Protein 2LB0 (pdb70)

GO terms:
  GO:0005515 protein binding (F, IPI)
  GO:0061630 ubiquitin protein ligase activity (F, IDA)
  GO:0005634 nucleus (C, IDA)
  GO:0005737 cytoplasm (C, IDA)
  GO:0043161 proteasome-mediated ubiquitin-dependent protein catabolic process (P, IDA)
  GO:0045668 negative regulation of osteoblast differentiation (P, IDA)
  GO:0034125 negative regulation of MyD88-dependent toll-like receptor signaling pathway (P, IDA)
  GO:0061630 ubiquitin protein ligase activity (F, IMP)
  GO:2000060 positive regulation of ubiquitin-dependent protein catabolic process (P, IMP)
  GO:0005543 phospholipid binding (F, TAS)
  GO:0005739 mitochondrion (C, IGI)
  GO:0072659 protein localization to plasma membrane (P, TAS)
  GO:0061736 engulfment of target by autophagosome (P, IMP)
  GO:0061753 substrate localization to autophagosome (P, IMP)
  GO:0071211 protein targeting to vacuole involved in autophagy (P, IMP)
  GO:0004842 ubiquitin-protein transferase activity (F, IDA)
  GO:0030509 BMP signaling pathway (P, IDA)
  GO:0006511 ubiquitin-dependent protein catabolic process (P, IDA)
  GO:0000209 protein polyubiquitination (P, IDA)
  GO:0061630 ubiquitin protein ligase activity (F, TAS)

Radius of gyration: 9.8 Å; Cα contacts (8 Å, |Δi|>4): 51; chains: 2; bounding box: 25×21×20 Å

Organism: Homo sapiens (NCBI:txid9606)

Structure (mmCIF, N/CA/C/O backbone):
data_2LB0
#
_entry.id   2LB0
#
loop_
_entity.id
_entity.type
_entity.pdbx_description
1 polymer 'E3 ubiquitin-protein ligase SMURF1'
2 polymer 'Mothers against decapentaplegic homolog 1'
#
loop_
_atom_site.group_PDB
_atom_site.id
_atom_site.type_symbol
_atom_site.label_atom_id
_atom_site.label_alt_id
_atom_site.label_comp_id
_atom_site.label_asym_id
_atom_site.label_entity_id
_atom_site.label_seq_id
_atom_site.pdbx_PDB_ins_code
_atom_site.Cartn_x
_atom_site.Cartn_y
_atom_site.Cartn_z
_atom_site.occupancy
_atom_site.B_iso_or_equiv
_atom_site.auth_seq_id
_atom_site.auth_comp_id
_atom_site.auth_asym_id
_atom_site.auth_atom_id
_atom_site.pdbx_PDB_model_num
ATOM 1 N N . GLU A 1 4 ? 10.990 7.518 3.525 1.00 15.00 235 GLU A N 1
ATOM 2 C CA . GLU A 1 4 ? 11.512 6.578 2.510 1.00 15.00 235 GLU A CA 1
ATOM 3 C C . GLU A 1 4 ? 11.001 5.170 2.788 1.00 15.00 235 GLU A C 1
ATOM 4 O O . GLU A 1 4 ? 10.685 4.831 3.930 1.00 15.00 235 GLU A O 1
ATOM 16 N N . LEU A 1 5 ? 10.925 4.350 1.750 1.00 15.00 236 LEU A N 1
ATOM 17 C CA . LEU A 1 5 ? 10.490 2.969 1.903 1.00 15.00 236 LEU A CA 1
ATOM 18 C C . LEU A 1 5 ? 11.598 2.034 1.460 1.00 15.00 236 LEU A C 1
ATOM 19 O O . LEU A 1 5 ? 12.537 2.447 0.777 1.00 15.00 236 LEU A O 1
ATOM 35 N N . PRO A 1 6 ? 11.505 0.760 1.843 1.00 15.00 237 PRO A N 1
ATOM 36 C CA . PRO A 1 6 ? 12.281 -0.292 1.200 1.00 15.00 237 PRO A CA 1
ATOM 37 C C . PRO A 1 6 ? 11.753 -0.504 -0.209 1.00 15.00 237 PRO A C 1
ATOM 38 O O . PRO A 1 6 ? 10.573 -0.281 -0.472 1.00 15.00 237 PRO A O 1
ATOM 49 N N . GLU A 1 7 ? 12.609 -0.924 -1.110 1.00 15.00 238 GLU A N 1
ATOM 50 C CA . GLU A 1 7 ? 12.216 -1.056 -2.504 1.00 15.00 238 GLU A CA 1
ATOM 51 C C . GLU A 1 7 ? 11.238 -2.209 -2.686 1.00 15.00 238 GLU A C 1
ATOM 52 O O . GLU A 1 7 ? 11.361 -3.262 -2.062 1.00 15.00 238 GLU A O 1
ATOM 64 N N . GLY A 1 8 ? 10.272 -1.994 -3.558 1.00 15.00 239 GLY A N 1
ATOM 65 C CA . GLY A 1 8 ? 9.234 -2.974 -3.784 1.00 15.00 239 GLY A CA 1
ATOM 66 C C . GLY A 1 8 ? 7.844 -2.403 -3.566 1.00 15.00 239 GLY A C 1
ATOM 67 O O . GLY A 1 8 ? 6.861 -2.934 -4.087 1.00 15.00 239 GLY A O 1
ATOM 71 N N . TYR A 1 9 ? 7.753 -1.329 -2.789 1.00 15.00 240 TYR A N 1
ATOM 72 C CA . TYR A 1 9 ? 6.466 -0.687 -2.524 1.00 15.00 240 TYR A CA 1
ATOM 73 C C . TYR A 1 9 ? 6.258 0.473 -3.477 1.00 15.00 240 TYR A C 1
ATOM 74 O O . TYR A 1 9 ? 7.183 1.247 -3.735 1.00 15.00 240 TYR A O 1
ATOM 92 N N . GLU A 1 10 ? 5.051 0.605 -3.980 1.00 15.00 241 GLU A N 1
ATOM 93 C CA . GLU A 1 10 ? 4.671 1.798 -4.703 1.00 15.00 241 GLU A CA 1
ATOM 94 C C . GLU A 1 10 ? 3.736 2.623 -3.830 1.00 15.00 241 GLU A C 1
ATOM 95 O O . GLU A 1 10 ? 2.928 2.072 -3.076 1.00 15.00 241 GLU A O 1
ATOM 107 N N . GLN A 1 11 ? 3.834 3.936 -3.931 1.00 15.00 242 GLN A N 1
ATOM 108 C CA . GLN A 1 11 ? 2.997 4.809 -3.131 1.00 15.00 242 GLN A CA 1
ATOM 109 C C . GLN A 1 11 ? 1.723 5.086 -3.896 1.00 15.00 242 GLN A C 1
ATOM 110 O O . GLN A 1 11 ? 1.710 5.851 -4.863 1.00 15.00 242 GLN A O 1
ATOM 124 N N . ARG A 1 12 ? 0.668 4.409 -3.490 1.00 15.00 243 ARG A N 1
ATOM 125 C CA . ARG A 1 12 ? -0.602 4.500 -4.177 1.00 15.00 243 ARG A CA 1
ATOM 126 C C . ARG A 1 12 ? -1.645 5.184 -3.308 1.00 15.00 243 ARG A C 1
ATOM 127 O O . ARG A 1 12 ? -1.798 4.870 -2.125 1.00 15.00 243 ARG A O 1
ATOM 148 N N . THR A 1 13 ? -2.377 6.091 -3.923 1.00 15.00 244 THR A N 1
ATOM 149 C CA . THR A 1 13 ? -3.381 6.876 -3.240 1.00 15.00 244 THR A CA 1
ATOM 150 C C . THR A 1 13 ? -4.679 6.844 -4.031 1.00 15.00 244 THR A C 1
ATOM 151 O O . THR A 1 13 ? -4.671 6.981 -5.254 1.00 15.00 244 THR A O 1
ATOM 162 N N . THR A 1 14 ? -5.781 6.644 -3.336 1.00 15.00 245 THR A N 1
ATOM 163 C CA . THR A 1 14 ? -7.079 6.617 -3.972 1.00 15.00 245 THR A CA 1
ATOM 164 C C . THR A 1 14 ? -7.909 7.819 -3.536 1.00 15.00 245 THR A C 1
ATOM 165 O O . THR A 1 14 ? -7.729 8.340 -2.429 1.00 15.00 245 THR A O 1
ATOM 176 N N . VAL A 1 15 ? -8.794 8.271 -4.424 1.00 15.00 246 VAL A N 1
ATOM 177 C CA . VAL A 1 15 ? -9.737 9.354 -4.129 1.00 15.00 246 VAL A CA 1
ATOM 178 C C . VAL A 1 15 ? -10.538 9.075 -2.860 1.00 15.00 246 VAL A C 1
ATOM 179 O O . VAL A 1 15 ? -11.166 9.971 -2.291 1.00 15.00 246 VAL A O 1
ATOM 192 N N . GLN A 1 16 ? -10.519 7.818 -2.447 1.00 15.00 247 GLN A N 1
ATOM 193 C CA . GLN A 1 16 ? -11.071 7.384 -1.168 1.00 15.00 247 GLN A CA 1
ATOM 194 C C . GLN A 1 16 ? -10.497 8.212 -0.003 1.00 15.00 247 GLN A C 1
ATOM 195 O O . GLN A 1 16 ? -11.053 8.229 1.094 1.00 15.00 247 GLN A O 1
ATOM 209 N N . GLY A 1 17 ? -9.367 8.872 -0.245 1.00 15.00 248 GLY A N 1
ATOM 210 C CA . GLY A 1 17 ? -8.791 9.758 0.750 1.00 15.00 248 GLY A CA 1
ATOM 211 C C . GLY A 1 17 ? -7.780 9.052 1.626 1.00 15.00 248 GLY A C 1
ATOM 212 O O . GLY A 1 17 ? -7.218 9.643 2.546 1.00 15.00 248 GLY A O 1
ATOM 216 N N . GLN A 1 18 ? -7.543 7.787 1.328 1.00 15.00 249 GLN A N 1
ATOM 217 C CA . GLN A 1 18 ? -6.641 6.966 2.117 1.00 15.00 249 GLN A CA 1
ATOM 218 C C . GLN A 1 18 ? -5.561 6.389 1.215 1.00 15.00 249 GLN A C 1
ATOM 219 O O . GLN A 1 18 ? -5.801 6.149 0.030 1.00 15.00 249 GLN A O 1
ATOM 233 N N . VAL A 1 19 ? -4.386 6.159 1.766 1.00 15.00 250 VAL A N 1
ATOM 234 C CA . VAL A 1 19 ? -3.293 5.586 1.000 1.00 15.00 250 VAL A CA 1
ATOM 235 C C . VAL A 1 19 ? -3.111 4.121 1.366 1.00 15.00 250 VAL A C 1
ATOM 236 O O . VAL A 1 19 ? -3.208 3.749 2.536 1.00 15.00 250 VAL A O 1
ATOM 249 N N . TYR A 1 20 ? -2.881 3.285 0.368 1.00 15.00 251 TYR A N 1
ATOM 250 C CA . TYR A 1 20 ? -2.633 1.877 0.623 1.00 15.00 251 TYR A CA 1
ATOM 251 C C . TYR A 1 20 ? -1.323 1.450 -0.032 1.00 15.00 251 TYR A C 1
ATOM 252 O O . TYR A 1 20 ? -1.136 1.601 -1.239 1.00 15.00 251 TYR A O 1
ATOM 270 N N . PHE A 1 21 ? -0.417 0.916 0.786 1.00 15.00 252 PHE A N 1
ATOM 271 C CA . PHE A 1 21 ? 0.941 0.616 0.346 1.00 15.00 252 PHE A CA 1
ATOM 272 C C . PHE A 1 21 ? 1.036 -0.778 -0.214 1.00 15.00 252 PHE A C 1
ATOM 273 O O . PHE A 1 21 ? 0.893 -1.765 0.516 1.00 15.00 252 PHE A O 1
ATOM 290 N N . LEU A 1 22 ? 1.263 -0.853 -1.517 1.00 15.00 253 LEU A N 1
ATOM 291 C CA . LEU A 1 22 ? 1.301 -2.126 -2.202 1.00 15.00 253 LEU A CA 1
ATOM 292 C C . LEU A 1 22 ? 2.684 -2.541 -2.652 1.00 15.00 253 LEU A C 1
ATOM 293 O O . LEU A 1 22 ? 3.450 -1.782 -3.247 1.00 15.00 253 LEU A O 1
ATOM 309 N N . HIS A 1 23 ? 2.956 -3.793 -2.352 1.00 15.00 254 HIS A N 1
ATOM 310 C CA . HIS A 1 23 ? 4.208 -4.454 -2.654 1.00 15.00 254 HIS A CA 1
ATOM 311 C C . HIS A 1 23 ? 3.901 -5.884 -2.995 1.00 15.00 254 HIS A C 1
ATOM 312 O O . HIS A 1 23 ? 3.708 -6.702 -2.090 1.00 15.00 254 HIS A O 1
ATOM 327 N N . THR A 1 24 ? 3.792 -6.223 -4.257 1.00 15.00 255 THR A N 1
ATOM 328 C CA . THR A 1 24 ? 3.514 -7.605 -4.521 1.00 15.00 255 THR A CA 1
ATOM 329 C C . THR A 1 24 ? 4.791 -8.366 -4.815 1.00 15.00 255 THR A C 1
ATOM 330 O O . THR A 1 24 ? 5.242 -8.483 -5.949 1.00 15.00 255 THR A O 1
ATOM 341 N N . GLN A 1 25 ? 5.376 -8.835 -3.731 1.00 15.00 256 GLN A N 1
ATOM 342 C CA . GLN A 1 25 ? 6.188 -10.028 -3.684 1.00 15.00 256 GLN A CA 1
ATOM 343 C C . GLN A 1 25 ? 5.320 -11.119 -3.093 1.00 15.00 256 GLN A C 1
ATOM 344 O O . GLN A 1 25 ? 5.147 -12.206 -3.642 1.00 15.00 256 GLN A O 1
ATOM 358 N N . THR A 1 26 ? 4.778 -10.760 -1.928 1.00 15.00 257 THR A N 1
ATOM 359 C CA . THR A 1 26 ? 3.950 -11.625 -1.122 1.00 15.00 257 THR A CA 1
ATOM 360 C C . THR A 1 26 ? 2.584 -11.029 -0.920 1.00 15.00 257 THR A C 1
ATOM 361 O O . THR A 1 26 ? 1.866 -11.304 0.040 1.00 15.00 257 THR A O 1
ATOM 372 N N . GLY A 1 27 ? 2.273 -10.252 -1.879 1.00 15.00 258 GLY A N 1
ATOM 373 C CA . GLY A 1 27 ? 1.040 -9.480 -1.918 1.00 15.00 258 GLY A CA 1
ATOM 374 C C . GLY A 1 27 ? 0.822 -8.611 -0.685 1.00 15.00 258 GLY A C 1
ATOM 375 O O . GLY A 1 27 ? -0.012 -8.929 0.161 1.00 15.00 258 GLY A O 1
ATOM 379 N N . VAL A 1 28 ? 1.568 -7.513 -0.572 1.00 15.00 259 VAL A N 1
ATOM 380 C CA . VAL A 1 28 ? 1.331 -6.568 0.518 1.00 15.00 259 VAL A CA 1
ATOM 381 C C . VAL A 1 28 ? 0.333 -5.508 0.128 1.00 15.00 259 VAL A C 1
ATOM 382 O O . VAL A 1 28 ? 0.586 -4.703 -0.760 1.00 15.00 259 VAL A O 1
ATOM 395 N N . SER A 1 29 ? -0.785 -5.534 0.821 1.00 15.00 260 SER A N 1
ATOM 396 C CA . SER A 1 29 ? -1.787 -4.478 0.734 1.00 15.00 260 SER A CA 1
ATOM 397 C C . SER A 1 29 ? -2.122 -4.005 2.132 1.00 15.00 260 SER A C 1
ATOM 398 O O . SER A 1 29 ? -2.793 -4.704 2.892 1.00 15.00 260 SER A O 1
ATOM 406 N N . THR A 1 30 ? -1.623 -2.833 2.480 1.00 15.00 261 THR A N 1
ATOM 407 C CA . THR A 1 30 ? -1.663 -2.393 3.869 1.00 15.00 261 THR A CA 1
ATOM 408 C C . THR A 1 30 ? -1.959 -0.906 4.006 1.00 15.00 261 THR A C 1
ATOM 409 O O . THR A 1 30 ? -1.628 -0.111 3.125 1.00 15.00 261 THR A O 1
ATOM 420 N N . TRP A 1 31 ? -2.601 -0.551 5.115 1.00 15.00 262 TRP A N 1
ATOM 421 C CA . TRP A 1 31 ? -2.832 0.844 5.458 1.00 15.00 262 TRP A CA 1
ATOM 422 C C . TRP A 1 31 ? -1.553 1.500 5.974 1.00 15.00 262 TRP A C 1
ATOM 423 O O . TRP A 1 31 ? -1.343 2.700 5.801 1.00 15.00 262 TRP A O 1
ATOM 444 N N . HIS A 1 32 ? -0.720 0.714 6.646 1.00 15.00 263 HIS A N 1
ATOM 445 C CA . HIS A 1 32 ? 0.458 1.252 7.315 1.00 15.00 263 HIS A CA 1
ATOM 446 C C . HIS A 1 32 ? 1.634 1.360 6.355 1.00 15.00 263 HIS A C 1
ATOM 447 O O . HIS A 1 32 ? 1.856 0.477 5.526 1.00 15.00 263 HIS A O 1
ATOM 462 N N . ASP A 1 33 ? 2.382 2.442 6.486 1.00 15.00 264 ASP A N 1
ATOM 463 C CA . ASP A 1 33 ? 3.654 2.580 5.796 1.00 15.00 264 ASP A CA 1
ATOM 464 C C . ASP A 1 33 ? 4.565 1.444 6.237 1.00 15.00 264 ASP A C 1
ATOM 465 O O . ASP A 1 33 ? 4.779 1.243 7.421 1.00 15.00 264 ASP A O 1
ATOM 474 N N . PRO A 1 34 ? 5.078 0.649 5.306 1.00 15.00 265 PRO A N 1
ATOM 475 C CA . PRO A 1 34 ? 5.830 -0.552 5.646 1.00 15.00 265 PRO A CA 1
ATOM 476 C C . PRO A 1 34 ? 7.194 -0.267 6.232 1.00 15.00 265 PRO A C 1
ATOM 477 O O . PRO A 1 34 ? 7.841 -1.157 6.784 1.00 15.00 265 PRO A O 1
ATOM 488 N N . ARG A 1 35 ? 7.642 0.958 6.090 1.00 15.00 266 ARG A N 1
ATOM 489 C CA . ARG A 1 35 ? 8.871 1.376 6.723 1.00 15.00 266 ARG A CA 1
ATOM 490 C C . ARG A 1 35 ? 8.589 1.654 8.185 1.00 15.00 266 ARG A C 1
ATOM 491 O O . ARG A 1 35 ? 9.491 1.868 8.992 1.00 15.00 266 ARG A O 1
ATOM 512 N N . ILE A 1 36 ? 7.308 1.656 8.498 1.00 15.00 267 ILE A N 1
ATOM 513 C CA . ILE A 1 36 ? 6.853 1.839 9.875 1.00 15.00 267 ILE A CA 1
ATOM 514 C C . ILE A 1 36 ? 5.940 0.689 10.301 1.00 15.00 267 ILE A C 1
ATOM 515 O O . ILE A 1 36 ? 4.704 0.789 10.155 1.00 15.00 267 ILE A O 1
ATOM 532 N N . THR B 2 1 ? 1.750 2.447 -9.704 1.00 15.00 208 THR B N 1
ATOM 533 C CA . THR B 2 1 ? 0.443 2.515 -10.385 1.00 15.00 208 THR B CA 1
ATOM 534 C C . THR B 2 1 ? 0.023 1.121 -10.872 1.00 15.00 208 THR B C 1
ATOM 535 O O . THR B 2 1 ? -0.481 0.953 -11.983 1.00 15.00 208 THR B O 1
ATOM 548 N N . SER B 2 2 ? 0.229 0.123 -10.023 1.00 15.00 209 SER B N 1
ATOM 549 C CA . SER B 2 2 ? -0.127 -1.249 -10.350 1.00 15.00 209 SER B CA 1
ATOM 550 C C . SER B 2 2 ? -0.532 -2.012 -9.093 1.00 15.00 209 SER B C 1
ATOM 551 O O . SER B 2 2 ? 0.309 -2.374 -8.270 1.00 15.00 209 SER B O 1
ATOM 573 N N . ASP B 2 4 ? -3.245 -5.117 -7.410 1.00 15.00 211 ASP B N 1
ATOM 574 C CA . ASP B 2 4 ? -4.174 -6.235 -7.579 1.00 15.00 211 ASP B CA 1
ATOM 575 C C . ASP B 2 4 ? -5.325 -6.274 -6.533 1.00 15.00 211 ASP B C 1
ATOM 576 O O . ASP B 2 4 ? -6.297 -7.002 -6.748 1.00 15.00 211 ASP B O 1
ATOM 585 N N . PRO B 2 5 ? -5.257 -5.536 -5.388 1.00 15.00 212 PRO B N 1
ATOM 586 C CA . PRO B 2 5 ? -6.207 -5.660 -4.295 1.00 15.00 212 PRO B CA 1
ATOM 587 C C . PRO B 2 5 ? -7.273 -4.570 -4.320 1.00 15.00 212 PRO B C 1
ATOM 588 O O . PRO B 2 5 ? -7.090 -3.519 -4.927 1.00 15.00 212 PRO B O 1
ATOM 599 N N . GLY B 2 6 ? -8.373 -4.808 -3.643 1.00 15.00 213 GLY B N 1
ATOM 600 C CA . GLY B 2 6 ? -9.387 -3.785 -3.536 1.00 15.00 213 GLY B CA 1
ATOM 601 C C . GLY B 2 6 ? -9.124 -2.916 -2.327 1.00 15.00 213 GLY B C 1
ATOM 602 O O . GLY B 2 6 ? -8.399 -3.324 -1.416 1.00 15.00 213 GLY B O 1
ATOM 620 N N . PRO B 2 8 ? -9.745 -0.854 1.133 1.00 15.00 215 PRO B N 1
ATOM 621 C CA . PRO B 2 8 ? -10.430 -1.193 2.380 1.00 15.00 215 PRO B CA 1
ATOM 622 C C . PRO B 2 8 ? -11.186 -0.014 2.991 1.00 15.00 215 PRO B C 1
ATOM 623 O O . PRO B 2 8 ? -10.786 1.142 2.865 1.00 15.00 215 PRO B O 1
ATOM 634 N N . PHE B 2 9 ? -12.291 -0.328 3.653 1.00 15.00 216 PHE B N 1
ATOM 635 C CA . PHE B 2 9 ? -13.122 0.677 4.307 1.00 15.00 216 PHE B CA 1
ATOM 636 C C . PHE B 2 9 ? -12.915 0.623 5.816 1.00 15.00 216 PHE B C 1
ATOM 637 O O . PHE B 2 9 ? -13.649 1.248 6.585 1.00 15.00 216 PHE B O 1
ATOM 654 N N . GLN B 2 10 ? -11.909 -0.130 6.230 1.00 15.00 217 GLN B N 1
ATOM 655 C CA . GLN B 2 10 ? -11.614 -0.313 7.643 1.00 15.00 217 GLN B CA 1
ATOM 656 C C . GLN B 2 10 ? -10.619 0.736 8.117 1.00 15.00 217 GLN B C 1
ATOM 657 O O . GLN B 2 10 ? -11.053 1.747 8.697 1.00 15.00 217 GLN B O 1
ATOM 672 N N . GLU A 1 4 ? 9.917 7.051 3.910 1.00 15.00 235 GLU A N 2
ATOM 673 C CA . GLU A 1 4 ? 10.733 6.468 2.823 1.00 15.00 235 GLU A CA 2
ATOM 674 C C . GLU A 1 4 ? 10.691 4.953 2.908 1.00 15.00 235 GLU A C 2
ATOM 675 O O . GLU A 1 4 ? 11.178 4.369 3.871 1.00 15.00 235 GLU A O 2
ATOM 687 N N . LEU A 1 5 ? 10.101 4.320 1.909 1.00 15.00 236 LEU A N 2
ATOM 688 C CA . LEU A 1 5 ? 9.951 2.874 1.911 1.00 15.00 236 LEU A CA 2
ATOM 689 C C . LEU A 1 5 ? 11.158 2.230 1.248 1.00 15.00 236 LEU A C 2
ATOM 690 O O . LEU A 1 5 ? 11.842 2.863 0.445 1.00 15.00 236 LEU A O 2
ATOM 706 N N . PRO A 1 6 ? 11.417 0.957 1.554 1.00 15.00 237 PRO A N 2
ATOM 707 C CA . PRO A 1 6 ? 12.364 0.162 0.779 1.00 15.00 237 PRO A CA 2
ATOM 708 C C . PRO A 1 6 ? 11.797 -0.120 -0.601 1.00 15.00 237 PRO A C 2
ATOM 709 O O . PRO A 1 6 ? 10.580 -0.111 -0.800 1.00 15.00 237 PRO A O 2
ATOM 720 N N . GLU A 1 7 ? 12.677 -0.386 -1.544 1.00 15.00 238 GLU A N 2
ATOM 721 C CA . GLU A 1 7 ? 12.266 -0.514 -2.937 1.00 15.00 238 GLU A CA 2
ATOM 722 C C . GLU A 1 7 ? 11.444 -1.769 -3.165 1.00 15.00 238 GLU A C 2
ATOM 723 O O . GLU A 1 7 ? 11.883 -2.890 -2.903 1.00 15.00 238 GLU A O 2
ATOM 735 N N . GLY A 1 8 ? 10.243 -1.542 -3.666 1.00 15.00 239 GLY A N 2
ATOM 736 C CA . GLY A 1 8 ? 9.289 -2.605 -3.870 1.00 15.00 239 GLY A CA 2
ATOM 737 C C . GLY A 1 8 ? 7.886 -2.167 -3.494 1.00 15.00 239 GLY A C 2
ATOM 738 O O . GLY A 1 8 ? 6.903 -2.790 -3.894 1.00 15.00 239 GLY A O 2
ATOM 742 N N . TYR A 1 9 ? 7.800 -1.095 -2.714 1.00 15.00 240 TYR A N 2
ATOM 743 C CA . TYR A 1 9 ? 6.514 -0.555 -2.277 1.00 15.00 240 TYR A CA 2
ATOM 744 C C . TYR A 1 9 ? 6.133 0.655 -3.112 1.00 15.00 240 TYR A C 2
ATOM 745 O O . TYR A 1 9 ? 6.978 1.504 -3.409 1.00 15.00 240 TYR A O 2
ATOM 763 N N . GLU A 1 10 ? 4.869 0.746 -3.472 1.00 15.00 241 GLU A N 2
ATOM 764 C CA . GLU A 1 10 ? 4.344 1.960 -4.065 1.00 15.00 241 GLU A CA 2
ATOM 765 C C . GLU A 1 10 ? 3.359 2.606 -3.101 1.00 15.00 241 GLU A C 2
ATOM 766 O O . GLU A 1 10 ? 2.547 1.920 -2.477 1.00 15.00 241 GLU A O 2
ATOM 778 N N . GLN A 1 11 ? 3.432 3.919 -2.977 1.00 15.00 242 GLN A N 2
ATOM 779 C CA . GLN A 1 11 ? 2.490 4.639 -2.145 1.00 15.00 242 GLN A CA 2
ATOM 780 C C . GLN A 1 11 ? 1.299 5.032 -2.996 1.00 15.00 242 GLN A C 2
ATOM 781 O O . GLN A 1 11 ? 1.349 5.997 -3.761 1.00 15.00 242 GLN A O 2
ATOM 795 N N . ARG A 1 12 ? 0.252 4.237 -2.909 1.00 15.00 243 ARG A N 2
ATOM 796 C CA . ARG A 1 12 ? -0.874 4.392 -3.798 1.00 15.00 243 ARG A CA 2
ATOM 797 C C . ARG A 1 12 ? -1.958 5.253 -3.181 1.00 15.00 243 ARG A C 2
ATOM 798 O O . ARG A 1 12 ? -2.517 4.926 -2.132 1.00 15.00 243 ARG A O 2
ATOM 819 N N . THR A 1 13 ? -2.258 6.346 -3.862 1.00 15.00 244 THR A N 2
ATOM 820 C CA . THR A 1 13 ? -3.273 7.276 -3.415 1.00 15.00 244 THR A CA 2
ATOM 821 C C . THR A 1 13 ? -4.502 7.178 -4.307 1.00 15.00 244 THR A C 2
ATOM 822 O O . THR A 1 13 ? -4.484 7.607 -5.459 1.00 15.00 244 THR A O 2
ATOM 833 N N . THR A 1 14 ? -5.553 6.577 -3.779 1.00 15.00 245 THR A N 2
ATOM 834 C CA . THR A 1 14 ? -6.809 6.464 -4.496 1.00 15.00 245 THR A CA 2
ATOM 835 C C . THR A 1 14 ? -7.686 7.672 -4.186 1.00 15.00 245 THR A C 2
ATOM 836 O O . THR A 1 14 ? -7.558 8.262 -3.112 1.00 15.00 245 THR A O 2
ATOM 847 N N . VAL A 1 15 ? -8.536 8.058 -5.143 1.00 15.00 246 VAL A N 2
ATOM 848 C CA . VAL A 1 15 ? -9.448 9.198 -4.978 1.00 15.00 246 VAL A CA 2
ATOM 849 C C . VAL A 1 15 ? -10.236 9.076 -3.671 1.00 15.00 246 VAL A C 2
ATOM 850 O O . VAL A 1 15 ? -10.691 10.073 -3.098 1.00 15.00 246 VAL A O 2
ATOM 863 N N . GLN A 1 16 ? -10.365 7.833 -3.212 1.00 15.00 247 GLN A N 2
ATOM 864 C CA . GLN A 1 16 ? -10.921 7.497 -1.906 1.00 15.00 247 GLN A CA 2
ATOM 865 C C . GLN A 1 16 ? -10.347 8.387 -0.795 1.00 15.00 247 GLN A C 2
ATOM 866 O O . GLN A 1 16 ? -11.033 8.712 0.174 1.00 15.00 247 GLN A O 2
ATOM 880 N N . GLY A 1 17 ? -9.077 8.753 -0.929 1.00 15.00 248 GLY A N 2
ATOM 881 C CA . GLY A 1 17 ? -8.437 9.595 0.060 1.00 15.00 248 GLY A CA 2
ATOM 882 C C . GLY A 1 17 ? -7.468 8.825 0.930 1.00 15.00 248 GLY A C 2
ATOM 883 O O . GLY A 1 17 ? -6.642 9.412 1.629 1.00 15.00 248 GLY A O 2
ATOM 887 N N . GLN A 1 18 ? -7.570 7.508 0.894 1.00 15.00 249 GLN A N 2
ATOM 888 C CA . GLN A 1 18 ? -6.715 6.656 1.703 1.00 15.00 249 GLN A CA 2
ATOM 889 C C . GLN A 1 18 ? -5.537 6.139 0.893 1.00 15.00 249 GLN A C 2
ATOM 890 O O . GLN A 1 18 ? -5.703 5.646 -0.224 1.00 15.00 249 GLN A O 2
ATOM 904 N N . VAL A 1 19 ? -4.350 6.248 1.464 1.00 15.00 250 VAL A N 2
ATOM 905 C CA . VAL A 1 19 ? -3.153 5.709 0.844 1.00 15.00 250 VAL A CA 2
ATOM 906 C C . VAL A 1 19 ? -2.916 4.280 1.321 1.00 15.00 250 VAL A C 2
ATOM 907 O O . VAL A 1 19 ? -2.918 4.010 2.520 1.00 15.00 250 VAL A O 2
ATOM 920 N N . TYR A 1 20 ? -2.743 3.364 0.381 1.00 15.00 251 TYR A N 2
ATOM 921 C CA . TYR A 1 20 ? -2.489 1.977 0.727 1.00 15.00 251 TYR A CA 2
ATOM 922 C C . TYR A 1 20 ? -1.168 1.503 0.126 1.00 15.00 251 TYR A C 2
ATOM 923 O O . TYR A 1 20 ? -0.910 1.691 -1.066 1.00 15.00 251 TYR A O 2
ATOM 941 N N . PHE A 1 21 ? -0.335 0.888 0.967 1.00 15.00 252 PHE A N 2
ATOM 942 C CA . PHE A 1 21 ? 1.022 0.506 0.579 1.00 15.00 252 PHE A CA 2
ATOM 943 C C . PHE A 1 21 ? 1.057 -0.880 -0.012 1.00 15.00 252 PHE A C 2
ATOM 944 O O . PHE A 1 21 ? 0.906 -1.876 0.701 1.00 15.00 252 PHE A O 2
ATOM 961 N N . LEU A 1 22 ? 1.244 -0.936 -1.319 1.00 15.00 253 LEU A N 2
ATOM 962 C CA . LEU A 1 22 ? 1.313 -2.201 -2.022 1.00 15.00 253 LEU A CA 2
ATOM 963 C C . LEU A 1 22 ? 2.701 -2.544 -2.522 1.00 15.00 253 LEU A C 2
ATOM 964 O O . LEU A 1 22 ? 3.416 -1.736 -3.117 1.00 15.00 253 LEU A O 2
ATOM 980 N N . HIS A 1 23 ? 3.038 -3.786 -2.255 1.00 15.00 254 HIS A N 2
ATOM 981 C CA . HIS A 1 23 ? 4.306 -4.383 -2.622 1.00 15.00 254 HIS A CA 2
ATOM 982 C C . HIS A 1 23 ? 4.043 -5.790 -3.079 1.00 15.00 254 HIS A C 2
ATOM 983 O O . HIS A 1 23 ? 3.778 -6.660 -2.245 1.00 15.00 254 HIS A O 2
ATOM 998 N N . THR A 1 24 ? 4.072 -6.062 -4.363 1.00 15.00 255 THR A N 2
ATOM 999 C CA . THR A 1 24 ? 3.851 -7.428 -4.729 1.00 15.00 255 THR A CA 2
ATOM 1000 C C . THR A 1 24 ? 5.167 -8.142 -4.978 1.00 15.00 255 THR A C 2
ATOM 1001 O O . THR A 1 24 ? 5.704 -8.157 -6.080 1.00 15.00 255 THR A O 2
ATOM 1012 N N . GLN A 1 25 ? 5.703 -8.673 -3.895 1.00 15.00 256 GLN A N 2
ATOM 1013 C CA . GLN A 1 25 ? 6.491 -9.886 -3.892 1.00 15.00 256 GLN A CA 2
ATOM 1014 C C . GLN A 1 25 ? 5.582 -10.988 -3.399 1.00 15.00 256 GLN A C 2
ATOM 1015 O O . GLN A 1 25 ? 5.411 -12.036 -4.018 1.00 15.00 256 GLN A O 2
ATOM 1029 N N . THR A 1 26 ? 5.000 -10.689 -2.235 1.00 15.00 257 THR A N 2
ATOM 1030 C CA . THR A 1 26 ? 4.172 -11.608 -1.497 1.00 15.00 257 THR A CA 2
ATOM 1031 C C . THR A 1 26 ? 2.792 -11.049 -1.279 1.00 15.00 257 THR A C 2
ATOM 1032 O O . THR A 1 26 ? 2.053 -11.415 -0.364 1.00 15.00 257 THR A O 2
ATOM 1043 N N . GLY A 1 27 ? 2.491 -10.207 -2.181 1.00 15.00 258 GLY A N 2
ATOM 1044 C CA . GLY A 1 27 ? 1.267 -9.425 -2.171 1.00 15.00 258 GLY A CA 2
ATOM 1045 C C . GLY A 1 27 ? 1.031 -8.687 -0.861 1.00 15.00 258 GLY A C 2
ATOM 1046 O O . GLY A 1 27 ? 0.206 -9.106 -0.054 1.00 15.00 258 GLY A O 2
ATOM 1050 N N . VAL A 1 28 ? 1.756 -7.592 -0.637 1.00 15.00 259 VAL A N 2
ATOM 1051 C CA . VAL A 1 28 ? 1.506 -6.759 0.540 1.00 15.00 259 VAL A CA 2
ATOM 1052 C C . VAL A 1 28 ? 0.486 -5.688 0.257 1.00 15.00 259 VAL A C 2
ATOM 1053 O O . VAL A 1 28 ? 0.722 -4.781 -0.530 1.00 15.00 259 VAL A O 2
ATOM 1066 N N . SER A 1 29 ? -0.638 -5.823 0.924 1.00 15.00 260 SER A N 2
ATOM 1067 C CA . SER A 1 29 ? -1.689 -4.812 0.901 1.00 15.00 260 SER A CA 2
ATOM 1068 C C . SER A 1 29 ? -2.021 -4.410 2.325 1.00 15.00 260 SER A C 2
ATOM 1069 O O . SER A 1 29 ? -2.624 -5.180 3.075 1.00 15.00 260 SER A O 2
ATOM 1077 N N . THR A 1 30 ? -1.602 -3.218 2.706 1.00 15.00 261 THR A N 2
ATOM 1078 C CA . THR A 1 30 ? -1.647 -2.840 4.112 1.00 15.00 261 THR A CA 2
ATOM 1079 C C . THR A 1 30 ? -1.844 -1.342 4.325 1.00 15.00 261 THR A C 2
ATOM 1080 O O . THR A 1 30 ? -1.463 -0.522 3.484 1.00 15.00 261 THR A O 2
ATOM 1091 N N . TRP A 1 31 ? -2.485 -1.013 5.447 1.00 15.00 262 TRP A N 2
ATOM 1092 C CA . TRP A 1 31 ? -2.671 0.370 5.872 1.00 15.00 262 TRP A CA 2
ATOM 1093 C C . TRP A 1 31 ? -1.388 0.970 6.449 1.00 15.00 262 TRP A C 2
ATOM 1094 O O . TRP A 1 31 ? -1.250 2.191 6.519 1.00 15.00 262 TRP A O 2
ATOM 1115 N N . HIS A 1 32 ? -0.463 0.125 6.894 1.00 15.00 263 HIS A N 2
ATOM 1116 C CA . HIS A 1 32 ? 0.720 0.620 7.594 1.00 15.00 263 HIS A CA 2
ATOM 1117 C C . HIS A 1 32 ? 1.897 0.778 6.639 1.00 15.00 263 HIS A C 2
ATOM 1118 O O . HIS A 1 32 ? 2.162 -0.098 5.814 1.00 15.00 263 HIS A O 2
ATOM 1133 N N . ASP A 1 33 ? 2.595 1.903 6.761 1.00 15.00 264 ASP A N 2
ATOM 1134 C CA . ASP A 1 33 ? 3.858 2.107 6.060 1.00 15.00 264 ASP A CA 2
ATOM 1135 C C . ASP A 1 33 ? 4.812 0.982 6.442 1.00 15.00 264 ASP A C 2
ATOM 1136 O O . ASP A 1 33 ? 5.047 0.735 7.618 1.00 15.00 264 ASP A O 2
ATOM 1145 N N . PRO A 1 34 ? 5.341 0.249 5.464 1.00 15.00 265 PRO A N 2
ATOM 1146 C CA . PRO A 1 34 ? 6.170 -0.923 5.727 1.00 15.00 265 PRO A CA 2
ATOM 1147 C C . PRO A 1 34 ? 7.533 -0.587 6.274 1.00 15.00 265 PRO A C 2
ATOM 1148 O O . PRO A 1 34 ? 8.251 -1.463 6.761 1.00 15.00 265 PRO A O 2
ATOM 1159 N N . ARG A 1 35 ? 7.906 0.663 6.160 1.00 15.00 266 ARG A N 2
ATOM 1160 C CA . ARG A 1 35 ? 9.131 1.126 6.752 1.00 15.00 266 ARG A CA 2
ATOM 1161 C C . ARG A 1 35 ? 8.891 1.352 8.226 1.00 15.00 266 ARG A C 2
ATOM 1162 O O . ARG A 1 35 ? 9.816 1.571 9.009 1.00 15.00 266 ARG A O 2
ATOM 1183 N N . ILE A 1 36 ? 7.623 1.289 8.588 1.00 15.00 267 ILE A N 2
ATOM 1184 C CA . ILE A 1 36 ? 7.220 1.418 9.983 1.00 15.00 267 ILE A CA 2
ATOM 1185 C C . ILE A 1 36 ? 6.370 0.218 10.403 1.00 15.00 267 ILE A C 2
ATOM 1186 O O . ILE A 1 36 ? 6.920 -0.904 10.418 1.00 15.00 267 ILE A O 2
ATOM 1203 N N . THR B 2 1 ? 0.846 2.258 -9.128 1.00 15.00 208 THR B N 2
ATOM 1204 C CA . THR B 2 1 ? -0.437 2.624 -9.759 1.00 15.00 208 THR B CA 2
ATOM 1205 C C . THR B 2 1 ? -1.236 1.382 -10.163 1.00 15.00 208 THR B C 2
ATOM 1206 O O . THR B 2 1 ? -2.380 1.494 -10.599 1.00 15.00 208 THR B O 2
ATOM 1219 N N . SER B 2 2 ? -0.639 0.204 -10.016 1.00 15.00 209 SER B N 2
ATOM 1220 C CA . SER B 2 2 ? -1.302 -1.035 -10.392 1.00 15.00 209 SER B CA 2
ATOM 1221 C C . SER B 2 2 ? -1.523 -1.913 -9.164 1.00 15.00 209 SER B C 2
ATOM 1222 O O . SER B 2 2 ? -0.578 -2.492 -8.628 1.00 15.00 209 SER B O 2
ATOM 1244 N N . ASP B 2 4 ? -3.415 -5.172 -7.372 1.00 15.00 211 ASP B N 2
ATOM 1245 C CA . ASP B 2 4 ? -4.181 -6.412 -7.447 1.00 15.00 211 ASP B CA 2
ATOM 1246 C C . ASP B 2 4 ? -5.273 -6.514 -6.355 1.00 15.00 211 ASP B C 2
ATOM 1247 O O . ASP B 2 4 ? -6.248 -7.245 -6.543 1.00 15.00 211 ASP B O 2
ATOM 1256 N N . PRO B 2 5 ? -5.144 -5.830 -5.184 1.00 15.00 212 PRO B N 2
ATOM 1257 C CA . PRO B 2 5 ? -6.104 -5.926 -4.105 1.00 15.00 212 PRO B CA 2
ATOM 1258 C C . PRO B 2 5 ? -7.095 -4.762 -4.127 1.00 15.00 212 PRO B C 2
ATOM 1259 O O . PRO B 2 5 ? -6.827 -3.709 -4.716 1.00 15.00 212 PRO B O 2
ATOM 1270 N N . GLY B 2 6 ? -8.224 -4.935 -3.469 1.00 15.00 213 GLY B N 2
ATOM 1271 C CA . GLY B 2 6 ? -9.191 -3.867 -3.400 1.00 15.00 213 GLY B CA 2
ATOM 1272 C C . GLY B 2 6 ? -8.924 -2.991 -2.198 1.00 15.00 213 GLY B C 2
ATOM 1273 O O . GLY B 2 6 ? -8.260 -3.422 -1.251 1.00 15.00 213 GLY B O 2
ATOM 1291 N N . PRO B 2 8 ? -9.542 -0.758 1.201 1.00 15.00 215 PRO B N 2
ATOM 1292 C CA . PRO B 2 8 ? -10.270 -1.015 2.444 1.00 15.00 215 PRO B CA 2
ATOM 1293 C C . PRO B 2 8 ? -11.029 0.199 2.976 1.00 15.00 215 PRO B C 2
ATOM 1294 O O . PRO B 2 8 ? -10.478 1.287 3.125 1.00 15.00 215 PRO B O 2
ATOM 1305 N N . PHE B 2 9 ? -12.312 -0.002 3.255 1.00 15.00 216 PHE B N 2
ATOM 1306 C CA . PHE B 2 9 ? -13.129 1.019 3.893 1.00 15.00 216 PHE B CA 2
ATOM 1307 C C . PHE B 2 9 ? -13.041 0.870 5.406 1.00 15.00 216 PHE B C 2
ATOM 1308 O O . PHE B 2 9 ? -13.783 0.084 6.003 1.00 15.00 216 PHE B O 2
ATOM 1325 N N . GLN B 2 10 ? -12.094 1.568 6.012 1.00 15.00 217 GLN B N 2
ATOM 1326 C CA . GLN B 2 10 ? -11.895 1.497 7.453 1.00 15.00 217 GLN B CA 2
ATOM 1327 C C . GLN B 2 10 ? -11.597 2.879 8.009 1.00 15.00 217 GLN B C 2
ATOM 1328 O O . GLN B 2 10 ? -10.412 3.255 8.073 1.00 15.00 217 GLN B O 2
ATOM 1343 N N . GLU A 1 4 ? 10.757 7.147 3.195 1.00 15.00 235 GLU A N 3
ATOM 1344 C CA . GLU A 1 4 ? 11.261 6.232 2.144 1.00 15.00 235 GLU A CA 3
ATOM 1345 C C . GLU A 1 4 ? 11.136 4.785 2.594 1.00 15.00 235 GLU A C 3
ATOM 1346 O O . GLU A 1 4 ? 11.486 4.439 3.723 1.00 15.00 235 GLU A O 3
ATOM 1358 N N . LEU A 1 5 ? 10.656 3.943 1.696 1.00 15.00 236 LEU A N 3
ATOM 1359 C CA . LEU A 1 5 ? 10.424 2.544 2.001 1.00 15.00 236 LEU A CA 3
ATOM 1360 C C . LEU A 1 5 ? 11.633 1.718 1.596 1.00 15.00 236 LEU A C 3
ATOM 1361 O O . LEU A 1 5 ? 12.550 2.220 0.949 1.00 15.00 236 LEU A O 3
ATOM 1377 N N . PRO A 1 6 ? 11.640 0.434 1.969 1.00 15.00 237 PRO A N 3
ATOM 1378 C CA . PRO A 1 6 ? 12.510 -0.544 1.324 1.00 15.00 237 PRO A CA 3
ATOM 1379 C C . PRO A 1 6 ? 12.024 -0.784 -0.099 1.00 15.00 237 PRO A C 3
ATOM 1380 O O . PRO A 1 6 ? 10.824 -0.731 -0.372 1.00 15.00 237 PRO A O 3
ATOM 1391 N N . GLU A 1 7 ? 12.950 -1.063 -0.992 1.00 15.00 238 GLU A N 3
ATOM 1392 C CA . GLU A 1 7 ? 12.660 -1.055 -2.418 1.00 15.00 238 GLU A CA 3
ATOM 1393 C C . GLU A 1 7 ? 11.750 -2.208 -2.817 1.00 15.00 238 GLU A C 3
ATOM 1394 O O . GLU A 1 7 ? 12.106 -3.381 -2.692 1.00 15.00 238 GLU A O 3
ATOM 1406 N N . GLY A 1 8 ? 10.567 -1.846 -3.285 1.00 15.00 239 GLY A N 3
ATOM 1407 C CA . GLY A 1 8 ? 9.579 -2.827 -3.682 1.00 15.00 239 GLY A CA 3
ATOM 1408 C C . GLY A 1 8 ? 8.162 -2.342 -3.438 1.00 15.00 239 GLY A C 3
ATOM 1409 O O . GLY A 1 8 ? 7.207 -2.901 -3.976 1.00 15.00 239 GLY A O 3
ATOM 1413 N N . TYR A 1 9 ? 8.019 -1.310 -2.615 1.00 15.00 240 TYR A N 3
ATOM 1414 C CA . TYR A 1 9 ? 6.704 -0.752 -2.308 1.00 15.00 240 TYR A CA 3
ATOM 1415 C C . TYR A 1 9 ? 6.398 0.424 -3.218 1.00 15.00 240 TYR A C 3
ATOM 1416 O O . TYR A 1 9 ? 7.225 1.326 -3.380 1.00 15.00 240 TYR A O 3
ATOM 1434 N N . GLU A 1 10 ? 5.211 0.435 -3.790 1.00 15.00 241 GLU A N 3
ATOM 1435 C CA . GLU A 1 10 ? 4.759 1.587 -4.538 1.00 15.00 241 GLU A CA 3
ATOM 1436 C C . GLU A 1 10 ? 3.698 2.329 -3.737 1.00 15.00 241 GLU A C 3
ATOM 1437 O O . GLU A 1 10 ? 2.859 1.715 -3.073 1.00 15.00 241 GLU A O 3
ATOM 1449 N N . GLN A 1 11 ? 3.722 3.648 -3.820 1.00 15.00 242 GLN A N 3
ATOM 1450 C CA . GLN A 1 11 ? 2.780 4.464 -3.079 1.00 15.00 242 GLN A CA 3
ATOM 1451 C C . GLN A 1 11 ? 1.546 4.687 -3.934 1.00 15.00 242 GLN A C 3
ATOM 1452 O O . GLN A 1 11 ? 1.632 5.225 -5.041 1.00 15.00 242 GLN A O 3
ATOM 1466 N N . ARG A 1 12 ? 0.406 4.239 -3.437 1.00 15.00 243 ARG A N 3
ATOM 1467 C CA . ARG A 1 12 ? -0.840 4.399 -4.154 1.00 15.00 243 ARG A CA 3
ATOM 1468 C C . ARG A 1 12 ? -1.879 5.110 -3.297 1.00 15.00 243 ARG A C 3
ATOM 1469 O O . ARG A 1 12 ? -2.056 4.806 -2.114 1.00 15.00 243 ARG A O 3
ATOM 1490 N N . THR A 1 13 ? -2.581 6.032 -3.928 1.00 15.00 244 THR A N 3
ATOM 1491 C CA . THR A 1 13 ? -3.614 6.809 -3.283 1.00 15.00 244 THR A CA 3
ATOM 1492 C C . THR A 1 13 ? -4.883 6.755 -4.124 1.00 15.00 244 THR A C 3
ATOM 1493 O O . THR A 1 13 ? -4.855 7.030 -5.323 1.00 15.00 244 THR A O 3
ATOM 1504 N N . THR A 1 14 ? -5.978 6.366 -3.506 1.00 15.00 245 THR A N 3
ATOM 1505 C CA . THR A 1 14 ? -7.258 6.318 -4.184 1.00 15.00 245 THR A CA 3
ATOM 1506 C C . THR A 1 14 ? -8.015 7.623 -3.974 1.00 15.00 245 THR A C 3
ATOM 1507 O O . THR A 1 14 ? -7.839 8.282 -2.947 1.00 15.00 245 THR A O 3
ATOM 1518 N N . VAL A 1 15 ? -8.846 7.993 -4.953 1.00 15.00 246 VAL A N 3
ATOM 1519 C CA . VAL A 1 15 ? -9.706 9.173 -4.847 1.00 15.00 246 VAL A CA 3
ATOM 1520 C C . VAL A 1 15 ? -10.559 9.103 -3.587 1.00 15.00 246 VAL A C 3
ATOM 1521 O O . VAL A 1 15 ? -11.065 10.111 -3.095 1.00 15.00 246 VAL A O 3
ATOM 1534 N N . GLN A 1 16 ? -10.711 7.885 -3.092 1.00 15.00 247 GLN A N 3
ATOM 1535 C CA . GLN A 1 16 ? -11.318 7.604 -1.799 1.00 15.00 247 GLN A CA 3
ATOM 1536 C C . GLN A 1 16 ? -10.741 8.506 -0.699 1.00 15.00 247 GLN A C 3
ATOM 1537 O O . GLN A 1 16 ? -11.434 8.868 0.252 1.00 15.00 247 GLN A O 3
ATOM 1551 N N . GLY A 1 17 ? -9.467 8.856 -0.832 1.00 15.00 248 GLY A N 3
ATOM 1552 C CA . GLY A 1 17 ? -8.827 9.725 0.133 1.00 15.00 248 GLY A CA 3
ATOM 1553 C C . GLY A 1 17 ? -7.997 8.962 1.144 1.00 15.00 248 GLY A C 3
ATOM 1554 O O . GLY A 1 17 ? -7.685 9.480 2.216 1.00 15.00 248 GLY A O 3
ATOM 1558 N N . GLN A 1 18 ? -7.641 7.728 0.810 1.00 15.00 249 GLN A N 3
ATOM 1559 C CA . GLN A 1 18 ? -6.827 6.907 1.700 1.00 15.00 249 GLN A CA 3
ATOM 1560 C C . GLN A 1 18 ? -5.616 6.380 0.945 1.00 15.00 249 GLN A C 3
ATOM 1561 O O . GLN A 1 18 ? -5.692 6.115 -0.259 1.00 15.00 249 GLN A O 3
ATOM 1575 N N . VAL A 1 19 ? -4.511 6.212 1.651 1.00 15.00 250 VAL A N 3
ATOM 1576 C CA . VAL A 1 19 ? -3.307 5.662 1.052 1.00 15.00 250 VAL A CA 3
ATOM 1577 C C . VAL A 1 19 ? -3.125 4.205 1.469 1.00 15.00 250 VAL A C 3
ATOM 1578 O O . VAL A 1 19 ? -3.327 3.851 2.631 1.00 15.00 250 VAL A O 3
ATOM 1591 N N . TYR A 1 20 ? -2.775 3.360 0.514 1.00 15.00 251 TYR A N 3
ATOM 1592 C CA . TYR A 1 20 ? -2.522 1.959 0.796 1.00 15.00 251 TYR A CA 3
ATOM 1593 C C . TYR A 1 20 ? -1.239 1.517 0.095 1.00 15.00 251 TYR A C 3
ATOM 1594 O O . TYR A 1 20 ? -1.082 1.692 -1.116 1.00 15.00 251 TYR A O 3
ATOM 1612 N N . PHE A 1 21 ? -0.313 0.955 0.870 1.00 15.00 252 PHE A N 3
ATOM 1613 C CA . PHE A 1 21 ? 1.022 0.643 0.372 1.00 15.00 252 PHE A CA 3
ATOM 1614 C C . PHE A 1 21 ? 1.084 -0.741 -0.216 1.00 15.00 252 PHE A C 3
ATOM 1615 O O . PHE A 1 21 ? 0.957 -1.739 0.495 1.00 15.00 252 PHE A O 3
ATOM 1632 N N . LEU A 1 22 ? 1.279 -0.796 -1.523 1.00 15.00 253 LEU A N 3
ATOM 1633 C CA . LEU A 1 22 ? 1.297 -2.057 -2.230 1.00 15.00 253 LEU A CA 3
ATOM 1634 C C . LEU A 1 22 ? 2.677 -2.474 -2.683 1.00 15.00 253 LEU A C 3
ATOM 1635 O O . LEU A 1 22 ? 3.454 -1.705 -3.247 1.00 15.00 253 LEU A O 3
ATOM 1651 N N . HIS A 1 23 ? 2.940 -3.733 -2.408 1.00 15.00 254 HIS A N 3
ATOM 1652 C CA . HIS A 1 23 ? 4.207 -4.382 -2.698 1.00 15.00 254 HIS A CA 3
ATOM 1653 C C . HIS A 1 23 ? 3.934 -5.813 -3.068 1.00 15.00 254 HIS A C 3
ATOM 1654 O O . HIS A 1 23 ? 3.650 -6.628 -2.187 1.00 15.00 254 HIS A O 3
ATOM 1669 N N . THR A 1 24 ? 3.980 -6.164 -4.329 1.00 15.00 255 THR A N 3
ATOM 1670 C CA . THR A 1 24 ? 3.749 -7.552 -4.608 1.00 15.00 255 THR A CA 3
ATOM 1671 C C . THR A 1 24 ? 5.063 -8.293 -4.816 1.00 15.00 255 THR A C 3
ATOM 1672 O O . THR A 1 24 ? 5.613 -8.386 -5.912 1.00 15.00 255 THR A O 3
ATOM 1683 N N . GLN A 1 25 ? 5.585 -8.753 -3.697 1.00 15.00 256 GLN A N 3
ATOM 1684 C CA . GLN A 1 25 ? 6.390 -9.948 -3.612 1.00 15.00 256 GLN A CA 3
ATOM 1685 C C . GLN A 1 25 ? 5.487 -11.041 -3.078 1.00 15.00 256 GLN A C 3
ATOM 1686 O O . GLN A 1 25 ? 5.361 -12.127 -3.637 1.00 15.00 256 GLN A O 3
ATOM 1700 N N . THR A 1 26 ? 4.851 -10.686 -1.959 1.00 15.00 257 THR A N 3
ATOM 1701 C CA . THR A 1 26 ? 3.989 -11.573 -1.212 1.00 15.00 257 THR A CA 3
ATOM 1702 C C . THR A 1 26 ? 2.602 -11.013 -1.087 1.00 15.00 257 THR A C 3
ATOM 1703 O O . THR A 1 26 ? 1.818 -11.351 -0.201 1.00 15.00 257 THR A O 3
ATOM 1714 N N . GLY A 1 27 ? 2.345 -10.204 -2.031 1.00 15.00 258 GLY A N 3
ATOM 1715 C CA . GLY A 1 27 ? 1.112 -9.437 -2.111 1.00 15.00 258 GLY A CA 3
ATOM 1716 C C . GLY A 1 27 ? 0.832 -8.595 -0.870 1.00 15.00 258 GLY A C 3
ATOM 1717 O O . GLY A 1 27 ? -0.046 -8.929 -0.077 1.00 15.00 258 GLY A O 3
ATOM 1721 N N . VAL A 1 28 ? 1.565 -7.494 -0.701 1.00 15.00 259 VAL A N 3
ATOM 1722 C CA . VAL A 1 28 ? 1.294 -6.580 0.410 1.00 15.00 259 VAL A CA 3
ATOM 1723 C C . VAL A 1 28 ? 0.297 -5.514 0.023 1.00 15.00 259 VAL A C 3
ATOM 1724 O O . VAL A 1 28 ? 0.532 -4.734 -0.891 1.00 15.00 259 VAL A O 3
ATOM 1737 N N . SER A 1 29 ? -0.807 -5.514 0.743 1.00 15.00 260 SER A N 3
ATOM 1738 C CA . SER A 1 29 ? -1.791 -4.442 0.673 1.00 15.00 260 SER A CA 3
ATOM 1739 C C . SER A 1 29 ? -2.145 -4.015 2.084 1.00 15.00 260 SER A C 3
ATOM 1740 O O . SER A 1 29 ? -2.779 -4.761 2.831 1.00 15.00 260 SER A O 3
ATOM 1748 N N . THR A 1 30 ? -1.702 -2.830 2.464 1.00 15.00 261 THR A N 3
ATOM 1749 C CA . THR A 1 30 ? -1.773 -2.443 3.864 1.00 15.00 261 THR A CA 3
ATOM 1750 C C . THR A 1 30 ? -1.931 -0.937 4.062 1.00 15.00 261 THR A C 3
ATOM 1751 O O . THR A 1 30 ? -1.489 -0.132 3.237 1.00 15.00 261 THR A O 3
ATOM 1762 N N . TRP A 1 31 ? -2.597 -0.580 5.159 1.00 15.00 262 TRP A N 3
ATOM 1763 C CA . TRP A 1 31 ? -2.774 0.812 5.550 1.00 15.00 262 TRP A CA 3
ATOM 1764 C C . TRP A 1 31 ? -1.473 1.435 6.039 1.00 15.00 262 TRP A C 3
ATOM 1765 O O . TRP A 1 31 ? -1.287 2.649 5.947 1.00 15.00 262 TRP A O 3
ATOM 1786 N N . HIS A 1 32 ? -0.598 0.618 6.613 1.00 15.00 263 HIS A N 3
ATOM 1787 C CA . HIS A 1 32 ? 0.576 1.149 7.296 1.00 15.00 263 HIS A CA 3
ATOM 1788 C C . HIS A 1 32 ? 1.757 1.271 6.348 1.00 15.00 263 HIS A C 3
ATOM 1789 O O . HIS A 1 32 ? 2.020 0.372 5.548 1.00 15.00 263 HIS A O 3
ATOM 1804 N N . ASP A 1 33 ? 2.458 2.392 6.439 1.00 15.00 264 ASP A N 3
ATOM 1805 C CA . ASP A 1 33 ? 3.748 2.533 5.782 1.00 15.00 264 ASP A CA 3
ATOM 1806 C C . ASP A 1 33 ? 4.653 1.413 6.276 1.00 15.00 264 ASP A C 3
ATOM 1807 O O . ASP A 1 33 ? 4.865 1.270 7.472 1.00 15.00 264 ASP A O 3
ATOM 1816 N N . PRO A 1 34 ? 5.147 0.560 5.380 1.00 15.00 265 PRO A N 3
ATOM 1817 C CA . PRO A 1 34 ? 5.897 -0.631 5.769 1.00 15.00 265 PRO A CA 3
ATOM 1818 C C . PRO A 1 34 ? 7.257 -0.329 6.352 1.00 15.00 265 PRO A C 3
ATOM 1819 O O . PRO A 1 34 ? 7.902 -1.203 6.934 1.00 15.00 265 PRO A O 3
ATOM 1830 N N . ARG A 1 35 ? 7.706 0.888 6.164 1.00 15.00 266 ARG A N 3
ATOM 1831 C CA . ARG A 1 35 ? 8.929 1.335 6.783 1.00 15.00 266 ARG A CA 3
ATOM 1832 C C . ARG A 1 35 ? 8.640 1.672 8.231 1.00 15.00 266 ARG A C 3
ATOM 1833 O O . ARG A 1 35 ? 9.542 1.897 9.039 1.00 15.00 266 ARG A O 3
ATOM 1854 N N . ILE A 1 36 ? 7.355 1.702 8.532 1.00 15.00 267 ILE A N 3
ATOM 1855 C CA . ILE A 1 36 ? 6.886 1.957 9.890 1.00 15.00 267 ILE A CA 3
ATOM 1856 C C . ILE A 1 36 ? 5.878 0.889 10.328 1.00 15.00 267 ILE A C 3
ATOM 1857 O O . ILE A 1 36 ? 4.675 1.195 10.500 1.00 15.00 267 ILE A O 3
ATOM 1874 N N . THR B 2 1 ? 0.575 2.980 -8.361 1.00 15.00 208 THR B N 3
ATOM 1875 C CA . THR B 2 1 ? 0.357 3.005 -9.825 1.00 15.00 208 THR B CA 3
ATOM 1876 C C . THR B 2 1 ? -0.279 1.705 -10.333 1.00 15.00 208 THR B C 3
ATOM 1877 O O . THR B 2 1 ? -1.114 1.741 -11.233 1.00 15.00 208 THR B O 3
ATOM 1890 N N . SER B 2 2 ? 0.091 0.569 -9.751 1.00 15.00 209 SER B N 3
ATOM 1891 C CA . SER B 2 2 ? -0.431 -0.718 -10.189 1.00 15.00 209 SER B CA 3
ATOM 1892 C C . SER B 2 2 ? -0.778 -1.597 -8.993 1.00 15.00 209 SER B C 3
ATOM 1893 O O . SER B 2 2 ? 0.090 -1.964 -8.204 1.00 15.00 209 SER B O 3
ATOM 1915 N N . ASP B 2 4 ? -3.549 -4.892 -7.514 1.00 15.00 211 ASP B N 3
ATOM 1916 C CA . ASP B 2 4 ? -4.560 -5.926 -7.720 1.00 15.00 211 ASP B CA 3
ATOM 1917 C C . ASP B 2 4 ? -5.643 -5.966 -6.600 1.00 15.00 211 ASP B C 3
ATOM 1918 O O . ASP B 2 4 ? -6.671 -6.620 -6.786 1.00 15.00 211 ASP B O 3
ATOM 1927 N N . PRO B 2 5 ? -5.449 -5.313 -5.415 1.00 15.00 212 PRO B N 3
ATOM 1928 C CA . PRO B 2 5 ? -6.323 -5.470 -4.266 1.00 15.00 212 PRO B CA 3
ATOM 1929 C C . PRO B 2 5 ? -7.401 -4.396 -4.218 1.00 15.00 212 PRO B C 3
ATOM 1930 O O . PRO B 2 5 ? -7.271 -3.341 -4.832 1.00 15.00 212 PRO B O 3
ATOM 1941 N N . GLY B 2 6 ? -8.460 -4.650 -3.479 1.00 15.00 213 GLY B N 3
ATOM 1942 C CA . GLY B 2 6 ? -9.453 -3.622 -3.293 1.00 15.00 213 GLY B CA 3
ATOM 1943 C C . GLY B 2 6 ? -9.109 -2.781 -2.082 1.00 15.00 213 GLY B C 3
ATOM 1944 O O . GLY B 2 6 ? -8.342 -3.216 -1.222 1.00 15.00 213 GLY B O 3
ATOM 1962 N N . PRO B 2 8 ? -9.650 -0.793 1.439 1.00 15.00 215 PRO B N 3
ATOM 1963 C CA . PRO B 2 8 ? -10.341 -1.137 2.678 1.00 15.00 215 PRO B CA 3
ATOM 1964 C C . PRO B 2 8 ? -11.078 0.051 3.295 1.00 15.00 215 PRO B C 3
ATOM 1965 O O . PRO B 2 8 ? -10.699 1.206 3.118 1.00 15.00 215 PRO B O 3
ATOM 1976 N N . PHE B 2 9 ? -12.158 -0.247 3.996 1.00 15.00 216 PHE B N 3
ATOM 1977 C CA . PHE B 2 9 ? -12.909 0.762 4.725 1.00 15.00 216 PHE B CA 3
ATOM 1978 C C . PHE B 2 9 ? -12.694 0.570 6.220 1.00 15.00 216 PHE B C 3
ATOM 1979 O O . PHE B 2 9 ? -13.275 1.269 7.050 1.00 15.00 216 PHE B O 3
ATOM 1996 N N . GLN B 2 10 ? -11.834 -0.382 6.544 1.00 15.00 217 GLN B N 3
ATOM 1997 C CA . GLN B 2 10 ? -11.570 -0.762 7.919 1.00 15.00 217 GLN B CA 3
ATOM 1998 C C . GLN B 2 10 ? -10.070 -0.765 8.185 1.00 15.00 217 GLN B C 3
ATOM 1999 O O . GLN B 2 10 ? -9.633 -0.104 9.150 1.00 15.00 217 GLN B O 3
ATOM 2014 N N . GLU A 1 4 ? 12.583 7.124 4.129 1.00 15.00 235 GLU A N 4
ATOM 2015 C CA . GLU A 1 4 ? 12.163 6.515 2.847 1.00 15.00 235 GLU A CA 4
ATOM 2016 C C . GLU A 1 4 ? 11.724 5.075 3.059 1.00 15.00 235 GLU A C 4
ATOM 2017 O O . GLU A 1 4 ? 11.961 4.494 4.114 1.00 15.00 235 GLU A O 4
ATOM 2029 N N . LEU A 1 5 ? 11.082 4.500 2.056 1.00 15.00 236 LEU A N 4
ATOM 2030 C CA . LEU A 1 5 ? 10.646 3.117 2.136 1.00 15.00 236 LEU A CA 4
ATOM 2031 C C . LEU A 1 5 ? 11.653 2.241 1.418 1.00 15.00 236 LEU A C 4
ATOM 2032 O O . LEU A 1 5 ? 12.383 2.717 0.545 1.00 15.00 236 LEU A O 4
ATOM 2048 N N . PRO A 1 6 ? 11.681 0.951 1.745 1.00 15.00 237 PRO A N 4
ATOM 2049 C CA . PRO A 1 6 ? 12.494 -0.018 1.007 1.00 15.00 237 PRO A CA 4
ATOM 2050 C C . PRO A 1 6 ? 11.919 -0.232 -0.390 1.00 15.00 237 PRO A C 4
ATOM 2051 O O . PRO A 1 6 ? 10.701 -0.213 -0.574 1.00 15.00 237 PRO A O 4
ATOM 2062 N N . GLU A 1 7 ? 12.784 -0.443 -1.370 1.00 15.00 238 GLU A N 4
ATOM 2063 C CA . GLU A 1 7 ? 12.351 -0.477 -2.761 1.00 15.00 238 GLU A CA 4
ATOM 2064 C C . GLU A 1 7 ? 11.514 -1.704 -3.062 1.00 15.00 238 GLU A C 4
ATOM 2065 O O . GLU A 1 7 ? 11.934 -2.844 -2.848 1.00 15.00 238 GLU A O 4
ATOM 2077 N N . GLY A 1 8 ? 10.330 -1.444 -3.577 1.00 15.00 239 GLY A N 4
ATOM 2078 C CA . GLY A 1 8 ? 9.384 -2.499 -3.867 1.00 15.00 239 GLY A CA 4
ATOM 2079 C C . GLY A 1 8 ? 7.961 -2.080 -3.564 1.00 15.00 239 GLY A C 4
ATOM 2080 O O . GLY A 1 8 ? 7.009 -2.676 -4.064 1.00 15.00 239 GLY A O 4
ATOM 2084 N N . TYR A 1 9 ? 7.817 -1.057 -2.732 1.00 15.00 240 TYR A N 4
ATOM 2085 C CA . TYR A 1 9 ? 6.499 -0.536 -2.388 1.00 15.00 240 TYR A CA 4
ATOM 2086 C C . TYR A 1 9 ? 6.108 0.573 -3.346 1.00 15.00 240 TYR A C 4
ATOM 2087 O O . TYR A 1 9 ? 6.851 1.540 -3.523 1.00 15.00 240 TYR A O 4
ATOM 2105 N N . GLU A 1 10 ? 4.949 0.439 -3.955 1.00 15.00 241 GLU A N 4
ATOM 2106 C CA . GLU A 1 10 ? 4.397 1.501 -4.766 1.00 15.00 241 GLU A CA 4
ATOM 2107 C C . GLU A 1 10 ? 3.387 2.283 -3.937 1.00 15.00 241 GLU A C 4
ATOM 2108 O O . GLU A 1 10 ? 2.486 1.706 -3.318 1.00 15.00 241 GLU A O 4
ATOM 2120 N N . GLN A 1 11 ? 3.538 3.597 -3.918 1.00 15.00 242 GLN A N 4
ATOM 2121 C CA . GLN A 1 11 ? 2.700 4.437 -3.083 1.00 15.00 242 GLN A CA 4
ATOM 2122 C C . GLN A 1 11 ? 1.464 4.845 -3.861 1.00 15.00 242 GLN A C 4
ATOM 2123 O O . GLN A 1 11 ? 1.515 5.695 -4.750 1.00 15.00 242 GLN A O 4
ATOM 2137 N N . ARG A 1 12 ? 0.360 4.197 -3.536 1.00 15.00 243 ARG A N 4
ATOM 2138 C CA . ARG A 1 12 ? -0.880 4.394 -4.253 1.00 15.00 243 ARG A CA 4
ATOM 2139 C C . ARG A 1 12 ? -1.854 5.234 -3.435 1.00 15.00 243 ARG A C 4
ATOM 2140 O O . ARG A 1 12 ? -1.996 5.048 -2.226 1.00 15.00 243 ARG A O 4
ATOM 2161 N N . THR A 1 13 ? -2.542 6.130 -4.121 1.00 15.00 244 THR A N 4
ATOM 2162 C CA . THR A 1 13 ? -3.425 7.090 -3.491 1.00 15.00 244 THR A CA 4
ATOM 2163 C C . THR A 1 13 ? -4.778 7.103 -4.195 1.00 15.00 244 THR A C 4
ATOM 2164 O O . THR A 1 13 ? -4.895 7.567 -5.329 1.00 15.00 244 THR A O 4
ATOM 2175 N N . THR A 1 14 ? -5.790 6.583 -3.530 1.00 15.00 245 THR A N 4
ATOM 2176 C CA . THR A 1 14 ? -7.130 6.542 -4.091 1.00 15.00 245 THR A CA 4
ATOM 2177 C C . THR A 1 14 ? -7.948 7.749 -3.628 1.00 15.00 245 THR A C 4
ATOM 2178 O O . THR A 1 14 ? -7.702 8.296 -2.547 1.00 15.00 245 THR A O 4
ATOM 2189 N N . VAL A 1 15 ? -8.892 8.178 -4.477 1.00 15.00 246 VAL A N 4
ATOM 2190 C CA . VAL A 1 15 ? -9.785 9.313 -4.191 1.00 15.00 246 VAL A CA 4
ATOM 2191 C C . VAL A 1 15 ? -10.493 9.130 -2.853 1.00 15.00 246 VAL A C 4
ATOM 2192 O O . VAL A 1 15 ? -11.027 10.072 -2.265 1.00 15.00 246 VAL A O 4
ATOM 2205 N N . GLN A 1 16 ? -10.494 7.887 -2.411 1.00 15.00 247 GLN A N 4
ATOM 2206 C CA . GLN A 1 16 ? -10.954 7.495 -1.084 1.00 15.00 247 GLN A CA 4
ATOM 2207 C C . GLN A 1 16 ? -10.339 8.380 0.010 1.00 15.00 247 GLN A C 4
ATOM 2208 O O . GLN A 1 16 ? -10.874 8.478 1.115 1.00 15.00 247 GLN A O 4
ATOM 2222 N N . GLY A 1 17 ? -9.189 8.984 -0.294 1.00 15.00 248 GLY A N 4
ATOM 2223 C CA . GLY A 1 17 ? -8.527 9.865 0.651 1.00 15.00 248 GLY A CA 4
ATOM 2224 C C . GLY A 1 17 ? -7.530 9.119 1.509 1.00 15.00 248 GLY A C 4
ATOM 2225 O O . GLY A 1 17 ? -7.003 9.653 2.483 1.00 15.00 248 GLY A O 4
ATOM 2229 N N . GLN A 1 18 ? -7.265 7.879 1.131 1.00 15.00 249 GLN A N 4
ATOM 2230 C CA . GLN A 1 18 ? -6.404 7.006 1.908 1.00 15.00 249 GLN A CA 4
ATOM 2231 C C . GLN A 1 18 ? -5.350 6.386 1.008 1.00 15.00 249 GLN A C 4
ATOM 2232 O O . GLN A 1 18 ? -5.642 5.993 -0.124 1.00 15.00 249 GLN A O 4
ATOM 2246 N N . VAL A 1 19 ? -4.135 6.289 1.508 1.00 15.00 250 VAL A N 4
ATOM 2247 C CA . VAL A 1 19 ? -3.054 5.691 0.751 1.00 15.00 250 VAL A CA 4
ATOM 2248 C C . VAL A 1 19 ? -2.813 4.258 1.211 1.00 15.00 250 VAL A C 4
ATOM 2249 O O . VAL A 1 19 ? -2.609 3.998 2.397 1.00 15.00 250 VAL A O 4
ATOM 2262 N N . TYR A 1 20 ? -2.875 3.322 0.280 1.00 15.00 251 TYR A N 4
ATOM 2263 C CA . TYR A 1 20 ? -2.592 1.937 0.605 1.00 15.00 251 TYR A CA 4
ATOM 2264 C C . TYR A 1 20 ? -1.268 1.512 -0.021 1.00 15.00 251 TYR A C 4
ATOM 2265 O O . TYR A 1 20 ? -1.050 1.675 -1.224 1.00 15.00 251 TYR A O 4
ATOM 2283 N N . PHE A 1 21 ? -0.388 0.961 0.813 1.00 15.00 252 PHE A N 4
ATOM 2284 C CA . PHE A 1 21 ? 0.978 0.649 0.406 1.00 15.00 252 PHE A CA 4
ATOM 2285 C C . PHE A 1 21 ? 1.070 -0.742 -0.164 1.00 15.00 252 PHE A C 4
ATOM 2286 O O . PHE A 1 21 ? 0.973 -1.734 0.561 1.00 15.00 252 PHE A O 4
ATOM 2303 N N . LEU A 1 22 ? 1.242 -0.809 -1.471 1.00 15.00 253 LEU A N 4
ATOM 2304 C CA . LEU A 1 22 ? 1.284 -2.078 -2.158 1.00 15.00 253 LEU A CA 4
ATOM 2305 C C . LEU A 1 22 ? 2.670 -2.470 -2.619 1.00 15.00 253 LEU A C 4
ATOM 2306 O O . LEU A 1 22 ? 3.425 -1.689 -3.191 1.00 15.00 253 LEU A O 4
ATOM 2322 N N . HIS A 1 23 ? 2.963 -3.720 -2.339 1.00 15.00 254 HIS A N 4
ATOM 2323 C CA . HIS A 1 23 ? 4.227 -4.353 -2.669 1.00 15.00 254 HIS A CA 4
ATOM 2324 C C . HIS A 1 23 ? 3.942 -5.770 -3.065 1.00 15.00 254 HIS A C 4
ATOM 2325 O O . HIS A 1 23 ? 3.673 -6.607 -2.198 1.00 15.00 254 HIS A O 4
ATOM 2340 N N . THR A 1 24 ? 3.953 -6.080 -4.336 1.00 15.00 255 THR A N 4
ATOM 2341 C CA . THR A 1 24 ? 3.693 -7.456 -4.647 1.00 15.00 255 THR A CA 4
ATOM 2342 C C . THR A 1 24 ? 4.978 -8.189 -4.975 1.00 15.00 255 THR A C 4
ATOM 2343 O O . THR A 1 24 ? 5.423 -8.265 -6.118 1.00 15.00 255 THR A O 4
ATOM 2354 N N . GLN A 1 25 ? 5.577 -8.697 -3.915 1.00 15.00 256 GLN A N 4
ATOM 2355 C CA . GLN A 1 25 ? 6.339 -9.921 -3.917 1.00 15.00 256 GLN A CA 4
ATOM 2356 C C . GLN A 1 25 ? 5.449 -10.999 -3.330 1.00 15.00 256 GLN A C 4
ATOM 2357 O O . GLN A 1 25 ? 5.320 -12.100 -3.855 1.00 15.00 256 GLN A O 4
ATOM 2371 N N . THR A 1 26 ? 4.844 -10.632 -2.192 1.00 15.00 257 THR A N 4
ATOM 2372 C CA . THR A 1 26 ? 4.019 -11.526 -1.407 1.00 15.00 257 THR A CA 4
ATOM 2373 C C . THR A 1 26 ? 2.646 -10.949 -1.179 1.00 15.00 257 THR A C 4
ATOM 2374 O O . THR A 1 26 ? 1.913 -11.295 -0.250 1.00 15.00 257 THR A O 4
ATOM 2385 N N . GLY A 1 27 ? 2.339 -10.120 -2.094 1.00 15.00 258 GLY A N 4
ATOM 2386 C CA . GLY A 1 27 ? 1.100 -9.358 -2.101 1.00 15.00 258 GLY A CA 4
ATOM 2387 C C . GLY A 1 27 ? 0.866 -8.564 -0.821 1.00 15.00 258 GLY A C 4
ATOM 2388 O O . GLY A 1 27 ? 0.029 -8.941 -0.002 1.00 15.00 258 GLY A O 4
ATOM 2392 N N . VAL A 1 28 ? 1.595 -7.466 -0.644 1.00 15.00 259 VAL A N 4
ATOM 2393 C CA . VAL A 1 28 ? 1.353 -6.583 0.501 1.00 15.00 259 VAL A CA 4
ATOM 2394 C C . VAL A 1 28 ? 0.336 -5.523 0.160 1.00 15.00 259 VAL A C 4
ATOM 2395 O O . VAL A 1 28 ? 0.544 -4.723 -0.743 1.00 15.00 259 VAL A O 4
ATOM 2408 N N . SER A 1 29 ? -0.744 -5.534 0.913 1.00 15.00 260 SER A N 4
ATOM 2409 C CA . SER A 1 29 ? -1.784 -4.517 0.807 1.00 15.00 260 SER A CA 4
ATOM 2410 C C . SER A 1 29 ? -2.200 -4.084 2.193 1.00 15.00 260 SER A C 4
ATOM 2411 O O . SER A 1 29 ? -2.869 -4.823 2.913 1.00 15.00 260 SER A O 4
ATOM 2419 N N . THR A 1 30 ? -1.772 -2.901 2.579 1.00 15.00 261 THR A N 4
ATOM 2420 C CA . THR A 1 30 ? -1.921 -2.479 3.963 1.00 15.00 261 THR A CA 4
ATOM 2421 C C . THR A 1 30 ? -2.073 -0.968 4.117 1.00 15.00 261 THR A C 4
ATOM 2422 O O . THR A 1 30 ? -1.587 -0.191 3.288 1.00 15.00 261 THR A O 4
ATOM 2433 N N . TRP A 1 31 ? -2.794 -0.574 5.167 1.00 15.00 262 TRP A N 4
ATOM 2434 C CA . TRP A 1 31 ? -2.929 0.829 5.539 1.00 15.00 262 TRP A CA 4
ATOM 2435 C C . TRP A 1 31 ? -1.608 1.394 6.059 1.00 15.00 262 TRP A C 4
ATOM 2436 O O . TRP A 1 31 ? -1.339 2.587 5.924 1.00 15.00 262 TRP A O 4
ATOM 2457 N N . HIS A 1 32 ? -0.801 0.542 6.687 1.00 15.00 263 HIS A N 4
ATOM 2458 C CA . HIS A 1 32 ? 0.379 1.014 7.402 1.00 15.00 263 HIS A CA 4
ATOM 2459 C C . HIS A 1 32 ? 1.574 1.142 6.467 1.00 15.00 263 HIS A C 4
ATOM 2460 O O . HIS A 1 32 ? 1.823 0.271 5.634 1.00 15.00 263 HIS A O 4
ATOM 2475 N N . ASP A 1 33 ? 2.308 2.234 6.621 1.00 15.00 264 ASP A N 4
ATOM 2476 C CA . ASP A 1 33 ? 3.580 2.406 5.938 1.00 15.00 264 ASP A CA 4
ATOM 2477 C C . ASP A 1 33 ? 4.503 1.261 6.335 1.00 15.00 264 ASP A C 4
ATOM 2478 O O . ASP A 1 33 ? 4.702 1.006 7.513 1.00 15.00 264 ASP A O 4
ATOM 2487 N N . PRO A 1 34 ? 5.048 0.524 5.367 1.00 15.00 265 PRO A N 4
ATOM 2488 C CA . PRO A 1 34 ? 5.861 -0.662 5.643 1.00 15.00 265 PRO A CA 4
ATOM 2489 C C . PRO A 1 34 ? 7.183 -0.356 6.294 1.00 15.00 265 PRO A C 4
ATOM 2490 O O . PRO A 1 34 ? 7.860 -1.251 6.800 1.00 15.00 265 PRO A O 4
ATOM 2501 N N . ARG A 1 35 ? 7.568 0.892 6.258 1.00 15.00 266 ARG A N 4
ATOM 2502 C CA . ARG A 1 35 ? 8.760 1.310 6.931 1.00 15.00 266 ARG A CA 4
ATOM 2503 C C . ARG A 1 35 ? 8.432 1.527 8.391 1.00 15.00 266 ARG A C 4
ATOM 2504 O O . ARG A 1 35 ? 9.302 1.774 9.226 1.00 15.00 266 ARG A O 4
ATOM 2525 N N . ILE A 1 36 ? 7.146 1.425 8.670 1.00 15.00 267 ILE A N 4
ATOM 2526 C CA . ILE A 1 36 ? 6.632 1.516 10.035 1.00 15.00 267 ILE A CA 4
ATOM 2527 C C . ILE A 1 36 ? 5.667 0.360 10.334 1.00 15.00 267 ILE A C 4
ATOM 2528 O O . ILE A 1 36 ? 6.157 -0.775 10.508 1.00 15.00 267 ILE A O 4
ATOM 2545 N N . THR B 2 1 ? 1.046 2.864 -11.120 1.00 15.00 208 THR B N 4
ATOM 2546 C CA . THR B 2 1 ? 0.984 1.781 -10.120 1.00 15.00 208 THR B CA 4
ATOM 2547 C C . THR B 2 1 ? -0.042 0.737 -10.546 1.00 15.00 208 THR B C 4
ATOM 2548 O O . THR B 2 1 ? -1.041 1.063 -11.193 1.00 15.00 208 THR B O 4
ATOM 2561 N N . SER B 2 2 ? 0.212 -0.513 -10.202 1.00 15.00 209 SER B N 4
ATOM 2562 C CA . SER B 2 2 ? -0.657 -1.604 -10.603 1.00 15.00 209 SER B CA 4
ATOM 2563 C C . SER B 2 2 ? -1.060 -2.417 -9.384 1.00 15.00 209 SER B C 4
ATOM 2564 O O . SER B 2 2 ? -0.253 -3.160 -8.820 1.00 15.00 209 SER B O 4
ATOM 2586 N N . ASP B 2 4 ? -3.460 -5.174 -7.453 1.00 15.00 211 ASP B N 4
ATOM 2587 C CA . ASP B 2 4 ? -4.350 -6.324 -7.536 1.00 15.00 211 ASP B CA 4
ATOM 2588 C C . ASP B 2 4 ? -5.436 -6.348 -6.425 1.00 15.00 211 ASP B C 4
ATOM 2589 O O . ASP B 2 4 ? -6.452 -7.021 -6.594 1.00 15.00 211 ASP B O 4
ATOM 2598 N N . PRO B 2 5 ? -5.275 -5.638 -5.273 1.00 15.00 212 PRO B N 4
ATOM 2599 C CA . PRO B 2 5 ? -6.177 -5.761 -4.146 1.00 15.00 212 PRO B CA 4
ATOM 2600 C C . PRO B 2 5 ? -7.231 -4.660 -4.138 1.00 15.00 212 PRO B C 4
ATOM 2601 O O . PRO B 2 5 ? -7.051 -3.610 -4.747 1.00 15.00 212 PRO B O 4
ATOM 2612 N N . GLY B 2 6 ? -8.316 -4.882 -3.428 1.00 15.00 213 GLY B N 4
ATOM 2613 C CA . GLY B 2 6 ? -9.314 -3.847 -3.308 1.00 15.00 213 GLY B CA 4
ATOM 2614 C C . GLY B 2 6 ? -9.022 -2.963 -2.116 1.00 15.00 213 GLY B C 4
ATOM 2615 O O . GLY B 2 6 ? -8.331 -3.383 -1.184 1.00 15.00 213 GLY B O 4
ATOM 2633 N N . PRO B 2 8 ? -9.734 -0.791 1.295 1.00 15.00 215 PRO B N 4
ATOM 2634 C CA . PRO B 2 8 ? -10.499 -1.032 2.521 1.00 15.00 215 PRO B CA 4
ATOM 2635 C C . PRO B 2 8 ? -11.234 0.210 3.031 1.00 15.00 215 PRO B C 4
ATOM 2636 O O . PRO B 2 8 ? -10.789 1.343 2.850 1.00 15.00 215 PRO B O 4
ATOM 2647 N N . PHE B 2 9 ? -12.383 -0.021 3.653 1.00 15.00 216 PHE B N 4
ATOM 2648 C CA . PHE B 2 9 ? -13.146 1.042 4.295 1.00 15.00 216 PHE B CA 4
ATOM 2649 C C . PHE B 2 9 ? -13.002 0.931 5.807 1.00 15.00 216 PHE B C 4
ATOM 2650 O O . PHE B 2 9 ? -13.505 1.765 6.563 1.00 15.00 216 PHE B O 4
ATOM 2667 N N . GLN B 2 10 ? -12.318 -0.113 6.238 1.00 15.00 217 GLN B N 4
ATOM 2668 C CA . GLN B 2 10 ? -12.124 -0.378 7.649 1.00 15.00 217 GLN B CA 4
ATOM 2669 C C . GLN B 2 10 ? -10.670 -0.147 8.041 1.00 15.00 217 GLN B C 4
ATOM 2670 O O . GLN B 2 10 ? -10.424 0.712 8.915 1.00 15.00 217 GLN B O 4
ATOM 2685 N N . GLU A 1 4 ? 11.701 6.944 3.814 1.00 15.00 235 GLU A N 5
ATOM 2686 C CA . GLU A 1 4 ? 11.135 6.283 2.622 1.00 15.00 235 GLU A CA 5
ATOM 2687 C C . GLU A 1 4 ? 11.062 4.780 2.841 1.00 15.00 235 GLU A C 5
ATOM 2688 O O . GLU A 1 4 ? 11.522 4.280 3.864 1.00 15.00 235 GLU A O 5
ATOM 2700 N N . LEU A 1 5 ? 10.511 4.062 1.873 1.00 15.00 236 LEU A N 5
ATOM 2701 C CA . LEU A 1 5 ? 10.295 2.630 2.024 1.00 15.00 236 LEU A CA 5
ATOM 2702 C C . LEU A 1 5 ? 11.500 1.845 1.535 1.00 15.00 236 LEU A C 5
ATOM 2703 O O . LEU A 1 5 ? 12.387 2.383 0.867 1.00 15.00 236 LEU A O 5
ATOM 2719 N N . PRO A 1 6 ? 11.534 0.550 1.867 1.00 15.00 237 PRO A N 5
ATOM 2720 C CA . PRO A 1 6 ? 12.387 -0.410 1.173 1.00 15.00 237 PRO A CA 5
ATOM 2721 C C . PRO A 1 6 ? 11.871 -0.626 -0.240 1.00 15.00 237 PRO A C 5
ATOM 2722 O O . PRO A 1 6 ? 10.701 -0.373 -0.537 1.00 15.00 237 PRO A O 5
ATOM 2733 N N . GLU A 1 7 ? 12.736 -1.109 -1.097 1.00 15.00 238 GLU A N 5
ATOM 2734 C CA . GLU A 1 7 ? 12.423 -1.211 -2.516 1.00 15.00 238 GLU A CA 5
ATOM 2735 C C . GLU A 1 7 ? 11.369 -2.273 -2.780 1.00 15.00 238 GLU A C 5
ATOM 2736 O O . GLU A 1 7 ? 11.519 -3.436 -2.406 1.00 15.00 238 GL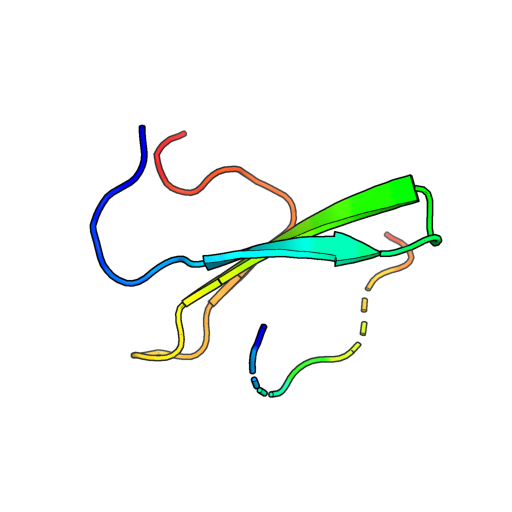U A O 5
ATOM 2748 N N . GLY A 1 8 ? 10.297 -1.842 -3.424 1.00 15.00 239 GLY A N 5
ATOM 2749 C CA . GLY A 1 8 ? 9.226 -2.747 -3.782 1.00 15.00 239 GLY A CA 5
ATOM 2750 C C . GLY A 1 8 ? 7.848 -2.203 -3.452 1.00 15.00 239 GLY A C 5
ATOM 2751 O O . GLY A 1 8 ? 6.844 -2.727 -3.932 1.00 15.00 239 GLY A O 5
ATOM 2755 N N . TYR A 1 9 ? 7.784 -1.169 -2.623 1.00 15.00 240 TYR A N 5
ATOM 2756 C CA . TYR A 1 9 ? 6.498 -0.603 -2.224 1.00 15.00 240 TYR A CA 5
ATOM 2757 C C . TYR A 1 9 ? 6.153 0.612 -3.067 1.00 15.00 240 TYR A C 5
ATOM 2758 O O . TYR A 1 9 ? 6.967 1.524 -3.215 1.00 15.00 240 TYR A O 5
ATOM 2776 N N . GLU A 1 10 ? 4.943 0.634 -3.592 1.00 15.00 241 GLU A N 5
ATOM 2777 C CA . GLU A 1 10 ? 4.430 1.817 -4.252 1.00 15.00 241 GLU A CA 5
ATOM 2778 C C . GLU A 1 10 ? 3.335 2.441 -3.394 1.00 15.00 241 GLU A C 5
ATOM 2779 O O . GLU A 1 10 ? 2.516 1.732 -2.796 1.00 15.00 241 GLU A O 5
ATOM 2791 N N . GLN A 1 11 ? 3.320 3.761 -3.324 1.00 15.00 242 GLN A N 5
ATOM 2792 C CA . GLN A 1 11 ? 2.252 4.454 -2.631 1.00 15.00 242 GLN A CA 5
ATOM 2793 C C . GLN A 1 11 ? 1.140 4.733 -3.615 1.00 15.00 242 GLN A C 5
ATOM 2794 O O . GLN A 1 11 ? 1.389 5.064 -4.774 1.00 15.00 242 GLN A O 5
ATOM 2808 N N . ARG A 1 12 ? -0.080 4.647 -3.138 1.00 15.00 243 ARG A N 5
ATOM 2809 C CA . ARG A 1 12 ? -1.226 4.762 -4.001 1.00 15.00 243 ARG A CA 5
ATOM 2810 C C . ARG A 1 12 ? -2.320 5.572 -3.340 1.00 15.00 243 ARG A C 5
ATOM 2811 O O . ARG A 1 12 ? -2.686 5.332 -2.185 1.00 15.00 243 ARG A O 5
ATOM 2832 N N . THR A 1 13 ? -2.835 6.520 -4.094 1.00 15.00 244 THR A N 5
ATOM 2833 C CA . THR A 1 13 ? -3.886 7.397 -3.637 1.00 15.00 244 THR A CA 5
ATOM 2834 C C . THR A 1 13 ? -5.154 7.164 -4.447 1.00 15.00 244 THR A C 5
ATOM 2835 O O . THR A 1 13 ? -5.206 7.450 -5.641 1.00 15.00 244 THR A O 5
ATOM 2846 N N . THR A 1 14 ? -6.161 6.619 -3.799 1.00 15.00 245 THR A N 5
ATOM 2847 C CA . THR A 1 14 ? -7.444 6.406 -4.438 1.00 15.00 245 THR A CA 5
ATOM 2848 C C . THR A 1 14 ? -8.325 7.631 -4.239 1.00 15.00 245 THR A C 5
ATOM 2849 O O . THR A 1 14 ? -8.157 8.355 -3.255 1.00 15.00 245 THR A O 5
ATOM 2860 N N . VAL A 1 15 ? -9.221 7.891 -5.193 1.00 15.00 246 VAL A N 5
ATOM 2861 C CA . VAL A 1 15 ? -10.180 8.995 -5.075 1.00 15.00 246 VAL A CA 5
ATOM 2862 C C . VAL A 1 15 ? -10.919 8.923 -3.738 1.00 15.00 246 VAL A C 5
ATOM 2863 O O . VAL A 1 15 ? -11.396 9.930 -3.214 1.00 15.00 246 VAL A O 5
ATOM 2876 N N . GLN A 1 16 ? -10.980 7.708 -3.204 1.00 15.00 247 GLN A N 5
ATOM 2877 C CA . GLN A 1 16 ? -11.455 7.431 -1.854 1.00 15.00 247 GLN A CA 5
ATOM 2878 C C . GLN A 1 16 ? -10.822 8.372 -0.819 1.00 15.00 247 GLN A C 5
ATOM 2879 O O . GLN A 1 16 ? -11.479 8.800 0.129 1.00 15.00 247 GLN A O 5
ATOM 2893 N N . GLY A 1 17 ? -9.539 8.669 -0.994 1.00 15.00 248 GLY A N 5
ATOM 2894 C CA . GLY A 1 17 ? -8.860 9.586 -0.096 1.00 15.00 248 GLY A CA 5
ATOM 2895 C C . G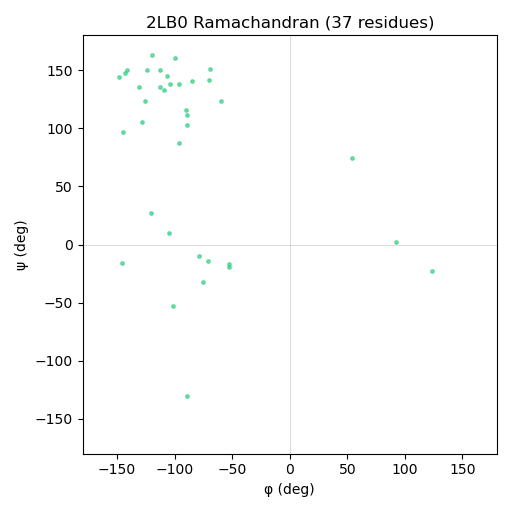LY A 1 17 ? -7.887 8.902 0.846 1.00 15.00 248 GLY A C 5
ATOM 2896 O O . GLY A 1 17 ? -7.296 9.550 1.710 1.00 15.00 248 GLY A O 5
ATOM 2900 N N . GLN A 1 18 ? -7.694 7.601 0.678 1.00 15.00 249 GLN A N 5
ATOM 2901 C CA . GLN A 1 18 ? -6.846 6.845 1.593 1.00 15.00 249 GLN A CA 5
ATOM 2902 C C . GLN A 1 18 ? -5.592 6.337 0.885 1.00 15.00 249 GLN A C 5
ATOM 2903 O O . GLN A 1 18 ? -5.661 5.837 -0.242 1.00 15.00 249 GLN A O 5
ATOM 2917 N N . VAL A 1 19 ? -4.458 6.442 1.567 1.00 15.00 250 VAL A N 5
ATOM 2918 C CA . VAL A 1 19 ? -3.191 5.941 1.046 1.00 15.00 250 VAL A CA 5
ATOM 2919 C C . VAL A 1 19 ? -2.974 4.487 1.467 1.00 15.00 250 VAL A C 5
ATOM 2920 O O . VAL A 1 19 ? -2.968 4.167 2.654 1.00 15.00 250 VAL A O 5
ATOM 2933 N N . TYR A 1 20 ? -2.822 3.604 0.492 1.00 15.00 251 TYR A N 5
ATOM 2934 C CA . TYR A 1 20 ? -2.553 2.204 0.787 1.00 15.00 251 TYR A CA 5
ATOM 2935 C C . TYR A 1 20 ? -1.232 1.764 0.152 1.00 15.00 251 TYR A C 5
ATOM 2936 O O . TYR A 1 20 ? -0.994 2.002 -1.035 1.00 15.00 251 TYR A O 5
ATOM 2954 N N . PHE A 1 21 ? -0.376 1.132 0.958 1.00 15.00 252 PHE A N 5
ATOM 2955 C CA . PHE A 1 21 ? 0.967 0.752 0.522 1.00 15.00 252 PHE A CA 5
ATOM 2956 C C . PHE A 1 21 ? 0.980 -0.625 -0.091 1.00 15.00 252 PHE A C 5
ATOM 2957 O O . PHE A 1 21 ? 0.797 -1.628 0.603 1.00 15.00 252 PHE A O 5
ATOM 2974 N N . LEU A 1 22 ? 1.189 -0.672 -1.397 1.00 15.00 253 LEU A N 5
ATOM 2975 C CA . LEU A 1 22 ? 1.210 -1.931 -2.111 1.00 15.00 253 LEU A CA 5
ATOM 2976 C C . LEU A 1 22 ? 2.583 -2.346 -2.590 1.00 15.00 253 LEU A C 5
ATOM 2977 O O . LEU A 1 22 ? 3.340 -1.581 -3.183 1.00 15.00 253 LEU A O 5
ATOM 2993 N N . HIS A 1 23 ? 2.861 -3.601 -2.309 1.00 15.00 254 HIS A N 5
ATOM 2994 C CA . HIS A 1 23 ? 4.107 -4.258 -2.654 1.00 15.00 254 HIS A CA 5
ATOM 2995 C C . HIS A 1 23 ? 3.784 -5.661 -3.091 1.00 15.00 254 HIS A C 5
ATOM 2996 O O . HIS A 1 23 ? 3.516 -6.514 -2.242 1.00 15.00 254 HIS A O 5
ATOM 3011 N N . THR A 1 24 ? 3.757 -5.943 -4.374 1.00 15.00 255 THR A N 5
ATOM 3012 C CA . THR A 1 24 ? 3.477 -7.308 -4.714 1.00 15.00 255 THR A CA 5
ATOM 3013 C C . THR A 1 24 ? 4.762 -8.058 -5.024 1.00 15.00 255 THR A C 5
ATOM 3014 O O . THR A 1 24 ? 5.231 -8.140 -6.157 1.00 15.00 255 THR A O 5
ATOM 3025 N N . GLN A 1 25 ? 5.327 -8.581 -3.955 1.00 15.00 256 GLN A N 5
ATOM 3026 C CA . GLN A 1 25 ? 6.123 -9.782 -3.959 1.00 15.00 256 GLN A CA 5
ATOM 3027 C C . GLN A 1 25 ? 5.237 -10.894 -3.443 1.00 15.00 256 GLN A C 5
ATOM 3028 O O . GLN A 1 25 ? 5.113 -11.967 -4.028 1.00 15.00 256 GLN A O 5
ATOM 3042 N N . THR A 1 26 ? 4.631 -10.582 -2.295 1.00 15.00 257 THR A N 5
ATOM 3043 C CA . THR A 1 26 ? 3.778 -11.491 -1.570 1.00 15.00 257 THR A CA 5
ATOM 3044 C C . THR A 1 26 ? 2.419 -10.891 -1.338 1.00 15.00 257 THR A C 5
ATOM 3045 O O . THR A 1 26 ? 1.665 -11.251 -0.437 1.00 15.00 257 THR A O 5
ATOM 3056 N N . GLY A 1 27 ? 2.151 -10.013 -2.220 1.00 15.00 258 GLY A N 5
ATOM 3057 C CA . GLY A 1 27 ? 0.938 -9.213 -2.209 1.00 15.00 258 GLY A CA 5
ATOM 3058 C C . GLY A 1 27 ? 0.718 -8.458 -0.903 1.00 15.00 258 GLY A C 5
ATOM 3059 O O . GLY A 1 27 ? -0.127 -8.845 -0.097 1.00 15.00 258 GLY A O 5
ATOM 3063 N N . VAL A 1 28 ? 1.471 -7.381 -0.686 1.00 15.00 259 VAL A N 5
ATOM 3064 C CA . VAL A 1 28 ? 1.237 -6.522 0.482 1.00 15.00 259 VAL A CA 5
ATOM 3065 C C . VAL A 1 28 ? 0.248 -5.428 0.166 1.00 15.00 259 VAL A C 5
ATOM 3066 O O . VAL A 1 28 ? 0.505 -4.583 -0.684 1.00 15.00 259 VAL A O 5
ATOM 3079 N N . SER A 1 29 ? -0.869 -5.464 0.864 1.00 15.00 260 SER A N 5
ATOM 3080 C CA . SER A 1 29 ? -1.848 -4.383 0.823 1.00 15.00 260 SER A CA 5
ATOM 3081 C C . SER A 1 29 ? -2.162 -3.947 2.237 1.00 15.00 260 SER A C 5
ATOM 3082 O O . SER A 1 29 ? -2.804 -4.680 2.995 1.00 15.00 260 SER A O 5
ATOM 3090 N N . THR A 1 30 ? -1.696 -2.767 2.600 1.00 15.00 261 THR A N 5
ATOM 3091 C CA . THR A 1 30 ? -1.730 -2.358 3.996 1.00 15.00 261 THR A CA 5
ATOM 3092 C C . THR A 1 30 ? -1.861 -0.848 4.161 1.00 15.00 261 THR A C 5
ATOM 3093 O O . THR A 1 30 ? -1.440 -0.074 3.297 1.00 15.00 261 THR A O 5
ATOM 3104 N N . TRP A 1 31 ? -2.491 -0.443 5.260 1.00 15.00 262 TRP A N 5
ATOM 3105 C CA . TRP A 1 31 ? -2.598 0.966 5.610 1.00 15.00 262 TRP A CA 5
ATOM 3106 C C . TRP A 1 31 ? -1.285 1.490 6.179 1.00 15.00 262 TRP A C 5
ATOM 3107 O O . TRP A 1 31 ? -1.012 2.690 6.136 1.00 15.00 262 TRP A O 5
ATOM 3128 N N . HIS A 1 32 ? -0.492 0.594 6.751 1.00 15.00 263 HIS A N 5
ATOM 3129 C CA . HIS A 1 32 ? 0.692 1.015 7.483 1.00 15.00 263 HIS A CA 5
ATOM 3130 C C . HIS A 1 32 ? 1.906 1.079 6.569 1.00 15.00 263 HIS A C 5
ATOM 3131 O O . HIS A 1 32 ? 2.172 0.157 5.799 1.00 15.00 263 HIS A O 5
ATOM 3146 N N . ASP A 1 33 ? 2.627 2.185 6.661 1.00 15.00 264 ASP A N 5
ATOM 3147 C CA . ASP A 1 33 ? 3.929 2.310 6.025 1.00 15.00 264 ASP A CA 5
ATOM 3148 C C . ASP A 1 33 ? 4.802 1.136 6.462 1.00 15.00 264 ASP A C 5
ATOM 3149 O O . ASP A 1 33 ? 4.986 0.902 7.649 1.00 15.00 264 ASP A O 5
ATOM 3158 N N . PRO A 1 34 ? 5.307 0.336 5.524 1.00 15.00 265 PRO A N 5
ATOM 3159 C CA . PRO A 1 34 ? 6.061 -0.871 5.856 1.00 15.00 265 PRO A CA 5
ATOM 3160 C C . PRO A 1 34 ? 7.438 -0.598 6.425 1.00 15.00 265 PRO A C 5
ATOM 3161 O O . PRO A 1 34 ? 8.087 -1.495 6.962 1.00 15.00 265 PRO A O 5
ATOM 3172 N N . ARG A 1 35 ? 7.899 0.620 6.280 1.00 15.00 266 ARG A N 5
ATOM 3173 C CA . ARG A 1 35 ? 9.158 1.018 6.865 1.00 15.00 266 ARG A CA 5
ATOM 3174 C C . ARG A 1 35 ? 8.949 1.319 8.331 1.00 15.00 266 ARG A C 5
ATOM 3175 O O . ARG A 1 35 ? 9.891 1.573 9.081 1.00 15.00 266 ARG A O 5
ATOM 3196 N N . ILE A 1 36 ? 7.688 1.307 8.708 1.00 15.00 267 ILE A N 5
ATOM 3197 C CA . ILE A 1 36 ? 7.300 1.558 10.097 1.00 15.00 267 ILE A CA 5
ATOM 3198 C C . ILE A 1 36 ? 7.748 0.401 10.984 1.00 15.00 267 ILE A C 5
ATOM 3199 O O . ILE A 1 36 ? 8.628 0.613 11.843 1.00 15.00 267 ILE A O 5
ATOM 3216 N N . THR B 2 1 ? 2.886 1.204 -9.999 1.00 15.00 208 THR B N 5
ATOM 3217 C CA . THR B 2 1 ? 1.594 1.918 -10.089 1.00 15.00 208 THR B CA 5
ATOM 3218 C C . THR B 2 1 ? 0.472 0.941 -10.464 1.00 15.00 208 THR B C 5
ATOM 3219 O O . THR B 2 1 ? -0.459 1.287 -11.192 1.00 15.00 208 THR B O 5
ATOM 3232 N N . SER B 2 2 ? 0.543 -0.274 -9.931 1.00 15.00 209 SER B N 5
ATOM 3233 C CA . SER B 2 2 ? -0.414 -1.311 -10.285 1.00 15.00 209 SER B CA 5
ATOM 3234 C C . SER B 2 2 ? -0.873 -2.071 -9.043 1.00 15.00 209 SER B C 5
ATOM 3235 O O . SER B 2 2 ? -0.080 -2.744 -8.383 1.00 15.00 209 SER B O 5
ATOM 3257 N N . ASP B 2 4 ? -3.328 -4.917 -7.435 1.00 15.00 211 ASP B N 5
ATOM 3258 C CA . ASP B 2 4 ? -4.196 -6.085 -7.579 1.00 15.00 211 ASP B CA 5
ATOM 3259 C C . ASP B 2 4 ? -5.304 -6.190 -6.495 1.00 15.00 211 ASP B C 5
ATOM 3260 O O . ASP B 2 4 ? -6.259 -6.944 -6.687 1.00 15.00 211 ASP B O 5
ATOM 3269 N N . PRO B 2 5 ? -5.209 -5.489 -5.330 1.00 15.00 212 PRO B N 5
ATOM 3270 C CA . PRO B 2 5 ? -6.181 -5.600 -4.256 1.00 15.00 212 PRO B CA 5
ATOM 3271 C C . PRO B 2 5 ? -7.219 -4.487 -4.312 1.00 15.00 212 PRO B C 5
ATOM 3272 O O . PRO B 2 5 ? -6.998 -3.447 -4.932 1.00 15.00 212 PRO B O 5
ATOM 3283 N N . GLY B 2 6 ? -8.339 -4.696 -3.657 1.00 15.00 213 GLY B N 5
ATOM 3284 C CA . GLY B 2 6 ? -9.312 -3.640 -3.533 1.00 15.00 213 GLY B CA 5
ATOM 3285 C C . GLY B 2 6 ? -9.019 -2.829 -2.290 1.00 15.00 213 GLY B C 5
ATOM 3286 O O . GLY B 2 6 ? -8.321 -3.309 -1.390 1.00 15.00 213 GLY B O 5
ATOM 3304 N N . PRO B 2 8 ? -9.444 -0.839 1.241 1.00 15.00 215 PRO B N 5
ATOM 3305 C CA . PRO B 2 8 ? -10.096 -1.182 2.505 1.00 15.00 215 PRO B CA 5
ATOM 3306 C C . PRO B 2 8 ? -10.792 0.011 3.156 1.00 15.00 215 PRO B C 5
ATOM 3307 O O . PRO B 2 8 ? -10.506 1.162 2.837 1.00 15.00 215 PRO B O 5
ATOM 3318 N N . PHE B 2 9 ? -11.724 -0.273 4.054 1.00 15.00 216 PHE B N 5
ATOM 3319 C CA . PHE B 2 9 ? -12.414 0.774 4.800 1.00 15.00 216 PHE B CA 5
ATOM 3320 C C . PHE B 2 9 ? -12.023 0.716 6.271 1.00 15.00 216 PHE B C 5
ATOM 3321 O O . PHE B 2 9 ? -12.449 1.543 7.081 1.00 15.00 216 PHE B O 5
ATOM 3338 N N . GLN B 2 10 ? -11.201 -0.266 6.602 1.00 15.00 217 GLN B N 5
ATOM 3339 C CA . GLN B 2 10 ? -10.786 -0.506 7.974 1.00 15.00 217 GLN B CA 5
ATOM 3340 C C . GLN B 2 10 ? -9.334 -0.961 8.002 1.00 15.00 217 GLN B C 5
ATOM 3341 O O . GLN B 2 10 ? -8.565 -0.489 8.864 1.00 15.00 217 GLN B O 5
ATOM 3356 N N . GLU A 1 4 ? 9.826 7.804 2.230 1.00 15.00 235 GLU A N 6
ATOM 3357 C CA . GLU A 1 4 ? 10.730 6.821 1.595 1.00 15.00 235 GLU A CA 6
ATOM 3358 C C . GLU A 1 4 ? 10.455 5.422 2.131 1.00 15.00 235 GLU A C 6
ATOM 3359 O O . GLU A 1 4 ? 10.363 5.227 3.341 1.00 15.00 235 GLU A O 6
ATOM 3371 N N . LEU A 1 5 ? 10.344 4.450 1.231 1.00 15.00 236 LEU A N 6
ATOM 3372 C CA . LEU A 1 5 ? 10.096 3.064 1.622 1.00 15.00 236 LEU A CA 6
ATOM 3373 C C . LEU A 1 5 ? 11.222 2.183 1.095 1.00 15.00 236 LEU A C 6
ATOM 3374 O O . LEU A 1 5 ? 12.099 2.658 0.374 1.00 15.00 236 LEU A O 6
ATOM 3390 N N . PRO A 1 6 ? 11.230 0.896 1.467 1.00 15.00 237 PRO A N 6
ATOM 3391 C CA . PRO A 1 6 ? 12.059 -0.103 0.791 1.00 15.00 237 PRO A CA 6
ATOM 3392 C C . PRO A 1 6 ? 11.540 -0.371 -0.614 1.00 15.00 237 PRO A C 6
ATOM 3393 O O . PRO A 1 6 ? 10.371 -0.130 -0.920 1.00 15.00 237 PRO A O 6
ATOM 3404 N N . GLU A 1 7 ? 12.413 -0.899 -1.444 1.00 15.00 238 GLU A N 6
ATOM 3405 C CA . GLU A 1 7 ? 12.126 -1.057 -2.863 1.00 15.00 238 GLU A CA 6
ATOM 3406 C C . GLU A 1 7 ? 11.069 -2.134 -3.088 1.00 15.00 238 GLU A C 6
ATOM 3407 O O . GLU A 1 7 ? 11.224 -3.276 -2.656 1.00 15.00 238 GLU A O 6
ATOM 3419 N N . GLY A 1 8 ? 9.992 -1.753 -3.762 1.00 15.00 239 GLY A N 6
ATOM 3420 C CA . GLY A 1 8 ? 8.941 -2.698 -4.062 1.00 15.00 239 GLY A CA 6
ATOM 3421 C C . GLY A 1 8 ? 7.569 -2.202 -3.651 1.00 15.00 239 GLY A C 6
ATOM 3422 O O . GLY A 1 8 ? 6.557 -2.773 -4.054 1.00 15.00 239 GLY A O 6
ATOM 3426 N N . TYR A 1 9 ? 7.528 -1.158 -2.833 1.00 15.00 240 TYR A N 6
ATOM 3427 C CA . TYR A 1 9 ? 6.261 -0.589 -2.395 1.00 15.00 240 TYR A CA 6
ATOM 3428 C C . TYR A 1 9 ? 5.866 0.572 -3.291 1.00 15.00 240 TYR A C 6
ATOM 3429 O O . TYR A 1 9 ? 6.670 1.468 -3.550 1.00 15.00 240 TYR A O 6
ATOM 3447 N N . GLU A 1 10 ? 4.632 0.561 -3.750 1.00 15.00 241 GLU A N 6
ATOM 3448 C CA . GLU A 1 10 ? 4.069 1.723 -4.402 1.00 15.00 241 GLU A CA 6
ATOM 3449 C C . GLU A 1 10 ? 3.248 2.498 -3.380 1.00 15.00 241 GLU A C 6
ATOM 3450 O O . GLU A 1 10 ? 2.432 1.919 -2.654 1.00 15.00 241 GLU A O 6
ATOM 3462 N N . GLN A 1 11 ? 3.466 3.800 -3.307 1.00 15.00 242 GLN A N 6
ATOM 3463 C CA . GLN A 1 11 ? 2.705 4.623 -2.392 1.00 15.00 242 GLN A CA 6
ATOM 3464 C C . GLN A 1 11 ? 1.466 5.112 -3.103 1.00 15.00 242 GLN A C 6
ATOM 3465 O O . GLN A 1 11 ? 1.506 6.059 -3.892 1.00 15.00 242 GLN A O 6
ATOM 3479 N N . ARG A 1 12 ? 0.370 4.433 -2.841 1.00 15.00 243 ARG A N 6
ATOM 3480 C CA . ARG A 1 12 ? -0.836 4.617 -3.611 1.00 15.00 243 ARG A CA 6
ATOM 3481 C C . ARG A 1 12 ? -1.885 5.374 -2.822 1.00 15.00 243 ARG A C 6
ATOM 3482 O O . ARG A 1 12 ? -2.337 4.933 -1.766 1.00 15.00 243 ARG A O 6
ATOM 3503 N N . THR A 1 13 ? -2.263 6.517 -3.356 1.00 15.00 244 THR A N 6
ATOM 3504 C CA . THR A 1 13 ? -3.260 7.364 -2.745 1.00 15.00 244 THR A CA 6
ATOM 3505 C C . THR A 1 13 ? -4.472 7.454 -3.658 1.00 15.00 244 THR A C 6
ATOM 3506 O O . THR A 1 13 ? -4.400 8.033 -4.744 1.00 15.00 244 THR A O 6
ATOM 3517 N N . THR A 1 14 ? -5.570 6.865 -3.231 1.00 15.00 245 THR A N 6
ATOM 3518 C CA . THR A 1 14 ? -6.793 6.890 -4.007 1.00 15.00 245 THR A CA 6
ATOM 3519 C C . THR A 1 14 ? -7.620 8.113 -3.628 1.00 15.00 245 THR A C 6
ATOM 3520 O O . THR A 1 14 ? -7.518 8.603 -2.502 1.00 15.00 245 THR A O 6
ATOM 3531 N N . VAL A 1 15 ? -8.395 8.627 -4.588 1.00 15.00 246 VAL A N 6
ATOM 3532 C CA . VAL A 1 15 ? -9.261 9.796 -4.373 1.00 15.00 246 VAL A CA 6
ATOM 3533 C C . VAL A 1 15 ? -10.146 9.620 -3.140 1.00 15.00 246 VAL A C 6
ATOM 3534 O O . VAL A 1 15 ? -10.660 10.589 -2.574 1.00 15.00 246 VAL A O 6
ATOM 3547 N N . GLN A 1 16 ? -10.316 8.365 -2.762 1.00 15.00 247 GLN A N 6
ATOM 3548 C CA . GLN A 1 16 ? -10.945 7.970 -1.509 1.00 15.00 247 GLN A CA 6
ATOM 3549 C C . GLN A 1 16 ? -10.411 8.790 -0.326 1.00 15.00 247 GLN A C 6
ATOM 3550 O O . GLN A 1 16 ? -11.154 9.132 0.593 1.00 15.00 247 GLN A O 6
ATOM 3564 N N . GLY A 1 17 ? -9.116 9.089 -0.352 1.00 15.00 248 GLY A N 6
ATOM 3565 C CA . GLY A 1 17 ? -8.519 9.905 0.688 1.00 15.00 248 GLY A CA 6
ATOM 3566 C C . GLY A 1 17 ? -7.564 9.121 1.566 1.00 15.00 248 GLY A C 6
ATOM 3567 O O . GLY A 1 17 ? -6.853 9.698 2.385 1.00 15.00 248 GLY A O 6
ATOM 3571 N N . GLN A 1 18 ? -7.542 7.806 1.395 1.00 15.00 249 GLN A N 6
ATOM 3572 C CA . GLN A 1 18 ? -6.707 6.945 2.223 1.00 15.00 249 GLN A CA 6
ATOM 3573 C C . GLN A 1 18 ? -5.594 6.324 1.392 1.00 15.00 249 GLN A C 6
ATOM 3574 O O . GLN A 1 18 ? -5.791 5.986 0.223 1.00 15.00 249 GLN A O 6
ATOM 3588 N N . VAL A 1 19 ? -4.426 6.179 1.999 1.00 15.00 250 VAL A N 6
ATOM 3589 C CA . VAL A 1 19 ? -3.276 5.606 1.315 1.00 15.00 250 VAL A CA 6
ATOM 3590 C C . VAL A 1 19 ? -3.131 4.124 1.648 1.00 15.00 250 VAL A C 6
ATOM 3591 O O . VAL A 1 19 ? -3.264 3.721 2.805 1.00 15.00 250 VAL A O 6
ATOM 3604 N N . TYR A 1 20 ? -2.883 3.315 0.633 1.00 15.00 251 TYR A N 6
ATOM 3605 C CA . TYR A 1 20 ? -2.630 1.902 0.844 1.00 15.00 251 TYR A CA 6
ATOM 3606 C C . TYR A 1 20 ? -1.315 1.504 0.177 1.00 15.00 251 TYR A C 6
ATOM 3607 O O . TYR A 1 20 ? -1.111 1.742 -1.014 1.00 15.00 251 TYR A O 6
ATOM 3625 N N . PHE A 1 21 ? -0.423 0.911 0.967 1.00 15.00 252 PHE A N 6
ATOM 3626 C CA . PHE A 1 21 ? 0.924 0.585 0.507 1.00 15.00 252 PHE A CA 6
ATOM 3627 C C . PHE A 1 21 ? 0.971 -0.794 -0.103 1.00 15.00 252 PHE A C 6
ATOM 3628 O O . PHE A 1 21 ? 0.833 -1.798 0.601 1.00 15.00 252 PHE A O 6
ATOM 3645 N N . LEU A 1 22 ? 1.148 -0.844 -1.414 1.00 15.00 253 LEU A N 6
ATOM 3646 C CA . LEU A 1 22 ? 1.202 -2.111 -2.116 1.00 15.00 253 LEU A CA 6
ATOM 3647 C C . LEU A 1 22 ? 2.585 -2.503 -2.571 1.00 15.00 253 LEU A C 6
ATOM 3648 O O . LEU A 1 22 ? 3.319 -1.742 -3.196 1.00 15.00 253 LEU A O 6
ATOM 3664 N N . HIS A 1 23 ? 2.896 -3.738 -2.247 1.00 15.00 254 HIS A N 6
ATOM 3665 C CA . HIS A 1 23 ? 4.154 -4.366 -2.573 1.00 15.00 254 HIS A CA 6
ATOM 3666 C C . HIS A 1 23 ? 3.869 -5.794 -2.945 1.00 15.00 254 HIS A C 6
ATOM 3667 O O . HIS A 1 23 ? 3.752 -6.646 -2.059 1.00 15.00 254 HIS A O 6
ATOM 3682 N N . THR A 1 24 ? 3.693 -6.096 -4.209 1.00 15.00 255 THR A N 6
ATOM 3683 C CA . THR A 1 24 ? 3.444 -7.479 -4.496 1.00 15.00 255 THR A CA 6
ATOM 3684 C C . THR A 1 24 ? 4.744 -8.183 -4.835 1.00 15.00 255 THR A C 6
ATOM 3685 O O . THR A 1 24 ? 5.192 -8.232 -5.978 1.00 15.00 255 THR A O 6
ATOM 3696 N N . GLN A 1 25 ? 5.370 -8.655 -3.773 1.00 15.00 256 GLN A N 6
ATOM 3697 C CA . GLN A 1 25 ? 6.223 -9.819 -3.773 1.00 15.00 256 GLN A CA 6
ATOM 3698 C C . GLN A 1 25 ? 5.397 -10.949 -3.196 1.00 15.00 256 GLN A C 6
ATOM 3699 O O . GLN A 1 25 ? 5.249 -12.025 -3.767 1.00 15.00 256 GLN A O 6
ATOM 3713 N N . THR A 1 26 ? 4.858 -10.635 -2.016 1.00 15.00 257 THR A N 6
ATOM 3714 C CA . THR A 1 26 ? 4.056 -11.545 -1.235 1.00 15.00 257 THR A CA 6
ATOM 3715 C C . THR A 1 26 ? 2.659 -11.012 -1.056 1.00 15.00 257 THR A C 6
ATOM 3716 O O . THR A 1 26 ? 1.918 -11.355 -0.136 1.00 15.00 257 THR A O 6
ATOM 3727 N N . GLY A 1 27 ? 2.355 -10.210 -1.993 1.00 15.00 258 GLY A N 6
ATOM 3728 C CA . GLY A 1 27 ? 1.103 -9.467 -2.040 1.00 15.00 258 GLY A CA 6
ATOM 3729 C C . GLY A 1 27 ? 0.826 -8.645 -0.784 1.00 15.00 258 GLY A C 6
ATOM 3730 O O . GLY A 1 27 ? -0.033 -9.010 0.019 1.00 15.00 258 GLY A O 6
ATOM 3734 N N . VAL A 1 28 ? 1.552 -7.540 -0.603 1.00 15.00 259 VAL A N 6
ATOM 3735 C CA . VAL A 1 28 ? 1.288 -6.641 0.524 1.00 15.00 259 VAL A CA 6
ATOM 3736 C C . VAL A 1 28 ? 0.284 -5.572 0.172 1.00 15.00 259 VAL A C 6
ATOM 3737 O O . VAL A 1 28 ? 0.552 -4.716 -0.661 1.00 15.00 259 VAL A O 6
ATOM 3750 N N . SER A 1 29 ? -0.853 -5.634 0.836 1.00 15.00 260 SER A N 6
ATOM 3751 C CA . SER A 1 29 ? -1.863 -4.577 0.763 1.00 15.00 260 SER A CA 6
ATOM 3752 C C . SER A 1 29 ? -2.226 -4.142 2.166 1.00 15.00 260 SER A C 6
ATOM 3753 O O . SER A 1 29 ? -2.871 -4.885 2.907 1.00 15.00 260 SER A O 6
ATOM 3761 N N . THR A 1 30 ? -1.788 -2.959 2.543 1.00 15.00 261 THR A N 6
ATOM 3762 C CA . THR A 1 30 ? -1.907 -2.543 3.931 1.00 15.00 261 THR A CA 6
ATOM 3763 C C . THR A 1 30 ? -2.053 -1.030 4.081 1.00 15.00 261 THR A C 6
ATOM 3764 O O . THR A 1 30 ? -1.574 -0.262 3.245 1.00 15.00 261 THR A O 6
ATOM 3775 N N . TRP A 1 31 ? -2.751 -0.614 5.139 1.00 15.00 262 TRP A N 6
ATOM 3776 C CA . TRP A 1 31 ? -2.898 0.801 5.464 1.00 15.00 262 TRP A CA 6
ATOM 3777 C C . TRP A 1 31 ? -1.615 1.367 6.069 1.00 15.00 262 TRP A C 6
ATOM 3778 O O . TRP A 1 31 ? -1.380 2.575 6.021 1.00 15.00 262 TRP A O 6
ATOM 3799 N N . HIS A 1 32 ? -0.810 0.506 6.682 1.00 15.00 263 HIS A N 6
ATOM 3800 C CA . HIS A 1 32 ? 0.330 0.975 7.461 1.00 15.00 263 HIS A CA 6
ATOM 3801 C C . HIS A 1 32 ? 1.560 1.145 6.581 1.00 15.00 263 HIS A C 6
ATOM 3802 O O . HIS A 1 32 ? 1.815 0.341 5.682 1.00 15.00 263 HIS A O 6
ATOM 3817 N N . ASP A 1 33 ? 2.324 2.185 6.862 1.00 15.00 264 ASP A N 6
ATOM 3818 C CA . ASP A 1 33 ? 3.595 2.403 6.192 1.00 15.00 264 ASP A CA 6
ATOM 3819 C C . ASP A 1 33 ? 4.564 1.286 6.578 1.00 15.00 264 ASP A C 6
ATOM 3820 O O . ASP A 1 33 ? 4.694 0.946 7.750 1.00 15.00 264 ASP A O 6
ATOM 3829 N N . PRO A 1 34 ? 5.228 0.671 5.600 1.00 15.00 265 PRO A N 6
ATOM 3830 C CA . PRO A 1 34 ? 6.109 -0.468 5.844 1.00 15.00 265 PRO A CA 6
ATOM 3831 C C . PRO A 1 34 ? 7.496 -0.081 6.296 1.00 15.00 265 PRO A C 6
ATOM 3832 O O . PRO A 1 34 ? 8.273 -0.920 6.753 1.00 15.00 265 PRO A O 6
ATOM 3843 N N . ARG A 1 35 ? 7.819 1.173 6.127 1.00 15.00 266 ARG A N 6
ATOM 3844 C CA . ARG A 1 35 ? 9.099 1.690 6.541 1.00 15.00 266 ARG A CA 6
ATOM 3845 C C . ARG A 1 35 ? 9.045 2.002 8.018 1.00 15.00 266 ARG A C 6
ATOM 3846 O O . ARG A 1 35 ? 10.030 2.400 8.638 1.00 15.00 266 ARG A O 6
ATOM 3867 N N . ILE A 1 36 ? 7.858 1.823 8.543 1.00 15.00 267 ILE A N 6
ATOM 3868 C CA . ILE A 1 36 ? 7.583 2.061 9.959 1.00 15.00 267 ILE A CA 6
ATOM 3869 C C . ILE A 1 36 ? 8.277 1.014 10.826 1.00 15.00 267 ILE A C 6
ATOM 3870 O O . ILE A 1 36 ? 7.780 -0.130 10.897 1.00 15.00 267 ILE A O 6
ATOM 3887 N N . THR B 2 1 ? 3.090 -0.652 -9.141 1.00 15.00 208 THR B N 6
ATOM 3888 C CA . THR B 2 1 ? 2.396 0.463 -9.815 1.00 15.00 208 THR B CA 6
ATOM 3889 C C . THR B 2 1 ? 0.967 0.059 -10.173 1.00 15.00 208 THR B C 6
ATOM 3890 O O . THR B 2 1 ? 0.072 0.900 -10.282 1.00 15.00 208 THR B O 6
ATOM 3903 N N . SER B 2 2 ? 0.758 -1.234 -10.367 1.00 15.00 209 SER B N 6
ATOM 3904 C CA . SER B 2 2 ? -0.570 -1.766 -10.598 1.00 15.00 209 SER B CA 6
ATOM 3905 C C . SER B 2 2 ? -1.063 -2.480 -9.346 1.00 15.00 209 SER B C 6
ATOM 3906 O O . SER B 2 2 ? -0.437 -3.436 -8.880 1.00 15.00 209 SER B O 6
ATOM 3928 N N . ASP B 2 4 ? -3.280 -4.951 -7.592 1.00 15.00 211 ASP B N 6
ATOM 3929 C CA . ASP B 2 4 ? -4.129 -6.127 -7.733 1.00 15.00 211 ASP B CA 6
ATOM 3930 C C . ASP B 2 4 ? -5.275 -6.191 -6.699 1.00 15.00 211 ASP B C 6
ATOM 3931 O O . ASP B 2 4 ? -6.272 -6.867 -6.952 1.00 15.00 211 ASP B O 6
ATOM 3940 N N . PRO B 2 5 ? -5.172 -5.545 -5.507 1.00 15.00 212 PRO B N 6
ATOM 3941 C CA . PRO B 2 5 ? -6.190 -5.631 -4.486 1.00 15.00 212 PRO B CA 6
ATOM 3942 C C . PRO B 2 5 ? -7.151 -4.444 -4.524 1.00 15.00 212 PRO B C 6
ATOM 3943 O O . PRO B 2 5 ? -6.837 -3.383 -5.063 1.00 15.00 212 PRO B O 6
ATOM 3954 N N . GLY B 2 6 ? -8.304 -4.630 -3.926 1.00 15.00 213 GLY B N 6
ATOM 3955 C CA . GLY B 2 6 ? -9.281 -3.571 -3.818 1.00 15.00 213 GLY B CA 6
ATOM 3956 C C . GLY B 2 6 ? -9.052 -2.770 -2.557 1.00 15.00 213 GLY B C 6
ATOM 3957 O O . GLY B 2 6 ? -8.393 -3.256 -1.634 1.00 15.00 213 GLY B O 6
ATOM 3975 N N . PRO B 2 8 ? -9.699 -0.907 1.000 1.00 15.00 215 PRO B N 6
ATOM 3976 C CA . PRO B 2 8 ? -10.408 -1.328 2.210 1.00 15.00 215 PRO B CA 6
ATOM 3977 C C . PRO B 2 8 ? -11.218 -0.213 2.862 1.00 15.00 215 PRO B C 6
ATOM 3978 O O . PRO B 2 8 ? -10.867 0.960 2.807 1.00 15.00 215 PRO B O 6
ATOM 3989 N N . PHE B 2 9 ? -12.316 -0.603 3.488 1.00 15.00 216 PHE B N 6
ATOM 3990 C CA . PHE B 2 9 ? -13.166 0.335 4.206 1.00 15.00 216 PHE B CA 6
ATOM 3991 C C . PHE B 2 9 ? -12.986 0.139 5.706 1.00 15.00 216 PHE B C 6
ATOM 3992 O O . PHE B 2 9 ? -13.704 0.722 6.516 1.00 15.00 216 PHE B O 6
ATOM 4009 N N . GLN B 2 10 ? -12.001 -0.675 6.060 1.00 15.00 217 GLN B N 6
ATOM 4010 C CA . GLN B 2 10 ? -11.720 -0.998 7.447 1.00 15.00 217 GLN B CA 6
ATOM 4011 C C . GLN B 2 10 ? -10.218 -1.147 7.643 1.00 15.00 217 GLN B C 6
ATOM 4012 O O . GLN B 2 10 ? -9.706 -0.736 8.706 1.00 15.00 217 GLN B O 6
ATOM 4027 N N . GLU A 1 4 ? 8.715 6.508 4.743 1.00 15.00 235 GLU A N 7
ATOM 4028 C CA . GLU A 1 4 ? 9.525 6.332 3.512 1.00 15.00 235 GLU A CA 7
ATOM 4029 C C . GLU A 1 4 ? 9.806 4.852 3.299 1.00 15.00 235 GLU A C 7
ATOM 4030 O O . GLU A 1 4 ? 10.299 4.172 4.191 1.00 15.00 235 GLU A O 7
ATOM 4042 N N . LEU A 1 5 ? 9.516 4.356 2.109 1.00 15.00 236 LEU A N 7
ATOM 4043 C CA . LEU A 1 5 ? 9.510 2.921 1.881 1.00 15.00 236 LEU A CA 7
ATOM 4044 C C . LEU A 1 5 ? 10.839 2.451 1.323 1.00 15.00 236 LEU A C 7
ATOM 4045 O O . LEU A 1 5 ? 11.538 3.183 0.622 1.00 15.00 236 LEU A O 7
ATOM 4061 N N . PRO A 1 6 ? 11.175 1.202 1.617 1.00 15.00 237 PRO A N 7
ATOM 4062 C CA . PRO A 1 6 ? 12.243 0.487 0.927 1.00 15.00 237 PRO A CA 7
ATOM 4063 C C . PRO A 1 6 ? 11.820 0.192 -0.497 1.00 15.00 237 PRO A C 7
ATOM 4064 O O . PRO A 1 6 ? 10.630 0.169 -0.812 1.00 15.00 237 PRO A O 7
ATOM 4075 N N . GLU A 1 7 ? 12.790 -0.048 -1.347 1.00 15.00 238 GLU A N 7
ATOM 4076 C CA . GLU A 1 7 ? 12.518 -0.205 -2.769 1.00 15.00 238 GLU A CA 7
ATOM 4077 C C . GLU A 1 7 ? 11.763 -1.507 -3.026 1.00 15.00 238 GLU A C 7
ATOM 4078 O O . GLU A 1 7 ? 12.264 -2.598 -2.753 1.00 15.00 238 GLU A O 7
ATOM 4090 N N . GLY A 1 8 ? 10.547 -1.372 -3.540 1.00 15.00 239 GLY A N 7
ATOM 4091 C CA . GLY A 1 8 ? 9.691 -2.521 -3.756 1.00 15.00 239 GLY A CA 7
ATOM 4092 C C . GLY A 1 8 ? 8.244 -2.260 -3.361 1.00 15.00 239 GLY A C 7
ATOM 4093 O O . GLY A 1 8 ? 7.387 -3.133 -3.514 1.00 15.00 239 GLY A O 7
ATOM 4097 N N . TYR A 1 9 ? 7.970 -1.065 -2.844 1.00 15.00 240 TYR A N 7
ATOM 4098 C CA . TYR A 1 9 ? 6.609 -0.676 -2.472 1.00 15.00 240 TYR A CA 7
ATOM 4099 C C . TYR A 1 9 ? 6.156 0.501 -3.322 1.00 15.00 240 TYR A C 7
ATOM 4100 O O . TYR A 1 9 ? 6.910 1.456 -3.516 1.00 15.00 240 TYR A O 7
ATOM 4118 N N . GLU A 1 10 ? 4.926 0.459 -3.797 1.00 15.00 241 GLU A N 7
ATOM 4119 C CA . GLU A 1 10 ? 4.344 1.603 -4.474 1.00 15.00 241 GLU A CA 7
ATOM 4120 C C . GLU A 1 10 ? 3.282 2.239 -3.583 1.00 15.00 241 GLU A C 7
ATOM 4121 O O . GLU A 1 10 ? 2.450 1.540 -2.994 1.00 15.00 241 GLU A O 7
ATOM 4133 N N . GLN A 1 11 ? 3.312 3.559 -3.471 1.00 15.00 242 GLN A N 7
ATOM 4134 C CA . GLN A 1 11 ? 2.332 4.265 -2.665 1.00 15.00 242 GLN A CA 7
ATOM 4135 C C . GLN A 1 11 ? 1.135 4.621 -3.520 1.00 15.00 242 GLN A C 7
ATOM 4136 O O . GLN A 1 11 ? 1.160 5.596 -4.276 1.00 15.00 242 GLN A O 7
ATOM 4150 N N . ARG A 1 12 ? 0.106 3.805 -3.432 1.00 15.00 243 ARG A N 7
ATOM 4151 C CA . ARG A 1 12 ? -1.066 3.998 -4.255 1.00 15.00 243 ARG A CA 7
ATOM 4152 C C . ARG A 1 12 ? -2.125 4.784 -3.501 1.00 15.00 243 ARG A C 7
ATOM 4153 O O . ARG A 1 12 ? -2.602 4.364 -2.447 1.00 15.00 243 ARG A O 7
ATOM 4174 N N . THR A 1 13 ? -2.472 5.932 -4.050 1.00 15.00 244 THR A N 7
ATOM 4175 C CA . THR A 1 13 ? -3.470 6.794 -3.458 1.00 15.00 244 THR A CA 7
ATOM 4176 C C . THR A 1 13 ? -4.782 6.685 -4.231 1.00 15.00 244 THR A C 7
ATOM 4177 O O . THR A 1 13 ? -4.790 6.411 -5.434 1.00 15.00 244 THR A O 7
ATOM 4188 N N . THR A 1 14 ? -5.876 6.882 -3.526 1.00 15.00 245 THR A N 7
ATOM 4189 C CA . THR A 1 14 ? -7.208 6.757 -4.088 1.00 15.00 245 THR A CA 7
ATOM 4190 C C . THR A 1 14 ? -8.074 7.924 -3.637 1.00 15.00 245 THR A C 7
ATOM 4191 O O . THR A 1 14 ? -7.834 8.496 -2.571 1.00 15.00 245 THR A O 7
ATOM 4202 N N . VAL A 1 15 ? -9.045 8.305 -4.475 1.00 15.00 246 VAL A N 7
ATOM 4203 C CA . VAL A 1 15 ? -9.996 9.382 -4.160 1.00 15.00 246 VAL A CA 7
ATOM 4204 C C . VAL A 1 15 ? -10.657 9.150 -2.791 1.00 15.00 246 VAL A C 7
ATOM 4205 O O . VAL A 1 15 ? -11.228 10.062 -2.193 1.00 15.00 246 VAL A O 7
ATOM 4218 N N . GLN A 1 16 ? -10.556 7.915 -2.310 1.00 15.00 247 GLN A N 7
ATOM 4219 C CA . GLN A 1 16 ? -10.961 7.544 -0.957 1.00 15.00 247 GLN A CA 7
ATOM 4220 C C . GLN A 1 16 ? -10.270 8.432 0.096 1.00 15.00 247 GLN A C 7
ATOM 4221 O O . GLN A 1 16 ? -10.713 8.520 1.241 1.00 15.00 247 GLN A O 7
ATOM 4235 N N . GLY A 1 17 ? -9.161 9.057 -0.296 1.00 15.00 248 GLY A N 7
ATOM 4236 C CA . GLY A 1 17 ? -8.464 9.981 0.581 1.00 15.00 248 GLY A CA 7
ATOM 4237 C C . GLY A 1 17 ? -7.381 9.303 1.395 1.00 15.00 248 GLY A C 7
ATOM 4238 O O . GLY A 1 17 ? -6.713 9.939 2.211 1.00 15.00 248 GLY A O 7
ATOM 4242 N N . GLN A 1 18 ? -7.195 8.013 1.162 1.00 15.00 249 GLN A N 7
ATOM 4243 C CA . GLN A 1 18 ? -6.250 7.225 1.939 1.00 15.00 249 GLN A CA 7
ATOM 4244 C C . GLN A 1 18 ? -5.268 6.523 1.010 1.00 15.00 249 GLN A C 7
ATOM 4245 O O . GLN A 1 18 ? -5.664 5.966 -0.013 1.00 15.00 249 GLN A O 7
ATOM 4259 N N . VAL A 1 19 ? -3.995 6.550 1.365 1.00 15.00 250 VAL A N 7
ATOM 4260 C CA . VAL A 1 19 ? -2.978 5.854 0.593 1.00 15.00 250 VAL A CA 7
ATOM 4261 C C . VAL A 1 19 ? -2.805 4.431 1.107 1.00 15.00 250 VAL A C 7
ATOM 4262 O O . VAL A 1 19 ? -2.820 4.192 2.317 1.00 15.00 250 VAL A O 7
ATOM 4275 N N . TYR A 1 20 ? -2.674 3.484 0.193 1.00 15.00 251 TYR A N 7
ATOM 4276 C CA . TYR A 1 20 ? -2.443 2.099 0.574 1.00 15.00 251 TYR A CA 7
ATOM 4277 C C . TYR A 1 20 ? -1.155 1.585 -0.066 1.00 15.00 251 TYR A C 7
ATOM 4278 O O . TYR A 1 20 ? -0.938 1.738 -1.269 1.00 15.00 251 TYR A O 7
ATOM 4296 N N . PHE A 1 21 ? -0.303 0.972 0.754 1.00 15.00 252 PHE A N 7
ATOM 4297 C CA . PHE A 1 21 ? 1.038 0.584 0.326 1.00 15.00 252 PHE A CA 7
ATOM 4298 C C . PHE A 1 21 ? 1.056 -0.803 -0.259 1.00 15.00 252 PHE A C 7
ATOM 4299 O O . PHE A 1 21 ? 0.906 -1.791 0.463 1.00 15.00 252 PHE A O 7
ATOM 4316 N N . LEU A 1 22 ? 1.232 -0.879 -1.569 1.00 15.00 253 LEU A N 7
ATOM 4317 C CA . LEU A 1 22 ? 1.247 -2.159 -2.244 1.00 15.00 253 LEU A CA 7
ATOM 4318 C C . LEU A 1 22 ? 2.622 -2.582 -2.706 1.00 15.00 253 LEU A C 7
ATOM 4319 O O . LEU A 1 22 ? 3.379 -1.833 -3.320 1.00 15.00 253 LEU A O 7
ATOM 4335 N N . HIS A 1 23 ? 2.905 -3.822 -2.379 1.00 15.00 254 HIS A N 7
ATOM 4336 C CA . HIS A 1 23 ? 4.157 -4.478 -2.681 1.00 15.00 254 HIS A CA 7
ATOM 4337 C C . HIS A 1 23 ? 3.843 -5.886 -3.080 1.00 15.00 254 HIS A C 7
ATOM 4338 O O . HIS A 1 23 ? 3.575 -6.722 -2.216 1.00 15.00 254 HIS A O 7
ATOM 4353 N N . THR A 1 24 ? 3.804 -6.191 -4.353 1.00 15.00 255 THR A N 7
ATOM 4354 C CA . THR A 1 24 ? 3.546 -7.569 -4.643 1.00 15.00 255 THR A CA 7
ATOM 4355 C C . THR A 1 24 ? 4.788 -8.266 -5.172 1.00 15.00 255 THR A C 7
ATOM 4356 O O . THR A 1 24 ? 5.077 -8.325 -6.365 1.00 15.00 255 THR A O 7
ATOM 4367 N N . GLN A 1 25 ? 5.538 -8.746 -4.207 1.00 15.00 256 GLN A N 7
ATOM 4368 C CA . GLN A 1 25 ? 6.255 -9.994 -4.265 1.00 15.00 256 GLN A CA 7
ATOM 4369 C C . GLN A 1 25 ? 5.439 -11.003 -3.470 1.00 15.00 256 GLN A C 7
ATOM 4370 O O . GLN A 1 25 ? 5.163 -12.115 -3.910 1.00 15.00 256 GLN A O 7
ATOM 4384 N N . THR A 1 26 ? 5.053 -10.551 -2.266 1.00 15.00 257 THR A N 7
ATOM 4385 C CA . THR A 1 26 ? 4.385 -11.368 -1.280 1.00 15.00 257 THR A CA 7
ATOM 4386 C C . THR A 1 26 ? 3.012 -10.842 -0.957 1.00 15.00 257 THR A C 7
ATOM 4387 O O . THR A 1 26 ? 2.422 -11.093 0.094 1.00 15.00 257 THR A O 7
ATOM 4398 N N . GLY A 1 27 ? 2.549 -10.157 -1.922 1.00 15.00 258 GLY A N 7
ATOM 4399 C CA . GLY A 1 27 ? 1.251 -9.484 -1.896 1.00 15.00 258 GLY A CA 7
ATOM 4400 C C . GLY A 1 27 ? 1.004 -8.632 -0.652 1.00 15.00 258 GLY A C 7
ATOM 4401 O O . GLY A 1 27 ? 0.206 -9.006 0.207 1.00 15.00 258 GLY A O 7
ATOM 4405 N N . VAL A 1 28 ? 1.673 -7.484 -0.551 1.00 15.00 259 VAL A N 7
ATOM 4406 C CA . VAL A 1 28 ? 1.405 -6.545 0.542 1.00 15.00 259 VAL A CA 7
ATOM 4407 C C . VAL A 1 28 ? 0.367 -5.511 0.149 1.00 15.00 259 VAL A C 7
ATOM 4408 O O . VAL A 1 28 ? 0.592 -4.721 -0.762 1.00 15.00 259 VAL A O 7
ATOM 4421 N N . SER A 1 29 ? -0.761 -5.544 0.844 1.00 15.00 260 SER A N 7
ATOM 4422 C CA . SER A 1 29 ? -1.751 -4.474 0.781 1.00 15.00 260 SER A CA 7
ATOM 4423 C C . SER A 1 29 ? -2.051 -4.007 2.192 1.00 15.00 260 SER A C 7
ATOM 4424 O O . SER A 1 29 ? -2.640 -4.738 2.989 1.00 15.00 260 SER A O 7
ATOM 4432 N N . THR A 1 30 ? -1.614 -2.804 2.514 1.00 15.00 261 THR A N 7
ATOM 4433 C CA . THR A 1 30 ? -1.618 -2.371 3.905 1.00 15.00 261 THR A CA 7
ATOM 4434 C C . THR A 1 30 ? -1.802 -0.862 4.058 1.00 15.00 261 THR A C 7
ATOM 4435 O O . THR A 1 30 ? -1.432 -0.084 3.173 1.00 15.00 261 THR A O 7
ATOM 4446 N N . TRP A 1 31 ? -2.412 -0.472 5.177 1.00 15.00 262 TRP A N 7
ATOM 4447 C CA . TRP A 1 31 ? -2.584 0.934 5.520 1.00 15.00 262 TRP A CA 7
ATOM 4448 C C . TRP A 1 31 ? -1.279 1.552 6.017 1.00 15.00 262 TRP A C 7
ATOM 4449 O O . TRP A 1 31 ? -1.064 2.755 5.876 1.00 15.00 262 TRP A O 7
ATOM 4470 N N . HIS A 1 32 ? -0.428 0.739 6.633 1.00 15.00 263 HIS A N 7
ATOM 4471 C CA . HIS A 1 32 ? 0.743 1.272 7.322 1.00 15.00 263 HIS A CA 7
ATOM 4472 C C . HIS A 1 32 ? 1.963 1.278 6.413 1.00 15.00 263 HIS A C 7
ATOM 4473 O O . HIS A 1 32 ? 2.180 0.338 5.647 1.00 15.00 263 HIS A O 7
ATOM 4488 N N . ASP A 1 33 ? 2.750 2.349 6.511 1.00 15.00 264 ASP A N 7
ATOM 4489 C CA . ASP A 1 33 ? 4.043 2.423 5.834 1.00 15.00 264 ASP A CA 7
ATOM 4490 C C . ASP A 1 33 ? 4.838 1.162 6.160 1.00 15.00 264 ASP A C 7
ATOM 4491 O O . ASP A 1 33 ? 4.994 0.804 7.320 1.00 15.00 264 ASP A O 7
ATOM 4500 N N . PRO A 1 34 ? 5.315 0.450 5.145 1.00 15.00 265 PRO A N 7
ATOM 4501 C CA . PRO A 1 34 ? 5.982 -0.836 5.334 1.00 15.00 265 PRO A CA 7
ATOM 4502 C C . PRO A 1 34 ? 7.348 -0.722 5.980 1.00 15.00 265 PRO A C 7
ATOM 4503 O O . PRO A 1 34 ? 7.935 -1.721 6.395 1.00 15.00 265 PRO A O 7
ATOM 4514 N N . ARG A 1 35 ? 7.868 0.484 6.007 1.00 15.00 266 ARG A N 7
ATOM 4515 C CA . ARG A 1 35 ? 9.111 0.760 6.694 1.00 15.00 266 ARG A CA 7
ATOM 4516 C C . ARG A 1 35 ? 8.841 0.854 8.181 1.00 15.00 266 ARG A C 7
ATOM 4517 O O . ARG A 1 35 ? 9.754 0.930 9.005 1.00 15.00 266 ARG A O 7
ATOM 4538 N N . ILE A 1 36 ? 7.564 0.870 8.497 1.00 15.00 267 ILE A N 7
ATOM 4539 C CA . ILE A 1 36 ? 7.114 0.980 9.886 1.00 15.00 267 ILE A CA 7
ATOM 4540 C C . ILE A 1 36 ? 7.200 -0.374 10.579 1.00 15.00 267 ILE A C 7
ATOM 4541 O O . ILE A 1 36 ? 6.328 -1.229 10.325 1.00 15.00 267 ILE A O 7
ATOM 4558 N N . THR B 2 1 ? 2.924 0.533 -10.096 1.00 15.00 208 THR B N 7
ATOM 4559 C CA . THR B 2 1 ? 1.707 1.359 -10.198 1.00 15.00 208 THR B CA 7
ATOM 4560 C C . THR B 2 1 ? 0.507 0.475 -10.551 1.00 15.00 208 THR B C 7
ATOM 4561 O O . THR B 2 1 ? -0.441 0.912 -11.207 1.00 15.00 208 THR B O 7
ATOM 4574 N N . SER B 2 2 ? 0.544 -0.770 -10.082 1.00 15.00 209 SER B N 7
ATOM 4575 C CA . SER B 2 2 ? -0.485 -1.742 -10.415 1.00 15.00 209 SER B CA 7
ATOM 4576 C C . SER B 2 2 ? -0.912 -2.506 -9.166 1.00 15.00 209 SER B C 7
ATOM 4577 O O . SER B 2 2 ? -0.117 -3.233 -8.571 1.00 15.00 209 SER B O 7
ATOM 4599 N N . ASP B 2 4 ? -3.383 -5.265 -7.274 1.00 15.00 211 ASP B N 7
ATOM 4600 C CA . ASP B 2 4 ? -4.316 -6.389 -7.329 1.00 15.00 211 ASP B CA 7
ATOM 4601 C C . ASP B 2 4 ? -5.525 -6.221 -6.379 1.00 15.00 211 ASP B C 7
ATOM 4602 O O . ASP B 2 4 ? -6.600 -6.745 -6.669 1.00 15.00 211 ASP B O 7
ATOM 4611 N N . PRO B 2 5 ? -5.389 -5.517 -5.223 1.00 15.00 212 PRO B N 7
ATOM 4612 C CA . PRO B 2 5 ? -6.368 -5.555 -4.157 1.00 15.00 212 PRO B CA 7
ATOM 4613 C C . PRO B 2 5 ? -7.345 -4.387 -4.212 1.00 15.00 212 PRO B C 7
ATOM 4614 O O . PRO B 2 5 ? -7.064 -3.345 -4.800 1.00 15.00 212 PRO B O 7
ATOM 4625 N N . GLY B 2 6 ? -8.473 -4.548 -3.558 1.00 15.00 213 GLY B N 7
ATOM 4626 C CA . GLY B 2 6 ? -9.416 -3.465 -3.441 1.00 15.00 213 GLY B CA 7
ATOM 4627 C C . GLY B 2 6 ? -9.104 -2.647 -2.211 1.00 15.00 213 GLY B C 7
ATOM 4628 O O . GLY B 2 6 ? -8.415 -3.128 -1.305 1.00 15.00 213 GLY B O 7
ATOM 4646 N N . PRO B 2 8 ? -9.552 -0.483 1.284 1.00 15.00 215 PRO B N 7
ATOM 4647 C CA . PRO B 2 8 ? -10.224 -0.816 2.537 1.00 15.00 215 PRO B CA 7
ATOM 4648 C C . PRO B 2 8 ? -11.059 0.331 3.100 1.00 15.00 215 PRO B C 7
ATOM 4649 O O . PRO B 2 8 ? -10.640 1.486 3.126 1.00 15.00 215 PRO B O 7
ATOM 4660 N N . PHE B 2 9 ? -12.250 -0.022 3.560 1.00 15.00 216 PHE B N 7
ATOM 4661 C CA . PHE B 2 9 ? -13.188 0.935 4.124 1.00 15.00 216 PHE B CA 7
ATOM 4662 C C . PHE B 2 9 ? -13.094 0.918 5.643 1.00 15.00 216 PHE B C 7
ATOM 4663 O O . PHE B 2 9 ? -13.822 1.631 6.333 1.00 15.00 216 PHE B O 7
ATOM 4680 N N . GLN B 2 10 ? -12.196 0.085 6.156 1.00 15.00 217 GLN B N 7
ATOM 4681 C CA . GLN B 2 10 ? -11.959 0.002 7.586 1.00 15.00 217 GLN B CA 7
ATOM 4682 C C . GLN B 2 10 ? -11.150 1.204 8.060 1.00 15.00 217 GLN B C 7
ATOM 4683 O O . GLN B 2 10 ? -11.657 1.968 8.904 1.00 15.00 217 GLN B O 7
ATOM 4698 N N . GLU A 1 4 ? 9.779 7.898 1.674 1.00 15.00 235 GLU A N 8
ATOM 4699 C CA . GLU A 1 4 ? 10.685 6.852 1.147 1.00 15.00 235 GLU A CA 8
ATOM 4700 C C . GLU A 1 4 ? 10.451 5.537 1.880 1.00 15.00 235 GLU A C 8
ATOM 4701 O O . GLU A 1 4 ? 10.476 5.491 3.110 1.00 15.00 235 GLU A O 8
ATOM 4713 N N . LEU A 1 5 ? 10.223 4.477 1.123 1.00 15.00 236 LEU A N 8
ATOM 4714 C CA . LEU A 1 5 ? 10.019 3.152 1.699 1.00 15.00 236 LEU A CA 8
ATOM 4715 C C . LEU A 1 5 ? 11.165 2.248 1.251 1.00 15.00 236 LEU A C 8
ATOM 4716 O O . LEU A 1 5 ? 12.037 2.691 0.500 1.00 15.00 236 LEU A O 8
ATOM 4732 N N . PRO A 1 6 ? 11.207 0.982 1.702 1.00 15.00 237 PRO A N 8
ATOM 4733 C CA . PRO A 1 6 ? 12.123 -0.004 1.129 1.00 15.00 237 PRO A CA 8
ATOM 4734 C C . PRO A 1 6 ? 11.701 -0.367 -0.282 1.00 15.00 237 PRO A C 8
ATOM 4735 O O . PRO A 1 6 ? 10.545 -0.179 -0.674 1.00 15.00 237 PRO A O 8
ATOM 4746 N N . GLU A 1 7 ? 12.637 -0.911 -1.028 1.00 15.00 238 GLU A N 8
ATOM 4747 C CA . GLU A 1 7 ? 12.446 -1.139 -2.454 1.00 15.00 238 GLU A CA 8
ATOM 4748 C C . GLU A 1 7 ? 11.428 -2.246 -2.706 1.00 15.00 238 GLU A C 8
ATOM 4749 O O . GLU A 1 7 ? 11.604 -3.386 -2.272 1.00 15.00 238 GLU A O 8
ATOM 4761 N N . GLY A 1 8 ? 10.355 -1.891 -3.405 1.00 15.00 239 GLY A N 8
ATOM 4762 C CA . GLY A 1 8 ? 9.332 -2.860 -3.737 1.00 15.00 2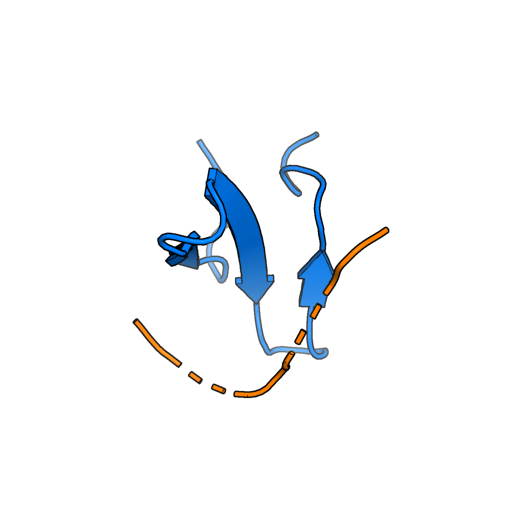39 GLY A CA 8
ATOM 4763 C C . GLY A 1 8 ? 7.924 -2.341 -3.507 1.00 15.00 239 GLY A C 8
ATOM 4764 O O . GLY A 1 8 ? 6.979 -2.798 -4.150 1.00 15.00 239 GLY A O 8
ATOM 4768 N N . TYR A 1 9 ? 7.774 -1.405 -2.580 1.00 15.00 240 TYR A N 8
ATOM 4769 C CA . TYR A 1 9 ? 6.456 -0.861 -2.255 1.00 15.00 240 TYR A CA 8
ATOM 4770 C C . TYR A 1 9 ? 6.170 0.380 -3.084 1.00 15.00 240 TYR A C 8
ATOM 4771 O O . TYR A 1 9 ? 7.034 1.246 -3.218 1.00 15.00 240 TYR A O 8
ATOM 4789 N N . GLU A 1 10 ? 4.963 0.487 -3.606 1.00 15.00 241 GLU A N 8
ATOM 4790 C CA . GLU A 1 10 ? 4.517 1.741 -4.180 1.00 15.00 241 GLU A CA 8
ATOM 4791 C C . GLU A 1 10 ? 3.446 2.350 -3.285 1.00 15.00 241 GLU A C 8
ATOM 4792 O O . GLU A 1 10 ? 2.602 1.638 -2.732 1.00 15.00 241 GLU A O 8
ATOM 4804 N N . GLN A 1 11 ? 3.483 3.663 -3.140 1.00 15.00 242 GLN A N 8
ATOM 4805 C CA . GLN A 1 11 ? 2.493 4.351 -2.340 1.00 15.00 242 GLN A CA 8
ATOM 4806 C C . GLN A 1 11 ? 1.318 4.737 -3.217 1.00 15.00 242 GLN A C 8
ATOM 4807 O O . GLN A 1 11 ? 1.382 5.712 -3.968 1.00 15.00 242 GLN A O 8
ATOM 4821 N N . ARG A 1 12 ? 0.269 3.942 -3.157 1.00 15.00 243 ARG A N 8
ATOM 4822 C CA . ARG A 1 12 ? -0.877 4.156 -4.015 1.00 15.00 243 ARG A CA 8
ATOM 4823 C C . ARG A 1 12 ? -1.923 5.007 -3.316 1.00 15.00 243 ARG A C 8
ATOM 4824 O O . ARG A 1 12 ? -2.326 4.726 -2.190 1.00 15.00 243 ARG A O 8
ATOM 4845 N N . THR A 1 13 ? -2.372 6.033 -4.012 1.00 15.00 244 THR A N 8
ATOM 4846 C CA . THR A 1 13 ? -3.325 6.972 -3.467 1.00 15.00 244 THR A CA 8
ATOM 4847 C C . THR A 1 13 ? -4.597 6.977 -4.308 1.00 15.00 244 THR A C 8
ATOM 4848 O O . THR A 1 13 ? -4.590 7.419 -5.459 1.00 15.00 244 THR A O 8
ATOM 4859 N N . THR A 1 14 ? -5.673 6.463 -3.744 1.00 15.00 245 THR A N 8
ATOM 4860 C CA . THR A 1 14 ? -6.957 6.475 -4.419 1.00 15.00 245 THR A CA 8
ATOM 4861 C C . THR A 1 14 ? -7.714 7.753 -4.067 1.00 15.00 245 THR A C 8
ATOM 4862 O O . THR A 1 14 ? -7.500 8.328 -3.000 1.00 15.00 245 THR A O 8
ATOM 4873 N N . VAL A 1 15 ? -8.554 8.222 -4.994 1.00 15.00 246 VAL A N 8
ATOM 4874 C CA . VAL A 1 15 ? -9.348 9.442 -4.796 1.00 15.00 246 VAL A CA 8
ATOM 4875 C C . VAL A 1 15 ? -10.180 9.342 -3.516 1.00 15.00 246 VAL A C 8
ATOM 4876 O O . VAL A 1 15 ? -10.654 10.343 -2.972 1.00 15.00 246 VAL A O 8
ATOM 4889 N N . GLN A 1 16 ? -10.339 8.110 -3.050 1.00 15.00 247 GLN A N 8
ATOM 4890 C CA . GLN A 1 16 ? -10.932 7.814 -1.755 1.00 15.00 247 GLN A CA 8
ATOM 4891 C C . GLN A 1 16 ? -10.286 8.648 -0.638 1.00 15.00 247 GLN A C 8
ATOM 4892 O O . GLN A 1 16 ? -10.919 8.947 0.376 1.00 15.00 247 GLN A O 8
ATOM 4906 N N . GLY A 1 17 ? -9.020 8.997 -0.822 1.00 15.00 248 GLY A N 8
ATOM 4907 C CA . GLY A 1 17 ? -8.331 9.827 0.141 1.00 15.00 248 GLY A CA 8
ATOM 4908 C C . GLY A 1 17 ? -7.250 9.066 0.876 1.00 15.00 248 GLY A C 8
ATOM 4909 O O . GLY A 1 17 ? -6.291 9.656 1.371 1.00 15.00 248 GLY A O 8
ATOM 4913 N N . GLN A 1 18 ? -7.394 7.752 0.932 1.00 15.00 249 GLN A N 8
ATOM 4914 C CA . GLN A 1 18 ? -6.460 6.911 1.667 1.00 15.00 249 GLN A CA 8
ATOM 4915 C C . GLN A 1 18 ? -5.309 6.457 0.781 1.00 15.00 249 GLN A C 8
ATOM 4916 O O . GLN A 1 18 ? -5.469 6.263 -0.427 1.00 15.00 249 GLN A O 8
ATOM 4930 N N . VAL A 1 19 ? -4.152 6.283 1.398 1.00 15.00 250 VAL A N 8
ATOM 4931 C CA . VAL A 1 19 ? -2.996 5.726 0.721 1.00 15.00 250 VAL A CA 8
ATOM 4932 C C . VAL A 1 19 ? -2.779 4.285 1.174 1.00 15.00 250 VAL A C 8
ATOM 4933 O O . VAL A 1 19 ? -2.657 4.016 2.371 1.00 15.00 250 VAL A O 8
ATOM 4946 N N . TYR A 1 20 ? -2.763 3.353 0.233 1.00 15.00 251 TYR A N 8
ATOM 4947 C CA . TYR A 1 20 ? -2.529 1.962 0.579 1.00 15.00 251 TYR A CA 8
ATOM 4948 C C . TYR A 1 20 ? -1.204 1.476 -0.012 1.00 15.00 251 TYR A C 8
ATOM 4949 O O . TYR A 1 20 ? -0.944 1.632 -1.207 1.00 15.00 251 TYR A O 8
ATOM 4967 N N . PHE A 1 21 ? -0.373 0.884 0.849 1.00 15.00 252 PHE A N 8
ATOM 4968 C CA . PHE A 1 21 ? 0.991 0.507 0.485 1.00 15.00 252 PHE A CA 8
ATOM 4969 C C . PHE A 1 21 ? 1.044 -0.890 -0.080 1.00 15.00 252 PHE A C 8
ATOM 4970 O O . PHE A 1 21 ? 0.840 -1.870 0.643 1.00 15.00 252 PHE A O 8
ATOM 4987 N N . LEU A 1 22 ? 1.313 -0.977 -1.373 1.00 15.00 253 LEU A N 8
ATOM 4988 C CA . LEU A 1 22 ? 1.353 -2.259 -2.050 1.00 15.00 253 LEU A CA 8
ATOM 4989 C C . LEU A 1 22 ? 2.738 -2.679 -2.481 1.00 15.00 253 LEU A C 8
ATOM 4990 O O . LEU A 1 22 ? 3.513 -1.920 -3.061 1.00 15.00 253 LEU A O 8
ATOM 5006 N N . HIS A 1 23 ? 2.998 -3.936 -2.190 1.00 15.00 254 HIS A N 8
ATOM 5007 C CA . HIS A 1 23 ? 4.240 -4.605 -2.516 1.00 15.00 254 HIS A CA 8
ATOM 5008 C C . HIS A 1 23 ? 3.938 -6.043 -2.805 1.00 15.00 254 HIS A C 8
ATOM 5009 O O . HIS A 1 23 ? 3.719 -6.819 -1.875 1.00 15.00 254 HIS A O 8
ATOM 5024 N N . THR A 1 24 ? 3.897 -6.441 -4.046 1.00 15.00 255 THR A N 8
ATOM 5025 C CA . THR A 1 24 ? 3.636 -7.837 -4.252 1.00 15.00 255 THR A CA 8
ATOM 5026 C C . THR A 1 24 ? 4.908 -8.590 -4.606 1.00 15.00 255 THR A C 8
ATOM 5027 O O . THR A 1 24 ? 5.301 -8.730 -5.761 1.00 15.00 255 THR A O 8
ATOM 5038 N N . GLN A 1 25 ? 5.567 -9.023 -3.547 1.00 15.00 256 GLN A N 8
ATOM 5039 C CA . GLN A 1 25 ? 6.339 -10.241 -3.528 1.00 15.00 256 GLN A CA 8
ATOM 5040 C C . GLN A 1 25 ? 5.480 -11.276 -2.832 1.00 15.00 256 GLN A C 8
ATOM 5041 O O . GLN A 1 25 ? 5.260 -12.382 -3.316 1.00 15.00 256 GLN A O 8
ATOM 5055 N N . THR A 1 26 ? 4.996 -10.855 -1.663 1.00 15.00 257 THR A N 8
ATOM 5056 C CA . THR A 1 26 ? 4.188 -11.678 -0.796 1.00 15.00 257 THR A CA 8
ATOM 5057 C C . THR A 1 26 ? 2.805 -11.102 -0.627 1.00 15.00 257 THR A C 8
ATOM 5058 O O . THR A 1 26 ? 2.094 -11.329 0.355 1.00 15.00 257 THR A O 8
ATOM 5069 N N . GLY A 1 27 ? 2.469 -10.406 -1.643 1.00 15.00 258 GLY A N 8
ATOM 5070 C CA . GLY A 1 27 ? 1.204 -9.689 -1.751 1.00 15.00 258 GLY A CA 8
ATOM 5071 C C . GLY A 1 27 ? 0.905 -8.779 -0.566 1.00 15.00 258 GLY A C 8
ATOM 5072 O O . GLY A 1 27 ? 0.033 -9.083 0.245 1.00 15.00 258 GLY A O 8
ATOM 5076 N N . VAL A 1 28 ? 1.621 -7.665 -0.455 1.00 15.00 259 VAL A N 8
ATOM 5077 C CA . VAL A 1 28 ? 1.356 -6.708 0.619 1.00 15.00 259 VAL A CA 8
ATOM 5078 C C . VAL A 1 28 ? 0.342 -5.672 0.208 1.00 15.00 259 VAL A C 8
ATOM 5079 O O . VAL A 1 28 ? 0.591 -4.870 -0.684 1.00 15.00 259 VAL A O 8
ATOM 5092 N N . SER A 1 29 ? -0.788 -5.709 0.884 1.00 15.00 260 SER A N 8
ATOM 5093 C CA . SER A 1 29 ? -1.807 -4.670 0.769 1.00 15.00 260 SER A CA 8
ATOM 5094 C C . SER A 1 29 ? -2.168 -4.176 2.161 1.00 15.00 260 SER A C 8
ATOM 5095 O O . SER A 1 29 ? -2.911 -4.830 2.891 1.00 15.00 260 SER A O 8
ATOM 5103 N N . THR A 1 30 ? -1.604 -3.037 2.541 1.00 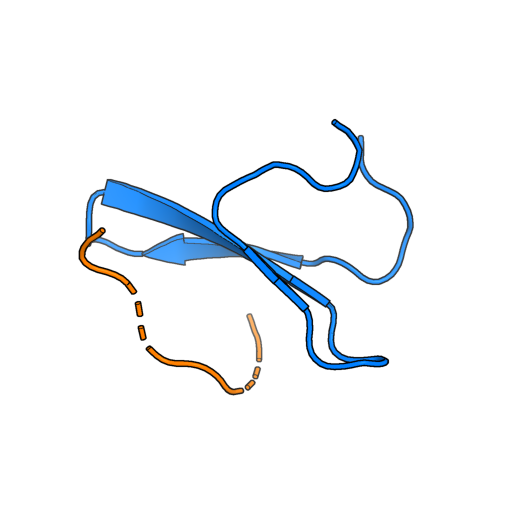15.00 261 THR A N 8
ATOM 5104 C CA . THR A 1 30 ? -1.658 -2.601 3.936 1.00 15.00 261 THR A CA 8
ATOM 5105 C C . THR A 1 30 ? -1.865 -1.094 4.089 1.00 15.00 261 THR A C 8
ATOM 5106 O O . THR A 1 30 ? -1.467 -0.306 3.227 1.00 15.00 261 THR A O 8
ATOM 5117 N N . TRP A 1 31 ? -2.515 -0.717 5.189 1.00 15.00 262 TRP A N 8
ATOM 5118 C CA . TRP A 1 31 ? -2.671 0.684 5.570 1.00 15.00 262 TRP A CA 8
ATOM 5119 C C . TRP A 1 31 ? -1.351 1.286 6.034 1.00 15.00 262 TRP A C 8
ATOM 5120 O O . TRP A 1 31 ? -1.028 2.434 5.724 1.00 15.00 262 TRP A O 8
ATOM 5141 N N . HIS A 1 32 ? -0.618 0.519 6.825 1.00 15.00 263 HIS A N 8
ATOM 5142 C CA . HIS A 1 32 ? 0.576 1.026 7.489 1.00 15.00 263 HIS A CA 8
ATOM 5143 C C . HIS A 1 32 ? 1.750 1.141 6.525 1.00 15.00 263 HIS A C 8
ATOM 5144 O O . HIS A 1 32 ? 1.969 0.263 5.687 1.00 15.00 263 HIS A O 8
ATOM 5159 N N . ASP A 1 33 ? 2.503 2.228 6.661 1.00 15.00 264 ASP A N 8
ATOM 5160 C CA . ASP A 1 33 ? 3.790 2.365 5.985 1.00 15.00 264 ASP A CA 8
ATOM 5161 C C . ASP A 1 33 ? 4.647 1.156 6.341 1.00 15.00 264 ASP A C 8
ATOM 5162 O O . ASP A 1 33 ? 4.785 0.809 7.508 1.00 15.00 264 ASP A O 8
ATOM 5171 N N . PRO A 1 34 ? 5.196 0.461 5.354 1.00 15.00 265 PRO A N 8
ATOM 5172 C CA . PRO A 1 34 ? 5.983 -0.738 5.609 1.00 15.00 265 PRO A CA 8
ATOM 5173 C C . PRO A 1 34 ? 7.349 -0.435 6.176 1.00 15.00 265 PRO A C 8
ATOM 5174 O O . PRO A 1 34 ? 8.035 -1.319 6.690 1.00 15.00 265 PRO A O 8
ATOM 5185 N N . ARG A 1 35 ? 7.740 0.811 6.073 1.00 15.00 266 ARG A N 8
ATOM 5186 C CA . ARG A 1 35 ? 8.983 1.271 6.639 1.00 15.00 266 ARG A CA 8
ATOM 5187 C C . ARG A 1 35 ? 8.772 1.549 8.108 1.00 15.00 266 ARG A C 8
ATOM 5188 O O . ARG A 1 35 ? 9.702 1.866 8.850 1.00 15.00 266 ARG A O 8
ATOM 5209 N N . ILE A 1 36 ? 7.523 1.436 8.497 1.00 15.00 267 ILE A N 8
ATOM 5210 C CA . ILE A 1 36 ? 7.134 1.620 9.897 1.00 15.00 267 ILE A CA 8
ATOM 5211 C C . ILE A 1 36 ? 7.752 0.524 10.763 1.00 15.00 267 ILE A C 8
ATOM 5212 O O . ILE A 1 36 ? 8.630 0.841 11.595 1.00 15.00 267 ILE A O 8
ATOM 5229 N N . THR B 2 1 ? 1.808 2.892 -9.554 1.00 15.00 208 THR B N 8
ATOM 5230 C CA . THR B 2 1 ? 0.397 3.322 -9.460 1.00 15.00 208 THR B CA 8
ATOM 5231 C C . THR B 2 1 ? -0.548 2.227 -9.943 1.00 15.00 208 THR B C 8
ATOM 5232 O O . THR B 2 1 ? -1.701 2.502 -10.283 1.00 15.00 208 THR B O 8
ATOM 5245 N N . SER B 2 2 ? -0.077 0.987 -9.941 1.00 15.00 209 SER B N 8
ATOM 5246 C CA . SER B 2 2 ? -0.872 -0.128 -10.428 1.00 15.00 209 SER B CA 8
ATOM 5247 C C . SER B 2 2 ? -1.044 -1.175 -9.338 1.00 15.00 209 SER B C 8
ATOM 5248 O O . SER B 2 2 ? -0.066 -1.751 -8.861 1.00 15.00 209 SER B O 8
ATOM 5270 N N . ASP B 2 4 ? -3.598 -4.540 -7.642 1.00 15.00 211 ASP B N 8
ATOM 5271 C CA . ASP B 2 4 ? -4.565 -5.592 -7.909 1.00 15.00 211 ASP B CA 8
ATOM 5272 C C . ASP B 2 4 ? -5.567 -5.816 -6.743 1.00 15.00 211 ASP B C 8
ATOM 5273 O O . ASP B 2 4 ? -6.598 -6.453 -6.959 1.00 15.00 211 ASP B O 8
ATOM 5282 N N . PRO B 2 5 ? -5.307 -5.339 -5.490 1.00 15.00 212 PRO B N 8
ATOM 5283 C CA . PRO B 2 5 ? -6.205 -5.565 -4.372 1.00 15.00 212 PRO B CA 8
ATOM 5284 C C . PRO B 2 5 ? -7.231 -4.445 -4.240 1.00 15.00 212 PRO B C 8
ATOM 5285 O O . PRO B 2 5 ? -7.028 -3.335 -4.733 1.00 15.00 212 PRO B O 8
ATOM 5296 N N . GLY B 2 6 ? -8.313 -4.722 -3.545 1.00 15.00 213 GLY B N 8
ATOM 5297 C CA . GLY B 2 6 ? -9.338 -3.730 -3.358 1.00 15.00 213 GLY B CA 8
ATOM 5298 C C . GLY B 2 6 ? -9.056 -2.916 -2.119 1.00 15.00 213 GLY B C 8
ATOM 5299 O O . GLY B 2 6 ? -8.297 -3.356 -1.252 1.00 15.00 213 GLY B O 8
ATOM 5317 N N . PRO B 2 8 ? -9.547 -0.896 1.451 1.00 15.00 215 PRO B N 8
ATOM 5318 C CA . PRO B 2 8 ? -10.158 -1.269 2.727 1.00 15.00 215 PRO B CA 8
ATOM 5319 C C . PRO B 2 8 ? -11.026 -0.174 3.338 1.00 15.00 215 PRO B C 8
ATOM 5320 O O . PRO B 2 8 ? -10.607 0.967 3.513 1.00 15.00 215 PRO B O 8
ATOM 5331 N N . PHE B 2 9 ? -12.253 -0.547 3.666 1.00 15.00 216 PHE B N 8
ATOM 5332 C CA . PHE B 2 9 ? -13.195 0.363 4.298 1.00 15.00 216 PHE B CA 8
ATOM 5333 C C . PHE B 2 9 ? -13.142 0.208 5.813 1.00 15.00 216 PHE B C 8
ATOM 5334 O O . PHE B 2 9 ? -13.935 0.805 6.540 1.00 15.00 216 PHE B O 8
ATOM 5351 N N . GLN B 2 10 ? -12.202 -0.602 6.279 1.00 15.00 217 GLN B N 8
ATOM 5352 C CA . GLN B 2 10 ? -12.012 -0.819 7.704 1.00 15.00 217 GLN B CA 8
ATOM 5353 C C . GLN B 2 10 ? -10.715 -0.162 8.152 1.00 15.00 217 GLN B C 8
ATOM 5354 O O . GLN B 2 10 ? -10.660 0.340 9.293 1.00 15.00 217 GLN B O 8
ATOM 5369 N N . GLU A 1 4 ? 11.145 7.579 2.292 1.00 15.00 235 GLU A N 9
ATOM 5370 C CA . GLU A 1 4 ? 11.725 6.443 1.546 1.00 15.00 235 GLU A CA 9
ATOM 5371 C C . GLU A 1 4 ? 11.394 5.131 2.233 1.00 15.00 235 GLU A C 9
ATOM 5372 O O . GLU A 1 4 ? 11.655 4.954 3.424 1.00 15.00 235 GLU A O 9
ATOM 5384 N N . LEU A 1 5 ? 10.822 4.214 1.473 1.00 15.00 236 LEU A N 9
ATOM 5385 C CA . LEU A 1 5 ? 10.450 2.908 1.994 1.00 15.00 236 LEU A CA 9
ATOM 5386 C C . LEU A 1 5 ? 11.503 1.891 1.575 1.00 15.00 236 LEU A C 9
ATOM 5387 O O . LEU A 1 5 ? 12.479 2.254 0.919 1.00 15.00 236 LEU A O 9
ATOM 5403 N N . PRO A 1 6 ? 11.344 0.612 1.954 1.00 15.00 237 PRO A N 9
ATOM 5404 C CA . PRO A 1 6 ? 12.143 -0.460 1.372 1.00 15.00 237 PRO A CA 9
ATOM 5405 C C . PRO A 1 6 ? 11.749 -0.685 -0.073 1.00 15.00 237 PRO A C 9
ATOM 5406 O O . PRO A 1 6 ? 10.658 -0.304 -0.508 1.00 15.00 237 PRO A O 9
ATOM 5417 N N . GLU A 1 7 ? 12.623 -1.344 -0.791 1.00 15.00 238 GLU A N 9
ATOM 5418 C CA . GLU A 1 7 ? 12.478 -1.491 -2.232 1.00 15.00 238 GLU A CA 9
ATOM 5419 C C . GLU A 1 7 ? 11.306 -2.406 -2.580 1.00 15.00 238 GLU A C 9
ATOM 5420 O O . GLU A 1 7 ? 11.232 -3.548 -2.120 1.00 15.00 238 GLU A O 9
ATOM 5432 N N . GLY A 1 8 ? 10.386 -1.890 -3.388 1.00 15.00 239 GLY A N 9
ATOM 5433 C CA . GLY A 1 8 ? 9.284 -2.694 -3.869 1.00 15.00 239 GLY A CA 9
ATOM 5434 C C . GLY A 1 8 ? 7.921 -2.106 -3.551 1.00 15.00 239 GLY A C 9
ATOM 5435 O O . GLY A 1 8 ? 6.914 -2.552 -4.101 1.00 15.00 239 GLY A O 9
ATOM 5439 N N . TYR A 1 9 ? 7.873 -1.126 -2.659 1.00 15.00 240 TYR A N 9
ATOM 5440 C CA . TYR A 1 9 ? 6.601 -0.516 -2.279 1.00 15.00 240 TYR A CA 9
ATOM 5441 C C . TYR A 1 9 ? 6.329 0.725 -3.109 1.00 15.00 240 TYR A C 9
ATOM 5442 O O . TYR A 1 9 ? 7.191 1.594 -3.238 1.00 15.00 240 TYR A O 9
ATOM 5460 N N . GLU A 1 10 ? 5.129 0.821 -3.646 1.00 15.00 241 GLU A N 9
ATOM 5461 C CA . GLU A 1 10 ? 4.686 2.046 -4.278 1.00 15.00 241 GLU A CA 9
ATOM 5462 C C . GLU A 1 10 ? 3.678 2.739 -3.368 1.00 15.00 241 GLU A C 9
ATOM 5463 O O . GLU A 1 10 ? 2.836 2.085 -2.744 1.00 15.00 241 GLU A O 9
ATOM 5475 N N . GLN A 1 11 ? 3.758 4.055 -3.291 1.00 15.00 242 GLN A N 9
ATOM 5476 C CA . GLN A 1 11 ? 2.838 4.809 -2.462 1.00 15.00 242 GLN A CA 9
ATOM 5477 C C . GLN A 1 11 ? 1.631 5.174 -3.298 1.00 15.00 242 GLN A C 9
ATOM 5478 O O . GLN A 1 11 ? 1.684 6.068 -4.141 1.00 15.00 242 GLN A O 9
ATOM 5492 N N . ARG A 1 12 ? 0.562 4.437 -3.091 1.00 15.00 243 ARG A N 9
ATOM 5493 C CA . ARG A 1 12 ? -0.636 4.616 -3.876 1.00 15.00 243 ARG A CA 9
ATOM 5494 C C . ARG A 1 12 ? -1.752 5.246 -3.052 1.00 15.00 243 ARG A C 9
ATOM 5495 O O . ARG A 1 12 ? -1.901 4.972 -1.860 1.00 15.00 243 ARG A O 9
ATOM 5516 N N . THR A 1 13 ? -2.550 6.058 -3.721 1.00 15.00 244 THR A N 9
ATOM 5517 C CA . THR A 1 13 ? -3.627 6.791 -3.092 1.00 15.00 244 THR A CA 9
ATOM 5518 C C . THR A 1 13 ? -4.878 6.720 -3.968 1.00 15.00 244 THR A C 9
ATOM 5519 O O . THR A 1 13 ? -4.839 7.069 -5.149 1.00 15.00 244 THR A O 9
ATOM 5530 N N . THR A 1 14 ? -5.975 6.259 -3.391 1.00 15.00 245 THR A N 9
ATOM 5531 C CA . THR A 1 14 ? -7.235 6.147 -4.114 1.00 15.00 245 THR A CA 9
ATOM 5532 C C . THR A 1 14 ? -8.029 7.436 -3.974 1.00 15.00 245 THR A C 9
ATOM 5533 O O . THR A 1 14 ? -7.868 8.151 -2.986 1.00 15.00 245 THR A O 9
ATOM 5544 N N . VAL A 1 15 ? -8.841 7.752 -4.986 1.00 15.00 246 VAL A N 9
ATOM 5545 C CA . VAL A 1 15 ? -9.704 8.938 -4.961 1.00 15.00 246 VAL A CA 9
ATOM 5546 C C . VAL A 1 15 ? -10.534 8.984 -3.678 1.00 15.00 246 VAL A C 9
ATOM 5547 O O . VAL A 1 15 ? -10.976 10.047 -3.239 1.00 15.00 246 VAL A O 9
ATOM 5560 N N . GLN A 1 16 ? -10.733 7.811 -3.097 1.00 15.00 247 GLN A N 9
ATOM 5561 C CA . GLN A 1 16 ? -11.350 7.654 -1.785 1.00 15.00 247 GLN A CA 9
ATOM 5562 C C . GLN A 1 16 ? -10.667 8.530 -0.729 1.00 15.00 247 GLN A C 9
ATOM 5563 O O . GLN A 1 16 ? -11.305 9.006 0.209 1.00 15.00 247 GLN A O 9
ATOM 5577 N N . GLY A 1 17 ? -9.364 8.719 -0.880 1.00 15.00 248 GLY A N 9
ATOM 5578 C CA . GLY A 1 17 ? -8.608 9.499 0.077 1.00 15.00 248 GLY A CA 9
ATOM 5579 C C . GLY A 1 17 ? -7.761 8.635 0.990 1.00 15.00 248 GLY A C 9
ATOM 5580 O O . GLY A 1 17 ? -7.240 9.113 1.997 1.00 15.00 248 GLY A O 9
ATOM 5584 N N . GLN A 1 18 ? -7.625 7.357 0.646 1.00 15.00 249 GLN A N 9
ATOM 5585 C CA . GLN A 1 18 ? -6.820 6.443 1.446 1.00 15.00 249 GLN A CA 9
ATOM 5586 C C . GLN A 1 18 ? -5.455 6.290 0.807 1.00 15.00 249 GLN A C 9
ATOM 5587 O O . GLN A 1 18 ? -5.347 6.210 -0.422 1.00 15.00 249 GLN A O 9
ATOM 5601 N N . VAL A 1 19 ? -4.430 6.199 1.619 1.00 15.00 250 VAL A N 9
ATOM 5602 C CA . VAL A 1 19 ? -3.126 5.816 1.121 1.00 15.00 250 VAL A CA 9
ATOM 5603 C C . VAL A 1 19 ? -2.844 4.355 1.471 1.00 15.00 250 VAL A C 9
ATOM 5604 O O . VAL A 1 19 ? -2.605 4.016 2.627 1.00 15.00 250 VAL A O 9
ATOM 5617 N N . TYR A 1 20 ? -2.910 3.481 0.476 1.00 15.00 251 TYR A N 9
ATOM 5618 C CA . TYR A 1 20 ? -2.620 2.076 0.714 1.00 15.00 251 TYR A CA 9
ATOM 5619 C C . TYR A 1 20 ? -1.299 1.684 0.061 1.00 15.00 251 TYR A C 9
ATOM 5620 O O . TYR A 1 20 ? -1.087 1.906 -1.132 1.00 15.00 251 TYR A O 9
ATOM 5638 N N . PHE A 1 21 ? -0.417 1.093 0.865 1.00 15.00 252 PHE A N 9
ATOM 5639 C CA . PHE A 1 21 ? 0.950 0.804 0.444 1.00 15.00 252 PHE A CA 9
ATOM 5640 C C . PHE A 1 21 ? 1.031 -0.555 -0.192 1.00 15.00 252 PHE A C 9
ATOM 5641 O O . PHE A 1 21 ? 0.900 -1.578 0.484 1.00 15.00 252 PHE A O 9
ATOM 5658 N N . LEU A 1 22 ? 1.217 -0.558 -1.502 1.00 15.00 253 LEU A N 9
ATOM 5659 C CA . LEU A 1 22 ? 1.224 -1.788 -2.257 1.00 15.00 253 LEU A CA 9
ATOM 5660 C C . LEU A 1 22 ? 2.597 -2.184 -2.752 1.00 15.00 253 LEU A C 9
ATOM 5661 O O . LEU A 1 22 ? 3.365 -1.392 -3.295 1.00 15.00 253 LEU A O 9
ATOM 5677 N N . HIS A 1 23 ? 2.863 -3.450 -2.531 1.00 15.00 254 HIS A N 9
ATOM 5678 C CA . HIS A 1 23 ? 4.116 -4.091 -2.867 1.00 15.00 254 HIS A CA 9
ATOM 5679 C C . HIS A 1 23 ? 3.812 -5.489 -3.314 1.00 15.00 254 HIS A C 9
ATOM 5680 O O . HIS A 1 23 ? 3.486 -6.338 -2.481 1.00 15.00 254 HIS A O 9
ATOM 5695 N N . THR A 1 24 ? 3.868 -5.777 -4.589 1.00 15.00 255 THR A N 9
ATOM 5696 C CA . THR A 1 24 ? 3.602 -7.141 -4.931 1.00 15.00 255 THR A CA 9
ATOM 5697 C C . THR A 1 24 ? 4.888 -7.881 -5.278 1.00 15.00 255 THR A C 9
ATOM 5698 O O . THR A 1 24 ? 5.345 -7.937 -6.420 1.00 15.00 255 THR A O 9
ATOM 5709 N N . GLN A 1 25 ? 5.482 -8.412 -4.224 1.00 15.00 256 GLN A N 9
ATOM 5710 C CA . GLN A 1 25 ? 6.256 -9.629 -4.255 1.00 15.00 256 GLN A CA 9
ATOM 5711 C C . GLN A 1 25 ? 5.369 -10.726 -3.704 1.00 15.00 256 GLN A C 9
ATOM 5712 O O . GLN A 1 25 ? 5.224 -11.804 -4.274 1.00 15.00 256 GLN A O 9
ATOM 5726 N N . THR A 1 26 ? 4.784 -10.401 -2.549 1.00 15.00 257 THR A N 9
ATOM 5727 C CA . THR A 1 26 ? 3.924 -11.300 -1.813 1.00 15.00 257 THR A CA 9
ATOM 5728 C C . THR A 1 26 ? 2.576 -10.683 -1.544 1.00 15.00 257 THR A C 9
ATOM 5729 O O . THR A 1 26 ? 1.857 -11.024 -0.605 1.00 15.00 257 THR A O 9
ATOM 5740 N N . GLY A 1 27 ? 2.272 -9.820 -2.433 1.00 15.00 258 GLY A N 9
ATOM 5741 C CA . GLY A 1 27 ? 1.037 -9.047 -2.417 1.00 15.00 258 GLY A CA 9
ATOM 5742 C C . GLY A 1 27 ? 0.779 -8.302 -1.109 1.00 15.00 258 GLY A C 9
ATOM 5743 O O . GLY A 1 27 ? -0.082 -8.699 -0.327 1.00 15.00 258 GLY A O 9
ATOM 5747 N N . VAL A 1 28 ? 1.517 -7.220 -0.872 1.00 15.00 259 VAL A N 9
ATOM 5748 C CA . VAL A 1 28 ? 1.252 -6.365 0.294 1.00 15.00 259 VAL A CA 9
ATOM 5749 C C . VAL A 1 28 ? 0.262 -5.269 -0.035 1.00 15.00 259 VAL A C 9
ATOM 5750 O O . VAL A 1 28 ? 0.497 -4.457 -0.922 1.00 15.00 259 VAL A O 9
ATOM 5763 N N . SER A 1 29 ? -0.843 -5.275 0.693 1.00 15.00 260 SER A N 9
ATOM 5764 C CA . SER A 1 29 ? -1.798 -4.175 0.674 1.00 15.00 260 SER A CA 9
ATOM 5765 C C . SER A 1 29 ? -2.134 -3.785 2.095 1.00 15.00 260 SER A C 9
ATOM 5766 O O . SER A 1 29 ? -2.756 -4.554 2.829 1.00 15.00 260 SER A O 9
ATOM 5774 N N . THR A 1 30 ? -1.711 -2.598 2.486 1.00 15.00 261 THR A N 9
ATOM 5775 C CA . THR A 1 30 ? -1.747 -2.232 3.898 1.00 15.00 261 THR A CA 9
ATOM 5776 C C . THR A 1 30 ? -2.076 -0.763 4.130 1.00 15.00 261 THR A C 9
ATOM 5777 O O . THR A 1 30 ? -1.780 0.094 3.295 1.00 15.00 261 THR A O 9
ATOM 5788 N N . TRP A 1 31 ? -2.714 -0.503 5.269 1.00 15.00 262 TRP A N 9
ATOM 5789 C CA . TRP A 1 31 ? -2.953 0.854 5.740 1.00 15.00 262 TRP A CA 9
ATOM 5790 C C . TRP A 1 31 ? -1.663 1.475 6.251 1.00 15.00 262 TRP A C 9
ATOM 5791 O O . TRP A 1 31 ? -1.445 2.681 6.132 1.00 15.00 262 TRP A O 9
ATOM 5812 N N . HIS A 1 32 ? -0.840 0.646 6.880 1.00 15.00 263 HIS A N 9
ATOM 5813 C CA . HIS A 1 32 ? 0.348 1.129 7.566 1.00 15.00 263 HIS A CA 9
ATOM 5814 C C . HIS A 1 32 ? 1.526 1.247 6.611 1.00 15.00 263 HIS A C 9
ATOM 5815 O O . HIS A 1 32 ? 1.708 0.408 5.728 1.00 15.00 263 HIS A O 9
ATOM 5830 N N . ASP A 1 33 ? 2.325 2.286 6.805 1.00 15.00 264 ASP A N 9
ATOM 5831 C CA . ASP A 1 33 ? 3.582 2.427 6.086 1.00 15.00 264 ASP A CA 9
ATOM 5832 C C . ASP A 1 33 ? 4.459 1.215 6.389 1.00 15.00 264 ASP A C 9
ATOM 5833 O O . ASP A 1 33 ? 4.613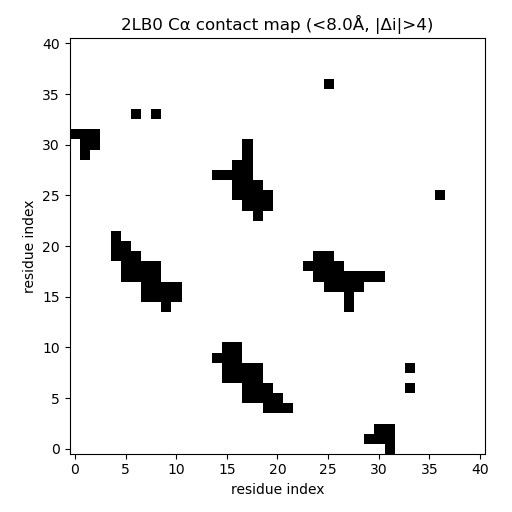 0.826 7.540 1.00 15.00 264 ASP A O 9
ATOM 5842 N N . PRO A 1 34 ? 5.030 0.585 5.369 1.00 15.00 265 PRO A N 9
ATOM 5843 C CA . PRO A 1 34 ? 5.771 -0.663 5.541 1.00 15.00 265 PRO A CA 9
ATOM 5844 C C . PRO A 1 34 ? 7.156 -0.471 6.121 1.00 15.00 265 PRO A C 9
ATOM 5845 O O . PRO A 1 34 ? 7.809 -1.430 6.537 1.00 15.00 265 PRO A O 9
ATOM 5856 N N . ARG A 1 35 ? 7.619 0.754 6.108 1.00 15.00 266 ARG A N 9
ATOM 5857 C CA . ARG A 1 35 ? 8.887 1.086 6.709 1.00 15.00 266 ARG A CA 9
ATOM 5858 C C . ARG A 1 35 ? 8.691 1.231 8.199 1.00 15.00 266 ARG A C 9
ATOM 5859 O O . ARG A 1 35 ? 9.641 1.374 8.969 1.00 15.00 266 ARG A O 9
ATOM 5880 N N . ILE A 1 36 ? 7.432 1.182 8.576 1.00 15.00 267 ILE A N 9
ATOM 5881 C CA . ILE A 1 36 ? 7.042 1.270 9.982 1.00 15.00 267 ILE A CA 9
ATOM 5882 C C . ILE A 1 36 ? 7.385 -0.030 10.698 1.00 15.00 267 ILE A C 9
ATOM 5883 O O . ILE A 1 36 ? 8.282 -0.017 11.569 1.00 15.00 267 ILE A O 9
ATOM 5900 N N . THR B 2 1 ? 2.094 1.875 -9.801 1.00 15.00 208 THR B N 9
ATOM 5901 C CA . THR B 2 1 ? 0.932 1.722 -10.698 1.00 15.00 208 THR B CA 9
ATOM 5902 C C . THR B 2 1 ? 0.500 0.261 -10.806 1.00 15.00 208 THR B C 9
ATOM 5903 O O . THR B 2 1 ? -0.229 -0.111 -11.728 1.00 15.00 208 THR B O 9
ATOM 5916 N N . SER B 2 2 ? 0.934 -0.567 -9.861 1.00 15.00 209 SER B N 9
ATOM 5917 C CA . SER B 2 2 ? 0.585 -1.978 -9.878 1.00 15.00 209 SER B CA 9
ATOM 5918 C C . SER B 2 2 ? -0.091 -2.386 -8.575 1.00 15.00 209 SER B C 9
ATOM 5919 O O . SER B 2 2 ? 0.548 -2.481 -7.528 1.00 15.00 209 SER B O 9
ATOM 5941 N N . ASP B 2 4 ? -3.309 -5.097 -7.121 1.00 15.00 211 ASP B N 9
ATOM 5942 C CA . ASP B 2 4 ? -4.331 -6.122 -7.325 1.00 15.00 211 ASP B CA 9
ATOM 5943 C C . ASP B 2 4 ? -5.560 -5.981 -6.375 1.00 15.00 211 ASP B C 9
ATOM 5944 O O . ASP B 2 4 ? -6.592 -6.608 -6.621 1.00 15.00 211 ASP B O 9
ATOM 5953 N N . PRO B 2 5 ? -5.498 -5.172 -5.280 1.00 15.00 212 PRO B N 9
ATOM 5954 C CA . PRO B 2 5 ? -6.417 -5.257 -4.164 1.00 15.00 212 PRO B CA 9
ATOM 5955 C C . PRO B 2 5 ? -7.511 -4.189 -4.174 1.00 15.00 212 PRO B C 9
ATOM 5956 O O . PRO B 2 5 ? -7.381 -3.133 -4.799 1.00 15.00 212 PRO B O 9
ATOM 5967 N N . GLY B 2 6 ? -8.571 -4.459 -3.443 1.00 15.00 213 GLY B N 9
ATOM 5968 C CA . GLY B 2 6 ? -9.564 -3.446 -3.192 1.00 15.00 213 GLY B CA 9
ATOM 5969 C C . GLY B 2 6 ? -9.205 -2.681 -1.938 1.00 15.00 213 GLY B C 9
ATOM 5970 O O . GLY B 2 6 ? -8.425 -3.169 -1.115 1.00 15.00 213 GLY B O 9
ATOM 5988 N N . PRO B 2 8 ? -9.741 -0.814 1.746 1.00 15.00 215 PRO B N 9
ATOM 5989 C CA . PRO B 2 8 ? -10.432 -1.170 2.989 1.00 15.00 215 PRO B CA 9
ATOM 5990 C C . PRO B 2 8 ? -11.261 -0.026 3.573 1.00 15.00 215 PRO B C 9
ATOM 5991 O O . PRO B 2 8 ? -10.853 1.127 3.578 1.00 15.00 215 PRO B O 9
ATOM 6002 N N . PHE B 2 9 ? -12.446 -0.374 4.064 1.00 15.00 216 PHE B N 9
ATOM 6003 C CA . PHE B 2 9 ? -13.309 0.579 4.757 1.00 15.00 216 PHE B CA 9
ATOM 6004 C C . PHE B 2 9 ? -13.090 0.473 6.262 1.00 15.00 216 PHE B C 9
ATOM 6005 O O . PHE B 2 9 ? -13.827 1.056 7.058 1.00 15.00 216 PHE B O 9
ATOM 6022 N N . GLN B 2 10 ? -12.063 -0.276 6.642 1.00 15.00 217 GLN B N 9
ATOM 6023 C CA . GLN B 2 10 ? -11.737 -0.483 8.044 1.00 15.00 217 GLN B CA 9
ATOM 6024 C C . GLN B 2 10 ? -10.725 0.551 8.516 1.00 15.00 217 GLN B C 9
ATOM 6025 O O . GLN B 2 10 ? -9.518 0.244 8.505 1.00 15.00 217 GLN B O 9
ATOM 6040 N N . GLU A 1 4 ? 8.726 6.926 4.203 1.00 15.00 235 GLU A N 10
ATOM 6041 C CA . GLU A 1 4 ? 9.582 6.553 3.054 1.00 15.00 235 GLU A CA 10
ATOM 6042 C C . GLU A 1 4 ? 9.796 5.049 3.049 1.00 15.00 235 GLU A C 10
ATOM 6043 O O . GLU A 1 4 ? 10.286 4.485 4.022 1.00 15.00 235 GLU A O 10
ATOM 6055 N N . LEU A 1 5 ? 9.456 4.409 1.941 1.00 15.00 236 LEU A N 10
ATOM 6056 C CA . LEU A 1 5 ? 9.402 2.954 1.891 1.00 15.00 236 LEU A CA 10
ATOM 6057 C C . LEU A 1 5 ? 10.723 2.369 1.430 1.00 15.00 236 LEU A C 10
ATOM 6058 O O . LEU A 1 5 ? 11.494 3.010 0.712 1.00 15.00 236 LEU A O 10
ATOM 6074 N N . PRO A 1 6 ? 10.966 1.123 1.828 1.00 15.00 237 PRO A N 10
ATOM 6075 C CA . PRO A 1 6 ? 12.003 0.285 1.230 1.00 15.00 237 PRO A CA 10
ATOM 6076 C C . PRO A 1 6 ? 11.629 -0.107 -0.186 1.00 15.00 237 PRO A C 10
ATOM 6077 O O . PRO A 1 6 ? 10.483 0.044 -0.619 1.00 15.00 237 PRO A O 10
ATOM 6088 N N . GLU A 1 7 ? 12.605 -0.631 -0.884 1.00 15.00 238 GLU A N 10
ATOM 6089 C CA . GLU A 1 7 ? 12.456 -0.956 -2.295 1.00 15.00 238 GLU A CA 10
ATOM 6090 C C . GLU A 1 7 ? 11.513 -2.130 -2.500 1.00 15.00 238 GLU A C 10
ATOM 6091 O O . GLU A 1 7 ? 11.792 -3.259 -2.088 1.00 15.00 238 GLU A O 10
ATOM 6103 N N . GLY A 1 8 ? 10.392 -1.837 -3.139 1.00 15.00 239 GLY A N 10
ATOM 6104 C CA . GLY A 1 8 ? 9.405 -2.857 -3.427 1.00 15.00 239 GLY A CA 10
ATOM 6105 C C . GLY A 1 8 ? 7.976 -2.358 -3.296 1.00 15.00 239 GLY A C 10
ATOM 6106 O O . GLY A 1 8 ? 7.050 -2.972 -3.826 1.00 15.00 239 GLY A O 10
ATOM 6110 N N . TYR A 1 9 ? 7.786 -1.246 -2.593 1.00 15.00 240 TYR A N 10
ATOM 6111 C CA . TYR A 1 9 ? 6.443 -0.718 -2.353 1.00 15.00 240 TYR A CA 10
ATOM 6112 C C . TYR A 1 9 ? 6.141 0.450 -3.277 1.00 15.00 240 TYR A C 10
ATOM 6113 O O . TYR A 1 9 ? 6.943 1.378 -3.402 1.00 15.00 240 TYR A O 10
ATOM 6131 N N . GLU A 1 10 ? 4.982 0.411 -3.911 1.00 15.00 241 GLU A N 10
ATOM 6132 C CA . GLU A 1 10 ? 4.488 1.559 -4.645 1.00 15.00 241 GLU A CA 10
ATOM 6133 C C . GLU A 1 10 ? 3.429 2.272 -3.813 1.00 15.00 241 GLU A C 10
ATOM 6134 O O . GLU A 1 10 ? 2.590 1.632 -3.170 1.00 15.00 241 GLU A O 10
ATOM 6146 N N . GLN A 1 11 ? 3.473 3.591 -3.817 1.00 15.00 242 GLN A N 10
ATOM 6147 C CA . GLN A 1 11 ? 2.523 4.386 -3.061 1.00 15.00 242 GLN A CA 10
ATOM 6148 C C . GLN A 1 11 ? 1.311 4.689 -3.930 1.00 15.00 242 GLN A C 10
ATOM 6149 O O . GLN A 1 11 ? 1.404 5.429 -4.908 1.00 15.00 242 GLN A O 10
ATOM 6163 N N . ARG A 1 12 ? 0.182 4.082 -3.597 1.00 15.00 243 ARG A N 10
ATOM 6164 C CA . ARG A 1 12 ? -1.033 4.281 -4.368 1.00 15.00 243 ARG A CA 10
ATOM 6165 C C . ARG A 1 12 ? -2.080 5.046 -3.565 1.00 15.00 243 ARG A C 10
ATOM 6166 O O . ARG A 1 12 ? -2.409 4.683 -2.436 1.00 15.00 243 ARG A O 10
ATOM 6187 N N . THR A 1 13 ? -2.603 6.100 -4.173 1.00 15.00 244 THR A N 10
ATOM 6188 C CA . THR A 1 13 ? -3.607 6.943 -3.550 1.00 15.00 244 THR A CA 10
ATOM 6189 C C . THR A 1 13 ? -4.928 6.812 -4.297 1.00 15.00 244 THR A C 10
ATOM 6190 O O . THR A 1 13 ? -4.986 6.994 -5.513 1.00 15.00 244 THR A O 10
ATOM 6201 N N . THR A 1 14 ? -5.975 6.479 -3.570 1.00 15.00 245 THR A N 10
ATOM 6202 C CA . THR A 1 14 ? -7.293 6.329 -4.156 1.00 15.00 245 THR A CA 10
ATOM 6203 C C . THR A 1 14 ? -8.197 7.485 -3.748 1.00 15.00 245 THR A C 10
ATOM 6204 O O . THR A 1 14 ? -8.007 8.084 -2.686 1.00 15.00 245 THR A O 10
ATOM 6215 N N . VAL A 1 15 ? -9.147 7.817 -4.623 1.00 15.00 246 VAL A N 10
ATOM 6216 C CA . VAL A 1 15 ? -10.156 8.852 -4.364 1.00 15.00 246 VAL A CA 10
ATOM 6217 C C . VAL A 1 15 ? -10.826 8.677 -2.998 1.00 15.00 246 VAL A C 10
ATOM 6218 O O . VAL A 1 15 ? -11.416 9.614 -2.454 1.00 15.00 246 VAL A O 10
ATOM 6231 N N . GLN A 1 16 ? -10.740 7.463 -2.476 1.00 15.00 247 GLN A N 10
ATOM 6232 C CA . GLN A 1 16 ? -11.155 7.132 -1.114 1.00 15.00 247 GLN A CA 10
ATOM 6233 C C . GLN A 1 16 ? -10.530 8.088 -0.081 1.00 15.00 247 GLN A C 10
ATOM 6234 O O . GLN A 1 16 ? -11.023 8.223 1.038 1.00 15.00 247 GLN A O 10
ATOM 6248 N N . GLY A 1 17 ? -9.426 8.729 -0.456 1.00 15.00 248 GLY A N 10
ATOM 6249 C CA . GLY A 1 17 ? -8.780 9.681 0.426 1.00 15.00 248 GLY A CA 10
ATOM 6250 C C . GLY A 1 17 ? -7.744 9.020 1.309 1.00 15.00 248 GLY A C 10
ATOM 6251 O O . GLY A 1 17 ? -7.270 9.609 2.280 1.00 15.00 248 GLY A O 10
ATOM 6255 N N . GLN A 1 18 ? -7.396 7.789 0.971 1.00 15.00 249 GLN A N 10
ATOM 6256 C CA . GLN A 1 18 ? -6.440 7.023 1.753 1.00 15.00 249 GLN A CA 10
ATOM 6257 C C . GLN A 1 18 ? -5.384 6.431 0.833 1.00 15.00 249 GLN A C 10
ATOM 6258 O O . GLN A 1 18 ? -5.660 6.125 -0.329 1.00 15.00 249 GLN A O 10
ATOM 6272 N N . VAL A 1 19 ? -4.183 6.263 1.356 1.00 15.00 250 VAL A N 10
ATOM 6273 C CA . VAL A 1 19 ? -3.098 5.664 0.598 1.00 15.00 250 VAL A CA 10
ATOM 6274 C C . VAL A 1 19 ? -2.894 4.216 1.035 1.00 15.00 250 VAL A C 10
ATOM 6275 O O . VAL A 1 19 ? -2.970 3.908 2.223 1.00 15.00 250 VAL A O 10
ATOM 6288 N N . TYR A 1 20 ? -2.661 3.325 0.084 1.00 15.00 251 TYR A N 10
ATOM 6289 C CA . TYR A 1 20 ? -2.398 1.937 0.423 1.00 15.00 251 TYR A CA 10
ATOM 6290 C C . TYR A 1 20 ? -1.080 1.479 -0.190 1.00 15.00 251 TYR A C 10
ATOM 6291 O O . TYR A 1 20 ? -0.841 1.637 -1.390 1.00 15.00 251 TYR A O 10
ATOM 6309 N N . PHE A 1 21 ? -0.229 0.911 0.663 1.00 15.00 252 PHE A N 10
ATOM 6310 C CA . PHE A 1 21 ? 1.140 0.562 0.294 1.00 15.00 252 PHE A CA 10
ATOM 6311 C C . PHE A 1 21 ? 1.221 -0.829 -0.260 1.00 15.00 252 PHE A C 10
ATOM 6312 O O . PHE A 1 21 ? 1.054 -1.809 0.472 1.00 15.00 252 PHE A O 10
ATOM 6329 N N . LEU A 1 22 ? 1.471 -0.913 -1.555 1.00 15.00 253 LEU A N 10
ATOM 6330 C CA . LEU A 1 22 ? 1.482 -2.189 -2.228 1.00 15.00 253 LEU A CA 10
ATOM 6331 C C . LEU A 1 22 ? 2.851 -2.635 -2.677 1.00 15.00 253 LEU A C 10
ATOM 6332 O O . LEU A 1 22 ? 3.621 -1.903 -3.295 1.00 15.00 253 LEU A O 10
ATOM 6348 N N . HIS A 1 23 ? 3.102 -3.885 -2.361 1.00 15.00 254 HIS A N 10
ATOM 6349 C CA . HIS A 1 23 ? 4.333 -4.572 -2.689 1.00 15.00 254 HIS A CA 10
ATOM 6350 C C . HIS A 1 23 ? 3.973 -5.972 -3.094 1.00 15.00 254 HIS A C 10
ATOM 6351 O O . HIS A 1 23 ? 3.743 -6.824 -2.226 1.00 15.00 254 HIS A O 10
ATOM 6366 N N . THR A 1 24 ? 3.861 -6.242 -4.376 1.00 15.00 255 THR A N 10
ATOM 6367 C CA . THR A 1 24 ? 3.488 -7.582 -4.715 1.00 15.00 255 THR A CA 10
ATOM 6368 C C . THR A 1 24 ? 4.721 -8.445 -4.894 1.00 15.00 255 THR A C 10
ATOM 6369 O O . THR A 1 24 ? 5.310 -8.551 -5.968 1.00 15.00 255 THR A O 10
ATOM 6380 N N . GLN A 1 25 ? 5.131 -8.998 -3.770 1.00 15.00 256 GLN A N 10
ATOM 6381 C CA . GLN A 1 25 ? 5.853 -10.246 -3.686 1.00 15.00 256 GLN A CA 10
ATOM 6382 C C . GLN A 1 25 ? 4.885 -11.342 -3.276 1.00 15.00 256 GLN A C 10
ATOM 6383 O O . GLN A 1 25 ? 4.879 -12.449 -3.810 1.00 15.00 256 GLN A O 10
ATOM 6397 N N . THR A 1 26 ? 4.077 -10.987 -2.280 1.00 15.00 257 THR A N 10
ATOM 6398 C CA . THR A 1 26 ? 3.271 -11.927 -1.540 1.00 15.00 257 THR A CA 10
ATOM 6399 C C . THR A 1 26 ? 1.990 -11.262 -1.153 1.00 15.00 257 THR A C 10
ATOM 6400 O O . THR A 1 26 ? 1.285 -11.620 -0.210 1.00 15.00 257 THR A O 10
ATOM 6411 N N . GLY A 1 27 ? 1.710 -10.324 -1.977 1.00 15.00 258 GLY A N 10
ATOM 6412 C CA . GLY A 1 27 ? 0.589 -9.438 -1.794 1.00 15.00 258 GLY A CA 10
ATOM 6413 C C . GLY A 1 27 ? 0.649 -8.651 -0.496 1.00 15.00 258 GLY A C 10
ATOM 6414 O O . GLY A 1 27 ? -0.057 -8.971 0.460 1.00 15.00 258 GLY A O 10
ATOM 6418 N N . VAL A 1 28 ? 1.495 -7.625 -0.440 1.00 15.00 259 VAL A N 10
ATOM 6419 C CA . VAL A 1 28 ? 1.345 -6.641 0.641 1.00 15.00 259 VAL A CA 10
ATOM 6420 C C . VAL A 1 28 ? 0.412 -5.535 0.232 1.00 15.00 259 VAL A C 10
ATOM 6421 O O . VAL A 1 28 ? 0.681 -4.776 -0.695 1.00 15.00 259 VAL A O 10
ATOM 6434 N N . SER A 1 29 ? -0.689 -5.483 0.954 1.00 15.00 260 SER A N 10
ATOM 6435 C CA . SER A 1 29 ? -1.666 -4.413 0.836 1.00 15.00 260 SER A CA 10
ATOM 6436 C C . SER A 1 29 ? -1.961 -3.871 2.226 1.00 15.00 260 SER A C 10
ATOM 6437 O O . SER A 1 29 ? -2.614 -4.530 3.040 1.00 15.00 260 SER A O 10
ATOM 6445 N N . THR A 1 30 ? -1.443 -2.689 2.513 1.00 15.00 261 THR A N 10
ATOM 6446 C CA . THR A 1 30 ? -1.432 -2.187 3.882 1.00 15.00 261 THR A CA 10
ATOM 6447 C C . THR A 1 30 ? -1.685 -0.686 3.968 1.00 15.00 261 THR A C 10
ATOM 6448 O O . THR A 1 30 ? -1.365 0.060 3.042 1.00 15.00 261 THR A O 10
ATOM 6459 N N . TRP A 1 31 ? -2.289 -0.267 5.078 1.00 15.00 262 TRP A N 10
ATOM 6460 C CA . TRP A 1 31 ? -2.442 1.147 5.394 1.00 15.00 262 TRP A CA 10
ATOM 6461 C C . TRP A 1 31 ? -1.130 1.705 5.924 1.00 15.00 262 TRP A C 10
ATOM 6462 O O . TRP A 1 31 ? -0.784 2.862 5.690 1.00 15.00 262 TRP A O 10
ATOM 6483 N N . HIS A 1 32 ? -0.429 0.875 6.688 1.00 15.00 263 HIS A N 10
ATOM 6484 C CA . HIS A 1 32 ? 0.766 1.310 7.391 1.00 15.00 263 HIS A CA 10
ATOM 6485 C C . HIS A 1 32 ? 1.966 1.344 6.460 1.00 15.00 263 HIS A C 10
ATOM 6486 O O . HIS A 1 32 ? 2.133 0.463 5.617 1.00 15.00 263 HIS A O 10
ATOM 6501 N N . ASP A 1 33 ? 2.800 2.356 6.632 1.00 15.00 264 ASP A N 10
ATOM 6502 C CA . ASP A 1 33 ? 4.089 2.397 5.958 1.00 15.00 264 ASP A CA 10
ATOM 6503 C C . ASP A 1 33 ? 4.888 1.172 6.391 1.00 15.00 264 ASP A C 10
ATOM 6504 O O . ASP A 1 33 ? 5.038 0.917 7.577 1.00 15.00 264 ASP A O 10
ATOM 6513 N N . PRO A 1 34 ? 5.372 0.364 5.455 1.00 15.00 265 PRO A N 10
ATOM 6514 C CA . PRO A 1 34 ? 6.108 -0.853 5.783 1.00 15.00 265 PRO A CA 10
ATOM 6515 C C . PRO A 1 34 ? 7.480 -0.574 6.364 1.00 15.00 265 PRO A C 10
ATOM 6516 O O . PRO A 1 34 ? 8.132 -1.465 6.902 1.00 15.00 265 PRO A O 10
ATOM 6527 N N . ARG A 1 35 ? 7.934 0.654 6.214 1.00 15.00 266 ARG A N 10
ATOM 6528 C CA . ARG A 1 35 ? 9.168 1.089 6.836 1.00 15.00 266 ARG A CA 10
ATOM 6529 C C . ARG A 1 35 ? 8.928 1.300 8.321 1.00 15.00 266 ARG A C 10
ATOM 6530 O O . ARG A 1 35 ? 9.855 1.519 9.101 1.00 15.00 266 ARG A O 10
ATOM 6551 N N . ILE A 1 36 ? 7.659 1.261 8.680 1.00 15.00 267 ILE A N 10
ATOM 6552 C CA . ILE A 1 36 ? 7.243 1.389 10.078 1.00 15.00 267 ILE A CA 10
ATOM 6553 C C . ILE A 1 36 ? 7.562 0.104 10.829 1.00 15.00 267 ILE A C 10
ATOM 6554 O O . ILE A 1 36 ? 7.008 -0.952 10.457 1.00 15.00 267 ILE A O 10
ATOM 6571 N N . THR B 2 1 ? 1.358 2.915 -8.776 1.00 15.00 208 THR B N 10
ATOM 6572 C CA . THR B 2 1 ? 1.517 2.623 -10.211 1.00 15.00 208 THR B CA 10
ATOM 6573 C C . THR B 2 1 ? 0.415 1.686 -10.704 1.00 15.00 208 THR B C 10
ATOM 6574 O O . THR B 2 1 ? -0.476 2.106 -11.441 1.00 15.00 208 THR B O 10
ATOM 6587 N N . SER B 2 2 ? 0.454 0.432 -10.275 1.00 15.00 209 SER B N 10
ATOM 6588 C CA . SER B 2 2 ? -0.517 -0.558 -10.713 1.00 15.00 209 SER B CA 10
ATOM 6589 C C . SER B 2 2 ? -0.739 -1.600 -9.625 1.00 15.00 209 SER B C 10
ATOM 6590 O O . SER B 2 2 ? 0.175 -2.343 -9.271 1.00 15.00 209 SER B O 10
ATOM 6612 N N . ASP B 2 4 ? -3.261 -4.700 -7.620 1.00 15.00 211 ASP B N 10
ATOM 6613 C CA . ASP B 2 4 ? -4.175 -5.816 -7.847 1.00 15.00 211 ASP B CA 10
ATOM 6614 C C . ASP B 2 4 ? -5.227 -6.014 -6.718 1.00 15.00 211 ASP B C 10
ATOM 6615 O O . ASP B 2 4 ? -6.192 -6.756 -6.929 1.00 15.00 211 ASP B O 10
ATOM 6624 N N . PRO B 2 5 ? -5.088 -5.401 -5.507 1.00 15.00 212 PRO B N 10
ATOM 6625 C CA . PRO B 2 5 ? -5.994 -5.629 -4.395 1.00 15.00 212 PRO B CA 10
ATOM 6626 C C . PRO B 2 5 ? -7.074 -4.552 -4.309 1.00 15.00 212 PRO B C 10
ATOM 6627 O O . PRO B 2 5 ? -6.921 -3.452 -4.842 1.00 15.00 212 PRO B O 10
ATOM 6638 N N . GLY B 2 6 ? -8.152 -4.853 -3.615 1.00 15.00 213 GLY B N 10
ATOM 6639 C CA . GLY B 2 6 ? -9.185 -3.865 -3.429 1.00 15.00 213 GLY B CA 10
ATOM 6640 C C . GLY B 2 6 ? -8.916 -3.047 -2.187 1.00 15.00 213 GLY B C 10
ATOM 6641 O O . GLY B 2 6 ? -8.163 -3.477 -1.308 1.00 15.00 213 GLY B O 10
ATOM 6659 N N . PRO B 2 8 ? -9.401 -0.954 1.346 1.00 15.00 215 PRO B N 10
ATOM 6660 C CA . PRO B 2 8 ? -10.010 -1.256 2.642 1.00 15.00 215 PRO B CA 10
ATOM 6661 C C . PRO B 2 8 ? -10.808 -0.085 3.219 1.00 15.00 215 PRO B C 10
ATOM 6662 O O . PRO B 2 8 ? -10.512 1.082 2.968 1.00 15.00 215 PRO B O 10
ATOM 6673 N N . PHE B 2 9 ? -11.821 -0.414 4.007 1.00 15.00 216 PHE B N 10
ATOM 6674 C CA . PHE B 2 9 ? -12.685 0.587 4.613 1.00 15.00 216 PHE B CA 10
ATOM 6675 C C . PHE B 2 9 ? -12.532 0.559 6.131 1.00 15.00 216 PHE B C 10
ATOM 6676 O O . PHE B 2 9 ? -13.470 0.229 6.860 1.00 15.00 216 PHE B O 10
ATOM 6693 N N . GLN B 2 10 ? -11.339 0.882 6.603 1.00 15.00 217 GLN B N 10
ATOM 6694 C CA . GLN B 2 10 ? -11.042 0.831 8.027 1.00 15.00 217 GLN B CA 10
ATOM 6695 C C . GLN B 2 10 ? -10.486 2.163 8.512 1.00 15.00 217 GLN B C 10
ATOM 6696 O O . GLN B 2 10 ? -11.281 2.982 9.018 1.00 15.00 217 GLN B O 10
ATOM 6711 N N . GLU A 1 4 ? 10.709 7.174 4.114 1.00 15.00 235 GLU A N 11
ATOM 6712 C CA . GLU A 1 4 ? 11.168 6.595 2.832 1.00 15.00 235 GLU A CA 11
ATOM 6713 C C . GLU A 1 4 ? 11.064 5.077 2.894 1.00 15.00 235 GLU A C 11
ATOM 6714 O O . GLU A 1 4 ? 11.518 4.460 3.852 1.00 15.00 235 GLU A O 11
ATOM 6726 N N . LEU A 1 5 ? 10.496 4.470 1.867 1.00 15.00 236 LEU A N 11
ATOM 6727 C CA . LEU A 1 5 ? 10.216 3.040 1.902 1.00 15.00 236 LEU A CA 11
ATOM 6728 C C . LEU A 1 5 ? 11.399 2.252 1.368 1.00 15.00 236 LEU A C 11
ATOM 6729 O O . LEU A 1 5 ? 12.206 2.767 0.592 1.00 15.00 236 LEU A O 11
ATOM 6745 N N . PRO A 1 6 ? 11.497 0.982 1.772 1.00 15.00 237 PRO A N 11
ATOM 6746 C CA . PRO A 1 6 ? 12.399 0.027 1.133 1.00 15.00 237 PRO A CA 11
ATOM 6747 C C . PRO A 1 6 ? 11.899 -0.296 -0.263 1.00 15.00 237 PRO A C 11
ATOM 6748 O O . PRO A 1 6 ? 10.711 -0.170 -0.553 1.00 15.00 237 PRO A O 11
ATOM 6759 N N . GLU A 1 7 ? 12.803 -0.721 -1.116 1.00 15.00 238 GLU A N 11
ATOM 6760 C CA . GLU A 1 7 ? 12.490 -0.888 -2.527 1.00 15.00 238 GLU A CA 11
ATOM 6761 C C . GLU A 1 7 ? 11.538 -2.057 -2.746 1.00 15.00 238 GLU A C 11
ATOM 6762 O O . GLU A 1 7 ? 11.861 -3.208 -2.440 1.00 15.00 238 GLU A O 11
ATOM 6774 N N . GLY A 1 8 ? 10.360 -1.741 -3.271 1.00 15.00 239 GLY A N 11
ATOM 6775 C CA . GLY A 1 8 ? 9.363 -2.753 -3.548 1.00 15.00 239 GLY A CA 11
ATOM 6776 C C . GLY A 1 8 ? 7.939 -2.254 -3.347 1.00 15.00 239 GLY A C 11
ATOM 6777 O O . GLY A 1 8 ? 6.986 -2.906 -3.778 1.00 15.00 239 GLY A O 11
ATOM 6781 N N . TYR A 1 9 ? 7.782 -1.102 -2.698 1.00 15.00 240 TYR A N 11
ATOM 6782 C CA . TYR A 1 9 ? 6.451 -0.572 -2.393 1.00 15.00 240 TYR A CA 11
ATOM 6783 C C . TYR A 1 9 ? 6.105 0.586 -3.316 1.00 15.00 240 TYR A C 11
ATOM 6784 O O . TYR A 1 9 ? 6.941 1.451 -3.577 1.00 15.00 240 TYR A O 11
ATOM 6802 N N . GLU A 1 10 ? 4.871 0.613 -3.780 1.00 15.00 241 GLU A N 11
ATOM 6803 C CA . GLU A 1 10 ? 4.365 1.768 -4.494 1.00 15.00 241 GLU A CA 11
ATOM 6804 C C . GLU A 1 10 ? 3.402 2.538 -3.599 1.00 15.00 241 GLU A C 11
ATOM 6805 O O . GLU A 1 10 ? 2.577 1.944 -2.896 1.00 15.00 241 GLU A O 11
ATOM 6817 N N . GLN A 1 11 ? 3.507 3.857 -3.624 1.00 15.00 242 GLN A N 11
ATOM 6818 C CA . GLN A 1 11 ? 2.622 4.700 -2.841 1.00 15.00 242 GLN A CA 11
ATOM 6819 C C . GLN A 1 11 ? 1.408 5.028 -3.682 1.00 15.00 242 GLN A C 11
ATOM 6820 O O . GLN A 1 11 ? 1.481 5.820 -4.620 1.00 15.00 242 GLN A O 11
ATOM 6834 N N . ARG A 1 12 ? 0.303 4.380 -3.372 1.00 15.00 243 ARG A N 11
ATOM 6835 C CA . ARG A 1 12 ? -0.895 4.524 -4.168 1.00 15.00 243 ARG A CA 11
ATOM 6836 C C . ARG A 1 12 ? -1.964 5.312 -3.428 1.00 15.00 243 ARG A C 11
ATOM 6837 O O . ARG A 1 12 ? -2.280 5.026 -2.273 1.00 15.00 243 ARG A O 11
ATOM 6858 N N . THR A 1 13 ? -2.517 6.300 -4.111 1.00 15.00 244 THR A N 11
ATOM 6859 C CA . THR A 1 13 ? -3.585 7.112 -3.566 1.00 15.00 244 THR A CA 11
ATOM 6860 C C . THR A 1 13 ? -4.868 6.914 -4.379 1.00 15.00 244 THR A C 11
ATOM 6861 O O . THR A 1 13 ? -4.866 7.052 -5.602 1.00 15.00 244 THR A O 11
ATOM 6872 N N . THR A 1 14 ? -5.939 6.560 -3.689 1.00 15.00 245 THR A N 11
ATOM 6873 C CA . THR A 1 14 ? -7.249 6.397 -4.306 1.00 15.00 245 THR A CA 11
ATOM 6874 C C . THR A 1 14 ? -8.153 7.561 -3.928 1.00 15.00 245 THR A C 11
ATOM 6875 O O . THR A 1 14 ? -7.962 8.176 -2.877 1.00 15.00 245 THR A O 11
ATOM 6886 N N . VAL A 1 15 ? -9.092 7.892 -4.818 1.00 15.00 246 VAL A N 11
ATOM 6887 C CA . VAL A 1 15 ? -10.104 8.930 -4.567 1.00 15.00 246 VAL A CA 11
ATOM 6888 C C . VAL A 1 15 ? -10.730 8.783 -3.171 1.00 15.00 246 VAL A C 11
ATOM 6889 O O . VAL A 1 15 ? -11.247 9.747 -2.602 1.00 15.00 246 VAL A O 11
ATOM 6902 N N . GLN A 1 16 ? -10.664 7.567 -2.632 1.00 15.00 247 GLN A N 11
ATOM 6903 C CA . GLN A 1 16 ? -11.073 7.270 -1.259 1.00 15.00 247 GLN A CA 11
ATOM 6904 C C . GLN A 1 16 ? -10.419 8.234 -0.254 1.00 15.00 247 GLN A C 11
ATOM 6905 O O . GLN A 1 16 ? -10.911 8.418 0.862 1.00 15.00 247 GLN A O 11
ATOM 6919 N N . GLY A 1 17 ? -9.293 8.823 -0.645 1.00 15.00 248 GLY A N 11
ATOM 6920 C CA . GLY A 1 17 ? -8.622 9.795 0.195 1.00 15.00 248 GLY A CA 11
ATOM 6921 C C . GLY A 1 17 ? -7.506 9.177 1.008 1.00 15.00 248 GLY A C 11
ATOM 6922 O O . GLY A 1 17 ? -6.673 9.883 1.575 1.00 15.00 248 GLY A O 11
ATOM 6926 N N . GLN A 1 18 ? -7.481 7.855 1.050 1.00 15.00 249 GLN A N 11
ATOM 6927 C CA . GLN A 1 18 ? -6.516 7.138 1.865 1.00 15.00 249 GLN A CA 11
ATOM 6928 C C . GLN A 1 18 ? -5.445 6.500 0.990 1.00 15.00 249 GLN A C 11
ATOM 6929 O O . GLN A 1 18 ? -5.734 6.003 -0.104 1.00 15.00 249 GLN A O 11
ATOM 6943 N N . VAL A 1 19 ? -4.218 6.508 1.476 1.00 15.00 250 VAL A N 11
ATOM 6944 C CA . VAL A 1 19 ? -3.121 5.863 0.780 1.00 15.00 250 VAL A CA 11
ATOM 6945 C C . VAL A 1 19 ? -2.956 4.423 1.263 1.00 15.00 250 VAL A C 11
ATOM 6946 O O . VAL A 1 19 ? -3.060 4.146 2.457 1.00 15.00 250 VAL A O 11
ATOM 6959 N N . TYR A 1 20 ? -2.734 3.505 0.334 1.00 15.00 251 TYR A N 11
ATOM 6960 C CA . TYR A 1 20 ? -2.506 2.112 0.691 1.00 15.00 251 TYR A CA 11
ATOM 6961 C C . TYR A 1 20 ? -1.222 1.607 0.038 1.00 15.00 251 TYR A C 11
ATOM 6962 O O . TYR A 1 20 ? -1.025 1.749 -1.170 1.00 15.00 251 TYR A O 11
ATOM 6980 N N . PHE A 1 21 ? -0.350 1.024 0.856 1.00 15.00 252 PHE A N 11
ATOM 6981 C CA . PHE A 1 21 ? 0.992 0.648 0.425 1.00 15.00 252 PHE A CA 11
ATOM 6982 C C . PHE A 1 21 ? 1.024 -0.751 -0.134 1.00 15.00 252 PHE A C 11
ATOM 6983 O O . PHE A 1 21 ? 0.843 -1.729 0.597 1.00 15.00 252 PHE A O 11
ATOM 7000 N N . LEU A 1 22 ? 1.248 -0.846 -1.434 1.00 15.00 253 LEU A N 11
ATOM 7001 C CA . LEU A 1 22 ? 1.313 -2.135 -2.088 1.00 15.00 253 LEU A CA 11
ATOM 7002 C C . LEU A 1 22 ? 2.705 -2.534 -2.523 1.00 15.00 253 LEU A C 11
ATOM 7003 O O . LEU A 1 22 ? 3.462 -1.769 -3.120 1.00 15.00 253 LEU A O 11
ATOM 7019 N N . HIS A 1 23 ? 2.995 -3.776 -2.203 1.00 15.00 254 HIS A N 11
ATOM 7020 C CA . HIS A 1 23 ? 4.238 -4.437 -2.539 1.00 15.00 254 HIS A CA 11
ATOM 7021 C C . HIS A 1 23 ? 3.903 -5.848 -2.926 1.00 15.00 254 HIS A C 11
ATOM 7022 O O . HIS A 1 23 ? 3.686 -6.689 -2.048 1.00 15.00 254 HIS A O 11
ATOM 7037 N N . THR A 1 24 ? 3.789 -6.141 -4.197 1.00 15.00 255 THR A N 11
ATOM 7038 C CA . THR A 1 24 ? 3.467 -7.501 -4.508 1.00 15.00 255 THR A CA 11
ATOM 7039 C C . THR A 1 24 ? 4.713 -8.291 -4.850 1.00 15.00 255 THR A C 11
ATOM 7040 O O . THR A 1 24 ? 5.156 -8.361 -5.997 1.00 15.00 255 THR A O 11
ATOM 7051 N N . GLN A 1 25 ? 5.299 -8.821 -3.796 1.00 15.00 256 GLN A N 11
ATOM 7052 C CA . GLN A 1 25 ? 6.022 -10.070 -3.806 1.00 15.00 256 GLN A CA 11
ATOM 7053 C C . GLN A 1 25 ? 5.100 -11.114 -3.217 1.00 15.00 256 GLN A C 11
ATOM 7054 O O . GLN A 1 25 ? 4.852 -12.177 -3.777 1.00 15.00 256 GLN A O 11
ATOM 7068 N N . THR A 1 26 ? 4.613 -10.751 -2.033 1.00 15.00 257 THR A N 11
ATOM 7069 C CA . THR A 1 26 ? 3.785 -11.599 -1.214 1.00 15.00 257 THR A CA 11
ATOM 7070 C C . THR A 1 26 ? 2.439 -10.976 -0.978 1.00 15.00 257 THR A C 11
ATOM 7071 O O . THR A 1 26 ? 1.735 -11.245 -0.002 1.00 15.00 257 THR A O 11
ATOM 7082 N N . GLY A 1 27 ? 2.111 -10.199 -1.933 1.00 15.00 258 GLY A N 11
ATOM 7083 C CA . GLY A 1 27 ? 0.902 -9.397 -1.932 1.00 15.00 258 GLY A CA 11
ATOM 7084 C C . GLY A 1 27 ? 0.723 -8.562 -0.672 1.00 15.00 258 GLY A C 11
ATOM 7085 O O . GLY A 1 27 ? -0.102 -8.894 0.180 1.00 15.00 258 GLY A O 11
ATOM 7089 N N . VAL A 1 28 ? 1.485 -7.476 -0.541 1.00 15.00 259 VAL A N 11
ATOM 7090 C CA . VAL A 1 28 ? 1.292 -6.569 0.590 1.00 15.00 259 VAL A CA 11
ATOM 7091 C C . VAL A 1 28 ? 0.291 -5.503 0.261 1.00 15.00 259 VAL A C 11
ATOM 7092 O O . VAL A 1 28 ? 0.547 -4.631 -0.559 1.00 15.00 259 VAL A O 11
ATOM 7105 N N . SER A 1 29 ? -0.837 -5.605 0.919 1.00 15.00 260 SER A N 11
ATOM 7106 C CA . SER A 1 29 ? -1.892 -4.604 0.831 1.00 15.00 260 SER A CA 11
ATOM 7107 C C . SER A 1 29 ? -2.226 -4.119 2.228 1.00 15.00 260 SER A C 11
ATOM 7108 O O . SER A 1 29 ? -2.891 -4.818 2.993 1.00 15.00 260 SER A O 11
ATOM 7116 N N . THR A 1 30 ? -1.724 -2.945 2.575 1.00 15.00 261 THR A N 11
ATOM 7117 C CA . THR A 1 30 ? -1.797 -2.487 3.956 1.00 15.00 261 THR A CA 11
ATOM 7118 C C . THR A 1 30 ? -1.868 -0.963 4.065 1.00 15.00 261 THR A C 11
ATOM 7119 O O . THR A 1 30 ? -1.378 -0.241 3.193 1.00 15.00 261 THR A O 11
ATOM 7130 N N . TRP A 1 31 ? -2.523 -0.488 5.123 1.00 15.00 262 TRP A N 11
ATOM 7131 C CA . TRP A 1 31 ? -2.568 0.938 5.425 1.00 15.00 262 TRP A CA 11
ATOM 7132 C C . TRP A 1 31 ? -1.222 1.429 5.948 1.00 15.00 262 TRP A C 11
ATOM 7133 O O . TRP A 1 31 ? -0.807 2.551 5.662 1.00 15.00 262 TRP A O 11
ATOM 7154 N N . HIS A 1 32 ? -0.568 0.598 6.758 1.00 15.00 263 HIS A N 11
ATOM 7155 C CA . HIS A 1 32 ? 0.621 1.025 7.488 1.00 15.00 263 HIS A CA 11
ATOM 7156 C C . HIS A 1 32 ? 1.832 1.125 6.574 1.00 15.00 263 HIS A C 11
ATOM 7157 O O . HIS A 1 32 ? 2.081 0.244 5.749 1.00 15.00 263 HIS A O 11
ATOM 7172 N N . ASP A 1 33 ? 2.582 2.201 6.746 1.00 15.00 264 ASP A N 11
ATOM 7173 C CA . ASP A 1 33 ? 3.868 2.361 6.087 1.00 15.00 264 ASP A CA 11
ATOM 7174 C C . ASP A 1 33 ? 4.769 1.182 6.464 1.00 15.00 264 ASP A C 11
ATOM 7175 O O . ASP A 1 33 ? 4.952 0.889 7.636 1.00 15.00 264 ASP A O 11
ATOM 7184 N N . PRO A 1 34 ? 5.304 0.452 5.487 1.00 15.00 265 PRO A N 11
ATOM 7185 C CA . PRO A 1 34 ? 6.117 -0.734 5.748 1.00 15.00 265 PRO A CA 11
ATOM 7186 C C . PRO A 1 34 ? 7.500 -0.424 6.280 1.00 15.00 265 PRO A C 11
ATOM 7187 O O . PRO A 1 34 ? 8.208 -1.316 6.747 1.00 15.00 265 PRO A O 11
ATOM 7198 N N . ARG A 1 35 ? 7.905 0.819 6.162 1.00 15.00 266 ARG A N 11
ATOM 7199 C CA . ARG A 1 35 ? 9.169 1.253 6.719 1.00 15.00 266 ARG A CA 11
ATOM 7200 C C . ARG A 1 35 ? 9.012 1.414 8.212 1.00 15.00 266 ARG A C 11
ATOM 7201 O O . ARG A 1 35 ? 9.976 1.622 8.947 1.00 15.00 266 ARG A O 11
ATOM 7222 N N . ILE A 1 36 ? 7.765 1.330 8.630 1.00 15.00 267 ILE A N 11
ATOM 7223 C CA . ILE A 1 36 ? 7.418 1.407 10.047 1.00 15.00 267 ILE A CA 11
ATOM 7224 C C . ILE A 1 36 ? 7.845 0.121 10.749 1.00 15.00 267 ILE A C 11
ATOM 7225 O O . ILE A 1 36 ? 7.195 -0.921 10.527 1.00 15.00 267 ILE A O 11
ATOM 7242 N N . THR B 2 1 ? 2.707 0.378 -10.001 1.00 15.00 208 THR B N 11
ATOM 7243 C CA . THR B 2 1 ? 1.853 1.525 -10.378 1.00 15.00 208 THR B CA 11
ATOM 7244 C C . THR B 2 1 ? 0.390 1.093 -10.520 1.00 15.00 208 THR B C 11
ATOM 7245 O O . THR B 2 1 ? -0.504 1.924 -10.703 1.00 15.00 208 THR B O 11
ATOM 7258 N N . SER B 2 2 ? 0.145 -0.208 -10.429 1.00 15.00 209 SER B N 11
ATOM 7259 C CA . SER B 2 2 ? -1.201 -0.745 -10.552 1.00 15.00 209 SER B CA 11
ATOM 7260 C C . SER B 2 2 ? -1.477 -1.722 -9.413 1.00 15.00 209 SER B C 11
ATOM 7261 O O . SER B 2 2 ? -0.679 -2.626 -9.163 1.00 15.00 209 SER B O 11
ATOM 7283 N N . ASP B 2 4 ? -3.648 -4.748 -7.611 1.00 15.00 211 ASP B N 11
ATOM 7284 C CA . ASP B 2 4 ? -4.564 -5.866 -7.796 1.00 15.00 211 ASP B CA 11
ATOM 7285 C C . ASP B 2 4 ? -5.548 -6.055 -6.618 1.00 15.00 211 ASP B C 11
ATOM 7286 O O . ASP B 2 4 ? -6.555 -6.745 -6.789 1.00 15.00 211 ASP B O 11
ATOM 7295 N N . PRO B 2 5 ? -5.289 -5.514 -5.394 1.00 15.00 212 PRO B N 11
ATOM 7296 C CA . PRO B 2 5 ? -6.186 -5.685 -4.269 1.00 15.00 212 PRO B CA 11
ATOM 7297 C C . PRO B 2 5 ? -7.190 -4.541 -4.189 1.00 15.00 212 PRO B C 11
ATOM 7298 O O . PRO B 2 5 ? -6.947 -3.455 -4.704 1.00 15.00 212 PRO B O 11
ATOM 7309 N N . GLY B 2 6 ? -8.284 -4.758 -3.493 1.00 15.00 213 GLY B N 11
ATOM 7310 C CA . GLY B 2 6 ? -9.283 -3.724 -3.383 1.00 15.00 213 GLY B CA 11
ATOM 7311 C C . GLY B 2 6 ? -8.995 -2.843 -2.194 1.00 15.00 213 GLY B C 11
ATOM 7312 O O . GLY B 2 6 ? -8.284 -3.255 -1.273 1.00 15.00 213 GLY B O 11
ATOM 7330 N N . PRO B 2 8 ? -9.512 -0.676 1.234 1.00 15.00 215 PRO B N 11
ATOM 7331 C CA . PRO B 2 8 ? -10.162 -1.021 2.495 1.00 15.00 215 PRO B CA 11
ATOM 7332 C C . PRO B 2 8 ? -10.996 0.111 3.093 1.00 15.00 215 PRO B C 11
ATOM 7333 O O . PRO B 2 8 ? -10.607 1.276 3.097 1.00 15.00 215 PRO B O 11
ATOM 7344 N N . PHE B 2 9 ? -12.167 -0.262 3.591 1.00 15.00 216 PHE B N 11
ATOM 7345 C CA . PHE B 2 9 ? -13.018 0.650 4.343 1.00 15.00 216 PHE B CA 11
ATOM 7346 C C . PHE B 2 9 ? -12.805 0.414 5.831 1.00 15.00 216 PHE B C 11
ATOM 7347 O O . PHE B 2 9 ? -13.503 0.975 6.675 1.00 15.00 216 PHE B O 11
ATOM 7364 N N . GLN B 2 10 ? -11.820 -0.421 6.131 1.00 15.00 217 GLN B N 11
ATOM 7365 C CA . GLN B 2 10 ? -11.509 -0.803 7.498 1.00 15.00 217 GLN B CA 11
ATOM 7366 C C . GLN B 2 10 ? -10.645 0.264 8.153 1.00 15.00 217 GLN B C 11
ATOM 7367 O O . GLN B 2 10 ? -11.194 1.110 8.884 1.00 15.00 217 GLN B O 11
ATOM 7382 N N . GLU A 1 4 ? 10.520 7.484 2.815 1.00 15.00 235 GLU A N 12
ATOM 7383 C CA . GLU A 1 4 ? 11.342 6.562 2.000 1.00 15.00 235 GLU A CA 12
ATOM 7384 C C . GLU A 1 4 ? 11.137 5.126 2.454 1.00 15.00 235 GLU A C 12
ATOM 7385 O O . GLU A 1 4 ? 11.420 4.787 3.598 1.00 15.00 235 GLU A O 12
ATOM 7397 N N . LEU A 1 5 ? 10.647 4.285 1.555 1.00 15.00 236 LEU A N 12
ATOM 7398 C CA . LEU A 1 5 ? 10.379 2.892 1.882 1.00 15.00 236 LEU A CA 12
ATOM 7399 C C . LEU A 1 5 ? 11.504 2.012 1.355 1.00 15.00 236 LEU A C 12
ATOM 7400 O O . LEU A 1 5 ? 12.385 2.493 0.638 1.00 15.00 236 LEU A O 12
ATOM 7416 N N . PRO A 1 6 ? 11.506 0.720 1.711 1.00 15.00 237 PRO A N 12
ATOM 7417 C CA . PRO A 1 6 ? 12.356 -0.269 1.044 1.00 15.00 237 PRO A CA 12
ATOM 7418 C C . PRO A 1 6 ? 11.880 -0.524 -0.375 1.00 15.00 237 PRO A C 12
ATOM 7419 O O . PRO A 1 6 ? 10.756 -0.179 -0.748 1.00 15.00 237 PRO A O 12
ATOM 7430 N N . GLU A 1 7 ? 12.736 -1.158 -1.137 1.00 15.00 238 GLU A N 12
ATOM 7431 C CA . GLU A 1 7 ? 12.498 -1.373 -2.558 1.00 15.00 238 GLU A CA 12
ATOM 7432 C C . GLU A 1 7 ? 11.363 -2.369 -2.786 1.00 15.00 238 GLU A C 12
ATOM 7433 O O . GLU A 1 7 ? 11.369 -3.482 -2.251 1.00 15.00 238 GLU A O 12
ATOM 7445 N N . GLY A 1 8 ? 10.387 -1.954 -3.587 1.00 15.00 239 GLY A N 12
ATOM 7446 C CA . GLY A 1 8 ? 9.284 -2.826 -3.928 1.00 15.00 239 GLY A CA 12
ATOM 7447 C C . GLY A 1 8 ? 7.925 -2.270 -3.539 1.00 15.00 239 GLY A C 12
ATOM 7448 O O . GLY A 1 8 ? 6.899 -2.794 -3.967 1.00 15.00 239 GLY A O 12
ATOM 7452 N N . TYR A 1 9 ? 7.902 -1.235 -2.713 1.00 15.00 240 TYR A N 12
ATOM 7453 C CA . TYR A 1 9 ? 6.634 -0.651 -2.283 1.00 15.00 240 TYR A CA 12
ATOM 7454 C C . TYR A 1 9 ? 6.262 0.529 -3.160 1.00 15.00 240 TYR A C 12
ATOM 7455 O O . TYR A 1 9 ? 7.061 1.448 -3.349 1.00 15.00 240 TYR A O 12
ATOM 7473 N N . GLU A 1 10 ? 5.049 0.515 -3.675 1.00 15.00 241 GLU A N 12
ATOM 7474 C CA . GLU A 1 10 ? 4.525 1.660 -4.388 1.00 15.00 241 GLU A CA 12
ATOM 7475 C C . GLU A 1 10 ? 3.480 2.363 -3.531 1.00 15.00 241 GLU A C 12
ATOM 7476 O O . GLU A 1 10 ? 2.620 1.722 -2.921 1.00 15.00 241 GLU A O 12
ATOM 7488 N N . GLN A 1 11 ? 3.551 3.684 -3.493 1.00 15.00 242 GLN A N 12
ATOM 7489 C CA . GLN A 1 11 ? 2.634 4.465 -2.683 1.00 15.00 242 GLN A CA 12
ATOM 7490 C C . GLN A 1 11 ? 1.420 4.798 -3.524 1.00 15.00 242 GLN A C 12
ATOM 7491 O O . GLN A 1 11 ? 1.505 5.549 -4.498 1.00 15.00 242 GLN A O 12
ATOM 7505 N N . ARG A 1 12 ? 0.298 4.211 -3.163 1.00 15.00 243 ARG A N 12
ATOM 7506 C CA . ARG A 1 12 ? -0.897 4.365 -3.957 1.00 15.00 243 ARG A CA 12
ATOM 7507 C C . ARG A 1 12 ? -1.916 5.265 -3.279 1.00 15.00 243 ARG A C 12
ATOM 7508 O O . ARG A 1 12 ? -2.300 5.052 -2.128 1.00 15.00 243 ARG A O 12
ATOM 7529 N N . THR A 1 13 ? -2.351 6.257 -4.028 1.00 15.00 244 THR A N 12
ATOM 7530 C CA . THR A 1 13 ? -3.373 7.185 -3.600 1.00 15.00 244 THR A CA 12
ATOM 7531 C C . THR A 1 13 ? -4.622 7.010 -4.457 1.00 15.00 244 THR A C 12
ATOM 7532 O O . THR A 1 13 ? -4.551 7.063 -5.687 1.00 15.00 244 THR A O 12
ATOM 7543 N N . THR A 1 14 ? -5.749 6.762 -3.818 1.00 15.00 245 THR A N 12
ATOM 7544 C CA . THR A 1 14 ? -7.013 6.682 -4.525 1.00 15.00 245 THR A CA 12
ATOM 7545 C C . THR A 1 14 ? -7.862 7.909 -4.212 1.00 15.00 245 THR A C 12
ATOM 7546 O O . THR A 1 14 ? -7.728 8.496 -3.136 1.00 15.00 245 THR A O 12
ATOM 7557 N N . VAL A 1 15 ? -8.703 8.313 -5.169 1.00 15.00 246 VAL A N 12
ATOM 7558 C CA . VAL A 1 15 ? -9.608 9.456 -4.994 1.00 15.00 246 VAL A CA 12
ATOM 7559 C C . VAL A 1 15 ? -10.479 9.258 -3.754 1.00 15.00 246 VAL A C 12
ATOM 7560 O O . VAL A 1 15 ? -11.052 10.205 -3.211 1.00 15.00 246 VAL A O 12
ATOM 7573 N N . GLN A 1 16 ? -10.554 8.008 -3.319 1.00 15.00 247 GLN A N 12
ATOM 7574 C CA . GLN A 1 16 ? -11.170 7.635 -2.058 1.00 15.00 247 GLN A CA 12
ATOM 7575 C C . GLN A 1 16 ? -10.686 8.536 -0.917 1.00 15.00 247 GLN A C 12
ATOM 7576 O O . GLN A 1 16 ? -11.467 8.936 -0.056 1.00 15.00 247 GLN A O 12
ATOM 7590 N N . GLY A 1 17 ? -9.391 8.841 -0.915 1.00 15.00 248 GLY A N 12
ATOM 7591 C CA . GLY A 1 17 ? -8.836 9.717 0.100 1.00 15.00 248 GLY A CA 12
ATOM 7592 C C . GLY A 1 17 ? -7.839 9.016 1.003 1.00 15.00 248 GLY A C 12
ATOM 7593 O O . GLY A 1 17 ? -7.191 9.653 1.835 1.00 15.00 248 GLY A O 12
ATOM 7597 N N . GLN A 1 18 ? -7.717 7.705 0.847 1.00 15.00 249 GLN A N 12
ATOM 7598 C CA . GLN A 1 18 ? -6.816 6.917 1.680 1.00 15.00 249 GLN A CA 12
ATOM 7599 C C . GLN A 1 18 ? -5.549 6.520 0.922 1.00 15.00 249 GLN A C 12
ATOM 7600 O O . GLN A 1 18 ? -5.564 6.351 -0.303 1.00 15.00 249 GLN A O 12
ATOM 7614 N N . VAL A 1 19 ? -4.458 6.375 1.664 1.00 15.00 250 VAL A N 12
ATOM 7615 C CA . VAL A 1 19 ? -3.199 5.888 1.112 1.00 15.00 250 VAL A CA 12
ATOM 7616 C C . VAL A 1 19 ? -2.991 4.420 1.481 1.00 15.00 250 VAL A C 12
ATOM 7617 O O . VAL A 1 19 ? -3.029 4.063 2.658 1.00 15.00 250 VAL A O 12
ATOM 7630 N N . TYR A 1 20 ? -2.794 3.562 0.490 1.00 15.00 251 TYR A N 12
ATOM 7631 C CA . TYR A 1 20 ? -2.547 2.159 0.781 1.00 15.00 251 TYR A CA 12
ATOM 7632 C C . TYR A 1 20 ? -1.261 1.663 0.127 1.00 15.00 251 TYR A C 12
ATOM 7633 O O . TYR A 1 20 ? -1.035 1.852 -1.074 1.00 15.00 251 TYR A O 12
ATOM 7651 N N . PHE A 1 21 ? -0.416 1.026 0.945 1.00 15.00 252 PHE A N 12
ATOM 7652 C CA . PHE A 1 21 ? 0.912 0.588 0.520 1.00 15.00 252 PHE A CA 12
ATOM 7653 C C . PHE A 1 21 ? 0.883 -0.813 -0.047 1.00 15.00 252 PHE A C 12
ATOM 7654 O O . PHE A 1 21 ? 0.653 -1.785 0.682 1.00 15.00 252 PHE A O 12
ATOM 7671 N N . LEU A 1 22 ? 1.111 -0.911 -1.349 1.00 15.00 253 LEU A N 12
ATOM 7672 C CA . LEU A 1 22 ? 1.196 -2.201 -2.013 1.00 15.00 253 LEU A CA 12
ATOM 7673 C C . LEU A 1 22 ? 2.593 -2.538 -2.484 1.00 15.00 253 LEU A C 12
ATOM 7674 O O . LEU A 1 22 ? 3.307 -1.731 -3.080 1.00 15.00 253 LEU A O 12
ATOM 7690 N N . HIS A 1 23 ? 2.945 -3.769 -2.185 1.00 15.00 254 HIS A N 12
ATOM 7691 C CA . HIS A 1 23 ? 4.224 -4.358 -2.540 1.00 15.00 254 HIS A CA 12
ATOM 7692 C C . HIS A 1 23 ? 3.982 -5.780 -2.948 1.00 15.00 254 HIS A C 12
ATOM 7693 O O . HIS A 1 23 ? 3.797 -6.640 -2.082 1.00 15.00 254 HIS A O 12
ATOM 7708 N N . THR A 1 24 ? 3.936 -6.077 -4.220 1.00 15.00 255 THR A N 12
ATOM 7709 C CA . THR A 1 24 ? 3.729 -7.456 -4.532 1.00 15.00 255 THR A CA 12
ATOM 7710 C C . THR A 1 24 ? 5.036 -8.123 -4.936 1.00 15.00 255 THR A C 12
ATOM 7711 O O . THR A 1 24 ? 5.445 -8.152 -6.095 1.00 15.00 255 THR A O 12
ATOM 7722 N N . GLN A 1 25 ? 5.708 -8.603 -3.910 1.00 15.00 256 GLN A N 12
ATOM 7723 C CA . GLN A 1 25 ? 6.554 -9.772 -3.969 1.00 15.00 256 GLN A CA 12
ATOM 7724 C C . GLN A 1 25 ? 5.760 -10.917 -3.373 1.00 15.00 256 GLN A C 12
ATOM 7725 O O . GLN A 1 25 ? 5.702 -12.021 -3.907 1.00 15.00 256 GLN A O 12
ATOM 7739 N N . THR A 1 26 ? 5.160 -10.604 -2.222 1.00 15.00 257 THR A N 12
ATOM 7740 C CA . THR A 1 26 ? 4.384 -11.541 -1.446 1.00 15.00 257 THR A CA 12
ATOM 7741 C C . THR A 1 26 ? 2.998 -11.013 -1.186 1.00 15.00 257 THR A C 12
ATOM 7742 O O . THR A 1 26 ? 2.308 -11.374 -0.230 1.00 15.00 257 THR A O 12
ATOM 7753 N N . GLY A 1 27 ? 2.631 -10.202 -2.103 1.00 15.00 258 GLY A N 12
ATOM 7754 C CA . GLY A 1 27 ? 1.357 -9.498 -2.099 1.00 15.00 258 GLY A CA 12
ATOM 7755 C C . GLY A 1 27 ? 1.074 -8.726 -0.817 1.00 15.00 258 GLY A C 12
ATOM 7756 O O . GLY A 1 27 ? 0.234 -9.138 -0.018 1.00 15.00 258 GLY A O 12
ATOM 7760 N N . VAL A 1 28 ? 1.765 -7.606 -0.612 1.00 15.00 259 VAL A N 12
ATOM 7761 C CA . VAL A 1 28 ? 1.488 -6.751 0.545 1.00 15.00 259 VAL A CA 12
ATOM 7762 C C . VAL A 1 28 ? 0.443 -5.705 0.240 1.00 15.00 259 VAL A C 12
ATOM 7763 O O . VAL A 1 28 ? 0.672 -4.802 -0.556 1.00 15.00 259 VAL A O 12
ATOM 7776 N N . SER A 1 29 ? -0.685 -5.842 0.904 1.00 15.00 260 SER A N 12
ATOM 7777 C CA . SER A 1 29 ? -1.732 -4.821 0.892 1.00 15.00 260 SER A CA 12
ATOM 7778 C C . SER A 1 29 ? -1.991 -4.377 2.319 1.00 15.00 260 SER A C 12
ATOM 7779 O O . SER A 1 29 ? -2.554 -5.130 3.116 1.00 15.00 260 SER A O 12
ATOM 7787 N N . THR A 1 30 ? -1.543 -3.176 2.657 1.00 15.00 261 THR A N 12
ATOM 7788 C CA . THR A 1 30 ? -1.544 -2.745 4.054 1.00 15.00 261 THR A CA 12
ATOM 7789 C C . THR A 1 30 ? -1.893 -1.272 4.229 1.00 15.00 261 THR A C 12
ATOM 7790 O O . THR A 1 30 ? -1.633 -0.444 3.353 1.00 15.00 261 THR A O 12
ATOM 7801 N N . TRP A 1 31 ? -2.502 -0.971 5.375 1.00 15.00 262 TRP A N 12
ATOM 7802 C CA . TRP A 1 31 ? -2.757 0.403 5.784 1.00 15.00 262 TRP A CA 12
ATOM 7803 C C . TRP A 1 31 ? -1.489 1.046 6.324 1.00 15.00 262 TRP A C 12
ATOM 7804 O O . TRP A 1 31 ? -1.269 2.247 6.170 1.00 15.00 262 TRP A O 12
ATOM 7825 N N . HIS A 1 32 ? -0.673 0.239 6.994 1.00 15.00 263 HIS A N 12
ATOM 7826 C CA . HIS A 1 32 ? 0.498 0.756 7.684 1.00 15.00 263 HIS A CA 12
ATOM 7827 C C . HIS A 1 32 ? 1.667 0.926 6.723 1.00 15.00 263 HIS A C 12
ATOM 7828 O O . HIS A 1 32 ? 1.920 0.066 5.878 1.00 15.00 263 HIS A O 12
ATOM 7843 N N . ASP A 1 33 ? 2.370 2.037 6.868 1.00 15.00 264 ASP A N 12
ATOM 7844 C CA . ASP A 1 33 ? 3.622 2.253 6.152 1.00 15.00 264 ASP A CA 12
ATOM 7845 C C . ASP A 1 33 ? 4.588 1.116 6.486 1.00 15.00 264 ASP A C 12
ATOM 7846 O O . ASP A 1 33 ? 4.730 0.738 7.646 1.00 15.00 264 ASP A O 12
ATOM 7855 N N . PRO A 1 34 ? 5.244 0.530 5.485 1.00 15.00 265 PRO A N 12
ATOM 7856 C CA . PRO A 1 34 ? 6.102 -0.635 5.690 1.00 15.00 265 PRO A CA 12
ATOM 7857 C C . PRO A 1 34 ? 7.484 -0.298 6.199 1.00 15.00 265 PRO A C 12
ATOM 7858 O O . PRO A 1 34 ? 8.227 -1.171 6.647 1.00 15.00 265 PRO A O 12
ATOM 7869 N N . ARG A 1 35 ? 7.832 0.957 6.106 1.00 15.00 266 ARG A N 12
ATOM 7870 C CA . ARG A 1 35 ? 9.104 1.426 6.596 1.00 15.00 266 ARG A CA 12
ATOM 7871 C C . ARG A 1 35 ? 8.975 1.694 8.075 1.00 15.00 266 ARG A C 12
ATOM 7872 O O . ARG A 1 35 ? 9.927 2.060 8.764 1.00 15.00 266 ARG A O 12
ATOM 7893 N N . ILE A 1 36 ? 7.758 1.513 8.528 1.00 15.00 267 ILE A N 12
ATOM 7894 C CA . ILE A 1 36 ? 7.427 1.657 9.942 1.00 15.00 267 ILE A CA 12
ATOM 7895 C C . ILE A 1 36 ? 8.038 0.508 10.734 1.00 15.00 267 ILE A C 12
ATOM 7896 O O . ILE A 1 36 ? 7.498 -0.615 10.664 1.00 15.00 267 ILE A O 12
ATOM 7913 N N . THR B 2 1 ? 1.564 2.094 -9.127 1.00 15.00 208 THR B N 12
ATOM 7914 C CA . THR B 2 1 ? 0.215 2.620 -8.841 1.00 15.00 208 THR B CA 12
ATOM 7915 C C . THR B 2 1 ? -0.866 1.646 -9.315 1.00 15.00 208 THR B C 12
ATOM 7916 O O . THR B 2 1 ? -2.048 1.985 -9.350 1.00 15.00 208 THR B O 12
ATOM 7929 N N . SER B 2 2 ? -0.457 0.428 -9.654 1.00 15.00 209 SER B N 12
ATOM 7930 C CA . SER B 2 2 ? -1.380 -0.575 -10.157 1.00 15.00 209 SER B CA 12
ATOM 7931 C C . SER B 2 2 ? -1.580 -1.672 -9.119 1.00 15.00 209 SER B C 12
ATOM 7932 O O . SER B 2 2 ? -0.678 -2.470 -8.862 1.00 15.00 209 SER B O 12
ATOM 7954 N N . ASP B 2 4 ? -3.465 -5.007 -7.377 1.00 15.00 211 ASP B N 12
ATOM 7955 C CA . ASP B 2 4 ? -4.273 -6.203 -7.569 1.00 15.00 211 ASP B CA 12
ATOM 7956 C C . ASP B 2 4 ? -5.367 -6.352 -6.483 1.00 15.00 211 ASP B C 12
ATOM 7957 O O . ASP B 2 4 ? -6.364 -7.034 -6.729 1.00 15.00 211 ASP B O 12
ATOM 7966 N N . PRO B 2 5 ? -5.215 -5.757 -5.262 1.00 15.00 212 PRO B N 12
ATOM 7967 C CA . PRO B 2 5 ? -6.194 -5.877 -4.199 1.00 15.00 212 PRO B CA 12
ATOM 7968 C C . PRO B 2 5 ? -7.147 -4.680 -4.170 1.00 15.00 212 PRO B C 12
ATOM 7969 O O . PRO B 2 5 ? -6.835 -3.609 -4.695 1.00 15.00 212 PRO B O 12
ATOM 7980 N N . GLY B 2 6 ? -8.291 -4.853 -3.538 1.00 15.00 213 GLY B N 12
ATOM 7981 C CA . GLY B 2 6 ? -9.241 -3.768 -3.424 1.00 15.00 213 GLY B CA 12
ATOM 7982 C C . GLY B 2 6 ? -8.980 -2.946 -2.181 1.00 15.00 213 GLY B C 12
ATOM 7983 O O . GLY B 2 6 ? -8.313 -3.413 -1.256 1.00 15.00 213 GLY B O 12
ATOM 8001 N N . PRO B 2 8 ? -9.622 -0.800 1.307 1.00 15.00 215 PRO B N 12
ATOM 8002 C CA . PRO B 2 8 ? -10.383 -1.018 2.541 1.00 15.00 215 PRO B CA 12
ATOM 8003 C C . PRO B 2 8 ? -11.103 0.228 3.052 1.00 15.00 215 PRO B C 12
ATOM 8004 O O . PRO B 2 8 ? -10.527 1.302 3.160 1.00 15.00 215 PRO B O 12
ATOM 8015 N N . PHE B 2 9 ? -12.375 0.060 3.385 1.00 15.00 216 PHE B N 12
ATOM 8016 C CA . PHE B 2 9 ? -13.145 1.113 4.031 1.00 15.00 216 PHE B CA 12
ATOM 8017 C C . PHE B 2 9 ? -12.975 1.015 5.541 1.00 15.00 216 PHE B C 12
ATOM 8018 O O . PHE B 2 9 ? -13.516 1.819 6.300 1.00 15.00 216 PHE B O 12
ATOM 8035 N N . GLN B 2 10 ? -12.228 0.007 5.963 1.00 15.00 217 GLN B N 12
ATOM 8036 C CA . GLN B 2 10 ? -12.020 -0.271 7.376 1.00 15.00 217 GLN B CA 12
ATOM 8037 C C . GLN B 2 10 ? -10.881 0.576 7.929 1.00 15.00 217 GLN B C 12
ATOM 8038 O O . GLN B 2 10 ? -9.715 0.169 7.767 1.00 15.00 217 GLN B O 12
ATOM 8053 N N . GLU A 1 4 ? 9.691 7.571 2.668 1.00 15.00 235 GLU A N 13
ATOM 8054 C CA . GLU A 1 4 ? 10.584 6.645 1.940 1.00 15.00 235 GLU A CA 13
ATOM 8055 C C . GLU A 1 4 ? 10.394 5.220 2.446 1.00 15.00 235 GLU A C 13
ATOM 8056 O O . GLU A 1 4 ? 10.268 4.991 3.650 1.00 15.00 235 GLU A O 13
ATOM 8068 N N . LEU A 1 5 ? 10.397 4.266 1.522 1.00 15.00 236 LEU A N 13
ATOM 8069 C CA . LEU A 1 5 ? 10.190 2.862 1.858 1.00 15.00 236 LEU A CA 13
ATOM 8070 C C . LEU A 1 5 ? 11.377 2.040 1.372 1.00 15.00 236 LEU A C 13
ATOM 8071 O O . LEU A 1 5 ? 12.253 2.558 0.676 1.00 15.00 236 LEU A O 13
ATOM 8087 N N . PRO A 1 6 ? 11.424 0.747 1.730 1.00 15.00 237 PRO A N 13
ATOM 8088 C CA . PRO A 1 6 ? 12.334 -0.201 1.090 1.00 15.00 237 PRO A CA 13
ATOM 8089 C C . PRO A 1 6 ? 11.904 -0.466 -0.344 1.00 15.00 237 PRO A C 13
ATOM 8090 O O . PRO A 1 6 ? 10.744 -0.264 -0.711 1.00 15.00 237 PRO A O 13
ATOM 8101 N N . GLU A 1 7 ? 12.837 -0.944 -1.136 1.00 15.00 238 GLU A N 13
ATOM 8102 C CA . GLU A 1 7 ? 12.621 -1.112 -2.566 1.00 15.00 238 GLU A CA 13
ATOM 8103 C C . GLU A 1 7 ? 11.627 -2.235 -2.846 1.00 15.00 238 GLU A C 13
ATOM 8104 O O . GLU A 1 7 ? 11.890 -3.407 -2.560 1.00 15.00 238 GLU A O 13
ATOM 8116 N N . GLY A 1 8 ? 10.476 -1.857 -3.389 1.00 15.00 239 GLY A N 13
ATOM 8117 C CA . GLY A 1 8 ? 9.458 -2.825 -3.738 1.00 15.00 239 GLY A CA 13
ATOM 8118 C C . GLY A 1 8 ? 8.051 -2.308 -3.500 1.00 15.00 239 GLY A C 13
ATOM 8119 O O . GLY A 1 8 ? 7.082 -2.873 -4.009 1.00 15.00 239 GLY A O 13
ATOM 8123 N N . TYR A 1 9 ? 7.929 -1.239 -2.722 1.00 15.00 240 TYR A N 13
ATOM 8124 C CA . TYR A 1 9 ? 6.618 -0.683 -2.392 1.00 15.00 240 TYR A CA 13
ATOM 8125 C C . TYR A 1 9 ? 6.294 0.500 -3.289 1.00 15.00 240 TYR A C 13
ATOM 8126 O O . TYR A 1 9 ? 7.156 1.340 -3.559 1.00 15.00 240 TYR A O 13
ATOM 8144 N N . GLU A 1 10 ? 5.054 0.569 -3.733 1.00 15.00 241 GLU A N 13
ATOM 8145 C CA . GLU A 1 10 ? 4.574 1.731 -4.453 1.00 15.00 241 GLU A CA 13
ATOM 8146 C C . GLU A 1 10 ? 3.592 2.500 -3.582 1.00 15.00 241 GLU A C 13
ATOM 8147 O O . GLU A 1 10 ? 2.818 1.907 -2.824 1.00 15.00 241 GLU A O 13
ATOM 8159 N N . GLN A 1 11 ? 3.620 3.813 -3.695 1.00 15.00 242 GLN A N 13
ATOM 8160 C CA . GLN A 1 11 ? 2.704 4.656 -2.950 1.00 15.00 242 GLN A CA 13
ATOM 8161 C C . GLN A 1 11 ? 1.444 4.865 -3.780 1.00 15.00 242 GLN A C 13
ATOM 8162 O O . GLN A 1 11 ? 1.507 5.397 -4.892 1.00 15.00 242 GLN A O 13
ATOM 8176 N N . ARG A 1 12 ? 0.308 4.424 -3.262 1.00 15.00 243 ARG A N 13
ATOM 8177 C CA . ARG A 1 12 ? -0.942 4.563 -3.984 1.00 15.00 243 ARG A CA 13
ATOM 8178 C C . ARG A 1 12 ? -1.995 5.272 -3.146 1.00 15.00 243 ARG A C 13
ATOM 8179 O O . ARG A 1 12 ? -2.192 4.965 -1.968 1.00 15.00 243 ARG A O 13
ATOM 8200 N N . THR A 1 13 ? -2.694 6.190 -3.790 1.00 15.00 244 THR A N 13
ATOM 8201 C CA . THR A 1 13 ? -3.718 6.990 -3.151 1.00 15.00 244 THR A CA 13
ATOM 8202 C C . THR A 1 13 ? -4.999 6.938 -3.979 1.00 15.00 244 THR A C 13
ATOM 8203 O O . THR A 1 13 ? -5.028 7.384 -5.125 1.00 15.00 244 THR A O 13
ATOM 8214 N N . THR A 1 14 ? -6.042 6.370 -3.404 1.00 15.00 245 THR A N 13
ATOM 8215 C CA . THR A 1 14 ? -7.322 6.244 -4.083 1.00 15.00 245 THR A CA 13
ATOM 8216 C C . THR A 1 14 ? -8.194 7.460 -3.808 1.00 15.00 245 THR A C 13
ATOM 8217 O O . THR A 1 14 ? -8.047 8.105 -2.772 1.00 15.00 245 THR A O 13
ATOM 8228 N N . VAL A 1 15 ? -9.065 7.790 -4.766 1.00 15.00 246 VAL A N 13
ATOM 8229 C CA . VAL A 1 15 ? -10.046 8.870 -4.606 1.00 15.00 246 VAL A CA 13
ATOM 8230 C C . VAL A 1 15 ? -10.873 8.665 -3.326 1.00 15.00 246 VAL A C 13
ATOM 8231 O O . VAL A 1 15 ? -11.516 9.589 -2.824 1.00 15.00 246 VAL A O 13
ATOM 8244 N N . GLN A 1 16 ? -10.837 7.439 -2.805 1.00 15.00 247 GLN A N 13
ATOM 8245 C CA . GLN A 1 16 ? -11.392 7.112 -1.493 1.00 15.00 247 GLN A CA 13
ATOM 8246 C C . GLN A 1 16 ? -10.811 8.027 -0.406 1.00 15.00 247 GLN A C 13
ATOM 8247 O O . GLN A 1 16 ? -11.397 8.198 0.662 1.00 15.00 247 GLN A O 13
ATOM 8261 N N . GLY A 1 17 ? -9.642 8.590 -0.681 1.00 15.00 248 GLY A N 13
ATOM 8262 C CA . GLY A 1 17 ? -9.035 9.534 0.234 1.00 15.00 248 GLY A CA 13
ATOM 8263 C C . GLY A 1 17 ? -8.089 8.876 1.211 1.00 15.00 248 GLY A C 13
ATOM 8264 O O . GLY A 1 17 ? -7.734 9.467 2.231 1.00 15.00 248 GLY A O 13
ATOM 8268 N N . GLN A 1 18 ? -7.677 7.652 0.909 1.00 15.00 249 GLN A N 13
ATOM 8269 C CA . GLN A 1 18 ? -6.786 6.913 1.795 1.00 15.00 249 GLN A CA 13
ATOM 8270 C C . GLN A 1 18 ? -5.625 6.327 1.004 1.00 15.00 249 GLN A C 13
ATOM 8271 O O . GLN A 1 18 ? -5.783 5.942 -0.157 1.00 15.00 249 GLN A O 13
ATOM 8285 N N . VAL A 1 19 ? -4.471 6.249 1.641 1.00 15.00 250 VAL A N 13
ATOM 8286 C CA . VAL A 1 19 ? -3.288 5.677 1.017 1.00 15.00 250 VAL A CA 13
ATOM 8287 C C . VAL A 1 19 ? -3.129 4.214 1.419 1.00 15.00 250 VAL A C 13
ATOM 8288 O O . VAL A 1 19 ? -3.407 3.846 2.558 1.00 15.00 250 VAL A O 13
ATOM 8301 N N . TYR A 1 20 ? -2.710 3.378 0.481 1.00 15.00 251 TYR A N 13
ATOM 8302 C CA . TYR A 1 20 ? -2.444 1.980 0.782 1.00 15.00 251 TYR A CA 13
ATOM 8303 C C . TYR A 1 20 ? -1.141 1.538 0.116 1.00 15.00 251 TYR A C 13
ATOM 8304 O O . TYR A 1 20 ? -0.952 1.721 -1.089 1.00 15.00 251 TYR A O 13
ATOM 8322 N N . PHE A 1 21 ? -0.242 0.960 0.914 1.00 15.00 252 PHE A N 13
ATOM 8323 C CA . PHE A 1 21 ? 1.109 0.637 0.455 1.00 15.00 252 PHE A CA 13
ATOM 8324 C C . PHE A 1 21 ? 1.172 -0.745 -0.142 1.00 15.00 252 PHE A C 13
ATOM 8325 O O . PHE A 1 21 ? 1.025 -1.748 0.563 1.00 15.00 252 PHE A O 13
ATOM 8342 N N . LEU A 1 22 ? 1.387 -0.792 -1.447 1.00 15.00 253 LEU A N 13
ATOM 8343 C CA . LEU A 1 22 ? 1.389 -2.049 -2.164 1.00 15.00 253 LEU A CA 13
ATOM 8344 C C . LEU A 1 22 ? 2.762 -2.479 -2.629 1.00 15.00 253 LEU A C 13
ATOM 8345 O O . LEU A 1 22 ? 3.558 -1.703 -3.158 1.00 15.00 253 LEU A O 13
ATOM 8361 N N . HIS A 1 23 ? 2.994 -3.753 -2.412 1.00 15.00 254 HIS A N 13
ATOM 8362 C CA . HIS A 1 23 ? 4.246 -4.412 -2.719 1.00 15.00 254 HIS A CA 13
ATOM 8363 C C . HIS A 1 23 ? 3.951 -5.841 -3.079 1.00 15.00 254 HIS A C 13
ATOM 8364 O O . HIS A 1 23 ? 3.613 -6.632 -2.197 1.00 15.00 254 HIS A O 13
ATOM 8379 N N . THR A 1 24 ? 4.054 -6.218 -4.330 1.00 15.00 255 THR A N 13
ATOM 8380 C CA . THR A 1 24 ? 3.779 -7.600 -4.599 1.00 15.00 255 THR A CA 13
ATOM 8381 C C . THR A 1 24 ? 5.069 -8.369 -4.818 1.00 15.00 255 THR A C 13
ATOM 8382 O O . THR A 1 24 ? 5.584 -8.491 -5.924 1.00 15.00 255 THR A O 13
ATOM 8393 N N . GLN A 1 25 ? 5.592 -8.830 -3.699 1.00 15.00 256 GLN A N 13
ATOM 8394 C CA . GLN A 1 25 ? 6.372 -10.043 -3.592 1.00 15.00 256 GLN A CA 13
ATOM 8395 C C . GLN A 1 25 ? 5.460 -11.116 -3.030 1.00 15.00 256 GLN A C 13
ATOM 8396 O O . GLN A 1 25 ? 5.390 -12.243 -3.512 1.00 15.00 256 GLN A O 13
ATOM 8410 N N . THR A 1 26 ? 4.777 -10.713 -1.955 1.00 15.00 257 THR A N 13
ATOM 8411 C CA . THR A 1 26 ? 3.905 -11.578 -1.198 1.00 15.00 257 THR A CA 13
ATOM 8412 C C . THR A 1 26 ? 2.525 -10.995 -1.086 1.00 15.00 257 THR A C 13
ATOM 8413 O O . THR A 1 26 ? 1.735 -11.300 -0.193 1.00 15.00 257 THR A O 13
ATOM 8424 N N . GLY A 1 27 ? 2.282 -10.201 -2.050 1.00 15.00 258 GLY A N 13
ATOM 8425 C CA . GLY A 1 27 ? 1.067 -9.408 -2.144 1.00 15.00 258 GLY A CA 13
ATOM 8426 C C . GLY A 1 27 ? 0.798 -8.572 -0.898 1.00 15.00 258 GLY A C 13
ATOM 8427 O O . GLY A 1 27 ? -0.068 -8.913 -0.094 1.00 15.00 258 GLY A O 13
ATOM 8431 N N . VAL A 1 28 ? 1.540 -7.480 -0.727 1.00 15.00 259 VAL A N 13
ATOM 8432 C CA . VAL A 1 28 ? 1.295 -6.574 0.398 1.00 15.00 259 VAL A CA 13
ATOM 8433 C C . VAL A 1 28 ? 0.300 -5.502 0.040 1.00 15.00 259 VAL A C 13
ATOM 8434 O O . VAL A 1 28 ? 0.525 -4.716 -0.871 1.00 15.00 259 VAL A O 13
ATOM 8447 N N . SER A 1 29 ? -0.786 -5.498 0.786 1.00 15.00 260 SER A N 13
ATOM 8448 C CA . SER A 1 29 ? -1.790 -4.439 0.721 1.00 15.00 260 SER A CA 13
ATOM 8449 C C . SER A 1 29 ? -2.162 -4.027 2.131 1.00 15.00 260 SER A C 13
ATOM 8450 O O . SER A 1 29 ? -2.820 -4.775 2.852 1.00 15.00 260 SER A O 13
ATOM 8458 N N . THR A 1 30 ? -1.711 -2.853 2.535 1.00 15.00 261 THR A N 13
ATOM 8459 C CA . THR A 1 30 ? -1.780 -2.484 3.944 1.00 15.00 261 THR A CA 13
ATOM 8460 C C . THR A 1 30 ? -1.926 -0.980 4.156 1.00 15.00 261 THR A C 13
ATOM 8461 O O . THR A 1 30 ? -1.477 -0.176 3.330 1.00 15.00 261 THR A O 13
ATOM 8472 N N . TRP A 1 31 ? -2.585 -0.615 5.257 1.00 15.00 262 TRP A N 13
ATOM 8473 C CA . TRP A 1 31 ? -2.702 0.779 5.665 1.00 15.00 262 TRP A CA 13
ATOM 8474 C C . TRP A 1 31 ? -1.377 1.306 6.207 1.00 15.00 262 TRP A C 13
ATOM 8475 O O . TRP A 1 31 ? -1.111 2.507 6.163 1.00 15.00 262 TRP A O 13
ATOM 8496 N N . HIS A 1 32 ? -0.571 0.415 6.773 1.00 15.00 263 HIS A N 13
ATOM 8497 C CA . HIS A 1 32 ? 0.610 0.844 7.512 1.00 15.00 263 HIS A CA 13
ATOM 8498 C C . HIS A 1 32 ? 1.809 0.999 6.588 1.00 15.00 263 HIS A C 13
ATOM 8499 O O . HIS A 1 32 ? 2.073 0.143 5.744 1.00 15.00 263 HIS A O 13
ATOM 8514 N N . ASP A 1 33 ? 2.521 2.104 6.761 1.00 15.00 264 ASP A N 13
ATOM 8515 C CA . ASP A 1 33 ? 3.791 2.321 6.084 1.00 15.00 264 ASP A CA 13
ATOM 8516 C C . ASP A 1 33 ? 4.710 1.129 6.334 1.00 15.00 264 ASP A C 13
ATOM 8517 O O . ASP A 1 33 ? 4.915 0.722 7.468 1.00 15.00 264 ASP A O 13
ATOM 8526 N N . PRO A 1 34 ? 5.251 0.528 5.279 1.00 15.00 265 PRO A N 13
ATOM 8527 C CA . PRO A 1 34 ? 6.032 -0.700 5.394 1.00 15.00 265 PRO A CA 13
ATOM 8528 C C . PRO A 1 34 ? 7.440 -0.490 5.912 1.00 15.00 265 PRO A C 13
ATOM 8529 O O . PRO A 1 34 ? 8.129 -1.446 6.261 1.00 15.00 265 PRO A O 13
ATOM 8540 N N . ARG A 1 35 ? 7.885 0.744 5.913 1.00 15.00 266 ARG A N 13
ATOM 8541 C CA . ARG A 1 35 ? 9.166 1.073 6.492 1.00 15.00 266 ARG A CA 13
ATOM 8542 C C . ARG A 1 35 ? 9.006 1.154 7.997 1.00 15.00 266 ARG A C 13
ATOM 8543 O O . ARG A 1 35 ? 9.972 1.289 8.753 1.00 15.00 266 ARG A O 13
ATOM 8564 N N . ILE A 1 36 ? 7.754 1.082 8.399 1.00 15.00 267 ILE A N 13
ATOM 8565 C CA . ILE A 1 36 ? 7.388 1.077 9.816 1.00 15.00 267 ILE A CA 13
ATOM 8566 C C . ILE A 1 36 ? 7.702 -0.283 10.425 1.00 15.00 267 ILE A C 13
ATOM 8567 O O . ILE A 1 36 ? 6.916 -1.226 10.210 1.00 15.00 267 ILE A O 13
ATOM 8584 N N . THR B 2 1 ? 1.103 2.828 -8.754 1.00 15.00 208 THR B N 13
ATOM 8585 C CA . THR B 2 1 ? 1.605 2.332 -10.050 1.00 15.00 208 THR B CA 13
ATOM 8586 C C . THR B 2 1 ? 0.740 1.181 -10.570 1.00 15.00 208 THR B C 13
ATOM 8587 O O . THR B 2 1 ? -0.044 1.361 -11.503 1.00 15.00 208 THR B O 13
ATOM 8600 N N . SER B 2 2 ? 0.858 0.015 -9.946 1.00 15.00 209 SER B N 13
ATOM 8601 C CA . SER B 2 2 ? 0.117 -1.161 -10.375 1.00 15.00 209 SER B CA 13
ATOM 8602 C C . SER B 2 2 ? -0.379 -1.963 -9.172 1.00 15.00 209 SER B C 13
ATOM 8603 O O . SER B 2 2 ? 0.396 -2.645 -8.501 1.00 15.00 209 SER B O 13
ATOM 8625 N N . ASP B 2 4 ? -3.440 -4.657 -7.550 1.00 15.00 211 ASP B N 13
ATOM 8626 C CA . ASP B 2 4 ? -4.511 -5.618 -7.797 1.00 15.00 211 ASP B CA 13
ATOM 8627 C C . ASP B 2 4 ? -5.587 -5.662 -6.673 1.00 15.00 211 ASP B C 13
ATOM 8628 O O . ASP B 2 4 ? -6.672 -6.194 -6.902 1.00 15.00 211 ASP B O 13
ATOM 8637 N N . PRO B 2 5 ? -5.351 -5.103 -5.456 1.00 15.00 212 PRO B N 13
ATOM 8638 C CA . PRO B 2 5 ? -6.223 -5.317 -4.318 1.00 15.00 212 PRO B CA 13
ATOM 8639 C C . PRO B 2 5 ? -7.284 -4.231 -4.196 1.00 15.00 212 PRO B C 13
ATOM 8640 O O . PRO B 2 5 ? -7.134 -3.133 -4.732 1.00 15.00 212 PRO B O 13
ATOM 8651 N N . GLY B 2 6 ? -8.343 -4.522 -3.474 1.00 15.00 213 GLY B N 13
ATOM 8652 C CA . GLY B 2 6 ? -9.337 -3.510 -3.228 1.00 15.00 213 GLY B CA 13
ATOM 8653 C C . GLY B 2 6 ? -9.003 -2.739 -1.972 1.00 15.00 213 GLY B C 13
ATOM 8654 O O . GLY B 2 6 ? -8.250 -3.224 -1.122 1.00 15.00 213 GLY B O 13
ATOM 8672 N N . PRO B 2 8 ? -9.666 -0.825 1.659 1.00 15.00 215 PRO B N 13
ATOM 8673 C CA . PRO B 2 8 ? -10.385 -1.192 2.878 1.00 15.00 215 PRO B CA 13
ATOM 8674 C C . PRO B 2 8 ? -11.235 -0.052 3.445 1.00 15.00 215 PRO B C 13
ATOM 8675 O O . PRO B 2 8 ? -10.766 1.062 3.659 1.00 15.00 215 PRO B O 13
ATOM 8686 N N . PHE B 2 9 ? -12.513 -0.338 3.653 1.00 15.00 216 PHE B N 13
ATOM 8687 C CA . PHE B 2 9 ? -13.416 0.612 4.282 1.00 15.00 216 PHE B CA 13
ATOM 8688 C C . PHE B 2 9 ? -13.349 0.453 5.793 1.00 15.00 216 PHE B C 13
ATOM 8689 O O . PHE B 2 9 ? -14.077 -0.352 6.378 1.00 15.00 216 PHE B O 13
ATOM 8706 N N . GLN B 2 10 ? -12.426 1.171 6.410 1.00 15.00 217 GLN B N 13
ATOM 8707 C CA . GLN B 2 10 ? -12.199 1.060 7.839 1.00 15.00 217 GLN B CA 13
ATOM 8708 C C . GLN B 2 10 ? -11.952 2.441 8.433 1.00 15.00 217 GLN B C 13
ATOM 8709 O O . GLN B 2 10 ? -10.806 2.927 8.350 1.00 15.00 217 GLN B O 13
ATOM 8724 N N . GLU A 1 4 ? 10.235 7.448 3.382 1.00 15.00 235 GLU A N 14
ATOM 8725 C CA . GLU A 1 4 ? 10.750 6.640 2.259 1.00 15.00 235 GLU A CA 14
ATOM 8726 C C . GLU A 1 4 ? 10.673 5.163 2.610 1.00 15.00 235 GLU A C 14
ATOM 8727 O O . GLU A 1 4 ? 11.011 4.762 3.723 1.00 15.00 235 GLU A O 14
ATOM 8739 N N . LEU A 1 5 ? 10.242 4.354 1.658 1.00 15.00 236 LEU A N 14
ATOM 8740 C CA . LEU A 1 5 ? 10.055 2.931 1.892 1.00 15.00 236 LEU A CA 14
ATOM 8741 C C . LEU A 1 5 ? 11.238 2.154 1.331 1.00 15.00 236 LEU A C 14
ATOM 8742 O O . LEU A 1 5 ? 12.035 2.697 0.566 1.00 15.00 236 LEU A O 14
ATOM 8758 N N . PRO A 1 6 ? 11.373 0.875 1.700 1.00 15.00 237 PRO A N 14
ATOM 8759 C CA . PRO A 1 6 ? 12.316 -0.027 1.036 1.00 15.00 237 PRO A CA 14
ATOM 8760 C C . PRO A 1 6 ? 11.852 -0.338 -0.374 1.00 15.00 237 PRO A C 14
ATOM 8761 O O . PRO A 1 6 ? 10.671 -0.196 -0.704 1.00 15.00 237 PRO A O 14
ATOM 8772 N N . GLU A 1 7 ? 12.780 -0.795 -1.190 1.00 15.00 238 GLU A N 14
ATOM 8773 C CA . GLU A 1 7 ? 12.515 -0.998 -2.608 1.00 15.00 238 GLU A CA 14
ATOM 8774 C C . GLU A 1 7 ? 11.553 -2.162 -2.811 1.00 15.00 238 GLU A C 14
ATOM 8775 O O . GLU A 1 7 ? 11.833 -3.298 -2.421 1.00 15.00 238 GLU A O 14
ATOM 8787 N N . GLY A 1 8 ? 10.410 -1.859 -3.412 1.00 15.00 239 GLY A N 14
ATOM 8788 C CA . GLY A 1 8 ? 9.397 -2.862 -3.636 1.00 15.00 239 GLY A CA 14
ATOM 8789 C C . GLY A 1 8 ? 8.001 -2.355 -3.329 1.00 15.00 239 GLY A C 14
ATOM 8790 O O . GLY A 1 8 ? 7.014 -2.956 -3.748 1.00 15.00 239 GLY A O 14
ATOM 8794 N N . TYR A 1 9 ? 7.917 -1.264 -2.580 1.00 15.00 240 TYR A N 14
ATOM 8795 C CA . TYR A 1 9 ? 6.627 -0.684 -2.221 1.00 15.00 240 TYR A CA 14
ATOM 8796 C C . TYR A 1 9 ? 6.346 0.548 -3.061 1.00 15.00 240 TYR A C 14
ATOM 8797 O O . TYR A 1 9 ? 7.198 1.429 -3.180 1.00 15.00 240 TYR A O 14
ATOM 8815 N N . GLU A 1 10 ? 5.153 0.624 -3.621 1.00 15.00 241 GLU A N 14
ATOM 8816 C CA . GLU A 1 10 ? 4.699 1.848 -4.250 1.00 15.00 241 GLU A CA 14
ATOM 8817 C C . GLU A 1 10 ? 3.607 2.484 -3.400 1.00 15.00 241 GLU A C 14
ATOM 8818 O O . GLU A 1 10 ? 2.730 1.794 -2.871 1.00 15.00 241 GLU A O 14
ATOM 8830 N N . GLN A 1 11 ? 3.656 3.799 -3.278 1.00 15.00 242 GLN A N 14
ATOM 8831 C CA . GLN A 1 11 ? 2.692 4.520 -2.470 1.00 15.00 242 GLN A CA 14
ATOM 8832 C C . GLN A 1 11 ? 1.508 4.896 -3.343 1.00 15.00 242 GLN A C 14
ATOM 8833 O O . GLN A 1 11 ? 1.602 5.778 -4.196 1.00 15.00 242 GLN A O 14
ATOM 8847 N N . ARG A 1 12 ? 0.412 4.180 -3.158 1.00 15.00 243 ARG A N 14
ATOM 8848 C CA . ARG A 1 12 ? -0.770 4.382 -3.975 1.00 15.00 243 ARG A CA 14
ATOM 8849 C C . ARG A 1 12 ? -1.856 5.110 -3.202 1.00 15.00 243 ARG A C 14
ATOM 8850 O O . ARG A 1 12 ? -2.118 4.811 -2.035 1.00 15.00 243 ARG A O 14
ATOM 8871 N N . THR A 1 13 ? -2.503 6.037 -3.881 1.00 15.00 244 THR A N 14
ATOM 8872 C CA . THR A 1 13 ? -3.556 6.838 -3.297 1.00 15.00 244 THR A CA 14
ATOM 8873 C C . THR A 1 13 ? -4.798 6.787 -4.184 1.00 15.00 244 THR A C 14
ATOM 8874 O O . THR A 1 13 ? -4.764 7.206 -5.342 1.00 15.00 244 THR A O 14
ATOM 8885 N N . THR A 1 14 ? -5.877 6.252 -3.646 1.00 15.00 245 THR A N 14
ATOM 8886 C CA . THR A 1 14 ? -7.136 6.175 -4.367 1.00 15.00 245 THR A CA 14
ATOM 8887 C C . THR A 1 14 ? -7.962 7.427 -4.105 1.00 15.00 245 THR A C 14
ATOM 8888 O O . THR A 1 14 ? -7.829 8.047 -3.046 1.00 15.00 245 THR A O 14
ATOM 8899 N N . VAL A 1 15 ? -8.788 7.812 -5.085 1.00 15.00 246 VAL A N 14
ATOM 8900 C CA . VAL A 1 15 ? -9.679 8.972 -4.958 1.00 15.00 246 VAL A CA 14
ATOM 8901 C C . VAL A 1 15 ? -10.556 8.842 -3.706 1.00 15.00 246 VAL A C 14
ATOM 8902 O O . VAL A 1 15 ? -11.135 9.815 -3.220 1.00 15.00 246 VAL A O 14
ATOM 8915 N N . GLN A 1 16 ? -10.641 7.615 -3.203 1.00 15.00 247 GLN A N 14
ATOM 8916 C CA . GLN A 1 16 ? -11.281 7.302 -1.929 1.00 15.00 247 GLN A CA 14
ATOM 8917 C C . GLN A 1 16 ? -10.723 8.161 -0.785 1.00 15.00 247 GLN A C 14
ATOM 8918 O O . GLN A 1 16 ? -11.386 8.364 0.232 1.00 15.00 247 GLN A O 14
ATOM 8932 N N . GLY A 1 17 ? -9.496 8.641 -0.946 1.00 15.00 248 GLY A N 14
ATOM 8933 C CA . GLY A 1 17 ? -8.913 9.525 0.044 1.00 15.00 248 GLY A CA 14
ATOM 8934 C C . GLY A 1 17 ? -7.925 8.820 0.953 1.00 15.00 248 GLY A C 14
ATOM 8935 O O . GLY A 1 17 ? -7.305 9.447 1.810 1.00 15.00 248 GLY A O 14
ATOM 8939 N N . GLN A 1 18 ? -7.775 7.517 0.770 1.00 15.00 249 GLN A N 14
ATOM 8940 C CA . GLN A 1 18 ? -6.870 6.737 1.601 1.00 15.00 249 GLN A CA 14
ATOM 8941 C C . GLN A 1 18 ? -5.694 6.204 0.796 1.00 15.00 249 GLN A C 14
ATOM 8942 O O . GLN A 1 18 ? -5.839 5.821 -0.369 1.00 15.00 249 GLN A O 14
ATOM 8956 N N . VAL A 1 19 ? -4.539 6.167 1.439 1.00 15.00 250 VAL A N 14
ATOM 8957 C CA . VAL A 1 19 ? -3.331 5.636 0.832 1.00 15.00 250 VAL A CA 14
ATOM 8958 C C . VAL A 1 19 ? -3.112 4.190 1.273 1.00 15.00 250 VAL A C 14
ATOM 8959 O O . VAL A 1 19 ? -3.300 3.857 2.442 1.00 15.00 250 VAL A O 14
ATOM 8972 N N . TYR A 1 20 ? -2.741 3.330 0.341 1.00 15.00 251 TYR A N 14
ATOM 8973 C CA . TYR A 1 20 ? -2.449 1.946 0.677 1.00 15.00 251 TYR A CA 14
ATOM 8974 C C . TYR A 1 20 ? -1.111 1.521 0.079 1.00 15.00 251 TYR A C 14
ATOM 8975 O O . TYR A 1 20 ? -0.844 1.743 -1.103 1.00 15.00 251 TYR A O 14
ATOM 8993 N N . PHE A 1 21 ? -0.271 0.915 0.916 1.00 15.00 252 PHE A N 14
ATOM 8994 C CA . PHE A 1 21 ? 1.095 0.577 0.528 1.00 15.00 252 PHE A CA 14
ATOM 8995 C C . PHE A 1 21 ? 1.165 -0.795 -0.087 1.00 15.00 252 PHE A C 14
ATOM 8996 O O . PHE A 1 21 ? 0.995 -1.805 0.601 1.00 15.00 252 PHE A O 14
ATOM 9013 N N . LEU A 1 22 ? 1.399 -0.828 -1.388 1.00 15.00 253 LEU A N 14
ATOM 9014 C CA . LEU A 1 22 ? 1.424 -2.077 -2.117 1.00 15.00 253 LEU A CA 14
ATOM 9015 C C . LEU A 1 22 ? 2.804 -2.484 -2.578 1.00 15.00 253 LEU A C 14
ATOM 9016 O O . LEU A 1 22 ? 3.580 -1.701 -3.121 1.00 15.00 253 LEU A O 14
ATOM 9032 N N . HIS A 1 23 ? 3.057 -3.753 -2.346 1.00 15.00 254 HIS A N 14
ATOM 9033 C CA . HIS A 1 23 ? 4.296 -4.418 -2.704 1.00 15.00 254 HIS A CA 14
ATOM 9034 C C . HIS A 1 23 ? 3.952 -5.801 -3.175 1.00 15.00 254 HIS A C 14
ATOM 9035 O O . HIS A 1 23 ? 3.596 -6.653 -2.356 1.00 15.00 254 HIS A O 14
ATOM 9050 N N . THR A 1 24 ? 4.009 -6.068 -4.457 1.00 15.00 255 THR A N 14
ATOM 9051 C CA . THR A 1 24 ? 3.696 -7.411 -4.839 1.00 15.00 255 THR A CA 14
ATOM 9052 C C . THR A 1 24 ? 4.948 -8.189 -5.189 1.00 15.00 255 THR A C 14
ATOM 9053 O O . THR A 1 24 ? 5.408 -8.224 -6.327 1.00 15.00 255 THR A O 14
ATOM 9064 N N . GLN A 1 25 ? 5.509 -8.770 -4.150 1.00 15.00 256 GLN A N 14
ATOM 9065 C CA . GLN A 1 25 ? 6.198 -10.035 -4.205 1.00 15.00 256 GLN A CA 14
ATOM 9066 C C . GLN A 1 25 ? 5.244 -11.080 -3.662 1.00 15.00 256 GLN A C 14
ATOM 9067 O O . GLN A 1 25 ? 5.027 -12.142 -4.241 1.00 15.00 256 GLN A O 14
ATOM 9081 N N . THR A 1 26 ? 4.690 -10.727 -2.498 1.00 15.00 257 THR A N 14
ATOM 9082 C CA . THR A 1 26 ? 3.824 -11.589 -1.731 1.00 15.00 257 THR A CA 14
ATOM 9083 C C . THR A 1 26 ? 2.513 -10.919 -1.418 1.00 15.00 257 THR A C 14
ATOM 9084 O O . THR A 1 26 ? 1.852 -11.188 -0.414 1.00 15.00 257 THR A O 14
ATOM 9095 N N . GLY A 1 27 ? 2.167 -10.096 -2.332 1.00 15.00 258 GLY A N 14
ATOM 9096 C CA . GLY A 1 27 ? 0.963 -9.280 -2.263 1.00 15.00 258 GLY A CA 14
ATOM 9097 C C . GLY A 1 27 ? 0.783 -8.533 -0.943 1.00 15.00 258 GLY A C 14
ATOM 9098 O O . GLY A 1 27 ? -0.035 -8.925 -0.113 1.00 15.00 258 GLY A O 14
ATOM 9102 N N . VAL A 1 28 ? 1.536 -7.455 -0.746 1.00 15.00 259 VAL A N 14
ATOM 9103 C CA . VAL A 1 28 ? 1.301 -6.585 0.411 1.00 15.00 259 VAL A CA 14
ATOM 9104 C C . VAL A 1 28 ? 0.311 -5.501 0.076 1.00 15.00 259 VAL A C 14
ATOM 9105 O O . VAL A 1 28 ? 0.558 -4.684 -0.800 1.00 15.00 259 VAL A O 14
ATOM 9118 N N . SER A 1 29 ? -0.798 -5.520 0.788 1.00 15.00 260 SER A N 14
ATOM 9119 C CA . SER A 1 29 ? -1.790 -4.449 0.717 1.00 15.00 260 SER A CA 14
ATOM 9120 C C . SER A 1 29 ? -2.189 -4.035 2.119 1.00 15.00 260 SER A C 14
ATOM 9121 O O . SER A 1 29 ? -2.870 -4.772 2.829 1.00 15.00 260 SER A O 14
ATOM 9129 N N . THR A 1 30 ? -1.733 -2.867 2.532 1.00 15.00 261 THR A N 14
ATOM 9130 C CA . THR A 1 30 ? -1.845 -2.501 3.938 1.00 15.00 261 THR A CA 14
ATOM 9131 C C . THR A 1 30 ? -1.977 -0.996 4.162 1.00 15.00 261 THR A C 14
ATOM 9132 O O . THR A 1 30 ? -1.495 -0.185 3.366 1.00 15.00 261 THR A O 14
ATOM 9143 N N . TRP A 1 31 ? -2.672 -0.652 5.246 1.00 15.00 262 TRP A N 14
ATOM 9144 C CA . TRP A 1 31 ? -2.788 0.727 5.707 1.00 15.00 262 TRP A CA 14
ATOM 9145 C C . TRP A 1 31 ? -1.457 1.271 6.214 1.00 15.00 262 TRP A C 14
ATOM 9146 O O . TRP A 1 31 ? -1.194 2.471 6.128 1.00 15.00 262 TRP A O 14
ATOM 9167 N N . HIS A 1 32 ? -0.639 0.398 6.789 1.00 15.00 263 HIS A N 14
ATOM 9168 C CA . HIS A 1 32 ? 0.529 0.853 7.526 1.00 15.00 263 HIS A CA 14
ATOM 9169 C C . HIS A 1 32 ? 1.731 1.015 6.612 1.00 15.00 263 HIS A C 14
ATOM 9170 O O . HIS A 1 32 ? 2.004 0.160 5.768 1.00 15.00 263 HIS A O 14
ATOM 9185 N N . ASP A 1 33 ? 2.441 2.120 6.789 1.00 15.00 264 ASP A N 14
ATOM 9186 C CA . ASP A 1 33 ? 3.714 2.333 6.115 1.00 15.00 264 ASP A CA 14
ATOM 9187 C C . ASP A 1 33 ? 4.644 1.172 6.454 1.00 15.00 264 ASP A C 14
ATOM 9188 O O . ASP A 1 33 ? 4.807 0.819 7.615 1.00 15.00 264 ASP A O 14
ATOM 9197 N N . PRO A 1 34 ? 5.243 0.537 5.453 1.00 15.00 265 PRO A N 14
ATOM 9198 C CA . PRO A 1 34 ? 6.050 -0.656 5.673 1.00 15.00 265 PRO A CA 14
ATOM 9199 C C . PRO A 1 34 ? 7.417 -0.353 6.246 1.00 15.00 265 PRO A C 14
ATOM 9200 O O . PRO A 1 34 ? 8.117 -1.248 6.726 1.00 15.00 265 PRO A O 14
ATOM 9211 N N . ARG A 1 35 ? 7.803 0.897 6.181 1.00 15.00 266 ARG A N 14
ATOM 9212 C CA . ARG A 1 35 ? 9.051 1.328 6.758 1.00 15.00 266 ARG A CA 14
ATOM 9213 C C . ARG A 1 35 ? 8.864 1.524 8.244 1.00 15.00 266 ARG A C 14
ATOM 9214 O O . ARG A 1 35 ? 9.805 1.794 8.989 1.00 15.00 266 ARG A O 14
ATOM 9235 N N . ILE A 1 36 ? 7.621 1.393 8.649 1.00 15.00 267 ILE A N 14
ATOM 9236 C CA . ILE A 1 36 ? 7.257 1.512 10.061 1.00 15.00 267 ILE A CA 14
ATOM 9237 C C . ILE A 1 36 ? 7.787 0.309 10.837 1.00 15.00 267 ILE A C 14
ATOM 9238 O O . ILE A 1 36 ? 8.726 0.478 11.640 1.00 15.00 267 ILE A O 14
ATOM 9255 N N . THR B 2 1 ? 2.736 2.082 -10.032 1.00 15.00 208 THR B N 14
ATOM 9256 C CA . THR B 2 1 ? 1.281 2.306 -9.948 1.00 15.00 208 THR B CA 14
ATOM 9257 C C . THR B 2 1 ? 0.524 1.135 -10.573 1.00 15.00 208 THR B C 14
ATOM 9258 O O . THR B 2 1 ? 0.002 1.232 -11.685 1.00 15.00 208 THR B O 14
ATOM 9271 N N . SER B 2 2 ? 0.506 0.013 -9.868 1.00 15.00 209 SER B N 14
ATOM 9272 C CA . SER B 2 2 ? -0.168 -1.186 -10.339 1.00 15.00 209 SER B CA 14
ATOM 9273 C C . SER B 2 2 ? -0.671 -2.004 -9.152 1.00 15.00 209 SER B C 14
ATOM 9274 O O . SER B 2 2 ? 0.122 -2.567 -8.396 1.00 15.00 209 SER B O 14
ATOM 9296 N N . ASP B 2 4 ? -3.595 -4.902 -7.582 1.00 15.00 211 ASP B N 14
ATOM 9297 C CA . ASP B 2 4 ? -4.629 -5.921 -7.726 1.00 15.00 211 ASP B CA 14
ATOM 9298 C C . ASP B 2 4 ? -5.666 -5.933 -6.567 1.00 15.00 211 ASP B C 14
ATOM 9299 O O . ASP B 2 4 ? -6.707 -6.575 -6.708 1.00 15.00 211 ASP B O 14
ATOM 9308 N N . PRO B 2 5 ? -5.422 -5.274 -5.392 1.00 15.00 212 PRO B N 14
ATOM 9309 C CA . PRO B 2 5 ? -6.266 -5.420 -4.216 1.00 15.00 212 PRO B CA 14
ATOM 9310 C C . PRO B 2 5 ? -7.320 -4.319 -4.104 1.00 15.00 212 PRO B C 14
ATOM 9311 O O . PRO B 2 5 ? -7.184 -3.249 -4.691 1.00 15.00 212 PRO B O 14
ATOM 9322 N N . GLY B 2 6 ? -8.358 -4.576 -3.333 1.00 15.00 213 GLY B N 14
ATOM 9323 C CA . GLY B 2 6 ? -9.339 -3.550 -3.080 1.00 15.00 213 GLY B CA 14
ATOM 9324 C C . GLY B 2 6 ? -8.977 -2.732 -1.859 1.00 15.00 213 GLY B C 14
ATOM 9325 O O . GLY B 2 6 ? -8.227 -3.193 -0.994 1.00 15.00 213 GLY B O 14
ATOM 9343 N N . PRO B 2 8 ? -9.608 -0.690 1.721 1.00 15.00 215 PRO B N 14
ATOM 9344 C CA . PRO B 2 8 ? -10.361 -0.923 2.962 1.00 15.00 215 PRO B CA 14
ATOM 9345 C C . PRO B 2 8 ? -11.099 0.317 3.466 1.00 15.00 215 PRO B C 14
ATOM 9346 O O . PRO B 2 8 ? -10.646 1.446 3.297 1.00 15.00 215 PRO B O 14
ATOM 9357 N N . PHE B 2 9 ? -12.252 0.088 4.084 1.00 15.00 216 PHE B N 14
ATOM 9358 C CA . PHE B 2 9 ? -13.016 1.161 4.707 1.00 15.00 216 PHE B CA 14
ATOM 9359 C C . PHE B 2 9 ? -12.734 1.194 6.203 1.00 15.00 216 PHE B C 14
ATOM 9360 O O . PHE B 2 9 ? -13.252 2.037 6.931 1.00 15.00 216 PHE B O 14
ATOM 9377 N N . GLN B 2 10 ? -11.901 0.265 6.644 1.00 15.00 217 GLN B N 14
ATOM 9378 C CA . GLN B 2 10 ? -11.647 0.063 8.061 1.00 15.00 217 GLN B CA 14
ATOM 9379 C C . GLN B 2 10 ? -10.446 0.870 8.523 1.00 15.00 217 GLN B C 14
ATOM 9380 O O . GLN B 2 10 ? -10.635 2.009 8.993 1.00 15.00 217 GLN B O 14
ATOM 9395 N N . GLU A 1 4 ? 10.291 7.719 1.038 1.00 15.00 235 GLU A N 15
ATOM 9396 C CA . GLU A 1 4 ? 11.352 6.709 0.828 1.00 15.00 235 GLU A CA 15
ATOM 9397 C C . GLU A 1 4 ? 11.086 5.477 1.676 1.00 15.00 235 GLU A C 15
ATOM 9398 O O . GLU A 1 4 ? 11.080 5.543 2.905 1.00 15.00 235 GLU A O 15
ATOM 9410 N N . LEU A 1 5 ? 10.855 4.357 1.007 1.00 15.00 236 LEU A N 15
ATOM 9411 C CA . LEU A 1 5 ? 10.517 3.106 1.674 1.00 15.00 236 LEU A CA 15
ATOM 9412 C C . LEU A 1 5 ? 11.581 2.063 1.338 1.00 15.00 236 LEU A C 15
ATOM 9413 O O . LEU A 1 5 ? 12.528 2.364 0.611 1.00 15.00 236 LEU A O 15
ATOM 9429 N N . PRO A 1 6 ? 11.465 0.832 1.863 1.00 15.00 237 PRO A N 15
ATOM 9430 C CA . PRO A 1 6 ? 12.266 -0.285 1.369 1.00 15.00 237 PRO A CA 15
ATOM 9431 C C . PRO A 1 6 ? 11.819 -0.678 -0.027 1.00 15.00 237 PRO A C 15
ATOM 9432 O O . PRO A 1 6 ? 10.707 -0.360 -0.460 1.00 15.00 237 PRO A O 15
ATOM 9443 N N . GLU A 1 7 ? 12.680 -1.397 -0.706 1.00 15.00 238 GLU A N 15
ATOM 9444 C CA . GLU A 1 7 ? 12.494 -1.692 -2.119 1.00 15.00 238 GLU A CA 15
ATOM 9445 C C . GLU A 1 7 ? 11.326 -2.649 -2.335 1.00 15.00 238 GLU A C 15
ATOM 9446 O O . GLU A 1 7 ? 11.261 -3.720 -1.731 1.00 15.00 238 GLU A O 15
ATOM 9458 N N . GLY A 1 8 ? 10.399 -2.242 -3.195 1.00 15.00 239 GLY A N 15
ATOM 9459 C CA . GLY A 1 8 ? 9.285 -3.097 -3.542 1.00 15.00 239 GLY A CA 15
ATOM 9460 C C . GLY A 1 8 ? 7.928 -2.449 -3.325 1.00 15.00 239 GLY A C 15
ATOM 9461 O O . GLY A 1 8 ? 6.919 -2.956 -3.815 1.00 15.00 239 GLY A O 15
ATOM 9465 N N . TYR A 1 9 ? 7.884 -1.349 -2.584 1.00 15.00 240 TYR A N 15
ATOM 9466 C CA . TYR A 1 9 ? 6.611 -0.689 -2.295 1.00 15.00 240 TYR A CA 15
ATOM 9467 C C . TYR A 1 9 ? 6.408 0.511 -3.203 1.00 15.00 240 TYR A C 15
ATOM 9468 O O . TYR A 1 9 ? 7.328 1.305 -3.409 1.00 15.00 240 TYR A O 15
ATOM 9486 N N . GLU A 1 10 ? 5.203 0.653 -3.722 1.00 15.00 241 GLU A N 15
ATOM 9487 C CA . GLU A 1 10 ? 4.810 1.877 -4.392 1.00 15.00 241 GLU A CA 15
ATOM 9488 C C . GLU A 1 10 ? 3.871 2.654 -3.479 1.00 15.00 241 GLU A C 15
ATOM 9489 O O . GLU A 1 10 ? 3.087 2.060 -2.731 1.00 15.00 241 GLU A O 15
ATOM 9501 N N . GLN A 1 11 ? 3.940 3.973 -3.532 1.00 15.00 242 GLN A N 15
ATOM 9502 C CA . GLN A 1 11 ? 3.055 4.788 -2.722 1.00 15.00 242 GLN A CA 15
ATOM 9503 C C . GLN A 1 11 ? 1.796 5.058 -3.519 1.00 15.00 242 GLN A C 15
ATOM 9504 O O . GLN A 1 11 ? 1.818 5.769 -4.525 1.00 15.00 242 GLN A O 15
ATOM 9518 N N . ARG A 1 12 ? 0.709 4.446 -3.096 1.00 15.00 243 ARG A N 15
ATOM 9519 C CA . ARG A 1 12 ? -0.546 4.606 -3.791 1.00 15.00 243 ARG A CA 15
ATOM 9520 C C . ARG A 1 12 ? -1.585 5.263 -2.899 1.00 15.00 243 ARG A C 15
ATOM 9521 O O . ARG A 1 12 ? -1.695 4.966 -1.708 1.00 15.00 243 ARG A O 15
ATOM 9542 N N . THR A 1 13 ? -2.365 6.128 -3.511 1.00 15.00 244 THR A N 15
ATOM 9543 C CA . THR A 1 13 ? -3.369 6.907 -2.826 1.00 15.00 244 THR A CA 15
ATOM 9544 C C . THR A 1 13 ? -4.617 6.968 -3.689 1.00 15.00 244 THR A C 15
ATOM 9545 O O . THR A 1 13 ? -4.582 7.481 -4.805 1.00 15.00 244 THR A O 15
ATOM 9556 N N . THR A 1 14 ? -5.700 6.425 -3.183 1.00 15.00 245 THR A N 15
ATOM 9557 C CA . THR A 1 14 ? -6.950 6.407 -3.913 1.00 15.00 245 THR A CA 15
ATOM 9558 C C . THR A 1 14 ? -7.758 7.658 -3.596 1.00 15.00 245 THR A C 15
ATOM 9559 O O . THR A 1 14 ? -7.618 8.232 -2.514 1.00 15.00 245 THR A O 15
ATOM 9570 N N . VAL A 1 15 ? -8.564 8.095 -4.567 1.00 15.00 246 VAL A N 15
ATOM 9571 C CA . VAL A 1 15 ? -9.432 9.271 -4.422 1.00 15.00 246 VAL A CA 15
ATOM 9572 C C . VAL A 1 15 ? -10.258 9.190 -3.138 1.00 15.00 246 VAL A C 15
ATOM 9573 O O . VAL A 1 15 ? -10.730 10.197 -2.610 1.00 15.00 246 VAL A O 15
ATOM 9586 N N . GLN A 1 16 ? -10.419 7.964 -2.668 1.00 15.00 247 GLN A N 15
ATOM 9587 C CA . GLN A 1 16 ? -11.036 7.668 -1.379 1.00 15.00 247 GLN A CA 15
ATOM 9588 C C . GLN A 1 16 ? -10.428 8.514 -0.249 1.00 15.00 247 GLN A C 15
ATOM 9589 O O . GLN A 1 16 ? -11.054 8.725 0.789 1.00 15.00 247 GLN A O 15
ATOM 9603 N N . GLY A 1 17 ? -9.194 8.967 -0.444 1.00 15.00 248 GLY A N 15
ATOM 9604 C CA . GLY A 1 17 ? -8.534 9.797 0.543 1.00 15.00 248 GLY A CA 15
ATOM 9605 C C . GLY A 1 17 ? -7.576 9.001 1.398 1.00 15.00 248 GLY A C 15
ATOM 9606 O O . GLY A 1 17 ? -6.699 9.558 2.060 1.00 15.00 248 GLY A O 15
ATOM 9610 N N . GLN A 1 18 ? -7.733 7.689 1.362 1.00 15.00 249 GLN A N 15
ATOM 9611 C CA . GLN A 1 18 ? -6.939 6.793 2.185 1.00 15.00 249 GLN A CA 15
ATOM 9612 C C . GLN A 1 18 ? -5.825 6.177 1.348 1.00 15.00 249 GLN A C 15
ATOM 9613 O O . GLN A 1 18 ? -6.053 5.748 0.215 1.00 15.00 249 GLN A O 15
ATOM 9627 N N . VAL A 1 19 ? -4.627 6.128 1.901 1.00 15.00 250 VAL A N 15
ATOM 9628 C CA . VAL A 1 19 ? -3.483 5.574 1.191 1.00 15.00 250 VAL A CA 15
ATOM 9629 C C . VAL A 1 19 ? -3.362 4.079 1.460 1.00 15.00 250 VAL A C 15
ATOM 9630 O O . VAL A 1 19 ? -3.655 3.615 2.561 1.00 15.00 250 VAL A O 15
ATOM 9643 N N . TYR A 1 20 ? -2.951 3.323 0.456 1.00 15.00 251 TYR A N 15
ATOM 9644 C CA . TYR A 1 20 ? -2.685 1.912 0.653 1.00 15.00 251 TYR A CA 15
ATOM 9645 C C . TYR A 1 20 ? -1.378 1.517 -0.026 1.00 15.00 251 TYR A C 15
ATOM 9646 O O . TYR A 1 20 ? -1.199 1.713 -1.230 1.00 15.00 251 TYR A O 15
ATOM 9664 N N . PHE A 1 21 ? -0.468 0.956 0.768 1.00 15.00 252 PHE A N 15
ATOM 9665 C CA . PHE A 1 21 ? 0.895 0.684 0.323 1.00 15.00 252 PHE A CA 15
ATOM 9666 C C . PHE A 1 21 ? 0.994 -0.686 -0.290 1.00 15.00 252 PHE A C 15
ATOM 9667 O O . PHE A 1 21 ? 0.869 -1.697 0.400 1.00 15.00 252 PHE A O 15
ATOM 9684 N N . LEU A 1 22 ? 1.204 -0.714 -1.593 1.00 15.00 253 LEU A N 15
ATOM 9685 C CA . LEU A 1 22 ? 1.217 -1.960 -2.323 1.00 15.00 253 LEU A CA 15
ATOM 9686 C C . LEU A 1 22 ? 2.598 -2.386 -2.773 1.00 15.00 253 LEU A C 15
ATOM 9687 O O . LEU A 1 22 ? 3.386 -1.616 -3.322 1.00 15.00 253 LEU A O 15
ATOM 9703 N N . HIS A 1 23 ? 2.848 -3.652 -2.508 1.00 15.00 254 HIS A N 15
ATOM 9704 C CA . HIS A 1 23 ? 4.111 -4.313 -2.787 1.00 15.00 254 HIS A CA 15
ATOM 9705 C C . HIS A 1 23 ? 3.823 -5.731 -3.188 1.00 15.00 254 HIS A C 15
ATOM 9706 O O . HIS A 1 23 ? 3.450 -6.540 -2.336 1.00 15.00 254 HIS A O 15
ATOM 9721 N N . THR A 1 24 ? 3.960 -6.075 -4.443 1.00 15.00 255 THR A N 15
ATOM 9722 C CA . THR A 1 24 ? 3.686 -7.451 -4.755 1.00 15.00 255 THR A CA 15
ATOM 9723 C C . THR A 1 24 ? 4.974 -8.237 -4.927 1.00 15.00 255 THR A C 15
ATOM 9724 O O . THR A 1 24 ? 5.542 -8.337 -6.011 1.00 15.00 255 THR A O 15
ATOM 9735 N N . GLN A 1 25 ? 5.447 -8.741 -3.801 1.00 15.00 256 GLN A N 15
ATOM 9736 C CA . GLN A 1 25 ? 6.178 -9.984 -3.710 1.00 15.00 256 GLN A CA 15
ATOM 9737 C C . GLN A 1 25 ? 5.203 -11.025 -3.202 1.00 15.00 256 GLN A C 15
ATOM 9738 O O . GLN A 1 25 ? 5.005 -12.088 -3.782 1.00 15.00 256 GLN A O 15
ATOM 9752 N N . THR A 1 26 ? 4.590 -10.650 -2.077 1.00 15.00 257 THR A N 15
ATOM 9753 C CA . THR A 1 26 ? 3.696 -11.501 -1.328 1.00 15.00 257 THR A CA 15
ATOM 9754 C C . THR A 1 26 ? 2.339 -10.873 -1.179 1.00 15.00 257 THR A C 15
ATOM 9755 O O . THR A 1 26 ? 1.564 -11.161 -0.269 1.00 15.00 257 THR A O 15
ATOM 9766 N N . GLY A 1 27 ? 2.086 -10.071 -2.135 1.00 15.00 258 GLY A N 15
ATOM 9767 C CA . GLY A 1 27 ? 0.879 -9.264 -2.196 1.00 15.00 258 GLY A CA 15
ATOM 9768 C C . GLY A 1 27 ? 0.645 -8.432 -0.945 1.00 15.00 258 GLY A C 15
ATOM 9769 O O . GLY A 1 27 ? -0.200 -8.770 -0.117 1.00 15.00 258 GLY A O 15
ATOM 9773 N N . VAL A 1 28 ? 1.394 -7.345 -0.797 1.00 15.00 259 VAL A N 15
ATOM 9774 C CA . VAL A 1 28 ? 1.161 -6.424 0.313 1.00 15.00 259 VAL A CA 15
ATOM 9775 C C . VAL A 1 28 ? 0.170 -5.354 -0.064 1.00 15.00 259 VAL A C 15
ATOM 9776 O O . VAL A 1 28 ? 0.431 -4.537 -0.938 1.00 15.00 259 VAL A O 15
ATOM 9789 N N . SER A 1 29 ? -0.958 -5.393 0.612 1.00 15.00 260 SER A N 15
ATOM 9790 C CA . SER A 1 29 ? -1.947 -4.325 0.548 1.00 15.00 260 SER A CA 15
ATOM 9791 C C . SER A 1 29 ? -2.325 -3.925 1.954 1.00 15.00 260 SER A C 15
ATOM 9792 O O . SER A 1 29 ? -2.976 -4.677 2.680 1.00 15.00 260 SER A O 15
ATOM 9800 N N . THR A 1 30 ? -1.879 -2.755 2.356 1.00 15.00 261 THR A N 15
ATOM 9801 C CA . THR A 1 30 ? -1.990 -2.373 3.751 1.00 15.00 261 THR A CA 15
ATOM 9802 C C . THR A 1 30 ? -2.130 -0.870 3.945 1.00 15.00 261 THR A C 15
ATOM 9803 O O . THR A 1 30 ? -1.652 -0.074 3.133 1.00 15.00 261 THR A O 15
ATOM 9814 N N . TRP A 1 31 ? -2.823 -0.504 5.019 1.00 15.00 262 TRP A N 15
ATOM 9815 C CA . TRP A 1 31 ? -2.976 0.887 5.413 1.00 15.00 262 TRP A CA 15
ATOM 9816 C C . TRP A 1 31 ? -1.668 1.464 5.946 1.00 15.00 262 TRP A C 15
ATOM 9817 O O . TRP A 1 31 ? -1.416 2.664 5.832 1.00 15.00 262 TRP A O 15
ATOM 9838 N N . HIS A 1 32 ? -0.861 0.618 6.578 1.00 15.00 263 HIS A N 15
ATOM 9839 C CA . HIS A 1 32 ? 0.313 1.103 7.292 1.00 15.00 263 HIS A CA 15
ATOM 9840 C C . HIS A 1 32 ? 1.515 1.177 6.371 1.00 15.00 263 HIS A C 15
ATOM 9841 O O . HIS A 1 32 ? 1.781 0.254 5.599 1.00 15.00 263 HIS A O 15
ATOM 9856 N N . ASP A 1 33 ? 2.230 2.283 6.455 1.00 15.00 264 ASP A N 15
ATOM 9857 C CA . ASP A 1 33 ? 3.510 2.415 5.785 1.00 15.00 264 ASP A CA 15
ATOM 9858 C C . ASP A 1 33 ? 4.442 1.322 6.280 1.00 15.00 264 ASP A C 15
ATOM 9859 O O . ASP A 1 33 ? 4.647 1.176 7.470 1.00 15.00 264 ASP A O 15
ATOM 9868 N N . PRO A 1 34 ? 4.988 0.506 5.388 1.00 15.00 265 PRO A N 15
ATOM 9869 C CA . PRO A 1 34 ? 5.862 -0.597 5.778 1.00 15.00 265 PRO A CA 15
ATOM 9870 C C . PRO A 1 34 ? 7.194 -0.111 6.309 1.00 15.00 265 PRO A C 15
ATOM 9871 O O . PRO A 1 34 ? 7.966 -0.868 6.898 1.00 15.00 265 PRO A O 15
ATOM 9882 N N . ARG A 1 35 ? 7.465 1.149 6.055 1.00 15.00 266 ARG A N 15
ATOM 9883 C CA . ARG A 1 35 ? 8.616 1.820 6.608 1.00 15.00 266 ARG A CA 15
ATOM 9884 C C . ARG A 1 35 ? 8.343 2.146 8.068 1.00 15.00 266 ARG A C 15
ATOM 9885 O O . ARG A 1 35 ? 9.233 2.549 8.822 1.00 15.00 266 ARG A O 15
ATOM 9906 N N . ILE A 1 36 ? 7.089 1.967 8.450 1.00 15.00 267 ILE A N 15
ATOM 9907 C CA . ILE A 1 36 ? 6.671 2.159 9.843 1.00 15.00 267 ILE A CA 15
ATOM 9908 C C . ILE A 1 36 ? 5.968 0.912 10.395 1.00 15.00 267 ILE A C 15
ATOM 9909 O O . ILE A 1 36 ? 6.629 0.141 11.124 1.00 15.00 267 ILE A O 15
ATOM 9926 N N . THR B 2 1 ? 0.045 2.420 -9.222 1.00 15.00 208 THR B N 15
ATOM 9927 C CA . THR B 2 1 ? 0.806 2.023 -10.424 1.00 15.00 208 THR B CA 15
ATOM 9928 C C . THR B 2 1 ? 0.513 0.570 -10.784 1.00 15.00 208 THR B C 15
ATOM 9929 O O . THR B 2 1 ? -0.059 0.291 -11.839 1.00 15.00 208 THR B O 15
ATOM 9942 N N . SER B 2 2 ? 0.891 -0.352 -9.910 1.00 15.00 209 SER B N 15
ATOM 9943 C CA . SER B 2 2 ? 0.580 -1.753 -10.113 1.00 15.00 209 SER B CA 15
ATOM 9944 C C . SER B 2 2 ? -0.015 -2.339 -8.836 1.00 15.00 209 SER B C 15
ATOM 9945 O O . SER B 2 2 ? 0.697 -2.651 -7.881 1.00 15.00 209 SER B O 15
ATOM 9967 N N . ASP B 2 4 ? -3.189 -5.034 -7.346 1.00 15.00 211 ASP B N 15
ATOM 9968 C CA . ASP B 2 4 ? -4.193 -6.072 -7.576 1.00 15.00 211 ASP B CA 15
ATOM 9969 C C . ASP B 2 4 ? -5.445 -5.962 -6.649 1.00 15.00 211 ASP B C 15
ATOM 9970 O O . ASP B 2 4 ? -6.464 -6.585 -6.939 1.00 15.00 211 ASP B O 15
ATOM 9979 N N . PRO B 2 5 ? -5.421 -5.174 -5.535 1.00 15.00 212 PRO B N 15
ATOM 9980 C CA . PRO B 2 5 ? -6.406 -5.256 -4.468 1.00 15.00 212 PRO B CA 15
ATOM 9981 C C . PRO B 2 5 ? -7.459 -4.145 -4.498 1.00 15.00 212 PRO B C 15
ATOM 9982 O O . PRO B 2 5 ? -7.258 -3.082 -5.084 1.00 15.00 212 PRO B O 15
ATOM 9993 N N . GLY B 2 6 ? -8.567 -4.398 -3.827 1.00 15.00 213 GLY B N 15
ATOM 9994 C CA . GLY B 2 6 ? -9.573 -3.375 -3.623 1.00 15.00 213 GLY B CA 15
ATOM 9995 C C . GLY B 2 6 ? -9.290 -2.605 -2.348 1.00 15.00 213 GLY B C 15
ATOM 9996 O O . GLY B 2 6 ? -8.556 -3.092 -1.484 1.00 15.00 213 GLY B O 15
ATOM 10014 N N . PRO B 2 8 ? -9.823 -0.855 1.292 1.00 15.00 215 PRO B N 15
ATOM 10015 C CA . PRO B 2 8 ? -10.493 -1.272 2.528 1.00 15.00 215 PRO B CA 15
ATOM 10016 C C . PRO B 2 8 ? -11.198 -0.122 3.244 1.00 15.00 215 PRO B C 15
ATOM 10017 O O . PRO B 2 8 ? -10.943 1.050 2.977 1.00 15.00 215 PRO B O 15
ATOM 10028 N N . PHE B 2 9 ? -12.139 -0.472 4.110 1.00 15.00 216 PHE B N 15
ATOM 10029 C CA . PHE B 2 9 ? -12.772 0.503 4.989 1.00 15.00 216 PHE B CA 15
ATOM 10030 C C . PHE B 2 9 ? -12.552 0.107 6.443 1.00 15.00 216 PHE B C 15
ATOM 10031 O O . PHE B 2 9 ? -13.017 0.777 7.365 1.00 15.00 216 PHE B O 15
ATOM 10048 N N . GLN B 2 10 ? -11.828 -0.988 6.633 1.00 15.00 217 GLN B N 15
ATOM 10049 C CA . GLN B 2 10 ? -11.534 -1.498 7.963 1.00 15.00 217 GLN B CA 15
ATOM 10050 C C . GLN B 2 10 ? -10.197 -0.959 8.465 1.00 15.00 217 GLN B C 15
ATOM 10051 O O . GLN B 2 10 ? -10.210 -0.054 9.323 1.00 15.00 217 GLN B O 15
ATOM 10066 N N . GLU A 1 4 ? 9.700 7.576 2.544 1.00 15.00 235 GLU A N 16
ATOM 10067 C CA . GLU A 1 4 ? 10.664 6.641 1.920 1.00 15.00 235 GLU A CA 16
ATOM 10068 C C . GLU A 1 4 ? 10.369 5.213 2.359 1.00 15.00 235 GLU A C 16
ATOM 10069 O O . GLU A 1 4 ? 10.235 4.936 3.548 1.00 15.00 235 GLU A O 16
ATOM 10081 N N . LEU A 1 5 ? 10.259 4.305 1.401 1.00 15.00 236 LEU A N 16
ATOM 10082 C CA . LEU A 1 5 ? 10.000 2.908 1.714 1.00 15.00 236 LEU A CA 16
ATOM 10083 C C . LEU A 1 5 ? 11.206 2.073 1.319 1.00 15.00 236 LEU A C 16
ATOM 10084 O O . LEU A 1 5 ? 12.104 2.556 0.629 1.00 15.00 236 LEU A O 16
ATOM 10100 N N . PRO A 1 6 ? 11.241 0.813 1.755 1.00 15.00 237 PRO A N 16
ATOM 10101 C CA . PRO A 1 6 ? 12.161 -0.180 1.203 1.00 15.00 237 PRO A CA 16
ATOM 10102 C C . PRO A 1 6 ? 11.762 -0.530 -0.216 1.00 15.00 237 PRO A C 16
ATOM 10103 O O . PRO A 1 6 ? 10.644 -0.250 -0.660 1.00 15.00 237 PRO A O 16
ATOM 10114 N N . GLU A 1 7 ? 12.673 -1.160 -0.907 1.00 15.00 238 GLU A N 16
ATOM 10115 C CA . GLU A 1 7 ? 12.509 -1.418 -2.329 1.00 15.00 238 GLU A CA 16
ATOM 10116 C C . GLU A 1 7 ? 11.419 -2.444 -2.596 1.00 15.00 238 GLU A C 16
ATOM 10117 O O . GLU A 1 7 ? 11.387 -3.526 -2.003 1.00 15.00 238 GLU A O 16
ATOM 10129 N N . GLY A 1 8 ? 10.533 -2.087 -3.510 1.00 15.00 239 GLY A N 16
ATOM 10130 C CA . GLY A 1 8 ? 9.437 -2.960 -3.868 1.00 15.00 239 GLY A CA 16
ATOM 10131 C C . GLY A 1 8 ? 8.077 -2.302 -3.728 1.00 15.00 239 GLY A C 16
ATOM 10132 O O . GLY A 1 8 ? 7.166 -2.589 -4.504 1.00 15.00 239 GLY A O 16
ATOM 10136 N N . TYR A 1 9 ? 7.924 -1.434 -2.739 1.00 15.00 240 TYR A N 16
ATOM 10137 C CA . TYR A 1 9 ? 6.626 -0.818 -2.470 1.00 15.00 240 TYR A CA 16
ATOM 10138 C C . TYR A 1 9 ? 6.408 0.388 -3.364 1.00 15.00 240 TYR A C 16
ATOM 10139 O O . TYR A 1 9 ? 7.356 1.079 -3.733 1.00 15.00 240 TYR A O 16
ATOM 10157 N N . GLU A 1 10 ? 5.158 0.645 -3.691 1.00 15.00 241 GLU A N 16
ATOM 10158 C CA . GLU A 1 10 ? 4.784 1.912 -4.284 1.00 15.00 241 GLU A CA 16
ATOM 10159 C C . GLU A 1 10 ? 3.838 2.639 -3.339 1.00 15.00 241 GLU A C 16
ATOM 10160 O O . GLU A 1 10 ? 3.042 2.007 -2.637 1.00 15.00 241 GLU A O 16
ATOM 10172 N N . GLN A 1 11 ? 3.906 3.960 -3.326 1.00 15.00 242 GLN A N 16
ATOM 10173 C CA . GLN A 1 11 ? 3.026 4.738 -2.477 1.00 15.00 242 GLN A CA 16
ATOM 10174 C C . GLN A 1 11 ? 1.768 5.038 -3.257 1.00 15.00 242 GLN A C 16
ATOM 10175 O O . GLN A 1 11 ? 1.761 5.876 -4.161 1.00 15.00 242 GLN A O 16
ATOM 10189 N N . ARG A 1 12 ? 0.723 4.302 -2.950 1.00 15.00 243 ARG A N 16
ATOM 10190 C CA . ARG A 1 12 ? -0.498 4.396 -3.714 1.00 15.00 243 ARG A CA 16
ATOM 10191 C C . ARG A 1 12 ? -1.543 5.207 -2.976 1.00 15.00 243 ARG A C 16
ATOM 10192 O O . ARG A 1 12 ? -1.644 5.159 -1.752 1.00 15.00 243 ARG A O 16
ATOM 10213 N N . THR A 1 13 ? -2.353 5.897 -3.749 1.00 15.00 244 THR A N 16
ATOM 10214 C CA . THR A 1 13 ? -3.375 6.777 -3.225 1.00 15.00 244 THR A CA 16
ATOM 10215 C C . THR A 1 13 ? -4.638 6.609 -4.056 1.00 15.00 244 THR A C 16
ATOM 10216 O O . THR A 1 13 ? -4.622 6.821 -5.266 1.00 15.00 244 THR A O 16
ATOM 10227 N N . THR A 1 14 ? -5.708 6.173 -3.423 1.00 15.00 245 THR A N 16
ATOM 10228 C CA . THR A 1 14 ? -6.959 5.940 -4.121 1.00 15.00 245 THR A CA 16
ATOM 10229 C C . THR A 1 14 ? -7.880 7.144 -3.977 1.00 15.00 245 THR A C 16
ATOM 10230 O O . THR A 1 14 ? -7.795 7.873 -2.985 1.00 15.00 245 THR A O 16
ATOM 10241 N N . VAL A 1 15 ? -8.729 7.365 -4.985 1.00 15.00 246 VAL A N 16
ATOM 10242 C CA . VAL A 1 15 ? -9.676 8.487 -4.997 1.00 15.00 246 VAL A CA 16
ATOM 10243 C C . VAL A 1 15 ? -10.534 8.490 -3.728 1.00 15.00 246 VAL A C 16
ATOM 10244 O O . VAL A 1 15 ? -11.087 9.515 -3.334 1.00 15.00 246 VAL A O 16
ATOM 10257 N N . GLN A 1 16 ? -10.619 7.325 -3.099 1.00 15.00 247 GLN A N 16
ATOM 10258 C CA . GLN A 1 16 ? -11.258 7.160 -1.797 1.00 15.00 247 GLN A CA 16
ATOM 10259 C C . GLN A 1 16 ? -10.688 8.141 -0.761 1.00 15.00 247 GLN A C 16
ATOM 10260 O O . GLN A 1 16 ? -11.334 8.452 0.240 1.00 15.00 247 GLN A O 16
ATOM 10274 N N . GLY A 1 17 ? -9.467 8.602 -0.995 1.00 15.00 248 GLY A N 16
ATOM 10275 C CA . GLY A 1 17 ? -8.835 9.541 -0.092 1.00 15.00 248 GLY A CA 16
ATOM 10276 C C . GLY A 1 17 ? -7.960 8.853 0.932 1.00 15.00 248 GLY A C 16
ATOM 10277 O O . GLY A 1 17 ? -7.607 9.441 1.956 1.00 15.00 248 GLY A O 16
ATOM 10281 N N . GLN A 1 18 ? -7.602 7.603 0.662 1.00 15.00 249 GLN A N 16
ATOM 10282 C CA . GLN A 1 18 ? -6.782 6.834 1.590 1.00 15.00 249 GLN A CA 16
ATOM 10283 C C . GLN A 1 18 ? -5.551 6.319 0.855 1.00 15.00 249 GLN A C 16
ATOM 10284 O O . GLN A 1 18 ? -5.618 6.008 -0.338 1.00 15.00 249 GLN A O 16
ATOM 10298 N N . VAL A 1 19 ? -4.442 6.207 1.560 1.00 15.00 250 VAL A N 16
ATOM 10299 C CA . VAL A 1 19 ? -3.226 5.666 0.973 1.00 15.00 250 VAL A CA 16
ATOM 10300 C C . VAL A 1 19 ? -3.037 4.214 1.400 1.00 15.00 250 VAL A C 16
ATOM 10301 O O . VAL A 1 19 ? -3.157 3.888 2.578 1.00 15.00 250 VAL A O 16
ATOM 10314 N N . TYR A 1 20 ? -2.780 3.334 0.440 1.00 15.00 251 TYR A N 16
ATOM 10315 C CA . TYR A 1 20 ? -2.473 1.953 0.768 1.00 15.00 251 TYR A CA 16
ATOM 10316 C C . TYR A 1 20 ? -1.165 1.523 0.112 1.00 15.00 251 TYR A C 16
ATOM 10317 O O . TYR A 1 20 ? -0.969 1.702 -1.093 1.00 15.00 251 TYR A O 16
ATOM 10335 N N . PHE A 1 21 ? -0.272 0.953 0.924 1.00 15.00 252 PHE A N 16
ATOM 10336 C CA . PHE A 1 21 ? 1.088 0.634 0.492 1.00 15.00 252 PHE A CA 16
ATOM 10337 C C . PHE A 1 21 ? 1.161 -0.751 -0.092 1.00 15.00 252 PHE A C 16
ATOM 10338 O O . PHE A 1 21 ? 1.010 -1.748 0.620 1.00 15.00 252 PHE A O 16
ATOM 10355 N N . LEU A 1 22 ? 1.384 -0.813 -1.392 1.00 15.00 253 LEU A N 16
ATOM 10356 C CA . LEU A 1 22 ? 1.403 -2.080 -2.088 1.00 15.00 253 LEU A CA 16
ATOM 10357 C C . LEU A 1 22 ? 2.771 -2.488 -2.580 1.00 15.00 253 LEU A C 16
ATOM 10358 O O . LEU A 1 22 ? 3.535 -1.706 -3.146 1.00 15.00 253 LEU A O 16
ATOM 10374 N N . HIS A 1 23 ? 3.032 -3.755 -2.345 1.00 15.00 254 HIS A N 16
ATOM 10375 C CA . HIS A 1 23 ? 4.236 -4.433 -2.786 1.00 15.00 254 HIS A CA 16
ATOM 10376 C C . HIS A 1 23 ? 3.864 -5.841 -3.147 1.00 15.00 254 HIS A C 16
ATOM 10377 O O . HIS A 1 23 ? 3.683 -6.671 -2.254 1.00 15.00 254 HIS A O 16
ATOM 10392 N N . THR A 1 24 ? 3.706 -6.151 -4.409 1.00 15.00 255 THR A N 16
ATOM 10393 C CA . THR A 1 24 ? 3.444 -7.528 -4.692 1.00 15.00 255 THR A CA 16
ATOM 10394 C C . THR A 1 24 ? 4.687 -8.216 -5.217 1.00 15.00 255 THR A C 16
ATOM 10395 O O . THR A 1 24 ? 4.955 -8.272 -6.416 1.00 15.00 255 THR A O 16
ATOM 10406 N N . GLN A 1 25 ? 5.458 -8.698 -4.264 1.00 15.00 256 GLN A N 16
ATOM 10407 C CA . GLN A 1 25 ? 6.238 -9.904 -4.376 1.00 15.00 256 GLN A CA 16
ATOM 10408 C C . GLN A 1 25 ? 5.494 -11.017 -3.645 1.00 15.00 256 GLN A C 16
ATOM 10409 O O . GLN A 1 25 ? 5.529 -12.182 -4.033 1.00 15.00 256 GLN A O 16
ATOM 10423 N N . THR A 1 26 ? 4.844 -10.617 -2.539 1.00 15.00 257 THR A N 16
ATOM 10424 C CA . THR A 1 26 ? 4.162 -11.524 -1.644 1.00 15.00 257 THR A CA 16
ATOM 10425 C C . THR A 1 26 ? 2.843 -10.952 -1.181 1.00 15.00 257 THR A C 16
ATOM 10426 O O . THR A 1 26 ? 2.338 -11.231 -0.095 1.00 15.00 257 THR A O 16
ATOM 10437 N N . GLY A 1 27 ? 2.317 -10.189 -2.063 1.00 15.00 258 GLY A N 16
ATOM 10438 C CA . GLY A 1 27 ? 1.047 -9.500 -1.870 1.00 15.00 258 GLY A CA 16
ATOM 10439 C C . GLY A 1 27 ? 0.976 -8.640 -0.613 1.00 15.00 258 GLY A C 16
ATOM 10440 O O . GLY A 1 27 ? 0.321 -9.013 0.361 1.00 15.00 258 GLY A O 16
ATOM 10444 N N . VAL A 1 28 ? 1.650 -7.494 -0.620 1.00 15.00 259 VAL A N 16
ATOM 10445 C CA . VAL A 1 28 ? 1.479 -6.523 0.461 1.00 15.00 259 VAL A CA 16
ATOM 10446 C C . VAL A 1 28 ? 0.421 -5.512 0.127 1.00 15.00 259 VAL A C 16
ATOM 10447 O O . VAL A 1 28 ? 0.586 -4.718 -0.787 1.00 15.00 259 VAL A O 16
ATOM 10460 N N . SER A 1 29 ? -0.639 -5.548 0.900 1.00 15.00 260 SER A N 16
ATOM 10461 C CA . SER A 1 29 ? -1.699 -4.545 0.825 1.00 15.00 260 SER A CA 16
ATOM 10462 C C . SER A 1 29 ? -2.088 -4.124 2.228 1.00 15.00 260 SER A C 16
ATOM 10463 O O . SER A 1 29 ? -2.733 -4.874 2.960 1.00 15.00 260 SER A O 16
ATOM 10471 N N . THR A 1 30 ? -1.642 -2.942 2.617 1.00 15.00 261 THR A N 16
ATOM 10472 C CA . THR A 1 30 ? -1.762 -2.524 4.008 1.00 15.00 261 THR A CA 16
ATOM 10473 C C . THR A 1 30 ? -1.897 -1.009 4.160 1.00 15.00 261 THR A C 16
ATOM 10474 O O . THR A 1 30 ? -1.411 -0.242 3.323 1.00 15.00 261 THR A O 16
ATOM 10485 N N . TRP A 1 31 ? -2.593 -0.595 5.220 1.00 15.00 262 TRP A N 16
ATOM 10486 C CA . TRP A 1 31 ? -2.666 0.811 5.600 1.00 15.00 262 TRP A CA 16
ATOM 10487 C C . TRP A 1 31 ? -1.310 1.326 6.066 1.00 15.00 262 TRP A C 16
ATOM 10488 O O . TRP A 1 31 ? -0.950 2.475 5.818 1.00 15.00 262 TRP A O 16
ATOM 10509 N N . HIS A 1 32 ? -0.577 0.479 6.785 1.00 15.00 263 HIS A N 16
ATOM 10510 C CA . HIS A 1 32 ? 0.615 0.928 7.493 1.00 15.00 263 HIS A CA 16
ATOM 10511 C C . HIS A 1 32 ? 1.792 1.079 6.545 1.00 15.00 263 HIS A C 16
ATOM 10512 O O . HIS A 1 32 ? 2.026 0.225 5.689 1.00 15.00 263 HIS A O 16
ATOM 10527 N N . ASP A 1 33 ? 2.528 2.166 6.713 1.00 15.00 264 ASP A N 16
ATOM 10528 C CA . ASP A 1 33 ? 3.778 2.360 5.998 1.00 15.00 264 ASP A CA 16
ATOM 10529 C C . ASP A 1 33 ? 4.705 1.187 6.300 1.00 15.00 264 ASP A C 16
ATOM 10530 O O . ASP A 1 33 ? 4.921 0.842 7.455 1.00 15.00 264 ASP A O 16
ATOM 10539 N N . PRO A 1 34 ? 5.242 0.535 5.277 1.00 15.00 265 PRO A N 16
ATOM 10540 C CA . PRO A 1 34 ? 6.049 -0.666 5.460 1.00 15.00 265 PRO A CA 16
ATOM 10541 C C . PRO A 1 34 ? 7.447 -0.370 5.970 1.00 15.00 265 PRO A C 16
ATOM 10542 O O . PRO A 1 34 ? 8.168 -1.269 6.410 1.00 15.00 265 PRO A O 16
ATOM 10553 N N . ARG A 1 35 ? 7.830 0.885 5.887 1.00 15.00 266 ARG A N 16
ATOM 10554 C CA . ARG A 1 35 ? 9.090 1.342 6.436 1.00 15.00 266 ARG A CA 16
ATOM 10555 C C . ARG A 1 35 ? 8.952 1.445 7.943 1.00 15.00 266 ARG A C 16
ATOM 10556 O O . ARG A 1 35 ? 9.921 1.660 8.671 1.00 15.00 266 ARG A O 16
ATOM 10577 N N . ILE A 1 36 ? 7.713 1.307 8.381 1.00 15.00 267 ILE A N 16
ATOM 10578 C CA . ILE A 1 36 ? 7.385 1.321 9.805 1.00 15.00 267 ILE A CA 16
ATOM 10579 C C . ILE A 1 36 ? 7.755 -0.017 10.432 1.00 15.00 267 ILE A C 16
ATOM 10580 O O . ILE A 1 36 ? 8.712 -0.063 11.225 1.00 15.00 267 ILE A O 16
ATOM 10597 N N . THR B 2 1 ? 2.376 2.622 -9.936 1.00 15.00 208 THR B N 16
ATOM 10598 C CA . THR B 2 1 ? 1.004 2.951 -9.515 1.00 15.00 208 THR B CA 16
ATOM 10599 C C . THR B 2 1 ? 0.008 1.982 -10.154 1.00 15.00 208 THR B C 16
ATOM 10600 O O . THR B 2 1 ? -0.834 2.366 -10.969 1.00 15.00 208 THR B O 16
ATOM 10613 N N . SER B 2 2 ? 0.143 0.711 -9.806 1.00 15.00 209 SER B N 16
ATOM 10614 C CA . SER B 2 2 ? -0.748 -0.325 -10.303 1.00 15.00 209 SER B CA 16
ATOM 10615 C C . SER B 2 2 ? -0.866 -1.437 -9.267 1.00 15.00 209 SER B C 16
ATOM 10616 O O . SER B 2 2 ? 0.131 -2.046 -8.875 1.00 15.00 209 SER B O 16
ATOM 10638 N N . ASP B 2 4 ? -3.416 -4.788 -7.430 1.00 15.00 211 ASP B N 16
ATOM 10639 C CA . ASP B 2 4 ? -4.423 -5.823 -7.645 1.00 15.00 211 ASP B CA 16
ATOM 10640 C C . ASP B 2 4 ? -5.494 -5.884 -6.518 1.00 15.00 211 ASP B C 16
ATOM 10641 O O . ASP B 2 4 ? -6.573 -6.437 -6.744 1.00 15.00 211 ASP B O 16
ATOM 10650 N N . PRO B 2 5 ? -5.250 -5.339 -5.291 1.00 15.00 212 PRO B N 16
ATOM 10651 C CA . PRO B 2 5 ? -6.138 -5.534 -4.160 1.00 15.00 212 PRO B CA 16
ATOM 10652 C C . PRO B 2 5 ? -7.187 -4.435 -4.049 1.00 15.00 212 PRO B C 16
ATOM 10653 O O . PRO B 2 5 ? -7.008 -3.333 -4.567 1.00 15.00 212 PRO B O 16
ATOM 10664 N N . GLY B 2 6 ? -8.253 -4.723 -3.333 1.00 15.00 213 GLY B N 16
ATOM 10665 C CA . GLY B 2 6 ? -9.258 -3.722 -3.083 1.00 15.00 213 GLY B CA 16
ATOM 10666 C C . GLY B 2 6 ? -8.937 -2.956 -1.823 1.00 15.00 213 GLY B C 16
ATOM 10667 O O . GLY B 2 6 ? -8.163 -3.427 -0.986 1.00 15.00 213 GLY B O 16
ATOM 10685 N N . PRO B 2 8 ? -9.541 -0.957 1.830 1.00 15.00 215 PRO B N 16
ATOM 10686 C CA . PRO B 2 8 ? -10.245 -1.280 3.069 1.00 15.00 215 PRO B CA 16
ATOM 10687 C C . PRO B 2 8 ? -11.139 -0.141 3.547 1.00 15.00 215 PRO B C 16
ATOM 10688 O O . PRO B 2 8 ? -10.718 1.007 3.662 1.00 15.00 215 PRO B O 16
ATOM 10699 N N . PHE B 2 9 ? -12.396 -0.475 3.779 1.00 15.00 216 PHE B N 16
ATOM 10700 C CA . PHE B 2 9 ? -13.372 0.487 4.255 1.00 15.00 216 PHE B CA 16
ATOM 10701 C C . PHE B 2 9 ? -13.529 0.366 5.760 1.00 15.00 216 PHE B C 16
ATOM 10702 O O . PHE B 2 9 ? -13.981 -0.660 6.268 1.00 15.00 216 PHE B O 16
ATOM 10719 N N . GLN B 2 10 ? -13.136 1.405 6.465 1.00 15.00 217 GLN B N 16
ATOM 10720 C CA . GLN B 2 10 ? -13.191 1.413 7.913 1.00 15.00 217 GLN B CA 16
ATOM 10721 C C . GLN B 2 10 ? -13.593 2.792 8.411 1.00 15.00 217 GLN B C 16
ATOM 10722 O O . GLN B 2 10 ? -14.216 2.882 9.487 1.00 15.00 217 GLN B O 16
ATOM 10737 N N . GLU A 1 4 ? 10.269 7.380 2.935 1.00 15.00 235 GLU A N 17
ATOM 10738 C CA . GLU A 1 4 ? 11.248 6.551 2.198 1.00 15.00 235 GLU A CA 17
ATOM 10739 C C . GLU A 1 4 ? 11.064 5.088 2.568 1.00 15.00 235 GLU A C 17
ATOM 10740 O O . GLU A 1 4 ? 11.277 4.707 3.714 1.00 15.00 235 GLU A O 17
ATOM 10752 N N . LEU A 1 5 ? 10.657 4.272 1.610 1.00 15.00 236 LEU A N 17
ATOM 10753 C CA . LEU A 1 5 ? 10.376 2.872 1.887 1.00 15.00 236 LEU A CA 17
ATOM 10754 C C . LEU A 1 5 ? 11.521 1.997 1.406 1.00 15.00 236 LEU A C 17
ATOM 10755 O O . LEU A 1 5 ? 12.416 2.463 0.702 1.00 15.00 236 LEU A O 17
ATOM 10771 N N . PRO A 1 6 ? 11.503 0.711 1.781 1.00 15.00 237 PRO A N 17
ATOM 10772 C CA . PRO A 1 6 ? 12.371 -0.288 1.160 1.00 15.00 237 PRO A CA 17
ATOM 10773 C C . PRO A 1 6 ? 11.937 -0.554 -0.272 1.00 15.00 237 PRO A C 17
ATOM 10774 O O . PRO A 1 6 ? 10.780 -0.340 -0.639 1.00 15.00 237 PRO A O 17
ATOM 10785 N N . GLU A 1 7 ? 12.862 -1.047 -1.069 1.00 15.00 238 GLU A N 17
ATOM 10786 C CA . GLU A 1 7 ? 12.631 -1.203 -2.498 1.00 15.00 238 GLU A CA 17
ATOM 10787 C C . GLU A 1 7 ? 11.617 -2.312 -2.770 1.00 15.00 238 GLU A C 17
ATOM 10788 O O . GLU A 1 7 ? 11.816 -3.470 -2.393 1.00 15.00 238 GLU A O 17
ATOM 10800 N N . GLY A 1 8 ? 10.528 -1.943 -3.433 1.00 15.00 239 GLY A N 17
ATOM 10801 C CA . GLY A 1 8 ? 9.478 -2.896 -3.719 1.00 15.00 239 GLY A CA 17
ATOM 10802 C C . GLY A 1 8 ? 8.088 -2.356 -3.430 1.00 15.00 239 GLY A C 17
ATOM 10803 O O . GLY A 1 8 ? 7.095 -2.951 -3.849 1.00 15.00 239 GLY A O 17
ATOM 10807 N N . TYR A 1 9 ? 8.000 -1.248 -2.702 1.00 15.00 240 TYR A N 17
ATOM 10808 C CA . TYR A 1 9 ? 6.698 -0.669 -2.371 1.00 15.00 240 TYR A CA 17
ATOM 10809 C C . TYR A 1 9 ? 6.361 0.482 -3.301 1.00 15.00 240 TYR A C 17
ATOM 10810 O O . TYR A 1 9 ? 7.161 1.400 -3.484 1.00 15.00 240 TYR A O 17
ATOM 10828 N N . GLU A 1 10 ? 5.174 0.437 -3.874 1.00 15.00 241 GLU A N 17
ATOM 10829 C CA . GLU A 1 10 ? 4.647 1.570 -4.605 1.00 15.00 241 GLU A CA 17
ATOM 10830 C C . GLU A 1 10 ? 3.577 2.252 -3.760 1.00 15.00 241 GLU A C 17
ATOM 10831 O O . GLU A 1 10 ? 2.742 1.593 -3.131 1.00 15.00 241 GLU A O 17
ATOM 10843 N N . GLN A 1 11 ? 3.611 3.569 -3.741 1.00 15.00 242 GLN A N 17
ATOM 10844 C CA . GLN A 1 11 ? 2.685 4.343 -2.938 1.00 15.00 242 GLN A CA 17
ATOM 10845 C C . GLN A 1 11 ? 1.441 4.648 -3.763 1.00 15.00 242 GLN A C 17
ATOM 10846 O O . GLN A 1 11 ? 1.533 5.273 -4.822 1.00 15.00 242 GLN A O 17
ATOM 10860 N N . ARG A 1 12 ? 0.282 4.183 -3.303 1.00 15.00 243 ARG A N 17
ATOM 10861 C CA . ARG A 1 12 ? -0.956 4.448 -4.015 1.00 15.00 243 ARG A CA 17
ATOM 10862 C C . ARG A 1 12 ? -1.973 5.163 -3.135 1.00 15.00 243 ARG A C 17
ATOM 10863 O O . ARG A 1 12 ? -2.246 4.757 -2.006 1.00 15.00 243 ARG A O 17
ATOM 10884 N N . THR A 1 13 ? -2.555 6.207 -3.698 1.00 15.00 244 THR A N 17
ATOM 10885 C CA . THR A 1 13 ? -3.591 6.985 -3.043 1.00 15.00 244 THR A CA 17
ATOM 10886 C C . THR A 1 13 ? -4.862 6.938 -3.880 1.00 15.00 244 THR A C 17
ATOM 10887 O O . THR A 1 13 ? -4.852 7.295 -5.059 1.00 15.00 244 THR A O 17
ATOM 10898 N N . THR A 1 14 ? -5.943 6.477 -3.287 1.00 15.00 245 THR A N 17
ATOM 10899 C CA . THR A 1 14 ? -7.215 6.438 -3.980 1.00 15.00 245 THR A CA 17
ATOM 10900 C C . THR A 1 14 ? -8.022 7.695 -3.678 1.00 15.00 245 THR A C 17
ATOM 10901 O O . THR A 1 14 ? -7.865 8.294 -2.612 1.00 15.00 245 THR A O 17
ATOM 10912 N N . VAL A 1 15 ? -8.855 8.105 -4.636 1.00 15.00 246 VAL A N 17
ATOM 10913 C CA . VAL A 1 15 ? -9.750 9.258 -4.467 1.00 15.00 246 VAL A CA 17
ATOM 10914 C C . VAL A 1 15 ? -10.620 9.102 -3.224 1.00 15.00 246 VAL A C 17
ATOM 10915 O O . VAL A 1 15 ? -11.185 10.066 -2.709 1.00 15.00 246 VAL A O 17
ATOM 10928 N N . GLN A 1 16 ? -10.718 7.862 -2.778 1.00 15.00 247 GLN A N 17
ATOM 10929 C CA . GLN A 1 16 ? -11.324 7.49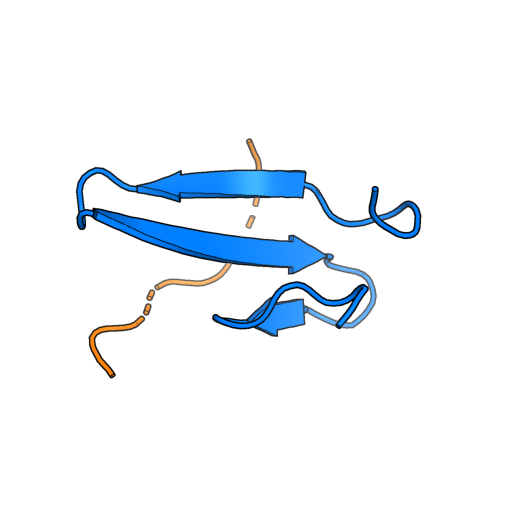9 -1.504 1.00 15.00 247 GLN A CA 17
ATOM 10930 C C . GLN A 1 16 ? -10.761 8.342 -0.345 1.00 15.00 247 GLN A C 17
ATOM 10931 O O . GLN A 1 16 ? -11.398 8.493 0.698 1.00 15.00 247 GLN A O 17
ATOM 10945 N N . GLY A 1 17 ? -9.548 8.855 -0.528 1.00 15.00 248 GLY A N 17
ATOM 10946 C CA . GLY A 1 17 ? -8.927 9.690 0.481 1.00 15.00 248 GLY A CA 17
ATOM 10947 C C . GLY A 1 17 ? -7.914 8.930 1.307 1.00 15.00 248 GLY A C 17
ATOM 10948 O O . GLY A 1 17 ? -7.253 9.496 2.179 1.00 15.00 248 GLY A O 17
ATOM 10952 N N . GLN A 1 18 ? -7.775 7.645 1.020 1.00 15.00 249 GLN A N 17
ATOM 10953 C CA . GLN A 1 18 ? -6.916 6.778 1.810 1.00 15.00 249 GLN A CA 17
ATOM 10954 C C . GLN A 1 18 ? -5.700 6.349 0.996 1.00 15.00 249 GLN A C 17
ATOM 10955 O O . GLN A 1 18 ? -5.813 6.028 -0.189 1.00 15.00 249 GLN A O 17
ATOM 10969 N N . VAL A 1 19 ? -4.544 6.341 1.636 1.00 15.00 250 VAL A N 17
ATOM 10970 C CA . VAL A 1 19 ? -3.335 5.833 1.010 1.00 15.00 250 VAL A CA 17
ATOM 10971 C C . VAL A 1 19 ? -3.158 4.359 1.359 1.00 15.00 250 VAL A C 17
ATOM 10972 O O . VAL A 1 19 ? -3.379 3.961 2.502 1.00 15.00 250 VAL A O 17
ATOM 10985 N N . TYR A 1 20 ? -2.797 3.544 0.380 1.00 15.00 251 TYR A N 17
ATOM 10986 C CA . TYR A 1 20 ? -2.517 2.146 0.647 1.00 15.00 251 TYR A CA 17
ATOM 10987 C C . TYR A 1 20 ? -1.197 1.721 0.006 1.00 15.00 251 TYR A C 17
ATOM 10988 O O . TYR A 1 20 ? -0.976 1.918 -1.191 1.00 15.00 251 TYR A O 17
ATOM 11006 N N . PHE A 1 21 ? -0.321 1.144 0.829 1.00 15.00 252 PHE A N 17
ATOM 11007 C CA . PHE A 1 21 ? 1.036 0.795 0.410 1.00 15.00 252 PHE A CA 17
ATOM 11008 C C . PHE A 1 21 ? 1.093 -0.596 -0.158 1.00 15.00 252 PHE A C 17
ATOM 11009 O O . PHE A 1 21 ? 0.890 -1.582 0.558 1.00 15.00 252 PHE A O 17
ATOM 11026 N N . LEU A 1 22 ? 1.376 -0.673 -1.447 1.00 15.00 253 LEU A N 17
ATOM 11027 C CA . LEU A 1 22 ? 1.385 -1.942 -2.140 1.00 15.00 253 LEU A CA 17
ATOM 11028 C C . LEU A 1 22 ? 2.756 -2.389 -2.590 1.00 15.00 253 LEU A C 17
ATOM 11029 O O . LEU A 1 22 ? 3.553 -1.637 -3.145 1.00 15.00 253 LEU A O 17
ATOM 11045 N N . HIS A 1 23 ? 2.986 -3.655 -2.325 1.00 15.00 254 HIS A N 17
ATOM 11046 C CA . HIS A 1 23 ? 4.208 -4.352 -2.679 1.00 15.00 254 HIS A CA 17
ATOM 11047 C C . HIS A 1 23 ? 3.831 -5.742 -3.106 1.00 15.00 254 HIS A C 17
ATOM 11048 O O . HIS A 1 23 ? 3.495 -6.571 -2.258 1.00 15.00 254 HIS A O 17
ATOM 11063 N N . THR A 1 24 ? 3.830 -6.034 -4.385 1.00 15.00 255 THR A N 17
ATOM 11064 C CA . THR A 1 24 ? 3.468 -7.377 -4.729 1.00 15.00 255 THR A CA 17
ATOM 11065 C C . THR A 1 24 ? 4.703 -8.220 -5.016 1.00 15.00 255 THR A C 17
ATOM 11066 O O . THR A 1 24 ? 5.222 -8.292 -6.132 1.00 15.00 255 THR A O 17
ATOM 11077 N N . GLN A 1 25 ? 5.209 -8.789 -3.938 1.00 15.00 256 GLN A N 17
ATOM 11078 C CA . GLN A 1 25 ? 5.872 -10.069 -3.929 1.00 15.00 256 GLN A CA 17
ATOM 11079 C C . GLN A 1 25 ? 4.873 -11.073 -3.394 1.00 15.00 256 GLN A C 17
ATOM 11080 O O . GLN A 1 25 ? 4.555 -12.088 -4.007 1.00 15.00 256 GLN A O 17
ATOM 11094 N N . THR A 1 26 ? 4.375 -10.713 -2.209 1.00 15.00 257 THR A N 17
ATOM 11095 C CA . THR A 1 26 ? 3.478 -11.536 -1.430 1.00 15.00 257 THR A CA 17
ATOM 11096 C C . THR A 1 26 ? 2.165 -10.844 -1.197 1.00 15.00 257 THR A C 17
ATOM 11097 O O . THR A 1 26 ? 1.430 -11.101 -0.241 1.00 15.00 257 THR A O 17
ATOM 11108 N N . GLY A 1 27 ? 1.907 -10.014 -2.129 1.00 15.00 258 GLY A N 17
ATOM 11109 C CA . GLY A 1 27 ? 0.742 -9.148 -2.125 1.00 15.00 258 GLY A CA 17
ATOM 11110 C C . GLY A 1 27 ? 0.583 -8.342 -0.843 1.00 15.00 258 GLY A C 17
ATOM 11111 O O . GLY A 1 27 ? -0.272 -8.658 -0.016 1.00 15.00 258 GLY A O 17
ATOM 11115 N N . VAL A 1 28 ? 1.390 -7.294 -0.673 1.00 15.00 259 VAL A N 17
ATOM 11116 C CA . VAL A 1 28 ? 1.208 -6.395 0.468 1.00 15.00 259 VAL A CA 17
ATOM 11117 C C . VAL A 1 28 ? 0.267 -5.280 0.129 1.00 15.00 259 VAL A C 17
ATOM 11118 O O . VAL A 1 28 ? 0.553 -4.446 -0.720 1.00 15.00 259 VAL A O 17
ATOM 11131 N N . SER A 1 29 ? -0.849 -5.299 0.814 1.00 15.00 260 SER A N 17
ATOM 11132 C CA . SER A 1 29 ? -1.817 -4.221 0.763 1.00 15.00 260 SER A CA 17
ATOM 11133 C C . SER A 1 29 ? -2.107 -3.761 2.171 1.00 15.00 260 SER A C 17
ATOM 11134 O O . SER A 1 29 ? -2.743 -4.474 2.949 1.00 15.00 260 SER A O 17
ATOM 11142 N N . THR A 1 30 ? -1.608 -2.590 2.512 1.00 15.00 261 THR A N 17
ATOM 11143 C CA . THR A 1 30 ? -1.618 -2.167 3.903 1.00 15.00 261 THR A CA 17
ATOM 11144 C C . THR A 1 30 ? -1.949 -0.694 4.080 1.00 15.00 261 THR A C 17
ATOM 11145 O O . THR A 1 30 ? -1.664 0.135 3.210 1.00 15.00 261 THR A O 17
ATOM 11156 N N . TRP A 1 31 ? -2.577 -0.391 5.210 1.00 15.00 262 TRP A N 17
ATOM 11157 C CA . TRP A 1 31 ? -2.808 0.981 5.623 1.00 15.00 262 TRP A CA 17
ATOM 11158 C C . TRP A 1 31 ? -1.520 1.605 6.139 1.00 15.00 262 TRP A C 17
ATOM 11159 O O . TRP A 1 31 ? -1.255 2.790 5.930 1.00 15.00 262 TRP A O 17
ATOM 11180 N N . HIS A 1 32 ? -0.744 0.801 6.856 1.00 15.00 263 HIS A N 17
ATOM 11181 C CA . HIS A 1 32 ? 0.455 1.291 7.519 1.00 15.00 263 HIS A CA 17
ATOM 11182 C C . HIS A 1 32 ? 1.606 1.428 6.531 1.00 15.00 263 HIS A C 17
ATOM 11183 O O . HIS A 1 32 ? 1.765 0.607 5.626 1.00 15.00 263 HIS A O 17
ATOM 11198 N N . ASP A 1 33 ? 2.412 2.451 6.733 1.00 15.00 264 ASP A N 17
ATOM 11199 C CA . ASP A 1 33 ? 3.645 2.618 5.981 1.00 15.00 264 ASP A CA 17
ATOM 11200 C C . ASP A 1 33 ? 4.571 1.439 6.280 1.00 15.00 264 ASP A C 17
ATOM 11201 O O . ASP A 1 33 ? 4.783 1.091 7.435 1.00 15.00 264 ASP A O 17
ATOM 11210 N N . PRO A 1 34 ? 5.123 0.783 5.258 1.00 15.00 265 PRO A N 17
ATOM 11211 C CA . PRO A 1 34 ? 5.904 -0.439 5.451 1.00 15.00 265 PRO A CA 17
ATOM 11212 C C . PRO A 1 34 ? 7.277 -0.199 6.046 1.00 15.00 265 PRO A C 17
ATOM 11213 O O . PRO A 1 34 ? 7.949 -1.132 6.491 1.00 15.00 265 PRO A O 17
ATOM 11224 N N . ARG A 1 35 ? 7.701 1.040 6.028 1.00 15.00 266 ARG A N 17
ATOM 11225 C CA . ARG A 1 35 ? 8.961 1.419 6.625 1.00 15.00 266 ARG A CA 17
ATOM 11226 C C . ARG A 1 35 ? 8.767 1.570 8.119 1.00 15.00 266 ARG A C 17
ATOM 11227 O O . ARG A 1 35 ? 9.708 1.792 8.884 1.00 15.00 266 ARG A O 17
ATOM 11248 N N . ILE A 1 36 ? 7.516 1.443 8.500 1.00 15.00 267 ILE A N 17
ATOM 11249 C CA . ILE A 1 36 ? 7.119 1.513 9.903 1.00 15.00 267 ILE A CA 17
ATOM 11250 C C . ILE A 1 36 ? 7.403 0.178 10.586 1.00 15.00 267 ILE A C 17
ATOM 11251 O O . ILE A 1 36 ? 8.349 0.105 11.400 1.00 15.00 267 ILE A O 17
ATOM 11268 N N . THR B 2 1 ? 3.331 1.121 -10.474 1.00 15.00 208 THR B N 17
ATOM 11269 C CA . THR B 2 1 ? 1.953 1.522 -10.138 1.00 15.00 208 THR B CA 17
ATOM 11270 C C . THR B 2 1 ? 0.957 0.531 -10.737 1.00 15.00 208 THR B C 17
ATOM 11271 O O . THR B 2 1 ? 0.460 0.717 -11.851 1.00 15.00 208 THR B O 17
ATOM 11284 N N . SER B 2 2 ? 0.714 -0.551 -10.017 1.00 15.00 209 SER B N 17
ATOM 11285 C CA . SER B 2 2 ? -0.226 -1.569 -10.444 1.00 15.00 209 SER B CA 17
ATOM 11286 C C . SER B 2 2 ? -0.847 -2.237 -9.224 1.00 15.00 209 SER B C 17
ATOM 11287 O O . SER B 2 2 ? -0.220 -3.080 -8.578 1.00 15.00 209 SER B O 17
ATOM 11309 N N . ASP B 2 4 ? -3.265 -4.708 -7.637 1.00 15.00 211 ASP B N 17
ATOM 11310 C CA . ASP B 2 4 ? -4.116 -5.892 -7.757 1.00 15.00 211 ASP B CA 17
ATOM 11311 C C . ASP B 2 4 ? -5.191 -6.018 -6.646 1.00 15.00 211 ASP B C 17
ATOM 11312 O O . ASP B 2 4 ? -6.130 -6.797 -6.816 1.00 15.00 211 ASP B O 17
ATOM 11321 N N . PRO B 2 5 ? -5.086 -5.319 -5.480 1.00 15.00 212 PRO B N 17
ATOM 11322 C CA . PRO B 2 5 ? -6.022 -5.473 -4.382 1.00 15.00 212 PRO B CA 17
ATOM 11323 C C . PRO B 2 5 ? -7.093 -4.392 -4.363 1.00 15.00 212 PRO B C 17
ATOM 11324 O O . PRO B 2 5 ? -6.923 -3.316 -4.935 1.00 15.00 212 PRO B O 17
ATOM 11335 N N . GLY B 2 6 ? -8.179 -4.674 -3.677 1.00 15.00 213 GLY B N 17
ATOM 11336 C CA . GLY B 2 6 ? -9.194 -3.672 -3.470 1.00 15.00 213 GLY B CA 17
ATOM 11337 C C . GLY B 2 6 ? -8.897 -2.897 -2.209 1.00 15.00 213 GLY B C 17
ATOM 11338 O O . GLY B 2 6 ? -8.143 -3.371 -1.356 1.00 15.00 213 GLY B O 17
ATOM 11356 N N . PRO B 2 8 ? -9.548 -1.072 1.445 1.00 15.00 215 PRO B N 17
ATOM 11357 C CA . PRO B 2 8 ? -10.257 -1.433 2.676 1.00 15.00 215 PRO B CA 17
ATOM 11358 C C . PRO B 2 8 ? -11.043 -0.257 3.256 1.00 15.00 215 PRO B C 17
ATOM 11359 O O . PRO B 2 8 ? -10.716 0.905 3.025 1.00 15.00 215 PRO B O 17
ATOM 11370 N N . PHE B 2 9 ? -12.098 -0.569 3.995 1.00 15.00 216 PHE B N 17
ATOM 11371 C CA . PHE B 2 9 ? -12.964 0.457 4.559 1.00 15.00 216 PHE B CA 17
ATOM 11372 C C . PHE B 2 9 ? -12.909 0.424 6.081 1.00 15.00 216 PHE B C 17
ATOM 11373 O O . PHE B 2 9 ? -13.543 1.235 6.757 1.00 15.00 216 PHE B O 17
ATOM 11390 N N . GLN B 2 10 ? -12.150 -0.523 6.610 1.00 15.00 217 GLN B N 17
ATOM 11391 C CA . GLN B 2 10 ? -12.007 -0.685 8.048 1.00 15.00 217 GLN B CA 17
ATOM 11392 C C . GLN B 2 10 ? -10.549 -0.537 8.448 1.00 15.00 217 GLN B C 17
ATOM 11393 O O . GLN B 2 10 ? -10.277 -0.333 9.651 1.00 15.00 217 GLN B O 17
ATOM 11408 N N . GLU A 1 4 ? 12.393 7.123 3.900 1.00 15.00 235 GLU A N 18
ATOM 11409 C CA . GLU A 1 4 ? 12.273 6.353 2.641 1.00 15.00 235 GLU A CA 18
ATOM 11410 C C . GLU A 1 4 ? 12.021 4.881 2.944 1.00 15.00 235 GLU A C 18
ATOM 11411 O O . GLU A 1 4 ? 12.560 4.334 3.908 1.00 15.00 235 GLU A O 18
ATOM 11423 N N . LEU A 1 5 ? 11.210 4.242 2.113 1.00 15.00 236 LEU A N 18
ATOM 11424 C CA . LEU A 1 5 ? 10.831 2.854 2.338 1.00 15.00 236 LEU A CA 18
ATOM 11425 C C . LEU A 1 5 ? 11.804 1.931 1.616 1.00 15.00 236 LEU A C 18
ATOM 11426 O O . LEU A 1 5 ? 12.617 2.390 0.812 1.00 15.00 236 LEU A O 18
ATOM 11442 N N . PRO A 1 6 ? 11.729 0.619 1.881 1.00 15.00 237 PRO A N 18
ATOM 11443 C CA . PRO A 1 6 ? 12.475 -0.374 1.108 1.00 15.00 237 PRO A CA 18
ATOM 11444 C C . PRO A 1 6 ? 11.913 -0.488 -0.302 1.00 15.00 237 PRO A C 18
ATOM 11445 O O . PRO A 1 6 ? 10.735 -0.208 -0.541 1.00 15.00 237 PRO A O 18
ATOM 11456 N N . GLU A 1 7 ? 12.750 -0.912 -1.228 1.00 15.00 238 GLU A N 18
ATOM 11457 C CA . GLU A 1 7 ? 12.376 -0.957 -2.633 1.00 15.00 238 GLU A CA 18
ATOM 11458 C C . GLU A 1 7 ? 11.337 -2.045 -2.885 1.00 15.00 238 GLU A C 18
ATOM 11459 O O . GLU A 1 7 ? 11.501 -3.189 -2.460 1.00 15.00 238 GLU A O 18
ATOM 11471 N N . GLY A 1 8 ? 10.275 -1.682 -3.590 1.00 15.00 239 GLY A N 18
ATOM 11472 C CA . GLY A 1 8 ? 9.234 -2.641 -3.901 1.00 15.00 239 GLY A CA 18
ATOM 11473 C C . GLY A 1 8 ? 7.852 -2.162 -3.503 1.00 15.00 239 GLY A C 18
ATOM 11474 O O . GLY A 1 8 ? 6.848 -2.721 -3.946 1.00 15.00 239 GLY A O 18
ATOM 11478 N N . TYR A 1 9 ? 7.789 -1.147 -2.654 1.00 15.00 240 TYR A N 18
ATOM 11479 C CA . TYR A 1 9 ? 6.507 -0.603 -2.216 1.00 15.00 240 TYR A CA 18
ATOM 11480 C C . TYR A 1 9 ? 6.122 0.590 -3.072 1.00 15.00 240 TYR A C 18
ATOM 11481 O O . TYR A 1 9 ? 6.948 1.466 -3.333 1.00 15.00 240 TYR A O 18
ATOM 11499 N N . GLU A 1 10 ? 4.875 0.635 -3.493 1.00 15.00 241 GLU A N 18
ATOM 11500 C CA . GLU A 1 10 ? 4.348 1.818 -4.139 1.00 15.00 241 GLU A CA 18
ATOM 11501 C C . GLU A 1 10 ? 3.273 2.449 -3.264 1.00 15.00 241 GLU A C 18
ATOM 11502 O O . GLU A 1 10 ? 2.442 1.755 -2.672 1.00 15.00 241 GLU A O 18
ATOM 11514 N N . GLN A 1 11 ? 3.296 3.767 -3.184 1.00 15.00 242 GLN A N 18
ATOM 11515 C CA . GLN A 1 11 ? 2.299 4.500 -2.431 1.00 15.00 242 GLN A CA 18
ATOM 11516 C C . GLN A 1 11 ? 1.139 4.829 -3.351 1.00 15.00 242 GLN A C 18
ATOM 11517 O O . GLN A 1 11 ? 1.266 5.657 -4.253 1.00 15.00 242 GLN A O 18
ATOM 11531 N N . ARG A 1 12 ? 0.023 4.147 -3.158 1.00 15.00 243 ARG A N 18
ATOM 11532 C CA . ARG A 1 12 ? -1.122 4.340 -4.023 1.00 15.00 243 ARG A CA 18
ATOM 11533 C C . ARG A 1 12 ? -2.200 5.181 -3.355 1.00 15.00 243 ARG A C 18
ATOM 11534 O O . ARG A 1 12 ? -2.545 4.973 -2.190 1.00 15.00 243 ARG A O 18
ATOM 11555 N N . THR A 1 13 ? -2.728 6.113 -4.128 1.00 15.00 244 THR A N 18
ATOM 11556 C CA . THR A 1 13 ? -3.799 6.986 -3.698 1.00 15.00 244 THR A CA 18
ATOM 11557 C C . THR A 1 13 ? -5.042 6.763 -4.552 1.00 15.00 244 THR A C 18
ATOM 11558 O O . THR A 1 13 ? -5.034 7.003 -5.759 1.00 15.00 244 THR A O 18
ATOM 11569 N N . THR A 1 14 ? -6.092 6.280 -3.921 1.00 15.00 245 THR A N 18
ATOM 11570 C CA . THR A 1 14 ? -7.371 6.098 -4.584 1.00 15.00 245 THR A CA 18
ATOM 11571 C C . THR A 1 14 ? -8.207 7.363 -4.442 1.00 15.00 245 THR A C 18
ATOM 11572 O O . THR A 1 14 ? -8.040 8.105 -3.473 1.00 15.00 245 THR A O 18
ATOM 11583 N N . VAL A 1 15 ? -9.071 7.621 -5.427 1.00 15.00 246 VAL A N 18
ATOM 11584 C CA . VAL A 1 15 ? -10.020 8.740 -5.364 1.00 15.00 246 VAL A CA 18
ATOM 11585 C C . VAL A 1 15 ? -10.799 8.695 -4.046 1.00 15.00 246 VAL A C 18
ATOM 11586 O O . VAL A 1 15 ? -11.294 9.712 -3.558 1.00 15.00 246 VAL A O 18
ATOM 11599 N N . GLN A 1 16 ? -10.882 7.491 -3.483 1.00 15.00 247 GLN A N 18
ATOM 11600 C CA . GLN A 1 16 ? -11.434 7.259 -2.154 1.00 15.00 247 GLN A CA 18
ATOM 11601 C C . GLN A 1 16 ? -10.812 8.201 -1.111 1.00 15.00 247 GLN A C 18
ATOM 11602 O O . GLN A 1 16 ? -11.457 8.570 -0.130 1.00 15.00 247 GLN A O 18
ATOM 11616 N N . GLY A 1 17 ? -9.553 8.568 -1.319 1.00 15.00 248 GLY A N 18
ATOM 11617 C CA . GLY A 1 17 ? -8.888 9.500 -0.430 1.00 15.00 248 GLY A CA 18
ATOM 11618 C C . GLY A 1 17 ? -8.071 8.820 0.649 1.00 15.00 248 GLY A C 18
ATOM 11619 O O . GLY A 1 17 ? -7.808 9.412 1.695 1.00 15.00 248 GLY A O 18
ATOM 11623 N N . GLN A 1 18 ? -7.661 7.581 0.405 1.00 15.00 249 GLN A N 18
ATOM 11624 C CA . GLN A 1 18 ? -6.864 6.843 1.382 1.00 15.00 249 GLN A CA 18
ATOM 11625 C C . GLN A 1 18 ? -5.594 6.310 0.732 1.00 15.00 249 GLN A C 18
ATOM 11626 O O . GLN A 1 18 ? -5.617 5.866 -0.418 1.00 15.00 249 GLN A O 18
ATOM 11640 N N . VAL A 1 19 ? -4.495 6.350 1.471 1.00 15.00 250 VAL A N 18
ATOM 11641 C CA . VAL A 1 19 ? -3.233 5.804 0.992 1.00 15.00 250 VAL A CA 18
ATOM 11642 C C . VAL A 1 19 ? -3.078 4.351 1.433 1.00 15.00 250 VAL A C 18
ATOM 11643 O O . VAL A 1 19 ? -3.233 4.033 2.610 1.00 15.00 250 VAL A O 18
ATOM 11656 N N . TYR A 1 20 ? -2.804 3.469 0.482 1.00 15.00 251 TYR A N 18
ATOM 11657 C CA . TYR A 1 20 ? -2.544 2.075 0.803 1.00 15.00 251 TYR A CA 18
ATOM 11658 C C . TYR A 1 20 ? -1.238 1.620 0.157 1.00 15.00 251 TYR A C 18
ATOM 11659 O O . TYR A 1 20 ? -1.015 1.832 -1.038 1.00 15.00 251 TYR A O 18
ATOM 11677 N N . PHE A 1 21 ? -0.379 0.997 0.961 1.00 15.00 252 PHE A N 18
ATOM 11678 C CA . PHE A 1 21 ? 0.963 0.635 0.524 1.00 15.00 252 PHE A CA 18
ATOM 11679 C C . PHE A 1 21 ? 0.991 -0.740 -0.091 1.00 15.00 252 PHE A C 18
ATOM 11680 O O . PHE A 1 21 ? 0.812 -1.747 0.599 1.00 15.00 252 PHE A O 18
ATOM 11697 N N . LEU A 1 22 ? 1.205 -0.776 -1.397 1.00 15.00 253 LEU A N 18
ATOM 11698 C CA . LEU A 1 22 ? 1.261 -2.030 -2.116 1.00 15.00 253 LEU A CA 18
ATOM 11699 C C . LEU A 1 22 ? 2.653 -2.424 -2.552 1.00 15.00 253 LEU A C 18
ATOM 11700 O O . LEU A 1 22 ? 3.425 -1.639 -3.099 1.00 15.00 253 LEU A O 18
ATOM 11716 N N . HIS A 1 23 ? 2.932 -3.679 -2.281 1.00 15.00 254 HIS A N 18
ATOM 11717 C CA . HIS A 1 23 ? 4.191 -4.315 -2.599 1.00 15.00 254 HIS A CA 18
ATOM 11718 C C . HIS A 1 23 ? 3.904 -5.734 -2.998 1.00 15.00 254 HIS A C 18
ATOM 11719 O O . HIS A 1 23 ? 3.747 -6.603 -2.130 1.00 15.00 254 HIS A O 18
ATOM 11734 N N . THR A 1 24 ? 3.779 -6.003 -4.274 1.00 15.00 255 THR A N 18
ATOM 11735 C CA . THR A 1 24 ? 3.469 -7.363 -4.615 1.00 15.00 255 THR A CA 18
ATOM 11736 C C . THR A 1 24 ? 4.747 -8.154 -4.822 1.00 15.00 255 THR A C 18
ATOM 11737 O O . THR A 1 24 ? 5.308 -8.235 -5.910 1.00 15.00 255 THR A O 18
ATOM 11748 N N . GLN A 1 25 ? 5.209 -8.681 -3.708 1.00 15.00 256 GLN A N 18
ATOM 11749 C CA . GLN A 1 25 ? 6.030 -9.867 -3.637 1.00 15.00 256 GLN A CA 18
ATOM 11750 C C . GLN A 1 25 ? 5.147 -11.031 -3.232 1.00 15.00 256 GLN A C 18
ATOM 11751 O O . GLN A 1 25 ? 5.139 -12.099 -3.839 1.00 15.00 256 GLN A O 18
ATOM 11765 N N . THR A 1 26 ? 4.399 -10.762 -2.167 1.00 15.00 257 THR A N 18
ATOM 11766 C CA . THR A 1 26 ? 3.621 -11.747 -1.458 1.00 15.00 257 THR A CA 18
ATOM 11767 C C . THR A 1 26 ? 2.271 -11.174 -1.180 1.00 15.00 257 THR A C 18
ATOM 11768 O O . THR A 1 26 ? 1.518 -11.576 -0.291 1.00 15.00 257 THR A O 18
ATOM 11779 N N . GLY A 1 27 ? 2.012 -10.247 -2.023 1.00 15.00 258 GLY A N 18
ATOM 11780 C CA . GLY A 1 27 ? 0.826 -9.434 -1.948 1.00 15.00 258 GLY A CA 18
ATOM 11781 C C . GLY A 1 27 ? 0.738 -8.635 -0.661 1.00 15.00 258 GLY A C 18
ATOM 11782 O O . GLY A 1 27 ? -0.048 -8.969 0.223 1.00 15.00 258 GLY A O 18
ATOM 11786 N N . VAL A 1 28 ? 1.539 -7.580 -0.545 1.00 15.00 259 VAL A N 18
ATOM 11787 C CA . VAL A 1 28 ? 1.327 -6.628 0.553 1.00 15.00 259 VAL A CA 18
ATOM 11788 C C . VAL A 1 28 ? 0.366 -5.539 0.152 1.00 15.00 259 VAL A C 18
ATOM 11789 O O . VAL A 1 28 ? 0.634 -4.748 -0.747 1.00 15.00 259 VAL A O 18
ATOM 11802 N N . SER A 1 29 ? -0.755 -5.543 0.848 1.00 15.00 260 SER A N 18
ATOM 11803 C CA . SER A 1 29 ? -1.768 -4.501 0.738 1.00 15.00 260 SER A CA 18
ATOM 11804 C C . SER A 1 29 ? -2.155 -4.038 2.131 1.00 15.00 260 SER A C 18
ATOM 11805 O O . SER A 1 29 ? -2.843 -4.747 2.865 1.00 15.00 260 SER A O 18
ATOM 11813 N N . THR A 1 30 ? -1.670 -2.871 2.512 1.00 15.00 261 THR A N 18
ATOM 11814 C CA . THR A 1 30 ? -1.778 -2.454 3.906 1.00 15.00 261 THR A CA 18
ATOM 11815 C C . THR A 1 30 ? -1.866 -0.938 4.064 1.00 15.00 261 THR A C 18
ATOM 11816 O O . THR A 1 30 ? -1.360 -0.182 3.235 1.00 15.00 261 THR A O 18
ATOM 11827 N N . TRP A 1 31 ? -2.551 -0.508 5.124 1.00 15.00 262 TRP A N 18
ATOM 11828 C CA . TRP A 1 31 ? -2.631 0.907 5.469 1.00 15.00 262 TRP A CA 18
ATOM 11829 C C . TRP A 1 31 ? -1.296 1.421 5.993 1.00 15.00 262 TRP A C 18
ATOM 11830 O O . TRP A 1 31 ? -0.946 2.585 5.793 1.00 15.00 262 TRP A O 18
ATOM 11851 N N . HIS A 1 32 ? -0.574 0.561 6.702 1.00 15.00 263 HIS A N 18
ATOM 11852 C CA . HIS A 1 32 ? 0.585 1.004 7.465 1.00 15.00 263 HIS A CA 18
ATOM 11853 C C . HIS A 1 32 ? 1.809 1.136 6.574 1.00 15.00 263 HIS A C 18
ATOM 11854 O O . HIS A 1 32 ? 2.079 0.274 5.735 1.00 15.00 263 HIS A O 18
ATOM 11869 N N . ASP A 1 33 ? 2.537 2.226 6.766 1.00 15.00 264 ASP A N 18
ATOM 11870 C CA . ASP A 1 33 ? 3.817 2.426 6.102 1.00 15.00 264 ASP A CA 18
ATOM 11871 C C . ASP A 1 33 ? 4.725 1.234 6.381 1.00 15.00 264 ASP A C 18
ATOM 11872 O O . ASP A 1 33 ? 4.872 0.808 7.523 1.00 15.00 264 ASP A O 18
ATOM 11881 N N . PRO A 1 34 ? 5.334 0.657 5.351 1.00 15.00 265 PRO A N 18
ATOM 11882 C CA . PRO A 1 34 ? 6.082 -0.589 5.488 1.00 15.00 265 PRO A CA 18
ATOM 11883 C C . PRO A 1 34 ? 7.438 -0.427 6.114 1.00 15.00 265 PRO A C 18
ATOM 11884 O O . PRO A 1 34 ? 8.075 -1.405 6.508 1.00 15.00 265 PRO A O 18
ATOM 11895 N N . ARG A 1 35 ? 7.893 0.792 6.175 1.00 15.00 266 ARG A N 18
ATOM 11896 C CA . ARG A 1 35 ? 9.158 1.080 6.785 1.00 15.00 266 ARG A CA 18
ATOM 11897 C C . ARG A 1 35 ? 8.951 1.245 8.269 1.00 15.00 266 ARG A C 18
ATOM 11898 O O . ARG A 1 35 ? 9.885 1.447 9.047 1.00 15.00 266 ARG A O 18
ATOM 11919 N N . ILE A 1 36 ? 7.696 1.147 8.623 1.00 15.00 267 ILE A N 18
ATOM 11920 C CA . ILE A 1 36 ? 7.271 1.199 10.022 1.00 15.00 267 ILE A CA 18
ATOM 11921 C C . ILE A 1 36 ? 7.595 -0.119 10.709 1.00 15.00 267 ILE A C 18
ATOM 11922 O O . ILE A 1 36 ? 7.035 -1.155 10.293 1.00 15.00 267 ILE A O 18
ATOM 11939 N N . THR B 2 1 ? 1.850 2.740 -8.962 1.00 15.00 208 THR B N 18
ATOM 11940 C CA . THR B 2 1 ? 0.477 3.084 -9.382 1.00 15.00 208 THR B CA 18
ATOM 11941 C C . THR B 2 1 ? -0.225 1.870 -9.993 1.00 15.00 208 THR B C 18
ATOM 11942 O O . THR B 2 1 ? -1.121 2.010 -10.827 1.00 15.00 208 THR B O 18
ATOM 11955 N N . SER B 2 2 ? 0.168 0.678 -9.556 1.00 15.00 209 SER B N 18
ATOM 11956 C CA . SER B 2 2 ? -0.381 -0.557 -10.089 1.00 15.00 209 SER B CA 18
ATOM 11957 C C . SER B 2 2 ? -0.768 -1.505 -8.957 1.00 15.00 209 SER B C 18
ATOM 11958 O O . SER B 2 2 ? 0.091 -2.030 -8.254 1.00 15.00 209 SER B O 18
ATOM 11980 N N . ASP B 2 4 ? -3.533 -4.766 -7.670 1.00 15.00 211 ASP B N 18
ATOM 11981 C CA . ASP B 2 4 ? -4.565 -5.761 -7.929 1.00 15.00 211 ASP B CA 18
ATOM 11982 C C . ASP B 2 4 ? -5.560 -5.936 -6.747 1.00 15.00 211 ASP B C 18
ATOM 11983 O O . ASP B 2 4 ? -6.611 -6.544 -6.945 1.00 15.00 211 ASP B O 18
ATOM 11992 N N . PRO B 2 5 ? -5.275 -5.442 -5.503 1.00 15.00 212 PRO B N 18
ATOM 11993 C CA . PRO B 2 5 ? -6.126 -5.676 -4.346 1.00 15.00 212 PRO B CA 18
ATOM 11994 C C . PRO B 2 5 ? -7.178 -4.584 -4.205 1.00 15.00 212 PRO B C 18
ATOM 11995 O O . PRO B 2 5 ? -7.022 -3.490 -4.744 1.00 15.00 212 PRO B O 18
ATOM 12006 N N . GLY B 2 6 ? -8.233 -4.858 -3.468 1.00 15.00 213 GLY B N 18
ATOM 12007 C CA . GLY B 2 6 ? -9.250 -3.853 -3.290 1.00 15.00 213 GLY B CA 18
ATOM 12008 C C . GLY B 2 6 ? -8.945 -2.992 -2.087 1.00 15.00 213 GLY B C 18
ATOM 12009 O O . GLY B 2 6 ? -8.184 -3.396 -1.203 1.00 15.00 213 GLY B O 18
ATOM 12027 N N . PRO B 2 8 ? -9.496 -0.898 1.379 1.00 15.00 215 PRO B N 18
ATOM 12028 C CA . PRO B 2 8 ? -10.163 -1.185 2.647 1.00 15.00 215 PRO B CA 18
ATOM 12029 C C . PRO B 2 8 ? -10.874 0.035 3.228 1.00 15.00 215 PRO B C 18
ATOM 12030 O O . PRO B 2 8 ? -10.579 1.171 2.866 1.00 15.00 215 PRO B O 18
ATOM 12041 N N . PHE B 2 9 ? -11.820 -0.210 4.125 1.00 15.00 216 PHE B N 18
ATOM 12042 C CA . PHE B 2 9 ? -12.567 0.863 4.769 1.00 15.00 216 PHE B CA 18
ATOM 12043 C C . PHE B 2 9 ? -12.354 0.816 6.275 1.00 15.00 216 PHE B C 18
ATOM 12044 O O . PHE B 2 9 ? -13.094 1.433 7.043 1.00 15.00 216 PHE B O 18
ATOM 12061 N N . GLN B 2 10 ? -11.316 0.101 6.685 1.00 15.00 217 GLN B N 18
ATOM 12062 C CA . GLN B 2 10 ? -11.018 -0.078 8.098 1.00 15.00 217 GLN B CA 18
ATOM 12063 C C . GLN B 2 10 ? -10.219 1.109 8.628 1.00 15.00 217 GLN B C 18
ATOM 12064 O O . GLN B 2 10 ? -8.980 1.096 8.499 1.00 15.00 217 GLN B O 18
ATOM 12079 N N . GLU A 1 4 ? 10.129 7.238 3.801 1.00 15.00 235 GLU A N 19
ATOM 12080 C CA . GLU A 1 4 ? 11.137 6.545 2.964 1.00 15.00 235 GLU A CA 19
ATOM 12081 C C . GLU A 1 4 ? 10.944 5.041 3.067 1.00 15.00 235 GLU A C 19
ATOM 12082 O O . GLU A 1 4 ? 11.136 4.465 4.130 1.00 15.00 235 GLU A O 19
ATOM 12094 N N . LEU A 1 5 ? 10.566 4.405 1.972 1.00 15.00 236 LEU A N 19
ATOM 12095 C CA . LEU A 1 5 ? 10.335 2.967 1.981 1.00 15.00 236 LEU A CA 19
ATOM 12096 C C . LEU A 1 5 ? 11.595 2.230 1.564 1.00 15.00 236 LEU A C 19
ATOM 12097 O O . LEU A 1 5 ? 12.479 2.796 0.919 1.00 15.00 236 LEU A O 19
ATOM 12113 N N . PRO A 1 6 ? 11.684 0.950 1.919 1.00 15.00 237 PRO A N 19
ATOM 12114 C CA . PRO A 1 6 ? 12.620 0.036 1.276 1.00 15.00 237 PRO A CA 19
ATOM 12115 C C . PRO A 1 6 ? 12.155 -0.209 -0.148 1.00 15.00 237 PRO A C 19
ATOM 12116 O O . PRO A 1 6 ? 10.957 -0.233 -0.410 1.00 15.00 237 PRO A O 19
ATOM 12127 N N . GLU A 1 7 ? 13.086 -0.377 -1.065 1.00 15.00 238 GLU A N 19
ATOM 12128 C CA . GLU A 1 7 ? 12.738 -0.396 -2.478 1.00 15.00 238 GLU A CA 19
ATOM 12129 C C . GLU A 1 7 ? 11.952 -1.638 -2.863 1.00 15.00 238 GLU A C 19
ATOM 12130 O O . GLU A 1 7 ? 12.501 -2.722 -3.076 1.00 15.00 238 GLU A O 19
ATOM 12142 N N . GLY A 1 8 ? 10.646 -1.449 -2.879 1.00 15.00 239 GLY A N 19
ATOM 12143 C CA . GLY A 1 8 ? 9.723 -2.482 -3.300 1.00 15.00 239 GLY A CA 19
ATOM 12144 C C . GLY A 1 8 ? 8.293 -2.202 -2.863 1.00 15.00 239 GLY A C 19
ATOM 12145 O O . GLY A 1 8 ? 7.532 -3.130 -2.601 1.00 15.00 239 GLY A O 19
ATOM 12149 N N . TYR A 1 9 ? 7.923 -0.921 -2.791 1.00 15.00 240 TYR A N 19
ATOM 12150 C CA . TYR A 1 9 ? 6.583 -0.517 -2.366 1.00 15.00 240 TYR A CA 19
ATOM 12151 C C . TYR A 1 9 ? 6.131 0.656 -3.214 1.00 15.00 240 TYR A C 19
ATOM 12152 O O . TYR A 1 9 ? 6.827 1.671 -3.292 1.00 15.00 240 TYR A O 19
ATOM 12170 N N . GLU A 1 10 ? 4.979 0.531 -3.836 1.00 15.00 241 GLU A N 19
ATOM 12171 C CA . GLU A 1 10 ? 4.418 1.632 -4.590 1.00 15.00 241 GLU A CA 19
ATOM 12172 C C . GLU A 1 10 ? 3.392 2.375 -3.742 1.00 15.00 241 GLU A C 19
ATOM 12173 O O . GLU A 1 10 ? 2.537 1.766 -3.094 1.00 15.00 241 GLU A O 19
ATOM 12185 N N . GLN A 1 11 ? 3.482 3.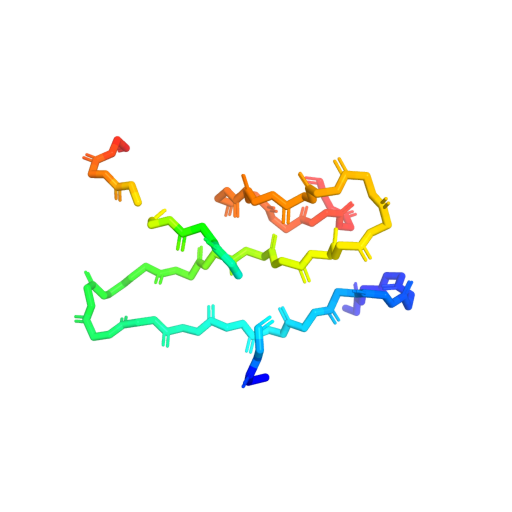696 -3.759 1.00 15.00 242 GLN A N 19
ATOM 12186 C CA . GLN A 1 11 ? 2.622 4.532 -2.943 1.00 15.00 242 GLN A CA 19
ATOM 12187 C C . GLN A 1 11 ? 1.373 4.854 -3.737 1.00 15.00 242 GLN A C 19
ATOM 12188 O O . GLN A 1 11 ? 1.429 5.549 -4.751 1.00 15.00 242 GLN A O 19
ATOM 12202 N N . ARG A 1 12 ? 0.254 4.313 -3.302 1.00 15.00 243 ARG A N 19
ATOM 12203 C CA . ARG A 1 12 ? -0.980 4.476 -4.034 1.00 15.00 243 ARG A CA 19
ATOM 12204 C C . ARG A 1 12 ? -2.041 5.162 -3.194 1.00 15.00 243 ARG A C 19
ATOM 12205 O O . ARG A 1 12 ? -2.323 4.760 -2.066 1.00 15.00 243 ARG A O 19
ATOM 12226 N N . THR A 1 13 ? -2.634 6.188 -3.774 1.00 15.00 244 THR A N 19
ATOM 12227 C CA . THR A 1 13 ? -3.670 6.955 -3.119 1.00 15.00 244 THR A CA 19
ATOM 12228 C C . THR A 1 13 ? -4.934 6.945 -3.975 1.00 15.00 244 THR A C 19
ATOM 12229 O O . THR A 1 13 ? -4.901 7.308 -5.152 1.00 15.00 244 THR A O 19
ATOM 12240 N N . THR A 1 14 ? -6.035 6.514 -3.385 1.00 15.00 245 THR A N 19
ATOM 12241 C CA . THR A 1 14 ? -7.311 6.454 -4.080 1.00 15.00 245 THR A CA 19
ATOM 12242 C C . THR A 1 14 ? -8.069 7.763 -3.913 1.00 15.00 245 THR A C 19
ATOM 12243 O O . THR A 1 14 ? -7.867 8.473 -2.927 1.00 15.00 245 THR A O 19
ATOM 12254 N N . VAL A 1 15 ? -8.892 8.104 -4.913 1.00 15.00 246 VAL A N 19
ATOM 12255 C CA . VAL A 1 15 ? -9.774 9.277 -4.848 1.00 15.00 246 VAL A CA 19
ATOM 12256 C C . VAL A 1 15 ? -10.578 9.265 -3.545 1.00 15.00 246 VAL A C 19
ATOM 12257 O O . VAL A 1 15 ? -11.032 10.304 -3.059 1.00 15.00 246 VAL A O 19
ATOM 12270 N N . GLN A 1 16 ? -10.737 8.061 -3.007 1.00 15.00 247 GLN A N 19
ATOM 12271 C CA . GLN A 1 16 ? -11.301 7.830 -1.685 1.00 15.00 247 GLN A CA 19
ATOM 12272 C C . GLN A 1 16 ? -10.668 8.744 -0.627 1.00 15.00 247 GLN A C 19
ATOM 12273 O O . GLN A 1 16 ? -11.336 9.173 0.314 1.00 15.00 247 GLN A O 19
ATOM 12287 N N . GLY A 1 17 ? -9.375 9.016 -0.775 1.00 15.00 248 GLY A N 19
ATOM 12288 C CA . GLY A 1 17 ? -8.681 9.884 0.159 1.00 15.00 248 GLY A CA 19
ATOM 12289 C C . GLY A 1 17 ? -7.700 9.134 1.041 1.00 15.00 248 GLY A C 19
ATOM 12290 O O . GLY A 1 17 ? -6.973 9.744 1.829 1.00 15.00 248 GLY A O 19
ATOM 12294 N N . GLN A 1 18 ? -7.667 7.815 0.911 1.00 15.00 249 GLN A N 19
ATOM 12295 C CA . GLN A 1 18 ? -6.805 6.995 1.754 1.00 15.00 249 GLN A CA 19
ATOM 12296 C C . GLN A 1 18 ? -5.622 6.461 0.956 1.00 15.00 249 GLN A C 19
ATOM 12297 O O . GLN A 1 18 ? -5.728 6.221 -0.250 1.00 15.00 249 GLN A O 19
ATOM 12311 N N . VAL A 1 19 ? -4.506 6.262 1.639 1.00 15.00 250 VAL A N 19
ATOM 12312 C CA . VAL A 1 19 ? -3.322 5.688 1.024 1.00 15.00 250 VAL A CA 19
ATOM 12313 C C . VAL A 1 19 ? -3.186 4.217 1.407 1.00 15.00 250 VAL A C 19
ATOM 12314 O O . VAL A 1 19 ? -3.402 3.846 2.560 1.00 15.00 250 VAL A O 19
ATOM 12327 N N . TYR A 1 20 ? -2.862 3.379 0.438 1.00 15.00 251 TYR A N 19
ATOM 12328 C CA . TYR A 1 20 ? -2.613 1.973 0.709 1.00 15.00 251 TYR A CA 19
ATOM 12329 C C . TYR A 1 20 ? -1.309 1.541 0.041 1.00 15.00 251 TYR A C 19
ATOM 12330 O O . TYR A 1 20 ? -1.117 1.738 -1.160 1.00 15.00 251 TYR A O 19
ATOM 12348 N N . PHE A 1 21 ? -0.417 0.951 0.835 1.00 15.00 252 PHE A N 19
ATOM 12349 C CA . PHE A 1 21 ? 0.933 0.630 0.378 1.00 15.00 252 PHE A CA 19
ATOM 12350 C C . PHE A 1 21 ? 0.987 -0.742 -0.230 1.00 15.00 252 PHE A C 19
ATOM 12351 O O . PHE A 1 21 ? 0.853 -1.750 0.468 1.00 15.00 252 PHE A O 19
ATOM 12368 N N . LEU A 1 22 ? 1.168 -0.778 -1.537 1.00 15.00 253 LEU A N 19
ATOM 12369 C CA . LEU A 1 22 ? 1.196 -2.035 -2.242 1.00 15.00 253 LEU A CA 19
ATOM 12370 C C . LEU A 1 22 ? 2.583 -2.455 -2.656 1.00 15.00 253 LEU A C 19
ATOM 12371 O O . LEU A 1 22 ? 3.381 -1.689 -3.191 1.00 15.00 253 LEU A O 19
ATOM 12387 N N . HIS A 1 23 ? 2.835 -3.710 -2.371 1.00 15.00 254 HIS A N 19
ATOM 12388 C CA . HIS A 1 23 ? 4.099 -4.355 -2.629 1.00 15.00 254 HIS A CA 19
ATOM 12389 C C . HIS A 1 23 ? 3.816 -5.758 -3.074 1.00 15.00 254 HIS A C 19
ATOM 12390 O O . HIS A 1 23 ? 3.571 -6.635 -2.241 1.00 15.00 254 HIS A O 19
ATOM 12405 N N . THR A 1 24 ? 3.782 -6.008 -4.360 1.00 15.00 255 THR A N 19
ATOM 12406 C CA . THR A 1 24 ? 3.508 -7.364 -4.720 1.00 15.00 255 THR A CA 19
ATOM 12407 C C . THR A 1 24 ? 4.770 -8.077 -5.174 1.00 15.00 255 THR A C 19
ATOM 12408 O O . THR A 1 24 ? 5.167 -8.083 -6.338 1.00 15.00 255 THR A O 19
ATOM 12419 N N . GLN A 1 25 ? 5.428 -8.620 -4.171 1.00 15.00 256 GLN A N 19
ATOM 12420 C CA . GLN A 1 25 ? 6.169 -9.855 -4.246 1.00 15.00 256 GLN A CA 19
ATOM 12421 C C . GLN A 1 25 ? 5.314 -10.965 -3.630 1.00 15.00 256 GLN A C 19
ATOM 12422 O O . GLN A 1 25 ? 5.369 -12.129 -4.020 1.00 15.00 256 GLN A O 19
ATOM 12436 N N . THR A 1 26 ? 4.512 -10.552 -2.643 1.00 15.00 257 THR A N 19
ATOM 12437 C CA . THR A 1 26 ? 3.827 -11.456 -1.742 1.00 15.00 257 THR A CA 19
ATOM 12438 C C . THR A 1 26 ? 2.484 -10.910 -1.395 1.00 15.00 257 THR A C 19
ATOM 12439 O O . THR A 1 26 ? 1.859 -11.229 -0.386 1.00 15.00 257 THR A O 19
ATOM 12450 N N . GLY A 1 27 ? 2.082 -10.125 -2.314 1.00 15.00 258 GLY A N 19
ATOM 12451 C CA . GLY A 1 27 ? 0.843 -9.379 -2.231 1.00 15.00 258 GLY A CA 19
ATOM 12452 C C . GLY A 1 27 ? 0.680 -8.597 -0.935 1.00 15.00 258 GLY A C 19
ATOM 12453 O O . GLY A 1 27 ? -0.155 -8.945 -0.103 1.00 15.00 258 GLY A O 19
ATOM 12457 N N . VAL A 1 28 ? 1.465 -7.536 -0.756 1.00 15.00 259 VAL A N 19
ATOM 12458 C CA . VAL A 1 28 ? 1.211 -6.619 0.363 1.00 15.00 259 VAL A CA 19
ATOM 12459 C C . VAL A 1 28 ? 0.254 -5.518 -0.026 1.00 15.00 259 VAL A C 19
ATOM 12460 O O . VAL A 1 28 ? 0.536 -4.710 -0.904 1.00 15.00 259 VAL A O 19
ATOM 12473 N N . SER A 1 29 ? -0.882 -5.532 0.650 1.00 15.00 260 SER A N 19
ATOM 12474 C CA . SER A 1 29 ? -1.860 -4.451 0.583 1.00 15.00 260 SER A CA 19
ATOM 12475 C C . SER A 1 29 ? -2.226 -4.023 1.993 1.00 15.00 260 SER A C 19
ATOM 12476 O O . SER A 1 29 ? -2.929 -4.735 2.711 1.00 15.00 260 SER A O 19
ATOM 12484 N N . THR A 1 30 ? -1.717 -2.877 2.405 1.00 15.00 261 THR A N 19
ATOM 12485 C CA . THR A 1 30 ? -1.801 -2.491 3.807 1.00 15.00 261 THR A CA 19
ATOM 12486 C C . THR A 1 30 ? -1.864 -0.978 3.999 1.00 15.00 261 THR A C 19
ATOM 12487 O O . THR A 1 30 ? -1.356 -0.213 3.175 1.00 15.00 261 THR A O 19
ATOM 12498 N N . TRP A 1 31 ? -2.530 -0.561 5.072 1.00 15.00 262 TRP A N 19
ATOM 12499 C CA . TRP A 1 31 ? -2.637 0.850 5.429 1.00 15.00 262 TRP A CA 19
ATOM 12500 C C . TRP A 1 31 ? -1.298 1.431 5.887 1.00 15.00 262 TRP A C 19
ATOM 12501 O O . TRP A 1 31 ? -1.028 2.615 5.688 1.00 15.00 262 TRP A O 19
ATOM 12522 N N . HIS A 1 32 ? -0.476 0.610 6.533 1.00 15.00 263 HIS A N 19
ATOM 12523 C CA . HIS A 1 32 ? 0.712 1.123 7.216 1.00 15.00 263 HIS A CA 19
ATOM 12524 C C . HIS A 1 32 ? 1.913 1.192 6.282 1.00 15.00 263 HIS A C 19
ATOM 12525 O O . HIS A 1 32 ? 2.139 0.291 5.473 1.00 15.00 263 HIS A O 19
ATOM 12540 N N . ASP A 1 33 ? 2.674 2.270 6.409 1.00 15.00 264 ASP A N 19
ATOM 12541 C CA . ASP A 1 33 ? 3.973 2.383 5.757 1.00 15.00 264 ASP A CA 19
ATOM 12542 C C . ASP A 1 33 ? 4.848 1.232 6.239 1.00 15.00 264 ASP A C 19
ATOM 12543 O O . ASP A 1 33 ? 5.021 1.046 7.427 1.00 15.00 264 ASP A O 19
ATOM 12552 N N . PRO A 1 34 ? 5.372 0.408 5.338 1.00 15.00 265 PRO A N 19
ATOM 12553 C CA . PRO A 1 34 ? 6.124 -0.788 5.725 1.00 15.00 265 PRO A CA 19
ATOM 12554 C C . PRO A 1 34 ? 7.454 -0.482 6.380 1.00 15.00 265 PRO A C 19
ATOM 12555 O O . PRO A 1 34 ? 8.083 -1.360 6.978 1.00 15.00 265 PRO A O 19
ATOM 12566 N N . ARG A 1 35 ? 7.887 0.747 6.251 1.00 15.00 266 ARG A N 19
ATOM 12567 C CA . ARG A 1 35 ? 9.083 1.198 6.913 1.00 15.00 266 ARG A CA 19
ATOM 12568 C C . ARG A 1 35 ? 8.748 1.528 8.351 1.00 15.00 266 ARG A C 19
ATOM 12569 O O . ARG A 1 35 ? 9.615 1.832 9.172 1.00 15.00 266 ARG A O 19
ATOM 12590 N N . ILE A 1 36 ? 7.462 1.483 8.630 1.00 15.00 267 ILE A N 19
ATOM 12591 C CA . ILE A 1 36 ? 6.969 1.690 9.989 1.00 15.00 267 ILE A CA 19
ATOM 12592 C C . ILE A 1 36 ? 6.111 0.509 10.439 1.00 15.00 267 ILE A C 19
ATOM 12593 O O . ILE A 1 36 ? 6.644 -0.342 11.182 1.00 15.00 267 ILE A O 19
ATOM 12610 N N . THR B 2 1 ? 3.469 0.468 -11.247 1.00 15.00 208 THR B N 19
ATOM 12611 C CA . THR B 2 1 ? 2.278 0.776 -10.433 1.00 15.00 208 THR B CA 19
ATOM 12612 C C . THR B 2 1 ? 1.094 -0.068 -10.895 1.00 15.00 208 THR B C 19
ATOM 12613 O O . THR B 2 1 ? 0.463 0.227 -11.911 1.00 15.00 208 THR B O 19
ATOM 12626 N N . SER B 2 2 ? 0.818 -1.140 -10.169 1.00 15.00 209 SER B N 19
ATOM 12627 C CA . SER B 2 2 ? -0.268 -2.041 -10.511 1.00 15.00 209 SER B CA 19
ATOM 12628 C C . SER B 2 2 ? -0.838 -2.687 -9.254 1.00 15.00 209 SER B C 19
ATOM 12629 O O . SER B 2 2 ? -0.190 -3.523 -8.620 1.00 15.00 209 SER B O 19
ATOM 12651 N N . ASP B 2 4 ? -3.718 -4.957 -7.415 1.00 15.00 211 ASP B N 19
ATOM 12652 C CA . ASP B 2 4 ? -4.758 -5.973 -7.563 1.00 15.00 211 ASP B CA 19
ATOM 12653 C C . ASP B 2 4 ? -5.877 -5.893 -6.486 1.00 15.00 211 ASP B C 19
ATOM 12654 O O . ASP B 2 4 ? -6.931 -6.503 -6.674 1.00 15.00 211 ASP B O 19
ATOM 12663 N N . PRO B 2 5 ? -5.702 -5.168 -5.347 1.00 15.00 212 PRO B N 19
ATOM 12664 C CA . PRO B 2 5 ? -6.592 -5.264 -4.206 1.00 15.00 212 PRO B CA 19
ATOM 12665 C C . PRO B 2 5 ? -7.643 -4.157 -4.185 1.00 15.00 212 PRO B C 19
ATOM 12666 O O . PRO B 2 5 ? -7.472 -3.108 -4.802 1.00 15.00 212 PRO B O 19
ATOM 12677 N N . GLY B 2 6 ? -8.711 -4.375 -3.448 1.00 15.00 213 GLY B N 19
ATOM 12678 C CA . GLY B 2 6 ? -9.681 -3.322 -3.264 1.00 15.00 213 GLY B CA 19
ATOM 12679 C C . GLY B 2 6 ? -9.317 -2.497 -2.052 1.00 15.00 213 GLY B C 19
ATOM 12680 O O . GLY B 2 6 ? -8.565 -2.960 -1.189 1.00 15.00 213 GLY B O 19
ATOM 12698 N N . PRO B 2 8 ? -9.710 -0.603 1.493 1.00 15.00 215 PRO B N 19
ATOM 12699 C CA . PRO B 2 8 ? -10.362 -1.005 2.740 1.00 15.00 215 PRO B CA 19
ATOM 12700 C C . PRO B 2 8 ? -11.042 0.151 3.469 1.00 15.00 215 PRO B C 19
ATOM 12701 O O . PRO B 2 8 ? -10.680 1.314 3.315 1.00 15.00 215 PRO B O 19
ATOM 12712 N N . PHE B 2 9 ? -12.058 -0.187 4.247 1.00 15.00 216 PHE B N 19
ATOM 12713 C CA . PHE B 2 9 ? -12.720 0.780 5.106 1.00 15.00 216 PHE B CA 19
ATOM 12714 C C . PHE B 2 9 ? -12.550 0.361 6.556 1.00 15.00 216 PHE B C 19
ATOM 12715 O O . PHE B 2 9 ? -12.959 1.066 7.477 1.00 15.00 216 PHE B O 19
ATOM 12732 N N . GLN B 2 10 ? -11.939 -0.801 6.742 1.00 15.00 217 GLN B N 19
ATOM 12733 C CA . GLN B 2 10 ? -11.707 -1.347 8.067 1.00 15.00 217 GLN B CA 19
ATOM 12734 C C . GLN B 2 10 ? -10.432 -0.771 8.670 1.00 15.00 217 GLN B C 19
ATOM 12735 O O . GLN B 2 10 ? -10.529 -0.076 9.698 1.00 15.00 217 GLN B O 19
ATOM 12750 N N . GLU A 1 4 ? 9.345 7.613 2.360 1.00 15.00 235 GLU A N 20
ATOM 12751 C CA . GLU A 1 4 ? 10.386 6.810 1.684 1.00 15.00 235 GLU A CA 20
ATOM 12752 C C . GLU A 1 4 ? 10.372 5.382 2.209 1.00 15.00 235 GLU A C 20
ATOM 12753 O O . GLU A 1 4 ? 10.558 5.146 3.405 1.00 15.00 235 GLU A O 20
ATOM 12765 N N . LEU A 1 5 ? 10.160 4.431 1.312 1.00 15.00 236 LEU A N 20
ATOM 12766 C CA . LEU A 1 5 ? 10.065 3.029 1.691 1.00 15.00 236 LEU A CA 20
ATOM 12767 C C . LEU A 1 5 ? 11.292 2.278 1.211 1.00 15.00 236 LEU A C 20
ATOM 12768 O O . LEU A 1 5 ? 12.114 2.822 0.470 1.00 15.00 236 LEU A O 20
ATOM 12784 N N . PRO A 1 6 ? 11.425 1.012 1.619 1.00 15.00 237 PRO A N 20
ATOM 12785 C CA . PRO A 1 6 ? 12.355 0.095 0.971 1.00 15.00 237 PRO A CA 20
ATOM 12786 C C . PRO A 1 6 ? 11.850 -0.235 -0.422 1.00 15.00 237 PRO A C 20
ATOM 12787 O O . PRO A 1 6 ? 10.648 -0.184 -0.688 1.00 15.00 237 PRO A O 20
ATOM 12798 N N . GLU A 1 7 ? 12.764 -0.591 -1.298 1.00 15.00 238 GLU A N 20
ATOM 12799 C CA . GLU A 1 7 ? 12.436 -0.743 -2.707 1.00 15.00 238 GLU A CA 20
ATOM 12800 C C . GLU A 1 7 ? 11.546 -1.960 -2.929 1.00 15.00 238 GLU A C 20
ATOM 12801 O O . GLU A 1 7 ? 11.906 -3.090 -2.589 1.00 15.00 238 GLU A O 20
ATOM 12813 N N . GLY A 1 8 ? 10.373 -1.704 -3.498 1.00 15.00 239 GLY A N 20
ATOM 12814 C CA . GLY A 1 8 ? 9.395 -2.747 -3.717 1.00 15.00 239 GLY A CA 20
ATOM 12815 C C . GLY A 1 8 ? 7.986 -2.270 -3.424 1.00 15.00 239 GLY A C 20
ATOM 12816 O O . GLY A 1 8 ? 7.012 -2.851 -3.904 1.00 15.00 239 GLY A O 20
ATOM 12820 N N . TYR A 1 9 ? 7.874 -1.212 -2.627 1.00 15.00 240 TYR A N 20
ATOM 12821 C CA . TYR A 1 9 ? 6.572 -0.654 -2.273 1.00 15.00 240 TYR A CA 20
ATOM 12822 C C . TYR A 1 9 ? 6.235 0.516 -3.176 1.00 15.00 240 TYR A C 20
ATOM 12823 O O . TYR A 1 9 ? 7.029 1.443 -3.323 1.00 15.00 240 TYR A O 20
ATOM 12841 N N . GLU A 1 10 ? 5.058 0.485 -3.761 1.00 15.00 241 GLU A N 20
ATOM 12842 C CA . GLU A 1 10 ? 4.568 1.618 -4.515 1.00 15.00 241 GLU A CA 20
ATOM 12843 C C . GLU A 1 10 ? 3.548 2.381 -3.675 1.00 15.00 241 GLU A C 20
ATOM 12844 O O . GLU A 1 10 ? 2.621 1.790 -3.112 1.00 15.00 241 GLU A O 20
ATOM 12856 N N . GLN A 1 11 ? 3.719 3.694 -3.594 1.00 15.00 242 GLN A N 20
ATOM 12857 C CA . GLN A 1 11 ? 2.886 4.516 -2.731 1.00 15.00 242 GLN A CA 20
ATOM 12858 C C . GLN A 1 11 ? 1.661 4.990 -3.493 1.00 15.00 242 GLN A C 20
ATOM 12859 O O . GLN A 1 11 ? 1.767 5.722 -4.478 1.00 15.00 242 GLN A O 20
ATOM 12873 N N . ARG A 1 12 ? 0.501 4.551 -3.039 1.00 15.00 243 ARG A N 20
ATOM 12874 C CA . ARG A 1 12 ? -0.735 4.814 -3.744 1.00 15.00 243 ARG A CA 20
ATOM 12875 C C . ARG A 1 12 ? -1.501 5.954 -3.095 1.00 15.00 243 ARG A C 20
ATOM 12876 O O . ARG A 1 12 ? -1.437 6.149 -1.886 1.00 15.00 243 ARG A O 20
ATOM 12897 N N . THR A 1 13 ? -2.247 6.670 -3.912 1.00 15.00 244 THR A N 20
ATOM 12898 C CA . THR A 1 13 ? -3.024 7.810 -3.469 1.00 15.00 244 THR A CA 20
ATOM 12899 C C . THR A 1 13 ? -4.458 7.664 -3.961 1.00 15.00 244 THR A C 20
ATOM 12900 O O . THR A 1 13 ? -4.777 7.963 -5.113 1.00 15.00 244 THR A O 20
ATOM 12911 N N . THR A 1 14 ? -5.311 7.179 -3.085 1.00 15.00 245 THR A N 20
ATOM 12912 C CA . THR A 1 14 ? -6.643 6.756 -3.460 1.00 15.00 245 THR A CA 20
ATOM 12913 C C . THR A 1 14 ? -7.653 7.888 -3.361 1.00 15.00 245 THR A C 20
ATOM 12914 O O . THR A 1 14 ? -7.519 8.792 -2.531 1.00 15.00 245 THR A O 20
ATOM 12925 N N . VAL A 1 15 ? -8.674 7.819 -4.213 1.00 15.00 246 VAL A N 20
ATOM 12926 C CA . VAL A 1 15 ? -9.818 8.721 -4.140 1.00 15.00 246 VAL A CA 20
ATOM 12927 C C . VAL A 1 15 ? -10.538 8.565 -2.803 1.00 15.00 246 VAL A C 20
ATOM 12928 O O . VAL A 1 15 ? -11.285 9.442 -2.372 1.00 15.00 246 VAL A O 20
ATOM 12941 N N . GLN A 1 16 ? -10.298 7.421 -2.176 1.00 15.00 247 GLN A N 20
ATOM 12942 C CA . GLN A 1 16 ? -10.782 7.120 -0.829 1.00 15.00 247 GLN A CA 20
ATOM 12943 C C . GLN A 1 16 ? -10.296 8.152 0.184 1.00 15.00 247 GLN A C 20
ATOM 12944 O O . GLN A 1 16 ? -10.870 8.300 1.263 1.00 15.00 247 GLN A O 20
ATOM 12958 N N . GLY A 1 17 ? -9.213 8.833 -0.157 1.00 15.00 248 GLY A N 20
ATOM 12959 C CA . GLY A 1 17 ? -8.592 9.756 0.771 1.00 15.00 248 GLY A CA 20
ATOM 12960 C C . GLY A 1 17 ? -7.636 9.023 1.680 1.00 15.00 248 GLY A C 20
ATOM 12961 O O . GLY A 1 17 ? -7.320 9.474 2.782 1.00 15.00 248 GLY A O 20
ATOM 12965 N N . GLN A 1 18 ? -7.182 7.878 1.191 1.00 15.00 249 GLN A N 20
ATOM 12966 C CA . GLN A 1 18 ? -6.334 6.976 1.945 1.00 15.00 249 GLN A CA 20
ATOM 12967 C C . GLN A 1 18 ? -5.128 6.602 1.092 1.00 15.00 249 GLN A C 20
ATOM 12968 O O . GLN A 1 18 ? -5.214 6.604 -0.134 1.00 15.00 249 GLN A O 20
ATOM 12982 N N . VAL A 1 19 ? -4.004 6.322 1.723 1.00 15.00 250 VAL A N 20
ATOM 12983 C CA . VAL A 1 19 ? -2.847 5.826 0.998 1.00 15.00 250 VAL A CA 20
ATOM 12984 C C . VAL A 1 19 ? -2.575 4.360 1.351 1.00 15.00 250 VAL A C 20
ATOM 12985 O O . VAL A 1 19 ? -2.139 4.041 2.460 1.00 15.00 250 VAL A O 20
ATOM 12998 N N . TYR A 1 20 ? -2.861 3.458 0.418 1.00 15.00 251 TYR A N 20
ATOM 12999 C CA . TYR A 1 20 ? -2.618 2.042 0.658 1.00 15.00 251 TYR A CA 20
ATOM 13000 C C . TYR A 1 20 ? -1.300 1.595 0.024 1.00 15.00 251 TYR A C 20
ATOM 13001 O O . TYR A 1 20 ? -1.069 1.782 -1.172 1.00 15.00 251 TYR A O 20
ATOM 13019 N N . PHE A 1 21 ? -0.437 0.999 0.847 1.00 15.00 252 PHE A N 20
ATOM 13020 C CA . PHE A 1 21 ? 0.909 0.617 0.422 1.00 15.00 252 PHE A CA 20
ATOM 13021 C C . PHE A 1 21 ? 0.938 -0.782 -0.141 1.00 15.00 252 PHE A C 20
ATOM 13022 O O . PHE A 1 21 ? 0.722 -1.755 0.584 1.00 15.00 252 PHE A O 20
ATOM 13039 N N . LEU A 1 22 ? 1.206 -0.882 -1.435 1.00 15.00 253 LEU A N 20
ATOM 13040 C CA . LEU A 1 22 ? 1.268 -2.174 -2.089 1.00 15.00 253 LEU A CA 20
ATOM 13041 C C . LEU A 1 22 ? 2.661 -2.567 -2.510 1.00 15.00 253 LEU A C 20
ATOM 13042 O O . LEU A 1 22 ? 3.420 -1.800 -3.103 1.00 15.00 253 LEU A O 20
ATOM 13058 N N . HIS A 1 23 ? 2.949 -3.807 -2.198 1.00 15.00 254 HIS A N 20
ATOM 13059 C CA . HIS A 1 23 ? 4.213 -4.440 -2.502 1.00 15.00 254 HIS A CA 20
ATOM 13060 C C . HIS A 1 23 ? 3.938 -5.861 -2.898 1.00 15.00 254 HIS A C 20
ATOM 13061 O O . HIS A 1 23 ? 3.712 -6.708 -2.023 1.00 15.00 254 HIS A O 20
ATOM 13076 N N . THR A 1 24 ? 3.906 -6.167 -4.174 1.00 15.00 255 THR A N 20
ATOM 13077 C CA . THR A 1 24 ? 3.663 -7.543 -4.485 1.00 15.00 255 THR A CA 20
ATOM 13078 C C . THR A 1 24 ? 4.978 -8.294 -4.634 1.00 15.00 255 THR A C 20
ATOM 13079 O O . THR A 1 24 ? 5.593 -8.375 -5.693 1.00 15.00 255 THR A O 20
ATOM 13090 N N . GLN A 1 25 ? 5.422 -8.771 -3.490 1.00 15.00 256 GLN A N 20
ATOM 13091 C CA . GLN A 1 25 ? 6.246 -9.952 -3.361 1.00 15.00 256 GLN A CA 20
ATOM 13092 C C . GLN A 1 25 ? 5.356 -11.106 -2.932 1.00 15.00 256 GLN A C 20
ATOM 13093 O O . GLN A 1 25 ? 5.425 -12.218 -3.445 1.00 15.00 256 GLN A O 20
ATOM 13107 N N . THR A 1 26 ? 4.513 -10.786 -1.958 1.00 15.00 257 THR A N 20
ATOM 13108 C CA . THR A 1 26 ? 3.731 -11.749 -1.229 1.00 15.00 257 THR A CA 20
ATOM 13109 C C . THR A 1 26 ? 2.368 -11.183 -1.013 1.00 15.00 257 THR A C 20
ATOM 13110 O O . THR A 1 26 ? 1.602 -11.550 -0.123 1.00 15.00 257 THR A O 20
ATOM 13121 N N . GLY A 1 27 ? 2.113 -10.308 -1.912 1.00 15.00 258 GLY A N 20
ATOM 13122 C CA . GLY A 1 27 ? 0.911 -9.517 -1.911 1.00 15.00 258 GLY A CA 20
ATOM 13123 C C . GLY A 1 27 ? 0.735 -8.719 -0.631 1.00 15.00 258 GLY A C 20
ATOM 13124 O O . GLY A 1 27 ? -0.091 -9.069 0.211 1.00 15.00 258 GLY A O 20
ATOM 13128 N N . VAL A 1 28 ? 1.512 -7.654 -0.470 1.00 15.00 259 VAL A N 20
ATOM 13129 C CA . VAL A 1 28 ? 1.235 -6.708 0.617 1.00 15.00 259 VAL A CA 20
ATOM 13130 C C . VAL A 1 28 ? 0.283 -5.619 0.186 1.00 15.00 259 VAL A C 20
ATOM 13131 O O . VAL A 1 28 ? 0.587 -4.813 -0.684 1.00 15.00 259 VAL A O 20
ATOM 13144 N N . SER A 1 29 ? -0.870 -5.639 0.828 1.00 15.00 260 SER A N 20
ATOM 13145 C CA . SER A 1 29 ? -1.843 -4.553 0.753 1.00 15.00 260 SER A CA 20
ATOM 13146 C C . SER A 1 29 ? -2.175 -4.123 2.167 1.00 15.00 260 SER A C 20
ATOM 13147 O O . SER A 1 29 ? -2.767 -4.883 2.934 1.00 15.00 260 SER A O 20
ATOM 13155 N N . THR A 1 30 ? -1.770 -2.924 2.534 1.00 15.00 261 THR A N 20
ATOM 13156 C CA . THR A 1 30 ? -1.804 -2.559 3.945 1.00 15.00 261 THR A CA 20
ATOM 13157 C C . THR A 1 30 ? -2.028 -1.066 4.187 1.00 15.00 261 THR A C 20
ATOM 13158 O O . THR A 1 30 ? -1.666 -0.217 3.365 1.00 15.00 261 THR A O 20
ATOM 13169 N N . TRP A 1 31 ? -2.661 -0.778 5.327 1.00 15.00 262 TRP A N 20
ATOM 13170 C CA . TRP A 1 31 ? -2.937 0.587 5.758 1.00 15.00 262 TRP A CA 20
ATOM 13171 C C . TRP A 1 31 ? -1.689 1.299 6.289 1.00 15.00 262 TRP A C 20
ATOM 13172 O O . TRP A 1 31 ? -1.659 2.529 6.353 1.00 15.00 262 TRP A O 20
ATOM 13193 N N . HIS A 1 32 ? -0.676 0.543 6.705 1.00 15.00 263 HIS A N 20
ATOM 13194 C CA . HIS A 1 32 ? 0.484 1.150 7.365 1.00 15.00 263 HIS A CA 20
ATOM 13195 C C . HIS A 1 32 ? 1.664 1.282 6.413 1.00 15.00 263 HIS A C 20
ATOM 13196 O O . HIS A 1 32 ? 1.897 0.419 5.568 1.00 15.00 263 HIS A O 20
ATOM 13211 N N . ASP A 1 33 ? 2.406 2.366 6.574 1.00 15.00 264 ASP A N 20
ATOM 13212 C CA . ASP A 1 33 ? 3.675 2.542 5.884 1.00 15.00 264 ASP A CA 20
ATOM 13213 C C . ASP A 1 33 ? 4.612 1.413 6.301 1.00 15.00 264 ASP A C 20
ATOM 13214 O O . ASP A 1 33 ? 4.839 1.207 7.480 1.00 15.00 264 ASP A O 20
ATOM 13223 N N . PRO A 1 34 ? 5.141 0.629 5.359 1.00 15.00 265 PRO A N 20
ATOM 13224 C CA . PRO A 1 34 ? 5.946 -0.544 5.694 1.00 15.00 265 PRO A CA 20
ATOM 13225 C C . PRO A 1 34 ? 7.305 -0.209 6.256 1.00 15.00 265 PRO A C 20
ATOM 13226 O O . PRO A 1 34 ? 7.987 -1.069 6.811 1.00 15.00 265 PRO A O 20
ATOM 13237 N N . ARG A 1 35 ? 7.705 1.028 6.097 1.00 15.00 266 ARG A N 20
ATOM 13238 C CA . ARG A 1 35 ? 8.939 1.489 6.676 1.00 15.00 266 ARG A CA 20
ATOM 13239 C C . ARG A 1 35 ? 8.689 1.787 8.141 1.00 15.00 266 ARG A C 20
ATOM 13240 O O . ARG A 1 35 ? 9.607 2.045 8.920 1.00 15.00 266 ARG A O 20
ATOM 13261 N N . ILE A 1 36 ? 7.416 1.735 8.489 1.00 15.00 267 ILE A N 20
ATOM 13262 C CA . ILE A 1 36 ? 6.987 1.903 9.878 1.00 15.00 267 ILE A CA 20
ATOM 13263 C C . ILE A 1 36 ? 6.137 0.715 10.342 1.00 15.00 267 ILE A C 20
ATOM 13264 O O . ILE A 1 36 ? 4.902 0.717 10.144 1.00 15.00 267 ILE A O 20
ATOM 13281 N N . THR B 2 1 ? 3.126 -1.077 -10.158 1.00 15.00 208 THR B N 20
ATOM 13282 C CA . THR B 2 1 ? 2.677 0.037 -11.024 1.00 15.00 208 THR B CA 20
ATOM 13283 C C . THR B 2 1 ? 1.171 0.241 -10.894 1.00 15.00 208 THR B C 20
ATOM 13284 O O . THR B 2 1 ? 0.695 1.362 -10.704 1.00 15.00 208 THR B O 20
ATOM 13297 N N . SER B 2 2 ? 0.425 -0.849 -10.987 1.00 15.00 209 SER B N 20
ATOM 13298 C CA . SER B 2 2 ? -1.018 -0.816 -10.813 1.00 15.00 209 SER B CA 20
ATOM 13299 C C . SER B 2 2 ? -1.415 -1.796 -9.713 1.00 15.00 209 SER B C 20
ATOM 13300 O O . SER B 2 2 ? -0.750 -2.813 -9.519 1.00 15.00 209 SER B O 20
ATOM 13322 N N . ASP B 2 4 ? -3.647 -4.611 -7.668 1.00 15.00 211 ASP B N 20
ATOM 13323 C CA . ASP B 2 4 ? -4.550 -5.730 -7.853 1.00 15.00 211 ASP B CA 20
ATOM 13324 C C . ASP B 2 4 ? -5.617 -5.828 -6.734 1.00 15.00 211 ASP B C 20
ATOM 13325 O O . ASP B 2 4 ? -6.677 -6.408 -6.968 1.00 15.00 211 ASP B O 20
ATOM 13334 N N . PRO B 2 5 ? -5.381 -5.294 -5.497 1.00 15.00 212 PRO B N 20
ATOM 13335 C CA . PRO B 2 5 ? -6.338 -5.414 -4.409 1.00 15.00 212 PRO B CA 20
ATOM 13336 C C . PRO B 2 5 ? -7.292 -4.217 -4.341 1.00 15.00 212 PRO B C 20
ATOM 13337 O O . PRO B 2 5 ? -6.992 -3.134 -4.850 1.00 15.00 212 PRO B O 20
ATOM 13348 N N . GLY B 2 6 ? -8.416 -4.413 -3.677 1.00 15.00 213 GLY B N 20
ATOM 13349 C CA . GLY B 2 6 ? -9.391 -3.355 -3.518 1.00 15.00 213 GLY B CA 20
ATOM 13350 C C . GLY B 2 6 ? -9.123 -2.542 -2.269 1.00 15.00 213 GLY B C 20
ATOM 13351 O O . GLY B 2 6 ? -8.452 -3.018 -1.351 1.00 15.00 213 GLY B O 20
ATOM 13369 N N . PRO B 2 8 ? -9.814 -0.661 1.248 1.00 15.00 215 PRO B N 20
ATOM 13370 C CA . PRO B 2 8 ? -10.550 -1.075 2.450 1.00 15.00 215 PRO B CA 20
ATOM 13371 C C . PRO B 2 8 ? -11.307 0.050 3.155 1.00 15.00 215 PRO B C 20
ATOM 13372 O O . PRO B 2 8 ? -10.816 1.155 3.340 1.00 15.00 215 PRO B O 20
ATOM 13383 N N . PHE B 2 9 ? -12.535 -0.270 3.546 1.00 15.00 216 PHE B N 20
ATOM 13384 C CA . PHE B 2 9 ? -13.325 0.597 4.407 1.00 15.00 216 PHE B CA 20
ATOM 13385 C C . PHE B 2 9 ? -13.184 0.119 5.845 1.00 15.00 216 PHE B C 20
ATOM 13386 O O . PHE B 2 9 ? -13.893 0.571 6.744 1.00 15.00 216 PHE B O 20
ATOM 13403 N N . GLN B 2 10 ? -12.241 -0.794 6.039 1.00 15.00 217 GLN B N 20
ATOM 13404 C CA . GLN B 2 10 ? -12.004 -1.416 7.331 1.00 15.00 217 GLN B CA 20
ATOM 13405 C C . GLN B 2 10 ? -11.138 -0.516 8.204 1.00 15.00 217 GLN B C 20
ATOM 13406 O O . GLN B 2 10 ? -11.684 0.120 9.127 1.00 15.00 217 GLN B O 20
ATOM 13421 N N . GLU A 1 4 ? 11.255 7.257 3.022 1.00 15.00 235 GLU A N 21
ATOM 13422 C CA . GLU A 1 4 ? 12.228 6.246 2.543 1.00 15.00 235 GLU A CA 21
ATOM 13423 C C . GLU A 1 4 ? 11.750 4.842 2.885 1.00 15.00 235 GLU A C 21
ATOM 13424 O O . GLU A 1 4 ? 11.647 4.483 4.055 1.00 15.00 235 GLU A O 21
ATOM 13436 N N . LEU A 1 5 ? 11.452 4.048 1.864 1.00 15.00 236 LEU A N 21
ATOM 13437 C CA . LEU A 1 5 ? 10.941 2.696 2.074 1.00 15.00 236 LEU A CA 21
ATOM 13438 C C . LEU A 1 5 ? 11.941 1.672 1.559 1.00 15.00 236 LEU A C 21
ATOM 13439 O O . LEU A 1 5 ? 12.904 2.024 0.875 1.00 15.00 236 LEU A O 21
ATOM 13455 N N . PRO A 1 6 ? 11.737 0.394 1.906 1.00 15.00 237 PRO A N 21
ATOM 13456 C CA . PRO A 1 6 ? 12.419 -0.719 1.248 1.00 15.00 237 PRO A CA 21
ATOM 13457 C C . PRO A 1 6 ? 11.914 -0.897 -0.175 1.00 15.00 237 PRO A C 21
ATOM 13458 O O . PRO A 1 6 ? 10.845 -0.406 -0.546 1.00 15.00 237 PRO A O 21
ATOM 13469 N N . GLU A 1 7 ? 12.682 -1.632 -0.944 1.00 15.00 238 GLU A N 21
ATOM 13470 C CA . GLU A 1 7 ? 12.441 -1.789 -2.375 1.00 15.00 238 GLU A CA 21
ATOM 13471 C C . GLU A 1 7 ? 11.187 -2.618 -2.661 1.00 15.00 238 GLU A C 21
ATOM 13472 O O . GLU A 1 7 ? 11.050 -3.753 -2.195 1.00 15.00 238 GLU A O 21
ATOM 13484 N N . GLY A 1 8 ? 10.269 -2.039 -3.431 1.00 15.00 239 GLY A N 21
ATOM 13485 C CA . GLY A 1 8 ? 9.142 -2.799 -3.933 1.00 15.00 239 GLY A CA 21
ATOM 13486 C C . GLY A 1 8 ? 7.780 -2.240 -3.555 1.00 15.00 239 GLY A C 21
ATOM 13487 O O . GLY A 1 8 ? 6.758 -2.799 -3.951 1.00 15.00 239 GLY A O 21
ATOM 13491 N N . TYR A 1 9 ? 7.742 -1.163 -2.785 1.00 15.00 240 TYR A N 21
ATOM 13492 C CA . TYR A 1 9 ? 6.464 -0.588 -2.364 1.00 15.00 240 TYR A CA 21
ATOM 13493 C C . TYR A 1 9 ? 6.102 0.603 -3.234 1.00 15.00 240 TYR A C 21
ATOM 13494 O O . TYR A 1 9 ? 6.913 1.510 -3.421 1.00 15.00 240 TYR A O 21
ATOM 13512 N N . GLU A 1 10 ? 4.884 0.617 -3.740 1.00 15.00 241 GLU A N 21
ATOM 13513 C CA . GLU A 1 10 ? 4.387 1.768 -4.468 1.00 15.00 241 GLU A CA 21
ATOM 13514 C C . GLU A 1 10 ? 3.409 2.542 -3.590 1.00 15.00 241 GLU A C 21
ATOM 13515 O O . GLU A 1 10 ? 2.602 1.950 -2.868 1.00 15.00 241 GLU A O 21
ATOM 13527 N N . GLN A 1 11 ? 3.506 3.861 -3.624 1.00 15.00 242 GLN A N 21
ATOM 13528 C CA . GLN A 1 11 ? 2.635 4.700 -2.817 1.00 15.00 242 GLN A CA 21
ATOM 13529 C C . GLN A 1 11 ? 1.381 5.033 -3.604 1.00 15.00 242 GLN A C 21
ATOM 13530 O O . GLN A 1 11 ? 1.406 5.831 -4.546 1.00 15.00 242 GLN A O 21
ATOM 13544 N N . ARG A 1 12 ? 0.289 4.402 -3.223 1.00 15.00 243 ARG A N 21
ATOM 13545 C CA . ARG A 1 12 ? -0.954 4.530 -3.957 1.00 15.00 243 ARG A CA 21
ATOM 13546 C C . ARG A 1 12 ? -1.944 5.443 -3.243 1.00 15.00 243 ARG A C 21
ATOM 13547 O O . ARG A 1 12 ? -2.108 5.389 -2.022 1.00 15.00 243 ARG A O 21
ATOM 13568 N N . THR A 1 13 ? -2.623 6.249 -4.042 1.00 15.00 244 THR A N 21
ATOM 13569 C CA . THR A 1 13 ? -3.578 7.232 -3.565 1.00 15.00 244 THR A CA 21
ATOM 13570 C C . THR A 1 13 ? -4.886 7.111 -4.341 1.00 15.00 244 THR A C 21
ATOM 13571 O O . THR A 1 13 ? -4.979 7.532 -5.494 1.00 15.00 244 THR A O 21
ATOM 13582 N N . THR A 1 14 ? -5.881 6.510 -3.718 1.00 15.00 245 THR A N 21
ATOM 13583 C CA . THR A 1 14 ? -7.176 6.326 -4.350 1.00 15.00 245 THR A CA 21
ATOM 13584 C C . THR A 1 14 ? -8.091 7.507 -4.068 1.00 15.00 245 THR A C 21
ATOM 13585 O O . THR A 1 14 ? -7.950 8.174 -3.039 1.00 15.00 245 THR A O 21
ATOM 13596 N N . VAL A 1 15 ? -8.997 7.781 -5.007 1.00 15.00 246 VAL A N 21
ATOM 13597 C CA . VAL A 1 15 ? -9.999 8.841 -4.864 1.00 15.00 246 VAL A CA 21
ATOM 13598 C C . VAL A 1 15 ? -10.795 8.662 -3.563 1.00 15.00 246 VAL A C 21
ATOM 13599 O O . VAL A 1 15 ? -11.450 9.587 -3.080 1.00 15.00 246 VAL A O 21
ATOM 13612 N N . GLN A 1 16 ? -10.723 7.455 -3.009 1.00 15.00 247 GLN A N 21
ATOM 13613 C CA . GLN A 1 16 ? -11.274 7.143 -1.693 1.00 15.00 247 GLN A CA 21
ATOM 13614 C C . GLN A 1 16 ? -10.708 8.083 -0.621 1.00 15.00 247 GLN A C 21
ATOM 13615 O O . GLN A 1 16 ? -11.308 8.278 0.435 1.00 15.00 247 GLN A O 21
ATOM 13629 N N . GLY A 1 17 ? -9.534 8.643 -0.891 1.00 15.00 248 GLY A N 21
ATOM 13630 C CA . GLY A 1 17 ? -8.939 9.607 0.015 1.00 15.00 248 GLY A CA 21
ATOM 13631 C C . GLY A 1 17 ? -7.964 8.979 0.986 1.00 15.00 248 GLY A C 21
ATOM 13632 O O . GLY A 1 17 ? -7.365 9.672 1.805 1.00 15.00 248 GLY A O 21
ATOM 13636 N N . GLN A 1 18 ? -7.794 7.670 0.896 1.00 15.00 249 GLN A N 21
ATOM 13637 C CA . GLN A 1 18 ? -6.911 6.958 1.810 1.00 15.00 249 GLN A CA 21
ATOM 13638 C C . GLN A 1 18 ? -5.737 6.362 1.044 1.00 15.00 249 GLN A C 21
ATOM 13639 O O . GLN A 1 18 ? -5.870 5.995 -0.126 1.00 15.00 249 GLN A O 21
ATOM 13653 N N . VAL A 1 19 ? -4.597 6.256 1.706 1.00 15.00 250 VAL A N 21
ATOM 13654 C CA . VAL A 1 19 ? -3.402 5.700 1.088 1.00 15.00 250 VAL A CA 21
ATOM 13655 C C . VAL A 1 19 ? -3.238 4.229 1.454 1.00 15.00 250 VAL A C 21
ATOM 13656 O O . VAL A 1 19 ? -3.412 3.848 2.608 1.00 15.00 250 VAL A O 21
ATOM 13669 N N . TYR A 1 20 ? -2.922 3.400 0.470 1.00 15.00 251 TYR A N 21
ATOM 13670 C CA . TYR A 1 20 ? -2.638 2.001 0.743 1.00 15.00 251 TYR A CA 21
ATOM 13671 C C . TYR A 1 20 ? -1.343 1.580 0.055 1.00 15.00 251 TYR A C 21
ATOM 13672 O O . TYR A 1 20 ? -1.177 1.758 -1.152 1.00 15.00 251 TYR A O 21
ATOM 13690 N N . PHE A 1 21 ? -0.419 1.038 0.851 1.00 15.00 252 PHE A N 21
ATOM 13691 C CA . PHE A 1 21 ? 0.926 0.709 0.382 1.00 15.00 252 PHE A CA 21
ATOM 13692 C C . PHE A 1 21 ? 0.992 -0.695 -0.161 1.00 15.00 252 PHE A C 21
ATOM 13693 O O . PHE A 1 21 ? 0.854 -1.666 0.591 1.00 15.00 252 PHE A O 21
ATOM 13710 N N . LEU A 1 22 ? 1.198 -0.803 -1.464 1.00 15.00 253 LEU A N 21
ATOM 13711 C CA . LEU A 1 22 ? 1.272 -2.100 -2.106 1.00 15.00 253 LEU A CA 21
ATOM 13712 C C . LEU A 1 22 ? 2.658 -2.481 -2.579 1.00 15.00 253 LEU A C 21
ATOM 13713 O O . LEU A 1 22 ? 3.386 -1.712 -3.208 1.00 15.00 253 LEU A O 21
ATOM 13729 N N . HIS A 1 23 ? 2.979 -3.714 -2.258 1.00 15.00 254 HIS A N 21
ATOM 13730 C CA . HIS A 1 23 ? 4.213 -4.362 -2.657 1.00 15.00 254 HIS A CA 21
ATOM 13731 C C . HIS A 1 23 ? 3.876 -5.761 -3.070 1.00 15.00 254 HIS A C 21
ATOM 13732 O O . HIS A 1 23 ? 3.696 -6.627 -2.209 1.00 15.00 254 HIS A O 21
ATOM 13747 N N . THR A 1 24 ? 3.727 -6.021 -4.342 1.00 15.00 255 THR A N 21
ATOM 13748 C CA . THR A 1 24 ? 3.443 -7.385 -4.677 1.00 15.00 255 THR A CA 21
ATOM 13749 C C . THR A 1 24 ? 4.706 -8.113 -5.088 1.00 15.00 255 THR A C 21
ATOM 13750 O O . THR A 1 24 ? 5.094 -8.157 -6.252 1.00 15.00 255 THR A O 21
ATOM 13761 N N . GLN A 1 25 ? 5.361 -8.644 -4.072 1.00 15.00 256 GLN A N 21
ATOM 13762 C CA . GLN A 1 25 ? 6.130 -9.858 -4.149 1.00 15.00 256 GLN A CA 21
ATOM 13763 C C . GLN A 1 25 ? 5.268 -10.941 -3.540 1.00 15.00 256 GLN A C 21
ATOM 13764 O O . GLN A 1 25 ? 4.989 -11.978 -4.131 1.00 15.00 256 GLN A O 21
ATOM 13778 N N . THR A 1 26 ? 4.849 -10.629 -2.310 1.00 15.00 257 THR A N 21
ATOM 13779 C CA . THR A 1 26 ? 4.061 -11.514 -1.483 1.00 15.00 257 THR A CA 21
ATOM 13780 C C . THR A 1 26 ? 2.718 -10.916 -1.167 1.00 15.00 257 THR A C 21
ATOM 13781 O O . THR A 1 26 ? 2.046 -11.240 -0.184 1.00 15.00 257 THR A O 21
ATOM 13792 N N . GLY A 1 27 ? 2.360 -10.085 -2.063 1.00 15.00 258 GLY A N 21
ATOM 13793 C CA . GLY A 1 27 ? 1.134 -9.309 -1.992 1.00 15.00 258 GLY A CA 21
ATOM 13794 C C . GLY A 1 27 ? 0.964 -8.550 -0.683 1.00 15.00 258 GLY A C 21
ATOM 13795 O O . GLY A 1 27 ? 0.190 -8.969 0.181 1.00 15.00 258 GLY A O 21
ATOM 13799 N N . VAL A 1 28 ? 1.683 -7.441 -0.526 1.00 15.00 259 VAL A N 21
ATOM 13800 C CA . VAL A 1 28 ? 1.450 -6.557 0.622 1.00 15.00 259 VAL A CA 21
ATOM 13801 C C . VAL A 1 28 ? 0.418 -5.510 0.296 1.00 15.00 259 VAL A C 21
ATOM 13802 O O . VAL A 1 28 ? 0.634 -4.664 -0.559 1.00 15.00 259 VAL A O 21
ATOM 13815 N N . SER A 1 29 ? -0.691 -5.596 0.998 1.00 15.00 260 SER A N 21
ATOM 13816 C CA . SER A 1 29 ? -1.735 -4.580 0.940 1.00 15.00 260 SER A CA 21
ATOM 13817 C C . SER A 1 29 ? -2.006 -4.069 2.342 1.00 15.00 260 SER A C 21
ATOM 13818 O O . SER A 1 29 ? -2.634 -4.749 3.158 1.00 15.00 260 SER A O 21
ATOM 13826 N N . THR A 1 30 ? -1.497 -2.884 2.637 1.00 15.00 261 THR A N 21
ATOM 13827 C CA . THR A 1 30 ? -1.500 -2.393 4.004 1.00 15.00 261 THR A CA 21
ATOM 13828 C C . THR A 1 30 ? -1.871 -0.920 4.103 1.00 15.00 261 THR A C 21
ATOM 13829 O O . THR A 1 30 ? -1.622 -0.140 3.180 1.00 15.00 261 THR A O 21
ATOM 13840 N N . TRP A 1 31 ? -2.482 -0.563 5.226 1.00 15.00 262 TRP A N 21
ATOM 13841 C CA . TRP A 1 31 ? -2.773 0.828 5.546 1.00 15.00 262 TRP A CA 21
ATOM 13842 C C . TRP A 1 31 ? -1.523 1.523 6.061 1.00 15.00 262 TRP A C 21
ATOM 13843 O O . TRP A 1 31 ? -1.379 2.740 5.950 1.00 15.00 262 TRP A O 21
ATOM 13864 N N . HIS A 1 32 ? -0.649 0.747 6.683 1.00 15.00 263 HIS A N 21
ATOM 13865 C CA . HIS A 1 32 ? 0.514 1.307 7.345 1.00 15.00 263 HIS A CA 21
ATOM 13866 C C . HIS A 1 32 ? 1.677 1.429 6.379 1.00 15.00 263 HIS A C 21
ATOM 13867 O O . HIS A 1 32 ? 1.892 0.550 5.544 1.00 15.00 263 HIS A O 21
ATOM 13882 N N . ASP A 1 33 ? 2.421 2.517 6.502 1.00 15.00 264 ASP A N 21
ATOM 13883 C CA . ASP A 1 33 ? 3.666 2.669 5.772 1.00 15.00 264 ASP A CA 21
ATOM 13884 C C . ASP A 1 33 ? 4.566 1.484 6.099 1.00 15.00 264 ASP A C 21
ATOM 13885 O O . ASP A 1 33 ? 4.734 1.130 7.258 1.00 15.00 264 ASP A O 21
ATOM 13894 N N . PRO A 1 34 ? 5.141 0.838 5.096 1.00 15.00 265 PRO A N 21
ATOM 13895 C CA . PRO A 1 34 ? 5.882 -0.403 5.298 1.00 15.00 265 PRO A CA 21
ATOM 13896 C C . PRO A 1 34 ? 7.208 -0.219 5.984 1.00 15.00 265 PRO A C 21
ATOM 13897 O O . PRO A 1 34 ? 7.838 -1.186 6.416 1.00 15.00 265 PRO A O 21
ATOM 13908 N N . ARG A 1 35 ? 7.655 1.002 6.040 1.00 15.00 266 ARG A N 21
ATOM 13909 C CA . ARG A 1 35 ? 8.881 1.307 6.713 1.00 15.00 266 ARG A CA 21
ATOM 13910 C C . ARG A 1 35 ? 8.601 1.521 8.178 1.00 15.00 266 ARG A C 21
ATOM 13911 O O . ARG A 1 35 ? 9.500 1.737 8.992 1.00 15.00 266 ARG A O 21
ATOM 13932 N N . ILE A 1 36 ? 7.332 1.452 8.478 1.00 15.00 267 ILE A N 21
ATOM 13933 C CA . ILE A 1 36 ? 6.853 1.603 9.853 1.00 15.00 267 ILE A CA 21
ATOM 13934 C C . ILE A 1 36 ? 7.113 0.324 10.636 1.00 15.00 267 ILE A C 21
ATOM 13935 O O . ILE A 1 36 ? 6.401 -0.674 10.397 1.00 15.00 267 ILE A O 21
ATOM 13952 N N . THR B 2 1 ? 1.314 3.046 -8.898 1.00 15.00 208 THR B N 21
ATOM 13953 C CA . THR B 2 1 ? 0.245 2.958 -9.919 1.00 15.00 208 THR B CA 21
ATOM 13954 C C . THR B 2 1 ? 0.043 1.505 -10.368 1.00 15.00 208 THR B C 21
ATOM 13955 O O . THR B 2 1 ? -0.328 1.235 -11.512 1.00 15.00 208 THR B O 21
ATOM 13968 N N . SER B 2 2 ? 0.254 0.570 -9.450 1.00 15.00 209 SER B N 21
ATOM 13969 C CA . SER B 2 2 ? 0.117 -0.843 -9.760 1.00 15.00 209 SER B CA 21
ATOM 13970 C C . SER B 2 2 ? -0.434 -1.605 -8.557 1.00 15.00 209 SER B C 21
ATOM 13971 O O . SER B 2 2 ? 0.279 -1.842 -7.583 1.00 15.00 209 SER B O 21
ATOM 13993 N N . ASP B 2 4 ? -3.305 -4.866 -7.333 1.00 15.00 211 ASP B N 21
ATOM 13994 C CA . ASP B 2 4 ? -4.257 -5.947 -7.582 1.00 15.00 211 ASP B CA 21
ATOM 13995 C C . ASP B 2 4 ? -5.365 -6.072 -6.503 1.00 15.00 211 ASP B C 21
ATOM 13996 O O . ASP B 2 4 ? -6.389 -6.705 -6.770 1.00 15.00 211 ASP B O 21
ATOM 14005 N N . PRO B 2 5 ? -5.208 -5.515 -5.269 1.00 15.00 212 PRO B N 21
ATOM 14006 C CA . PRO B 2 5 ? -6.157 -5.713 -4.186 1.00 15.00 212 PRO B CA 21
ATOM 14007 C C . PRO B 2 5 ? -7.177 -4.584 -4.100 1.00 15.00 212 PRO B C 21
ATOM 14008 O O . PRO B 2 5 ? -6.948 -3.480 -4.600 1.00 15.00 212 PRO B O 21
ATOM 14019 N N . GLY B 2 6 ? -8.288 -4.844 -3.443 1.00 15.00 213 GLY B N 21
ATOM 14020 C CA . GLY B 2 6 ? -9.301 -3.829 -3.315 1.00 15.00 213 GLY B CA 21
ATOM 14021 C C . GLY B 2 6 ? -9.069 -2.989 -2.083 1.00 15.00 213 GLY B C 21
ATOM 14022 O O . GLY B 2 6 ? -8.416 -3.429 -1.135 1.00 15.00 213 GLY B O 21
ATOM 14040 N N . PRO B 2 8 ? -9.727 -0.839 1.336 1.00 15.00 215 PRO B N 21
ATOM 14041 C CA . PRO B 2 8 ? -10.458 -1.126 2.578 1.00 15.00 215 PRO B CA 21
ATOM 14042 C C . PRO B 2 8 ? -11.195 0.088 3.152 1.00 15.00 215 PRO B C 21
ATOM 14043 O O . PRO B 2 8 ? -10.777 1.232 2.982 1.00 15.00 215 PRO B O 21
ATOM 14054 N N . PHE B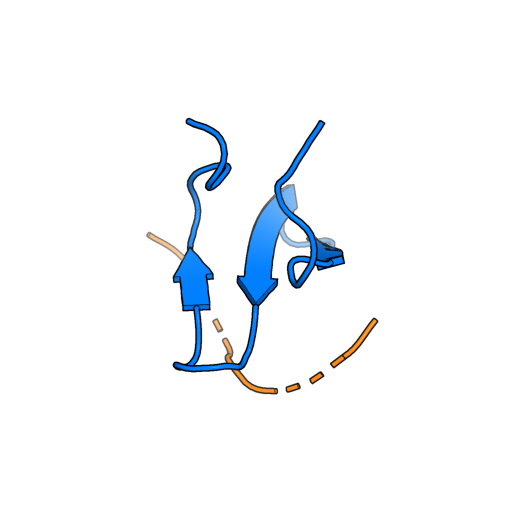 2 9 ? -12.302 -0.181 3.838 1.00 15.00 216 PHE B N 21
ATOM 14055 C CA . PHE B 2 9 ? -13.053 0.861 4.532 1.00 15.00 216 PHE B CA 21
ATOM 14056 C C . PHE B 2 9 ? -12.685 0.870 6.009 1.00 15.00 216 PHE B C 21
ATOM 14057 O O . PHE B 2 9 ? -13.079 1.771 6.749 1.00 15.00 216 PHE B O 21
ATOM 14074 N N . GLN B 2 10 ? -11.932 -0.155 6.414 1.00 15.00 217 GLN B N 21
ATOM 14075 C CA . GLN B 2 10 ? -11.525 -0.349 7.806 1.00 15.00 217 GLN B CA 21
ATOM 14076 C C . GLN B 2 10 ? -12.719 -0.749 8.660 1.00 15.00 217 GLN B C 21
ATOM 14077 O O . GLN B 2 10 ? -13.101 -1.934 8.606 1.00 15.00 217 GLN B O 21
#

Sequence (41 aa):
ELPEGYEQRTTVQGQVYFLHTQTGVSTWHDPRITSDPGPFQELPEGYEQRTTVQGQVYFLHTQTGVSTWHDPRITSDPGPFQELPEGYEQRTTVQGQVYFLHTQTGVSTWHDPRITSDPGPFQELPEGYEQRTTVQGQVYFLHTQTGVSTWHDPRITSDPGPFQELPEGYEQRTTVQGQVYFLHTQTGVSTWHDPRITSDPGPFQELPEGYEQRTTVQGQVYFLHTQTGVSTWHDPRITSDPGPFQELPEGYEQRTTVQGQVYFLHTQTGVSTWHDPRITSDPGPFQELPEGYEQRTTVQGQVYFLHTQTGVSTWHDPRITSDPGPFQELPEGYEQRTTVQGQVYFLHTQTGVSTWHDPRITSDPGPFQELPEGYEQRTTVQGQVYFLHTQTGVSTWHDPRITSDPGPFQELPEGYEQRTTVQGQVYFLHTQTGVSTWHDPRITSDPGPFQELPEGYEQRTTVQGQVYFLHTQTGVSTWHDPRITSDPGPFQELPEGYEQRTTVQGQVYFLHTQTGVSTWHDPRITSDPGPFQELPEGYEQRTTVQGQVYFLHTQTGVSTWHDPRITSDPGPFQELPEGYEQRTTVQGQVYFLHTQTGVSTWHDPRITSDPGPFQELPEGYEQRTTVQGQVYFLHTQTGVSTWHDPRITSDPGPFQELPEGYEQRTTVQGQVYFLHTQTGVSTWHDPRITSDPGPFQELPEGYEQRTTVQGQVYFLHTQTGVSTWHDPRITSDPGPFQELPEGYEQRTTVQGQVYFLHTQTGVSTWHDPRITSDPGPFQELPEGYEQRTTVQGQVYFLHTQTGVSTWHDPRITSDPGPFQELPEGYEQRTTVQGQVYFLHTQTGVSTWHDPRITSDPGPFQ

B-factor: mean 15.0, std 0.0, range [15.0, 15.0]

Solvent-accessible surface area: 3396 Å² total

Foldseek 3Di:
DADPFWDWDADPVGAIWIFGPPVTDTGSDRRRD/DDDDDDPD

Secondary structure (DSSP, 8-state):
---TT-EEEE-TTS-EEEEETTTTEEESS-TT-/--------

InterPro domains:
  IPR000008 C2 domain [PF00168] (14-103)
  IPR000008 C2 domain [PS50004] (1-120)
  IPR000008 C2 domain [SM00239] (14-117)
  IPR000569 HECT domain [PF00632] (450-756)
  IPR000569 HECT domain [PS50237] (420-757)
  IPR000569 HECT domain [SM00119] (418-757)
  IPR000569 HECT domain [cd00078] (399-754)
  IPR001202 WW domain [PF00397] (236-265)
  IPR001202 WW domain [PF00397] (308-337)
  IPR001202 WW domain [PS01159] (312-337)
  IPR001202 WW domain [PS50020] (234-267)
  IPR001202 WW domain [PS50020] (306-339)
  IPR001202 WW domain [SM00456] (235-267)
  IPR001202 WW domain [SM00456] (307-339)
  IPR001202 WW domain [cd00201] (237-267)
  IPR001202 WW domain [cd00201] (309-339)
  IPR024928 E3 ubiquitin-protein ligase, SMURF1 type [PIRSF001569] (10-756)
  IPR035892 C2 domain superfamily [G3DSA:2.60.40.150] (11-140)
  IPR035892 C2 domain superfamily [SSF49562] (13-138)
  IPR035983 HECT, E3 ligase catalytic domain [SSF56204] (386-750)

Nearest PDB structures (foldseek):
  2lb0-assembly1_A  TM=9.958E-01  e=5.460E-05  Homo sapiens
  2n8t-assembly1_A  TM=6.845E-01  e=7.723E-02  Rattus norvegicus
  2ysg-assembly1_A  TM=7.700E-01  e=1.897E-01  Homo sapiens
  3le4-assembly1_A-2  TM=7.692E-01  e=2.789E-01  Homo sapiens
  2dyf-assembly1_A  TM=7.386E-01  e=3.844E-01  Homo sapiens